Protein AF-0000000066231057 (afdb_homodimer)

Solvent-accessible surface area (backbone atoms only — not comparable to full-atom values): 45075 Å² total; per-residue (Å²): 86,48,48,79,75,48,74,67,59,62,43,92,60,71,58,84,85,43,80,40,69,29,34,30,50,35,42,26,47,15,17,44,42,79,74,46,93,27,30,51,27,29,28,34,52,33,35,45,25,47,51,37,48,48,47,49,50,50,53,35,42,45,72,58,59,36,41,58,32,39,67,56,50,64,40,57,40,66,50,30,53,50,60,56,44,53,73,70,64,45,74,36,55,42,64,40,55,48,94,85,63,46,56,30,24,43,30,67,67,56,70,54,58,53,45,52,56,44,46,71,71,46,55,45,48,85,67,48,72,40,38,44,25,31,74,43,63,27,27,34,49,54,89,75,49,43,58,50,56,68,35,36,23,55,43,40,30,32,42,33,38,37,40,14,74,36,68,73,54,32,50,53,54,50,50,41,50,53,53,34,50,43,38,41,37,42,64,57,69,38,74,51,44,63,16,41,36,72,41,68,91,80,35,50,87,42,28,33,33,25,28,34,75,32,86,84,25,84,41,43,37,39,30,35,50,66,64,79,69,58,83,69,69,59,91,77,65,60,74,87,52,88,58,59,68,61,51,47,66,62,58,69,52,58,37,20,25,59,87,56,57,50,68,68,58,48,63,70,74,32,56,77,92,36,58,40,78,53,30,12,35,74,45,29,38,38,35,37,27,50,40,60,60,22,59,54,61,62,24,42,24,32,38,96,85,67,48,72,41,51,30,14,32,32,42,37,39,34,36,51,45,31,42,59,35,52,48,35,64,72,24,52,59,97,61,29,36,36,45,42,73,73,37,30,68,29,55,33,32,40,40,44,54,44,64,84,38,64,70,44,47,49,52,51,48,52,50,51,52,52,28,45,75,44,71,34,48,43,38,33,40,72,44,84,63,54,50,69,57,51,53,49,52,46,39,31,64,10,35,36,29,34,39,44,39,34,66,72,37,49,75,72,54,28,30,36,39,35,35,55,82,79,64,47,71,46,77,39,36,64,66,55,52,43,52,71,63,23,54,70,122,85,48,49,79,74,48,75,66,60,62,41,92,62,69,59,85,87,44,80,41,68,28,32,29,49,35,42,25,48,15,17,44,43,80,74,47,94,26,30,50,28,28,28,34,52,34,36,45,25,49,51,37,47,48,48,47,50,49,53,34,41,44,71,58,60,36,42,59,33,39,68,55,49,65,39,57,40,65,52,30,54,50,60,57,45,52,73,71,63,45,72,36,54,41,64,40,56,50,94,85,64,46,56,31,25,42,30,68,68,56,69,53,59,54,46,52,56,43,47,71,70,46,55,45,49,83,68,47,71,40,37,43,26,32,73,41,61,26,28,34,50,54,90,74,48,44,58,50,57,68,35,36,23,52,46,39,31,33,42,33,38,37,40,14,74,37,67,73,54,30,51,53,55,50,48,41,50,53,53,33,48,44,36,39,36,42,64,57,68,37,72,50,44,61,15,42,36,72,40,68,92,80,35,51,88,43,28,34,33,25,29,34,74,33,85,84,24,86,40,42,37,39,30,33,52,68,62,79,69,57,82,70,70,59,91,78,64,59,74,86,51,87,56,60,68,61,51,47,67,62,59,68,52,58,36,20,24,60,87,57,56,49,67,68,57,47,62,70,74,32,57,78,92,37,58,40,77,52,31,12,35,75,44,28,38,39,36,38,27,50,40,59,58,21,58,55,60,62,24,42,24,31,38,98,85,67,48,72,40,52,29,13,33,32,43,37,38,36,37,50,47,31,41,60,37,51,49,34,64,71,23,55,59,97,62,30,36,36,44,42,74,71,38,30,69,29,55,32,30,39,39,45,54,43,64,85,38,65,69,44,48,49,52,52,49,52,50,50,52,52,29,43,74,44,69,36,49,43,38,33,40,72,45,84,63,54,50,70,57,52,51,48,50,45,38,31,63,11,35,36,30,33,38,42,38,33,67,72,38,48,75,71,54,28,29,37,39,35,34,56,80,79,64,49,72,45,76,39,36,64,66,55,52,43,53,70,64,24,53,70,122

Sequence (882 aa):
MRLTRYFLPILKETPKEAEIASHRLMLRAGMLRQEAAGIYAWLPLGFRVLKKIERIVREEQNRAGAIELLMPTLQLADLWRESGRYDAYGPEMLRIADRHKRELLYGPTNEEMITEIFRSYVKSYRNLPLNLYHIQWKFRDEQRPRFGVMRGREFLMKDAYSFDLDEAAARLSYNKMFVAYLRTFARMGLKAIPMRAETGPIGGDLSHEFIVLAETGESGVFCNKDVLDLPVPGEDVDYDSDLTPIIKQWTELYAATEDVHDAARYETEVPAEKRVNTRGIEVGQIFYFGTKYSDSMKALVVGPDGVEKPVHSGSYGVGVSRLVGAIIEACHDENGIKWPEAVAPFTVAILNLKQGASDTDAACEKLYRALTANGVDVLYDDTDQRPGGKFATADLIGIPWQILIGPKGLAEGKVEIKCRADGSRELMSPEDALARFGAKAMRLTRYFLPILKETPKEAEIASHRLMLRAGMLRQEAAGIYAWLPLGFRVLKKIERIVREEQNRAGAIELLMPTLQLADLWRESGRYDAYGPEMLRIADRHKRELLYGPTNEEMITEIFRSYVKSYRNLPLNLYHIQWKFRDEQRPRFGVMRGREFLMKDAYSFDLDEAAARLSYNKMFVAYLRTFARMGLKAIPMRAETGPIGGDLSHEFIVLAETGESGVFCNKDVLDLPVPGEDVDYDSDLTPIIKQWTELYAATEDVHDAARYETEVPAEKRVNTRGIEVGQIFYFGTKYSDSMKALVVGPDGVEKPVHSGSYGVGVSRLVGAIIEACHDENGIKWPEAVAPFTVAILNLKQGASDTDAACEKLYRALTANGVDVLYDDTDQRPGGKFATADLIGIPWQILIGPKGLAEGKVEIKCRADGSRELMSPEDALARFGAKA

pLDDT: mean 96.29, std 4.96, range [37.44, 98.94]

Structure (mmCIF, N/CA/C/O backbone):
data_AF-0000000066231057-model_v1
#
loop_
_entity.id
_entity.type
_entity.pdbx_description
1 polymer 'Proline--tRNA ligase'
#
loop_
_atom_site.group_PDB
_atom_site.id
_atom_site.type_symbol
_atom_site.label_atom_id
_atom_site.label_alt_id
_atom_site.label_comp_id
_atom_site.label_asym_id
_atom_site.label_entity_id
_atom_site.label_seq_id
_atom_site.pdbx_PDB_ins_code
_atom_site.Cartn_x
_atom_site.Cartn_y
_atom_site.Cartn_z
_atom_site.occupancy
_atom_site.B_iso_or_equiv
_atom_site.auth_seq_id
_atom_site.auth_comp_id
_atom_site.auth_asym_id
_atom_site.auth_atom_id
_atom_site.pdbx_PDB_model_num
ATOM 1 N N . MET A 1 1 ? -4.672 7.598 18.766 1 94.12 1 MET A N 1
ATOM 2 C CA . MET A 1 1 ? -4.75 8.875 18.047 1 94.12 1 MET A CA 1
ATOM 3 C C . MET A 1 1 ? -5.676 9.844 18.781 1 94.12 1 MET A C 1
ATOM 5 O O . MET A 1 1 ? -6.742 9.453 19.25 1 94.12 1 MET A O 1
ATOM 9 N N . ARG A 1 2 ? -5.219 11.055 18.922 1 96.31 2 ARG A N 1
ATOM 10 C CA . ARG A 1 2 ? -6.066 12.102 19.469 1 96.31 2 ARG A CA 1
ATOM 11 C C . ARG A 1 2 ? -6.879 12.789 18.375 1 96.31 2 ARG A C 1
ATOM 13 O O . ARG A 1 2 ? -6.348 13.133 17.328 1 96.31 2 ARG A O 1
ATOM 20 N N . LEU A 1 3 ? -8.148 13.008 18.672 1 96.62 3 LEU A N 1
ATOM 21 C CA . LEU A 1 3 ? -9.031 13.57 17.656 1 96.62 3 LEU A CA 1
ATOM 22 C C . LEU A 1 3 ? -8.633 15.008 17.328 1 96.62 3 LEU A C 1
ATOM 24 O O . LEU A 1 3 ? -8.719 15.438 16.172 1 96.62 3 LEU A O 1
ATOM 28 N N . THR A 1 4 ? -8.148 15.773 18.312 1 94.38 4 THR A N 1
ATOM 29 C CA . THR A 1 4 ? -7.754 17.156 18.094 1 94.38 4 THR A CA 1
ATOM 30 C C . THR A 1 4 ? -6.547 17.234 17.156 1 94.38 4 THR A C 1
ATOM 32 O O . THR A 1 4 ? -6.258 18.297 16.594 1 94.38 4 THR A O 1
ATOM 35 N N . ARG A 1 5 ? -5.848 16.109 17.047 1 93.19 5 ARG A N 1
ATOM 36 C CA . ARG A 1 5 ? -4.656 16.078 16.203 1 93.19 5 ARG A CA 1
ATOM 37 C C . ARG A 1 5 ? -4.922 15.297 14.914 1 93.19 5 ARG A C 1
ATOM 39 O O . ARG A 1 5 ? -4.016 15.102 14.102 1 93.19 5 ARG A O 1
ATOM 46 N N . TYR A 1 6 ? -6.047 14.82 14.773 1 96.12 6 TYR A N 1
ATOM 47 C CA . TYR A 1 6 ? -6.426 14.016 13.617 1 96.12 6 TYR A CA 1
ATOM 48 C C . TYR A 1 6 ? -7.156 14.867 12.586 1 96.12 6 TYR A C 1
ATOM 50 O O . TYR A 1 6 ? -7.707 15.922 12.914 1 96.12 6 TYR A O 1
ATOM 58 N N . PHE A 1 7 ? -7.031 14.609 11.289 1 97.94 7 PHE A N 1
ATOM 59 C CA . PHE A 1 7 ? -7.797 15.25 10.227 1 97.94 7 PHE A CA 1
ATOM 60 C C . PHE A 1 7 ? -9.047 14.445 9.906 1 97.94 7 PHE A C 1
ATOM 62 O O . PHE A 1 7 ? -8.992 13.484 9.133 1 97.94 7 PHE A O 1
ATOM 69 N N . LEU A 1 8 ? -10.156 14.828 10.484 1 97.5 8 LEU A N 1
ATOM 70 C CA . LEU A 1 8 ? -11.445 14.156 10.336 1 97.5 8 LEU A CA 1
ATOM 71 C C . LEU A 1 8 ? -12.547 15.156 9.992 1 97.5 8 LEU A C 1
ATOM 73 O O . LEU A 1 8 ? -13.289 15.602 10.867 1 97.5 8 LEU A O 1
ATOM 77 N N . PRO A 1 9 ? -12.688 15.438 8.711 1 96.62 9 PRO A N 1
ATOM 78 C CA . PRO A 1 9 ? -13.68 16.438 8.305 1 96.62 9 PRO A CA 1
ATOM 79 C C . PRO A 1 9 ? -15.094 15.852 8.203 1 96.62 9 PRO A C 1
ATOM 81 O O . PRO A 1 9 ? -15.547 15.508 7.105 1 96.62 9 PRO A O 1
ATOM 84 N N . ILE A 1 10 ? -15.812 15.922 9.258 1 95.31 10 ILE A N 1
ATOM 85 C CA . ILE A 1 10 ? -17.188 15.445 9.32 1 95.31 10 ILE A CA 1
ATOM 86 C C . ILE A 1 10 ? -18.125 16.469 8.68 1 95.31 10 ILE A C 1
ATOM 88 O O . ILE A 1 10 ? -17.953 17.672 8.883 1 95.31 10 ILE A O 1
ATOM 92 N N . LEU A 1 11 ? -18.984 15.961 7.895 1 93.44 11 LEU A N 1
ATOM 93 C CA . LEU A 1 11 ? -20 16.844 7.312 1 93.44 11 LEU A CA 1
ATOM 94 C C . LEU A 1 11 ? -21.297 16.781 8.102 1 93.44 11 LEU A C 1
ATOM 96 O O . LEU A 1 11 ? -21.75 15.703 8.469 1 93.44 11 LEU A O 1
ATOM 100 N N . LYS A 1 12 ? -21.906 17.844 8.336 1 86.88 12 LYS A N 1
ATOM 101 C CA . LYS A 1 12 ? -23.156 17.922 9.07 1 86.88 12 LYS A CA 1
ATOM 102 C C . LYS A 1 12 ? -24.328 17.484 8.195 1 86.88 12 LYS A C 1
ATOM 104 O O . LYS A 1 12 ? -25.25 16.812 8.664 1 86.88 12 LYS A O 1
ATOM 109 N N . GLU A 1 13 ? -24.203 17.906 6.945 1 88.88 13 GLU A N 1
ATOM 110 C CA . GLU A 1 13 ? -25.281 17.594 6.008 1 88.88 13 GLU A CA 1
ATOM 111 C C . GLU A 1 13 ? -24.812 16.594 4.945 1 88.88 13 GLU A C 1
ATOM 113 O O . GLU A 1 13 ? -23.641 16.578 4.586 1 88.88 13 GLU A O 1
ATOM 118 N N . THR A 1 14 ? -25.75 15.828 4.559 1 86.44 14 THR A N 1
ATOM 119 C CA . THR A 1 14 ? -25.469 14.891 3.479 1 86.44 14 THR A CA 1
ATOM 120 C C . THR A 1 14 ? -25.391 15.617 2.139 1 86.44 14 THR A C 1
ATOM 122 O O . THR A 1 14 ? -26.328 16.312 1.747 1 86.44 14 THR A O 1
ATOM 125 N N . PRO A 1 15 ? -24.297 15.383 1.483 1 86.81 15 PRO A N 1
ATOM 126 C CA . PRO A 1 15 ? -24.219 16.016 0.163 1 86.81 15 PRO A CA 1
ATOM 127 C C . PRO A 1 15 ? -25.297 15.516 -0.793 1 86.81 15 PRO A C 1
ATOM 129 O O . PRO A 1 15 ? -25.594 14.32 -0.826 1 86.81 15 PRO A O 1
ATOM 132 N N . LYS A 1 16 ? -25.859 16.344 -1.611 1 85.25 16 LYS A N 1
ATOM 133 C CA . LYS A 1 16 ? -27 16.062 -2.482 1 85.25 16 LYS A CA 1
ATOM 134 C C . LYS A 1 16 ? -26.609 15.078 -3.586 1 85.25 16 LYS A C 1
ATOM 136 O O . LYS A 1 16 ? -27.469 14.336 -4.082 1 85.25 16 LYS A O 1
ATOM 141 N N . GLU A 1 17 ? -25.391 15.039 -3.92 1 83.5 17 GLU A N 1
ATOM 142 C CA . GLU A 1 17 ? -24.938 14.211 -5.039 1 83.5 17 GLU A CA 1
ATOM 143 C C . GLU A 1 17 ? -24.859 12.742 -4.637 1 83.5 17 GLU A C 1
ATOM 145 O O . GLU A 1 17 ? -24.75 11.867 -5.496 1 83.5 17 GLU A O 1
ATOM 150 N N . ALA A 1 18 ? -24.875 12.445 -3.355 1 89.38 18 ALA A N 1
ATOM 151 C CA . ALA A 1 18 ? -24.734 11.07 -2.885 1 89.38 18 ALA A CA 1
ATOM 152 C C . ALA A 1 18 ? -26.078 10.359 -2.848 1 89.38 18 ALA A C 1
ATOM 154 O O . ALA A 1 18 ? -26.953 10.719 -2.057 1 89.38 18 ALA A O 1
ATOM 155 N N . GLU A 1 19 ? -26.188 9.273 -3.6 1 88 19 GLU A N 1
ATOM 156 C CA . GLU A 1 19 ? -27.484 8.648 -3.82 1 88 19 GLU A CA 1
ATOM 157 C C . GLU A 1 19 ? -27.672 7.434 -2.912 1 88 19 GLU A C 1
ATOM 159 O O . GLU A 1 19 ? -28.797 7.152 -2.467 1 88 19 GLU A O 1
ATOM 164 N N . ILE A 1 20 ? -26.656 6.738 -2.646 1 93.94 20 ILE A N 1
ATOM 165 C CA . ILE A 1 20 ? -26.812 5.504 -1.884 1 93.94 20 ILE A CA 1
ATOM 166 C C . ILE A 1 20 ? -26.203 5.68 -0.493 1 93.94 20 ILE A C 1
ATOM 168 O O . ILE A 1 20 ? -25.438 6.613 -0.257 1 93.94 20 ILE A O 1
ATOM 172 N N . ALA A 1 21 ? -26.516 4.789 0.409 1 95.44 21 ALA A N 1
ATOM 173 C CA . ALA A 1 21 ? -26.141 4.91 1.817 1 95.44 21 ALA A CA 1
ATOM 174 C C . ALA A 1 21 ? -24.625 4.941 1.988 1 95.44 21 ALA A C 1
ATOM 176 O O . ALA A 1 21 ? -24.094 5.766 2.736 1 95.44 21 ALA A O 1
ATOM 177 N N . SER A 1 22 ? -23.938 4.07 1.328 1 96.88 22 SER A N 1
ATOM 178 C CA . SER A 1 22 ? -22.5 4.004 1.472 1 96.88 22 SER A CA 1
ATOM 179 C C . SER A 1 22 ? -21.828 5.312 1.051 1 96.88 22 SER A C 1
ATOM 181 O O . SER A 1 22 ? -20.984 5.844 1.771 1 96.88 22 SER A O 1
ATOM 183 N N . HIS A 1 23 ? -22.203 5.793 -0.088 1 97 23 HIS A N 1
ATOM 184 C CA . HIS A 1 23 ? -21.641 7.039 -0.593 1 97 23 HIS A CA 1
ATOM 185 C C . HIS A 1 23 ? -21.938 8.195 0.358 1 97 23 HIS A C 1
ATOM 187 O O . HIS A 1 23 ? -21.031 8.969 0.687 1 97 23 HIS A O 1
ATOM 193 N N . ARG A 1 24 ? -23.156 8.312 0.842 1 96.94 24 ARG A N 1
ATOM 194 C CA . ARG A 1 24 ? -23.547 9.359 1.778 1 96.94 24 ARG A CA 1
ATOM 195 C C . ARG A 1 24 ? -22.734 9.289 3.061 1 96.94 24 ARG A C 1
ATOM 197 O O . ARG A 1 24 ? -22.188 10.297 3.508 1 96.94 24 ARG A O 1
ATOM 204 N N . LEU A 1 25 ? -22.703 8.148 3.594 1 97.88 25 LEU A N 1
ATOM 205 C CA . LEU A 1 25 ? -22.047 7.973 4.887 1 97.88 25 LEU A CA 1
ATOM 206 C C . LEU A 1 25 ? -20.531 8.18 4.762 1 97.88 25 LEU A C 1
ATOM 208 O O . LEU A 1 25 ? -19.906 8.734 5.668 1 97.88 25 LEU A O 1
ATOM 212 N N . MET A 1 26 ? -19.938 7.734 3.693 1 98.12 26 MET A N 1
ATOM 213 C CA . MET A 1 26 ? -18.5 7.926 3.508 1 98.12 26 MET A CA 1
ATOM 214 C C . MET A 1 26 ? -18.172 9.406 3.4 1 98.12 26 MET A C 1
ATOM 216 O O . MET A 1 26 ? -17.125 9.852 3.904 1 98.12 26 MET A O 1
ATOM 220 N N . LEU A 1 27 ? -19 10.148 2.719 1 97.31 27 LEU A N 1
ATOM 221 C CA . LEU A 1 27 ? -18.781 11.586 2.635 1 97.31 27 LEU A CA 1
ATOM 222 C C . LEU A 1 27 ? -19.016 12.25 3.99 1 97.31 27 LEU A C 1
ATOM 224 O O . LEU A 1 27 ? -18.172 13.031 4.453 1 97.31 27 LEU A O 1
ATOM 228 N N . ARG A 1 28 ? -20.078 11.938 4.688 1 97.19 28 ARG A N 1
ATOM 229 C CA . ARG A 1 28 ? -20.438 12.539 5.965 1 97.19 28 ARG A CA 1
ATOM 230 C C . ARG A 1 28 ? -19.391 12.227 7.031 1 97.19 28 ARG A C 1
ATOM 232 O O . ARG A 1 28 ? -19.094 13.07 7.875 1 97.19 28 ARG A O 1
ATOM 239 N N . ALA A 1 29 ? -18.906 11.023 6.957 1 97.88 29 ALA A N 1
ATOM 240 C CA . ALA A 1 29 ? -17.953 10.57 7.973 1 97.88 29 ALA A CA 1
ATOM 241 C C . ALA A 1 29 ? -16.547 11.055 7.664 1 97.88 29 ALA A C 1
ATOM 243 O O . ALA A 1 29 ? -15.594 10.719 8.383 1 97.88 29 ALA A O 1
ATOM 244 N N . GLY A 1 30 ? -16.375 11.805 6.609 1 97.69 30 GLY A N 1
ATOM 245 C CA . GLY A 1 30 ? -15.055 12.312 6.27 1 97.69 30 GLY A CA 1
ATOM 246 C C . GLY A 1 30 ? -14.102 11.227 5.801 1 97.69 30 GLY A C 1
ATOM 247 O O . GLY A 1 30 ? -12.906 11.258 6.113 1 97.69 30 GLY A O 1
ATOM 248 N N . MET A 1 31 ? -14.602 10.25 5.035 1 98.38 31 MET A N 1
ATOM 249 C CA . MET A 1 31 ? -13.773 9.141 4.574 1 98.38 31 MET A CA 1
ATOM 250 C C . MET A 1 31 ? -13.211 9.422 3.182 1 98.38 31 MET A C 1
ATOM 252 O O . MET A 1 31 ? -12.172 8.883 2.807 1 98.38 31 MET A O 1
ATOM 256 N N . LEU A 1 32 ? -13.953 10.273 2.406 1 97.12 32 LEU A N 1
ATOM 257 C CA . LEU A 1 32 ? -13.625 10.5 1.004 1 97.12 32 LEU A CA 1
ATOM 258 C C . LEU A 1 32 ? -13.867 11.953 0.618 1 97.12 32 LEU A C 1
ATOM 260 O O . LEU A 1 32 ? -14.68 12.641 1.241 1 97.12 32 LEU A O 1
ATOM 264 N N . ARG A 1 33 ? -13.172 12.281 -0.368 1 96.94 33 ARG A N 1
ATOM 265 C CA . ARG A 1 33 ? -13.461 13.516 -1.088 1 96.94 33 ARG A CA 1
ATOM 266 C C . ARG A 1 33 ? -13.406 13.297 -2.596 1 96.94 33 ARG A C 1
ATOM 268 O O . ARG A 1 33 ? -12.445 12.719 -3.111 1 96.94 33 ARG A O 1
ATOM 275 N N . GLN A 1 34 ? -14.414 13.711 -3.287 1 96.12 34 GLN A N 1
ATOM 276 C CA . GLN A 1 34 ? -14.406 13.586 -4.742 1 96.12 34 GLN A CA 1
ATOM 277 C C . GLN A 1 34 ? -13.492 14.633 -5.375 1 96.12 34 GLN A C 1
ATOM 279 O O . GLN A 1 34 ? -13.641 15.828 -5.129 1 96.12 34 GLN A O 1
ATOM 284 N N . GLU A 1 35 ? -12.531 14.219 -6.125 1 96.88 35 GLU A N 1
ATOM 285 C CA . GLU A 1 35 ? -11.586 15.117 -6.785 1 96.88 35 GLU A CA 1
ATOM 286 C C . GLU A 1 35 ? -11.984 15.359 -8.242 1 96.88 35 GLU A C 1
ATOM 288 O O . GLU A 1 35 ? -11.703 16.422 -8.797 1 96.88 35 GLU A O 1
ATOM 293 N N . ALA A 1 36 ? -12.516 14.383 -8.859 1 95.81 36 ALA A N 1
ATOM 294 C CA . ALA A 1 36 ? -13.109 14.383 -10.188 1 95.81 36 ALA A CA 1
ATOM 295 C C . ALA A 1 36 ? -14.203 13.32 -10.305 1 95.81 36 ALA A C 1
ATOM 297 O O . ALA A 1 36 ? -14.367 12.492 -9.406 1 95.81 36 ALA A O 1
ATOM 298 N N . ALA A 1 37 ? -14.992 13.398 -11.359 1 95.06 37 ALA A N 1
ATOM 299 C CA . ALA A 1 37 ? -16.031 12.383 -11.555 1 95.06 37 ALA A CA 1
ATOM 300 C C . ALA A 1 37 ? -15.438 10.977 -11.508 1 95.06 37 ALA A C 1
ATOM 302 O O . ALA A 1 37 ? -14.594 10.625 -12.336 1 95.06 37 ALA A O 1
ATOM 303 N N . GLY A 1 38 ? -15.82 10.211 -10.523 1 96.25 38 GLY A N 1
ATOM 304 C CA . GLY A 1 38 ? -15.391 8.828 -10.391 1 96.25 38 GLY A CA 1
ATOM 305 C C . GLY A 1 38 ? -14 8.695 -9.812 1 96.25 38 GLY A C 1
ATOM 306 O O . GLY A 1 38 ? -13.445 7.59 -9.766 1 96.25 38 GLY A O 1
ATOM 307 N N . ILE A 1 39 ? -13.336 9.758 -9.414 1 97.88 39 ILE A N 1
ATOM 308 C CA . ILE A 1 39 ? -11.984 9.766 -8.852 1 97.88 39 ILE A CA 1
ATOM 309 C C . ILE A 1 39 ? -12.008 10.414 -7.469 1 97.88 39 ILE A C 1
ATOM 311 O O . ILE A 1 39 ? -12.477 11.547 -7.316 1 97.88 39 ILE A O 1
ATOM 315 N N . TYR A 1 40 ? -11.477 9.703 -6.461 1 98.12 40 TYR A N 1
ATOM 316 C CA . TYR A 1 40 ? -11.641 10.148 -5.078 1 98.12 40 TYR A CA 1
ATOM 317 C C . TYR A 1 40 ? -10.305 10.148 -4.344 1 98.12 40 TYR A C 1
ATOM 319 O O . TYR A 1 40 ? -9.461 9.289 -4.586 1 98.12 40 TYR A O 1
ATOM 327 N N . ALA A 1 41 ? -10.141 11.102 -3.488 1 98.62 41 ALA A N 1
ATOM 328 C CA . ALA A 1 41 ? -9.117 11.016 -2.443 1 98.62 41 ALA A CA 1
ATOM 329 C C . ALA A 1 41 ? -9.656 10.281 -1.216 1 98.62 41 ALA A C 1
ATOM 331 O O . ALA A 1 41 ? -10.797 10.492 -0.809 1 98.62 41 ALA A O 1
ATOM 332 N N . TRP A 1 42 ? -8.914 9.375 -0.736 1 98.88 42 TRP A N 1
ATOM 333 C CA . TRP A 1 42 ? -9.211 8.734 0.543 1 98.88 42 TRP A CA 1
ATOM 334 C C . TRP A 1 42 ? -8.664 9.562 1.702 1 98.88 42 TRP A C 1
ATOM 336 O O . TRP A 1 42 ? -7.453 9.695 1.864 1 98.88 42 TRP A O 1
ATOM 346 N N . LEU A 1 43 ? -9.57 10.117 2.457 1 98.81 43 LEU A N 1
ATOM 347 C CA . LEU A 1 43 ? -9.141 10.844 3.646 1 98.81 43 LEU A CA 1
ATOM 348 C C . LEU A 1 43 ? -8.727 9.883 4.754 1 98.81 43 LEU A C 1
ATOM 350 O O . LEU A 1 43 ? -8.828 8.664 4.598 1 98.81 43 LEU A O 1
ATOM 354 N N . PRO A 1 44 ? -8.148 10.406 5.848 1 98.75 44 PRO A N 1
ATOM 355 C CA . PRO A 1 44 ? -7.434 9.539 6.785 1 98.75 44 PRO A CA 1
ATOM 356 C C . PRO A 1 44 ? -8.305 8.398 7.309 1 98.75 44 PRO A C 1
ATOM 358 O O . PRO A 1 44 ? -7.855 7.25 7.355 1 98.75 44 PRO A O 1
ATOM 361 N N . LEU A 1 45 ? -9.539 8.664 7.676 1 98.75 45 LEU A N 1
ATOM 362 C CA . LEU A 1 45 ? -10.406 7.621 8.219 1 98.75 45 LEU A CA 1
ATOM 363 C C . LEU A 1 45 ? -10.68 6.543 7.18 1 98.75 45 LEU A C 1
ATOM 365 O O . LEU A 1 45 ? -10.562 5.348 7.469 1 98.75 45 LEU A O 1
ATOM 369 N N . GLY A 1 46 ? -11.109 7.012 5.992 1 98.81 46 GLY A N 1
ATOM 370 C CA . GLY A 1 46 ? -11.383 6.062 4.926 1 98.81 46 GLY A CA 1
ATOM 371 C C . GLY A 1 46 ? -10.164 5.242 4.535 1 98.81 46 GLY A C 1
ATOM 372 O O . GLY A 1 46 ? -10.281 4.051 4.246 1 98.81 46 GLY A O 1
ATOM 373 N N . PHE A 1 47 ? -9.039 5.891 4.547 1 98.88 47 PHE A N 1
ATOM 374 C CA . PHE A 1 47 ? -7.797 5.223 4.176 1 98.88 47 PHE A CA 1
ATOM 375 C C . PHE A 1 47 ? -7.461 4.109 5.164 1 98.88 47 PHE A C 1
ATOM 377 O O . PHE A 1 47 ? -6.961 3.053 4.77 1 98.88 47 PHE A O 1
ATOM 384 N N . ARG A 1 48 ? -7.68 4.273 6.422 1 98.56 48 ARG A N 1
ATOM 385 C CA . ARG A 1 48 ? -7.445 3.242 7.426 1 98.56 48 ARG A CA 1
ATOM 386 C C . ARG A 1 48 ? -8.258 1.986 7.121 1 98.56 48 ARG A C 1
ATOM 388 O O . ARG A 1 48 ? -7.73 0.872 7.195 1 98.56 48 ARG A O 1
ATOM 395 N N . VAL A 1 49 ? -9.523 2.201 6.793 1 98.81 49 VAL A N 1
ATOM 396 C CA . VAL A 1 49 ? -10.391 1.073 6.484 1 98.81 49 VAL A CA 1
ATOM 397 C C . VAL A 1 49 ? -9.906 0.372 5.219 1 98.81 49 VAL A C 1
ATOM 399 O O . VAL A 1 49 ? -9.812 -0.856 5.18 1 98.81 49 VAL A O 1
ATOM 402 N N . LEU A 1 50 ? -9.578 1.16 4.207 1 98.88 50 LEU A N 1
ATOM 403 C CA . LEU A 1 50 ? -9.078 0.616 2.951 1 98.88 50 LEU A CA 1
ATOM 404 C C . LEU A 1 50 ? -7.867 -0.278 3.195 1 98.88 50 LEU A C 1
ATOM 406 O O . LEU A 1 50 ? -7.777 -1.377 2.643 1 98.88 50 LEU A O 1
ATOM 410 N N . LYS A 1 51 ? -6.98 0.184 4.008 1 98.62 51 LYS A N 1
ATOM 411 C CA . LYS A 1 51 ? -5.742 -0.55 4.27 1 98.62 51 LYS A CA 1
ATOM 412 C C . LYS A 1 51 ? -6.02 -1.843 5.031 1 98.62 51 LYS A C 1
ATOM 414 O O . LYS A 1 51 ? -5.336 -2.848 4.828 1 98.62 51 LYS A O 1
ATOM 419 N N . LYS A 1 52 ? -6.98 -1.836 5.934 1 98.62 52 LYS A N 1
ATOM 420 C CA . LYS A 1 52 ? -7.336 -3.055 6.656 1 98.62 52 LYS A CA 1
ATOM 421 C C . LYS A 1 52 ? -7.934 -4.098 5.711 1 98.62 52 LYS A C 1
ATOM 423 O O . LYS A 1 52 ? -7.641 -5.289 5.828 1 98.62 52 LYS A O 1
ATOM 428 N N . ILE A 1 53 ? -8.766 -3.625 4.805 1 98.88 53 ILE A N 1
ATOM 429 C CA . ILE A 1 53 ? -9.328 -4.52 3.803 1 98.88 53 ILE A CA 1
ATOM 430 C C . ILE A 1 53 ? -8.211 -5.086 2.93 1 98.88 53 ILE A C 1
ATOM 432 O O . ILE A 1 53 ? -8.156 -6.293 2.688 1 98.88 53 ILE A O 1
ATOM 436 N N . GLU A 1 54 ? -7.355 -4.223 2.455 1 98.88 54 GLU A N 1
ATOM 437 C CA . GLU A 1 54 ? -6.203 -4.645 1.662 1 98.88 54 GLU A CA 1
ATOM 438 C C . GLU A 1 54 ? -5.402 -5.723 2.385 1 98.88 54 GLU A C 1
ATOM 440 O O . GLU A 1 54 ? -4.996 -6.715 1.773 1 98.88 54 GLU A O 1
ATOM 445 N N . ARG A 1 55 ? -5.176 -5.555 3.65 1 98.5 55 ARG A N 1
ATOM 446 C CA . ARG A 1 55 ? -4.41 -6.496 4.457 1 98.5 55 ARG A CA 1
ATOM 447 C C . ARG A 1 55 ? -5.086 -7.863 4.496 1 98.5 55 ARG A C 1
ATOM 449 O O . ARG A 1 55 ? -4.426 -8.891 4.332 1 98.5 55 ARG A O 1
ATOM 456 N N . ILE A 1 56 ? -6.348 -7.852 4.723 1 98.69 56 ILE A N 1
ATOM 457 C CA . ILE A 1 56 ? -7.086 -9.102 4.797 1 98.69 56 ILE A CA 1
ATOM 458 C C . ILE A 1 56 ? -7.004 -9.836 3.459 1 98.69 56 ILE A C 1
ATOM 460 O O . ILE A 1 56 ? -6.742 -11.039 3.416 1 98.69 56 ILE A O 1
ATOM 464 N N . VAL A 1 57 ? -7.207 -9.102 2.361 1 98.88 57 VAL A N 1
ATOM 465 C CA . VAL A 1 57 ? -7.121 -9.688 1.028 1 98.88 57 VAL A CA 1
ATOM 466 C C . VAL A 1 57 ? -5.742 -10.312 0.829 1 98.88 57 VAL A C 1
ATOM 468 O O . VAL A 1 57 ? -5.633 -11.461 0.401 1 98.88 57 VAL A O 1
ATOM 471 N N . ARG A 1 58 ? -4.711 -9.617 1.16 1 98.69 58 ARG A N 1
ATOM 472 C CA . ARG A 1 58 ? -3.338 -10.086 1.005 1 98.69 58 ARG A CA 1
ATOM 473 C C . ARG A 1 58 ? -3.094 -11.352 1.816 1 98.69 58 ARG A C 1
ATOM 475 O O . ARG A 1 58 ? -2.551 -12.336 1.301 1 98.69 58 ARG A O 1
ATOM 482 N N . GLU A 1 59 ? -3.498 -11.297 3.07 1 97.94 59 GLU A N 1
ATOM 483 C CA . GLU A 1 59 ? -3.256 -12.43 3.957 1 97.94 59 GLU A CA 1
ATOM 484 C C . GLU A 1 59 ? -3.941 -13.695 3.441 1 97.94 59 GLU A C 1
ATOM 486 O O . GLU A 1 59 ? -3.352 -14.773 3.451 1 97.94 59 GLU A O 1
ATOM 491 N N . GLU A 1 60 ? -5.156 -13.547 2.939 1 98.5 60 GLU A N 1
ATOM 492 C CA . GLU A 1 60 ? -5.895 -14.711 2.463 1 98.5 60 GLU A CA 1
ATOM 493 C C . GLU A 1 60 ? -5.324 -15.227 1.144 1 98.5 60 GLU A C 1
ATOM 495 O O . GLU A 1 60 ? -5.305 -16.438 0.896 1 98.5 60 GLU A O 1
ATOM 500 N N . GLN A 1 61 ? -4.879 -14.344 0.244 1 98.62 61 GLN A N 1
ATOM 501 C CA . GLN A 1 61 ? -4.223 -14.773 -0.985 1 98.62 61 GLN A CA 1
ATOM 502 C C . GLN A 1 61 ? -2.934 -15.539 -0.681 1 98.62 61 GLN A C 1
ATOM 504 O O . GLN A 1 61 ? -2.676 -16.594 -1.265 1 98.62 61 GLN A O 1
ATOM 509 N N . ASN A 1 62 ? -2.16 -14.984 0.263 1 97.12 62 ASN A N 1
ATOM 510 C CA . ASN A 1 62 ? -0.909 -15.625 0.649 1 97.12 62 ASN A CA 1
ATOM 511 C C . ASN A 1 62 ? -1.153 -17 1.251 1 97.12 62 ASN A C 1
ATOM 513 O O . ASN A 1 62 ? -0.431 -17.953 0.947 1 97.12 62 ASN A O 1
ATOM 517 N N . ARG A 1 63 ? -2.146 -17.109 2.082 1 96.31 63 ARG A N 1
ATOM 518 C CA . ARG A 1 63 ? -2.477 -18.375 2.715 1 96.31 63 ARG A CA 1
ATOM 519 C C . ARG A 1 63 ? -2.844 -19.422 1.672 1 96.31 63 ARG A C 1
ATOM 521 O O . ARG A 1 63 ? -2.555 -20.609 1.849 1 96.31 63 ARG A O 1
ATOM 528 N N . ALA A 1 64 ? -3.441 -18.984 0.598 1 97.56 64 ALA A N 1
ATOM 529 C CA . ALA A 1 64 ? -3.873 -19.891 -0.461 1 97.56 64 ALA A CA 1
ATOM 530 C C . ALA A 1 64 ? -2.709 -20.25 -1.381 1 97.56 64 ALA A C 1
ATOM 532 O O . ALA A 1 64 ? -2.871 -21.047 -2.318 1 97.56 64 ALA A O 1
ATOM 533 N N . GLY A 1 65 ? -1.595 -19.688 -1.148 1 96.38 65 GLY A N 1
ATOM 534 C CA . GLY A 1 65 ? -0.394 -20.062 -1.877 1 96.38 65 GLY A CA 1
ATOM 535 C C . GLY A 1 65 ? -0.077 -19.141 -3.029 1 96.38 65 GLY A C 1
ATOM 536 O O . GLY A 1 65 ? 0.859 -19.375 -3.793 1 96.38 65 GLY A O 1
ATOM 537 N N . ALA A 1 66 ? -0.864 -18.047 -3.225 1 98.31 66 ALA A N 1
ATOM 538 C CA . ALA A 1 66 ? -0.549 -17.062 -4.254 1 98.31 66 ALA A CA 1
ATOM 539 C C . ALA A 1 66 ? 0.631 -16.188 -3.838 1 98.31 66 ALA A C 1
ATOM 541 O O . ALA A 1 66 ? 0.877 -15.992 -2.645 1 98.31 66 ALA A O 1
ATOM 542 N N . ILE A 1 67 ? 1.415 -15.711 -4.801 1 98.62 67 ILE A N 1
ATOM 543 C CA . ILE A 1 67 ? 2.621 -14.93 -4.559 1 98.62 67 ILE A CA 1
ATOM 544 C C . ILE A 1 67 ? 2.414 -13.5 -5.043 1 98.62 67 ILE A C 1
ATOM 546 O O . ILE A 1 67 ? 1.994 -13.273 -6.184 1 98.62 67 ILE A O 1
ATOM 550 N N . GLU A 1 68 ? 2.703 -12.578 -4.172 1 98.81 68 GLU A N 1
ATOM 551 C CA . GLU A 1 68 ? 2.439 -11.172 -4.469 1 98.81 68 GLU A CA 1
ATOM 552 C C . GLU A 1 68 ? 3.598 -10.547 -5.234 1 98.81 68 GLU A C 1
ATOM 554 O O . GLU A 1 68 ? 4.766 -10.789 -4.922 1 98.81 68 GLU A O 1
ATOM 559 N N . LEU A 1 69 ? 3.363 -9.883 -6.273 1 98.88 69 LEU A N 1
ATOM 560 C CA . LEU A 1 69 ? 4.223 -8.945 -6.988 1 98.88 69 LEU A CA 1
ATOM 561 C C . LEU A 1 69 ? 3.502 -7.625 -7.238 1 98.88 69 LEU A C 1
ATOM 563 O O . LEU A 1 69 ? 2.451 -7.363 -6.645 1 98.88 69 LEU A O 1
ATOM 567 N N . LEU A 1 70 ? 4.047 -6.676 -7.98 1 98.94 70 LEU A N 1
ATOM 568 C CA . LEU A 1 70 ? 3.375 -5.414 -8.258 1 98.94 70 LEU A CA 1
ATOM 569 C C . LEU A 1 70 ? 3.682 -4.938 -9.68 1 98.94 70 LEU A C 1
ATOM 571 O O . LEU A 1 70 ? 4.828 -4.605 -9.992 1 98.94 70 LEU A O 1
ATOM 575 N N . MET A 1 71 ? 2.707 -4.98 -10.469 1 98.88 71 MET A N 1
ATOM 576 C CA . MET A 1 71 ? 2.828 -4.473 -11.836 1 98.88 71 MET A CA 1
ATOM 577 C C . MET A 1 71 ? 2.514 -2.98 -11.891 1 98.88 71 MET A C 1
ATOM 579 O O . MET A 1 71 ? 1.743 -2.473 -11.07 1 98.88 71 MET A O 1
ATOM 583 N N . PRO A 1 72 ? 3.139 -2.229 -12.766 1 98.56 72 PRO A N 1
ATOM 584 C CA . PRO A 1 72 ? 2.887 -0.788 -12.852 1 98.56 72 PRO A CA 1
ATOM 585 C C . PRO A 1 72 ? 1.462 -0.465 -13.297 1 98.56 72 PRO A C 1
ATOM 587 O O . PRO A 1 72 ? 0.753 -1.343 -13.797 1 98.56 72 PRO A O 1
ATOM 590 N N . THR A 1 73 ? 1.036 0.786 -13.039 1 98.62 73 THR A N 1
ATOM 591 C CA . THR A 1 73 ? -0.301 1.219 -13.43 1 98.62 73 THR A CA 1
ATOM 592 C C . THR A 1 73 ? -0.397 1.382 -14.945 1 98.62 73 THR A C 1
ATOM 594 O O . THR A 1 73 ? -1.433 1.082 -15.547 1 98.62 73 THR A O 1
ATOM 597 N N . LEU A 1 74 ? 0.708 1.854 -15.523 1 98.5 74 LEU A N 1
ATOM 598 C CA . LEU A 1 74 ? 0.696 2.086 -16.969 1 98.5 74 LEU A CA 1
ATOM 599 C C . LEU A 1 74 ? 1.236 0.873 -17.719 1 98.5 74 LEU A C 1
ATOM 601 O O . LEU A 1 74 ? 2.197 0.24 -17.266 1 98.5 74 LEU A O 1
ATOM 605 N N . GLN A 1 75 ? 0.615 0.509 -18.781 1 98.31 75 GLN A N 1
ATOM 606 C CA . GLN A 1 75 ? 0.962 -0.643 -19.609 1 98.31 75 GLN A CA 1
ATOM 607 C C . GLN A 1 75 ? 1.208 -0.229 -21.062 1 98.31 75 GLN A C 1
ATOM 609 O O . GLN A 1 75 ? 0.631 0.75 -21.531 1 98.31 75 GLN A O 1
ATOM 614 N N . LEU A 1 76 ? 2.021 -0.962 -21.719 1 97.75 76 LEU A N 1
ATOM 615 C CA . LEU A 1 76 ? 2.221 -0.744 -23.156 1 97.75 76 LEU A CA 1
ATOM 616 C C . LEU A 1 76 ? 1.01 -1.217 -23.953 1 97.75 76 LEU A C 1
ATOM 618 O O . LEU A 1 76 ? 0.504 -2.318 -23.719 1 97.75 76 LEU A O 1
ATOM 622 N N . ALA A 1 77 ? 0.6 -0.419 -24.891 1 98.12 77 ALA A N 1
ATOM 623 C CA . ALA A 1 77 ? -0.512 -0.782 -25.766 1 98.12 77 ALA A CA 1
ATOM 624 C C . ALA A 1 77 ? -0.188 -2.035 -26.562 1 98.12 77 ALA A C 1
ATOM 626 O O . ALA A 1 77 ? -1.075 -2.842 -26.859 1 98.12 77 ALA A O 1
ATOM 627 N N . ASP A 1 78 ? 1.044 -2.248 -26.922 1 97.62 78 ASP A N 1
ATOM 628 C CA . ASP A 1 78 ? 1.474 -3.348 -27.781 1 97.62 78 ASP A CA 1
ATOM 629 C C . ASP A 1 78 ? 1.146 -4.699 -27.141 1 97.62 78 ASP A C 1
ATOM 631 O O . ASP A 1 78 ? 0.847 -5.664 -27.859 1 97.62 78 ASP A O 1
ATOM 635 N N . LEU A 1 79 ? 1.256 -4.781 -25.875 1 97.31 79 LEU A N 1
ATOM 636 C CA . LEU A 1 79 ? 0.901 -6.02 -25.188 1 97.31 79 LEU A CA 1
ATOM 637 C C . LEU A 1 79 ? -0.575 -6.348 -25.391 1 97.31 79 LEU A C 1
ATOM 639 O O . LEU A 1 79 ? -0.938 -7.512 -25.578 1 97.31 79 LEU A O 1
ATOM 643 N N . TRP A 1 80 ? -1.383 -5.391 -25.391 1 97.38 80 TRP A N 1
ATOM 644 C CA . TRP A 1 80 ? -2.824 -5.57 -25.547 1 97.38 80 TRP A CA 1
ATOM 645 C C . TRP A 1 80 ? -3.186 -5.863 -27 1 97.38 80 TRP A C 1
ATOM 647 O O . TRP A 1 80 ? -4.18 -6.539 -27.266 1 97.38 80 TRP A O 1
ATOM 657 N N . ARG A 1 81 ? -2.424 -5.305 -27.938 1 98 81 ARG A N 1
ATOM 658 C CA . ARG A 1 81 ? -2.604 -5.664 -29.328 1 98 81 ARG A CA 1
ATOM 659 C C . ARG A 1 81 ? -2.258 -7.133 -29.578 1 98 81 ARG A C 1
ATOM 661 O O . ARG A 1 81 ? -2.918 -7.812 -30.359 1 98 81 ARG A O 1
ATOM 668 N N . GLU A 1 82 ? -1.249 -7.582 -28.844 1 97.44 82 GLU A N 1
ATOM 669 C CA . GLU A 1 82 ? -0.84 -8.977 -28.969 1 97.44 82 GLU A CA 1
ATOM 670 C C . GLU A 1 82 ? -1.961 -9.922 -28.531 1 97.44 82 GLU A C 1
ATOM 672 O O . GLU A 1 82 ? -2.164 -10.977 -29.141 1 97.44 82 GLU A O 1
ATOM 677 N N . SER A 1 83 ? -2.682 -9.617 -27.484 1 95.62 83 SER A N 1
ATOM 678 C CA . SER A 1 83 ? -3.764 -10.461 -26.984 1 95.62 83 SER A CA 1
ATOM 679 C C . SER A 1 83 ? -5.031 -10.281 -27.812 1 95.62 83 SER A C 1
ATOM 681 O O . SER A 1 83 ? -5.957 -11.086 -27.719 1 95.62 83 SER A O 1
ATOM 683 N N . GLY A 1 84 ? -5.125 -9.156 -28.578 1 95.31 84 GLY A N 1
ATOM 684 C CA . GLY A 1 84 ? -6.305 -8.836 -29.359 1 95.31 84 GLY A CA 1
ATOM 685 C C . GLY A 1 84 ? -7.324 -8.016 -28.609 1 95.31 84 GLY A C 1
ATOM 686 O O . GLY A 1 84 ? -8.391 -7.699 -29.125 1 95.31 84 GLY A O 1
ATOM 687 N N . ARG A 1 85 ? -7.004 -7.52 -27.406 1 95 85 ARG A N 1
ATOM 688 C CA . ARG A 1 85 ? -8.016 -6.895 -26.562 1 95 85 ARG A CA 1
ATOM 689 C C . ARG A 1 85 ? -7.93 -5.371 -26.641 1 95 85 ARG A C 1
ATOM 691 O O . ARG A 1 85 ? -8.812 -4.672 -26.141 1 95 85 ARG A O 1
ATOM 698 N N . TYR A 1 86 ? -6.898 -4.793 -27.281 1 96.38 86 TYR A N 1
ATOM 699 C CA . TYR A 1 86 ? -6.707 -3.346 -27.281 1 96.38 86 TYR A CA 1
ATOM 700 C C . TYR A 1 86 ? -7.922 -2.631 -27.844 1 96.38 86 TYR A C 1
ATOM 702 O O . TYR A 1 86 ? -8.5 -1.759 -27.203 1 96.38 86 TYR A O 1
ATOM 710 N N . ASP A 1 87 ? -8.32 -3.037 -29.016 1 95.5 87 ASP A N 1
ATOM 711 C CA . ASP A 1 87 ? -9.484 -2.428 -29.641 1 95.5 87 ASP A CA 1
ATOM 712 C C . ASP A 1 87 ? -10.781 -3.021 -29.094 1 95.5 87 ASP A C 1
ATOM 714 O O . ASP A 1 87 ? -11.766 -2.307 -28.891 1 95.5 87 ASP A O 1
ATOM 718 N N . ALA A 1 88 ? -10.75 -4.273 -28.766 1 94 88 ALA A N 1
ATOM 719 C CA . ALA A 1 88 ? -11.93 -5 -28.328 1 94 88 ALA A CA 1
ATOM 720 C C . ALA A 1 88 ? -12.438 -4.453 -26.984 1 94 88 ALA A C 1
ATOM 722 O O . ALA A 1 88 ? -13.633 -4.5 -26.703 1 94 88 ALA A O 1
ATOM 723 N N . TYR A 1 89 ? -11.555 -3.941 -26.203 1 93.31 89 TYR A N 1
ATOM 724 C CA . TYR A 1 89 ? -11.93 -3.469 -24.875 1 93.31 89 TYR A CA 1
ATOM 725 C C . TYR A 1 89 ? -12.828 -2.244 -24.969 1 93.31 89 TYR A C 1
ATOM 727 O O . TYR A 1 89 ? -13.648 -2 -24.078 1 93.31 89 TYR A O 1
ATOM 735 N N . GLY A 1 90 ? -12.664 -1.397 -26.016 1 93.75 90 GLY A N 1
ATOM 736 C CA . GLY A 1 90 ? -13.594 -0.308 -26.266 1 93.75 90 GLY A CA 1
ATOM 737 C C . GLY A 1 90 ? -13.219 0.975 -25.547 1 93.75 90 GLY A C 1
ATOM 738 O O . GLY A 1 90 ? -12.062 1.16 -25.156 1 93.75 90 GLY A O 1
ATOM 739 N N . PRO A 1 91 ? -14.117 1.886 -25.344 1 94.44 91 PRO A N 1
ATOM 740 C CA . PRO A 1 91 ? -13.844 3.252 -24.891 1 94.44 91 PRO A CA 1
ATOM 741 C C . PRO A 1 91 ? -13.547 3.328 -23.391 1 94.44 91 PRO A C 1
ATOM 743 O O . PRO A 1 91 ? -13.094 4.363 -22.891 1 94.44 91 PRO A O 1
ATOM 746 N N . GLU A 1 92 ? -13.758 2.289 -22.688 1 95.56 92 GLU A N 1
ATOM 747 C CA . GLU A 1 92 ? -13.523 2.287 -21.25 1 95.56 92 GLU A CA 1
ATOM 748 C C . GLU A 1 92 ? -12.039 2.217 -20.938 1 95.56 92 GLU A C 1
ATOM 750 O O . GLU A 1 92 ? -11.625 2.459 -19.797 1 95.56 92 GLU A O 1
ATOM 755 N N . MET A 1 93 ? -11.289 1.867 -21.953 1 97 93 MET A N 1
ATOM 756 C CA . MET A 1 93 ? -9.844 1.891 -21.781 1 97 93 MET A CA 1
ATOM 757 C C . MET A 1 93 ? -9.312 3.318 -21.844 1 97 93 MET A C 1
ATOM 759 O O . MET A 1 93 ? -9.594 4.059 -22.781 1 97 93 MET A O 1
ATOM 763 N N . LEU A 1 94 ? -8.547 3.744 -20.812 1 98.19 94 LEU A N 1
ATOM 764 C CA . LEU A 1 94 ? -7.898 5.051 -20.875 1 98.19 94 LEU A CA 1
ATOM 765 C C . LEU A 1 94 ? -6.598 4.98 -21.656 1 98.19 94 LEU A C 1
ATOM 767 O O . LEU A 1 94 ? -5.566 4.559 -21.125 1 98.19 94 LEU A O 1
ATOM 771 N N . ARG A 1 95 ? -6.637 5.324 -22.859 1 97.56 95 ARG A N 1
ATOM 772 C CA . ARG A 1 95 ? -5.484 5.32 -23.75 1 97.56 95 ARG A CA 1
ATOM 773 C C . ARG A 1 95 ? -4.648 6.582 -23.578 1 97.56 95 ARG A C 1
ATOM 775 O O . ARG A 1 95 ? -5.191 7.676 -23.391 1 97.56 95 ARG A O 1
ATOM 782 N N . ILE A 1 96 ? -3.361 6.441 -23.594 1 97.62 96 ILE A N 1
ATOM 783 C CA . ILE A 1 96 ? -2.426 7.52 -23.281 1 97.62 96 ILE A CA 1
ATOM 784 C C . ILE A 1 96 ? -1.305 7.531 -24.328 1 97.62 96 ILE A C 1
ATOM 786 O O . ILE A 1 96 ? -0.901 6.48 -24.828 1 97.62 96 ILE A O 1
ATOM 790 N N . ALA A 1 97 ? -0.855 8.664 -24.672 1 96.31 97 ALA A N 1
ATOM 791 C CA . ALA A 1 97 ? 0.363 8.828 -25.453 1 96.31 97 ALA A CA 1
ATOM 792 C C . ALA A 1 97 ? 1.417 9.609 -24.672 1 96.31 97 ALA A C 1
ATOM 794 O O . ALA A 1 97 ? 1.131 10.68 -24.141 1 96.31 97 ALA A O 1
ATOM 795 N N . ASP A 1 98 ? 2.58 9.047 -24.609 1 95.31 98 ASP A N 1
ATOM 796 C CA . ASP A 1 98 ? 3.623 9.758 -23.875 1 95.31 98 ASP A CA 1
ATOM 797 C C . ASP A 1 98 ? 4.312 10.789 -24.766 1 95.31 98 ASP A C 1
ATOM 799 O O . ASP A 1 98 ? 3.877 11.039 -25.891 1 95.31 98 ASP A O 1
ATOM 803 N N . ARG A 1 99 ? 5.391 11.453 -24.203 1 93.94 99 ARG A N 1
ATOM 804 C CA . ARG A 1 99 ? 6.008 12.578 -24.891 1 93.94 99 ARG A CA 1
ATOM 805 C C . ARG A 1 99 ? 6.676 12.125 -26.188 1 93.94 99 ARG A C 1
ATOM 807 O O . ARG A 1 99 ? 6.945 12.945 -27.078 1 93.94 99 ARG A O 1
ATOM 814 N N . HIS A 1 100 ? 6.973 10.859 -26.344 1 94.44 100 HIS A N 1
ATOM 815 C CA . HIS A 1 100 ? 7.559 10.297 -27.562 1 94.44 100 HIS A CA 1
ATOM 816 C C . HIS A 1 100 ? 6.484 9.695 -28.453 1 94.44 100 HIS A C 1
ATOM 818 O O . HIS A 1 100 ? 6.801 8.984 -29.422 1 94.44 100 HIS A O 1
ATOM 824 N N . LYS A 1 101 ? 5.301 9.82 -28.078 1 94.06 101 LYS A N 1
ATOM 825 C CA . LYS A 1 101 ? 4.133 9.359 -28.812 1 94.06 101 LYS A CA 1
ATOM 826 C C . LYS A 1 101 ? 3.99 7.844 -28.734 1 94.06 101 LYS A C 1
ATOM 828 O O . LYS A 1 101 ? 3.398 7.227 -29.625 1 94.06 101 LYS A O 1
ATOM 833 N N . ARG A 1 102 ? 4.617 7.32 -27.797 1 95.19 102 ARG A N 1
ATOM 834 C CA . ARG A 1 102 ? 4.379 5.902 -27.516 1 95.19 102 ARG A CA 1
ATOM 835 C C . ARG A 1 102 ? 3.01 5.691 -26.891 1 95.19 102 ARG A C 1
ATOM 837 O O . ARG A 1 102 ? 2.586 6.477 -26.031 1 95.19 102 ARG A O 1
ATOM 844 N N . GLU A 1 103 ? 2.355 4.637 -27.359 1 97.38 103 GLU A N 1
ATOM 845 C CA . GLU A 1 103 ? 1.002 4.379 -26.875 1 97.38 103 GLU A CA 1
ATOM 846 C C . GLU A 1 103 ? 1.02 3.531 -25.609 1 97.38 103 GLU A C 1
ATOM 848 O O . GLU A 1 103 ? 1.545 2.416 -25.609 1 97.38 103 GLU A O 1
ATOM 853 N N . LEU A 1 104 ? 0.451 4.098 -24.594 1 98.06 104 LEU A N 1
ATOM 854 C CA . LEU A 1 104 ? 0.268 3.461 -23.297 1 98.06 104 LEU A CA 1
ATOM 855 C C . LEU A 1 104 ? -1.207 3.42 -22.906 1 98.06 104 LEU A C 1
ATOM 857 O O . LEU A 1 104 ? -2.057 3.943 -23.641 1 98.06 104 LEU A O 1
ATOM 861 N N . LEU A 1 105 ? -1.509 2.771 -21.938 1 98.5 105 LEU A N 1
ATOM 862 C CA . LEU A 1 105 ? -2.824 2.822 -21.297 1 98.5 105 LEU A CA 1
ATOM 863 C C . LEU A 1 105 ? -2.705 2.711 -19.781 1 98.5 105 LEU A C 1
ATOM 865 O O . LEU A 1 105 ? -1.696 2.221 -19.266 1 98.5 105 LEU A O 1
ATOM 869 N N . TYR A 1 106 ? -3.611 3.357 -19.062 1 98.56 106 TYR A N 1
ATOM 870 C CA . TYR A 1 106 ? -3.791 3.033 -17.656 1 98.56 106 TYR A CA 1
ATOM 871 C C . TYR A 1 106 ? -4.566 1.733 -17.484 1 98.56 106 TYR A C 1
ATOM 873 O O . TYR A 1 106 ? -5.746 1.656 -17.844 1 98.56 106 TYR A O 1
ATOM 881 N N . GLY A 1 107 ? -3.953 0.682 -16.922 1 97.44 107 GLY A N 1
ATOM 882 C CA . GLY A 1 107 ? -4.441 -0.687 -16.984 1 97.44 107 GLY A CA 1
ATOM 883 C C . GLY A 1 107 ? -5.773 -0.876 -16.281 1 97.44 107 GLY A C 1
ATOM 884 O O . GLY A 1 107 ? -5.895 -0.605 -15.086 1 97.44 107 GLY A O 1
ATOM 885 N N . PRO A 1 108 ? -6.836 -1.285 -17.031 1 97.25 108 PRO A N 1
ATOM 886 C CA . PRO A 1 108 ? -8.086 -1.677 -16.391 1 97.25 108 PRO A CA 1
ATOM 887 C C . PRO A 1 108 ? -8.016 -3.07 -15.766 1 97.25 108 PRO A C 1
ATOM 889 O O . PRO A 1 108 ? -8.852 -3.418 -14.922 1 97.25 108 PRO A O 1
ATOM 892 N N . THR A 1 109 ? -7.199 -3.914 -16.234 1 96.44 109 THR A N 1
ATOM 893 C CA . THR A 1 109 ? -6.82 -5.254 -15.789 1 96.44 109 THR A CA 1
ATOM 894 C C . THR A 1 109 ? -5.395 -5.578 -16.234 1 96.44 109 THR A C 1
ATOM 896 O O . THR A 1 109 ? -4.734 -4.762 -16.875 1 96.44 109 THR A O 1
ATOM 899 N N . ASN A 1 110 ? -4.852 -6.738 -15.891 1 97.81 110 ASN A N 1
ATOM 900 C CA . ASN A 1 110 ? -3.426 -6.93 -16.141 1 97.81 110 ASN A CA 1
ATOM 901 C C . ASN A 1 110 ? -3.137 -8.312 -16.719 1 97.81 110 ASN A C 1
ATOM 903 O O . ASN A 1 110 ? -2.025 -8.828 -16.578 1 97.81 110 ASN A O 1
ATOM 907 N N . GLU A 1 111 ? -4.098 -8.977 -17.375 1 97.31 111 GLU A N 1
ATOM 908 C CA . GLU A 1 111 ? -3.867 -10.305 -17.938 1 97.31 111 GLU A CA 1
ATOM 909 C C . GLU A 1 111 ? -2.664 -10.312 -18.875 1 97.31 111 GLU A C 1
ATOM 911 O O . GLU A 1 111 ? -1.839 -11.227 -18.828 1 97.31 111 GLU A O 1
ATOM 916 N N . GLU A 1 112 ? -2.572 -9.289 -19.766 1 97.81 112 GLU A N 1
ATOM 917 C CA . GLU A 1 112 ? -1.511 -9.227 -20.766 1 97.81 112 GLU A CA 1
ATOM 918 C C . GLU A 1 112 ? -0.141 -9.086 -20.109 1 97.81 112 GLU A C 1
ATOM 920 O O . GLU A 1 112 ? 0.803 -9.797 -20.484 1 97.81 112 GLU A O 1
ATOM 925 N N . MET A 1 113 ? -0.048 -8.188 -19.141 1 98.5 113 MET A N 1
ATOM 926 C CA . MET A 1 113 ? 1.249 -7.914 -18.531 1 98.5 113 MET A CA 1
ATOM 927 C C . MET A 1 113 ? 1.73 -9.109 -17.703 1 98.5 113 MET A C 1
ATOM 929 O O . MET A 1 113 ? 2.91 -9.461 -17.75 1 98.5 113 MET A O 1
ATOM 933 N N . ILE A 1 114 ? 0.855 -9.742 -16.922 1 98.62 114 ILE A N 1
ATOM 934 C CA . ILE A 1 114 ? 1.255 -10.883 -16.109 1 98.62 114 ILE A CA 1
ATOM 935 C C . ILE A 1 114 ? 1.654 -12.047 -17 1 98.62 114 ILE A C 1
ATOM 937 O O . ILE A 1 114 ? 2.551 -12.828 -16.656 1 98.62 114 ILE A O 1
ATOM 941 N N . THR A 1 115 ? 0.948 -12.234 -18.125 1 98.62 115 THR A N 1
ATOM 942 C CA . THR A 1 115 ? 1.317 -13.273 -19.078 1 98.62 115 THR A CA 1
ATOM 943 C C . THR A 1 115 ? 2.713 -13.023 -19.641 1 98.62 115 THR A C 1
ATOM 945 O O . THR A 1 115 ? 3.508 -13.953 -19.781 1 98.62 115 THR A O 1
ATOM 948 N N . GLU A 1 116 ? 2.977 -11.773 -19.969 1 98.56 116 GLU A N 1
ATOM 949 C CA . GLU A 1 116 ? 4.309 -11.406 -20.438 1 98.56 116 GLU A CA 1
ATOM 950 C C . GLU A 1 116 ? 5.371 -11.727 -19.391 1 98.56 116 GLU A C 1
ATOM 952 O O . GLU A 1 116 ? 6.457 -12.195 -19.734 1 98.56 116 GLU A O 1
ATOM 957 N N . ILE A 1 117 ? 5.148 -11.383 -18.141 1 98.62 117 ILE A N 1
ATOM 958 C CA . ILE A 1 117 ? 6.074 -11.68 -17.047 1 98.62 117 ILE A CA 1
ATOM 959 C C . ILE A 1 117 ? 6.277 -13.188 -16.953 1 98.62 117 ILE A C 1
ATOM 961 O O . ILE A 1 117 ? 7.414 -13.664 -16.891 1 98.62 117 ILE A O 1
ATOM 965 N N . PHE A 1 118 ? 5.223 -13.922 -16.969 1 98.56 118 PHE A N 1
ATOM 966 C CA . PHE A 1 118 ? 5.281 -15.375 -16.875 1 98.56 118 PHE A CA 1
ATOM 967 C C . PHE A 1 118 ? 6.129 -15.969 -17.984 1 98.56 118 PHE A C 1
ATOM 969 O O . PHE A 1 118 ? 7.086 -16.703 -17.734 1 98.56 118 PHE A O 1
ATOM 976 N N . ARG A 1 119 ? 5.766 -15.625 -19.219 1 98.38 119 ARG A N 1
ATOM 977 C CA . ARG A 1 119 ? 6.402 -16.266 -20.359 1 98.38 119 ARG A CA 1
ATOM 978 C C . ARG A 1 119 ? 7.879 -15.891 -20.453 1 98.38 119 ARG A C 1
ATOM 980 O O . ARG A 1 119 ? 8.664 -16.578 -21.109 1 98.38 119 ARG A O 1
ATOM 987 N N . SER A 1 120 ? 8.25 -14.82 -19.828 1 97.25 120 SER A N 1
ATOM 988 C CA . SER A 1 120 ? 9.641 -14.375 -19.859 1 97.25 120 SER A CA 1
ATOM 989 C C . SER A 1 120 ? 10.523 -15.25 -18.969 1 97.25 120 SER A C 1
ATOM 991 O O . SER A 1 120 ? 11.727 -15.375 -19.219 1 97.25 120 SER A O 1
ATOM 993 N N . TYR A 1 121 ? 9.922 -15.906 -17.953 1 97 121 TYR A N 1
ATOM 994 C CA . TYR A 1 121 ? 10.781 -16.516 -16.953 1 97 121 TYR A CA 1
ATOM 995 C C . TYR A 1 121 ? 10.469 -18 -16.797 1 97 121 TYR A C 1
ATOM 997 O O . TYR A 1 121 ? 11.312 -18.781 -16.344 1 97 121 TYR A O 1
ATOM 1005 N N . VAL A 1 122 ? 9.281 -18.422 -17.156 1 97.44 122 VAL A N 1
ATOM 1006 C CA . VAL A 1 122 ? 8.859 -19.797 -16.906 1 97.44 122 VAL A CA 1
ATOM 1007 C C . VAL A 1 122 ? 8.836 -20.578 -18.219 1 97.44 122 VAL A C 1
ATOM 1009 O O . VAL A 1 122 ? 8.07 -20.266 -19.125 1 97.44 122 VAL A O 1
ATOM 1012 N N . LYS A 1 123 ? 9.664 -21.672 -18.266 1 97.12 123 LYS A N 1
ATOM 1013 C CA . LYS A 1 123 ? 9.797 -22.406 -19.531 1 97.12 123 LYS A CA 1
ATOM 1014 C C . LYS A 1 123 ? 9.461 -23.875 -19.344 1 97.12 123 LYS A C 1
ATOM 1016 O O . LYS A 1 123 ? 9.25 -24.594 -20.312 1 97.12 123 LYS A O 1
ATOM 1021 N N . SER A 1 124 ? 9.305 -24.297 -18.109 1 96.69 124 SER A N 1
ATOM 1022 C CA . SER A 1 124 ? 9.109 -25.703 -17.844 1 96.69 124 SER A CA 1
ATOM 1023 C C . SER A 1 124 ? 7.855 -25.938 -17 1 96.69 124 SER A C 1
ATOM 1025 O O . SER A 1 124 ? 7.559 -25.156 -16.094 1 96.69 124 SER A O 1
ATOM 1027 N N . TYR A 1 125 ? 7.23 -27.125 -17.266 1 96.44 125 TYR A N 1
ATOM 1028 C CA . TYR A 1 125 ? 6.051 -27.516 -16.5 1 96.44 125 TYR A CA 1
ATOM 1029 C C . TYR A 1 125 ? 6.402 -27.719 -15.023 1 96.44 125 TYR A C 1
ATOM 1031 O O . TYR A 1 125 ? 5.523 -27.688 -14.156 1 96.44 125 TYR A O 1
ATOM 1039 N N . ARG A 1 126 ? 7.648 -27.891 -14.672 1 94.06 126 ARG A N 1
ATOM 1040 C CA . ARG A 1 126 ? 8.102 -28.156 -13.312 1 94.06 126 ARG A CA 1
ATOM 1041 C C . ARG A 1 126 ? 7.895 -26.938 -12.414 1 94.06 126 ARG A C 1
ATOM 1043 O O . ARG A 1 126 ? 7.883 -27.062 -11.188 1 94.06 126 ARG A O 1
ATOM 1050 N N . ASN A 1 127 ? 7.758 -25.828 -13.039 1 95.5 127 ASN A N 1
ATOM 1051 C CA . ASN A 1 127 ? 7.547 -24.609 -12.289 1 95.5 127 ASN A CA 1
ATOM 1052 C C . ASN A 1 127 ? 6.062 -24.344 -12.031 1 95.5 127 ASN A C 1
ATOM 1054 O O . ASN A 1 127 ? 5.699 -23.344 -11.43 1 95.5 127 ASN A O 1
ATOM 1058 N N . LEU A 1 128 ? 5.195 -25.25 -12.461 1 97.19 128 LEU A N 1
ATOM 1059 C CA . LEU A 1 128 ? 3.75 -25.109 -12.32 1 97.19 128 LEU A CA 1
ATOM 1060 C C . LEU A 1 128 ? 3.221 -26.016 -11.211 1 97.19 128 LEU A C 1
ATOM 1062 O O . LEU A 1 128 ? 3.834 -27.031 -10.898 1 97.19 128 LEU A O 1
ATOM 1066 N N . PRO A 1 129 ? 2.039 -25.656 -10.625 1 97.5 129 PRO A N 1
ATOM 1067 C CA . PRO A 1 129 ? 1.241 -24.438 -10.852 1 97.5 129 PRO A CA 1
ATOM 1068 C C . PRO A 1 129 ? 1.872 -23.203 -10.227 1 97.5 129 PRO A C 1
ATOM 1070 O O . PRO A 1 129 ? 2.668 -23.312 -9.289 1 97.5 129 PRO A O 1
ATOM 1073 N N . LEU A 1 130 ? 1.587 -22.094 -10.844 1 98.25 130 LEU A N 1
ATOM 1074 C CA . LEU A 1 130 ? 1.989 -20.781 -10.328 1 98.25 130 LEU A CA 1
ATOM 1075 C C . LEU A 1 130 ? 0.788 -19.844 -10.219 1 98.25 130 LEU A C 1
ATOM 1077 O O . LEU A 1 130 ? -0.074 -19.828 -11.102 1 98.25 130 LEU A O 1
ATOM 1081 N N . ASN A 1 131 ? 0.609 -19.172 -9.133 1 98.62 131 ASN A N 1
ATOM 1082 C CA . ASN A 1 131 ? -0.406 -18.141 -8.93 1 98.62 131 ASN A CA 1
ATOM 1083 C C . ASN A 1 131 ? 0.211 -16.844 -8.438 1 98.62 131 ASN A C 1
ATOM 1085 O O . ASN A 1 131 ? 0.69 -16.766 -7.301 1 98.62 131 ASN A O 1
ATOM 1089 N N . LEU A 1 132 ? 0.219 -15.812 -9.281 1 98.81 132 LEU A N 1
ATOM 1090 C CA . LEU A 1 132 ? 0.776 -14.5 -8.984 1 98.81 132 LEU A CA 1
ATOM 1091 C C . LEU A 1 132 ? -0.33 -13.461 -8.844 1 98.81 132 LEU A C 1
ATOM 1093 O O . LEU A 1 132 ? -1.314 -13.492 -9.586 1 98.81 132 LEU A O 1
ATOM 1097 N N . TYR A 1 133 ? -0.145 -12.562 -7.906 1 98.88 133 TYR A N 1
ATOM 1098 C CA . TYR A 1 133 ? -1.189 -11.555 -7.77 1 98.88 133 TYR A CA 1
ATOM 1099 C C . TYR A 1 133 ? -0.596 -10.203 -7.387 1 98.88 133 TYR A C 1
ATOM 1101 O O . TYR A 1 133 ? 0.572 -10.125 -7 1 98.88 133 TYR A O 1
ATOM 1109 N N . HIS A 1 134 ? -1.321 -9.172 -7.547 1 98.88 134 HIS A N 1
ATOM 1110 C CA . HIS A 1 134 ? -0.952 -7.855 -7.039 1 98.88 134 HIS A CA 1
ATOM 1111 C C . HIS A 1 134 ? -2.184 -7.066 -6.609 1 98.88 134 HIS A C 1
ATOM 1113 O O . HIS A 1 134 ? -3.312 -7.441 -6.938 1 98.88 134 HIS A O 1
ATOM 1119 N N . ILE A 1 135 ? -2.055 -6.152 -5.812 1 98.88 135 ILE A N 1
ATOM 1120 C CA . ILE A 1 135 ? -3.037 -5.129 -5.461 1 98.88 135 ILE A CA 1
ATOM 1121 C C . ILE A 1 135 ? -2.596 -3.777 -6.016 1 98.88 135 ILE A C 1
ATOM 1123 O O . ILE A 1 135 ? -1.566 -3.236 -5.605 1 98.88 135 ILE A O 1
ATOM 1127 N N . GLN A 1 136 ? -3.338 -3.248 -6.961 1 98.69 136 GLN A N 1
ATOM 1128 C CA . GLN A 1 136 ? -2.904 -2.059 -7.688 1 98.69 136 GLN A CA 1
ATOM 1129 C C . GLN A 1 136 ? -4.098 -1.24 -8.172 1 98.69 136 GLN A C 1
ATOM 1131 O O . GLN A 1 136 ? -5.203 -1.769 -8.305 1 98.69 136 GLN A O 1
ATOM 1136 N N . TRP A 1 137 ? -3.898 0.014 -8.273 1 98.62 137 TRP A N 1
ATOM 1137 C CA . TRP A 1 137 ? -4.898 0.903 -8.852 1 98.62 137 TRP A CA 1
ATOM 1138 C C . TRP A 1 137 ? -5.148 0.565 -10.32 1 98.62 137 TRP A C 1
ATOM 1140 O O . TRP A 1 137 ? -4.211 0.269 -11.062 1 98.62 137 TRP A O 1
ATOM 1150 N N . LYS A 1 138 ? -6.371 0.531 -10.656 1 98.62 138 LYS A N 1
ATOM 1151 C CA . LYS A 1 138 ? -6.855 0.339 -12.023 1 98.62 138 LYS A CA 1
ATOM 1152 C C . LYS A 1 138 ? -7.68 1.538 -12.484 1 98.62 138 LYS A C 1
ATOM 1154 O O . LYS A 1 138 ? -8.094 2.367 -11.672 1 98.62 138 LYS A O 1
ATOM 1159 N N . PHE A 1 139 ? -7.789 1.627 -13.727 1 98.56 139 PHE A N 1
ATOM 1160 C CA . PHE A 1 139 ? -8.602 2.717 -14.258 1 98.56 139 PHE A CA 1
ATOM 1161 C C . PHE A 1 139 ? -9.531 2.217 -15.352 1 98.56 139 PHE A C 1
ATOM 1163 O O . PHE A 1 139 ? -9.109 1.474 -16.25 1 98.56 139 PHE A O 1
ATOM 1170 N N . ARG A 1 140 ? -10.734 2.441 -15.281 1 98.06 140 ARG A N 1
ATOM 1171 C CA . ARG A 1 140 ? -11.75 2.264 -16.312 1 98.06 140 ARG A CA 1
ATOM 1172 C C . ARG A 1 140 ? -12.5 3.566 -16.578 1 98.06 140 ARG A C 1
ATOM 1174 O O . ARG A 1 140 ? -13.094 4.141 -15.664 1 98.06 140 ARG A O 1
ATOM 1181 N N . ASP A 1 141 ? -12.422 4.012 -17.75 1 97.44 141 ASP A N 1
ATOM 1182 C CA . ASP A 1 141 ? -13.016 5.297 -18.094 1 97.44 141 ASP A CA 1
ATOM 1183 C C . ASP A 1 141 ? -14.539 5.188 -18.203 1 97.44 141 ASP A C 1
ATOM 1185 O O . ASP A 1 141 ? -15.117 5.469 -19.25 1 97.44 141 ASP A O 1
ATOM 1189 N N . GLU A 1 142 ? -15.133 4.969 -17.062 1 95.56 142 GLU A N 1
ATOM 1190 C CA . GLU A 1 142 ? -16.578 4.805 -16.922 1 95.56 142 GLU A CA 1
ATOM 1191 C C . GLU A 1 142 ? -17.328 6.023 -17.469 1 95.56 142 GLU A C 1
ATOM 1193 O O . GLU A 1 142 ? -16.984 7.16 -17.156 1 95.56 142 GLU A O 1
ATOM 1198 N N . GLN A 1 143 ? -18.344 5.73 -18.297 1 95.06 143 GLN A N 1
ATOM 1199 C CA . GLN A 1 143 ? -19.078 6.809 -18.938 1 95.06 143 GLN A CA 1
ATOM 1200 C C . GLN A 1 143 ? -19.859 7.629 -17.906 1 95.06 143 GLN A C 1
ATOM 1202 O O . GLN A 1 143 ? -19.906 8.859 -18 1 95.06 143 GLN A O 1
ATOM 1207 N N . ARG A 1 144 ? -20.547 6.961 -16.969 1 94.12 144 ARG A N 1
ATOM 1208 C CA . ARG A 1 144 ? -21.359 7.602 -15.93 1 94.12 144 ARG A CA 1
ATOM 1209 C C . ARG A 1 144 ? -21 7.082 -14.547 1 94.12 144 ARG A C 1
ATOM 1211 O O . ARG A 1 144 ? -21.781 6.387 -13.906 1 94.12 144 ARG A O 1
ATOM 1218 N N . PRO A 1 145 ? -19.797 7.539 -14.078 1 95.06 145 PRO A N 1
ATOM 1219 C CA . PRO A 1 145 ? -19.469 7.125 -12.711 1 95.06 145 PRO A CA 1
ATOM 1220 C C . PRO A 1 145 ? -20.516 7.562 -11.703 1 95.06 145 PRO A C 1
ATOM 1222 O O . PRO A 1 145 ? -21.047 8.68 -11.789 1 95.06 145 PRO A O 1
ATOM 1225 N N . ARG A 1 146 ? -20.875 6.672 -10.789 1 92.81 146 ARG A N 1
ATOM 1226 C CA . ARG A 1 146 ? -21.922 6.941 -9.812 1 92.81 146 ARG A CA 1
ATOM 1227 C C . ARG A 1 146 ? -21.734 6.098 -8.555 1 92.81 146 ARG A C 1
ATOM 1229 O O . ARG A 1 146 ? -20.844 5.25 -8.5 1 92.81 146 ARG A O 1
ATOM 1236 N N . PHE A 1 147 ? -22.422 6.457 -7.461 1 93.06 147 PHE A N 1
ATOM 1237 C CA . PHE A 1 147 ? -22.516 5.676 -6.234 1 93.06 147 PHE A CA 1
ATOM 1238 C C . PHE A 1 147 ? -21.172 5.629 -5.508 1 93.06 147 PHE A C 1
ATOM 1240 O O . PHE A 1 147 ? -20.844 4.625 -4.879 1 93.06 147 PHE A O 1
ATOM 1247 N N . GLY A 1 148 ? -20.391 6.645 -5.648 1 94.56 148 GLY A N 1
ATOM 1248 C CA . GLY A 1 148 ? -19.141 6.719 -4.914 1 94.56 148 GLY A CA 1
ATOM 1249 C C . GLY A 1 148 ? -18.109 5.707 -5.383 1 94.56 148 GLY A C 1
ATOM 1250 O O . GLY A 1 148 ? -17.797 5.629 -6.574 1 94.56 148 GLY A O 1
ATOM 1251 N N . VAL A 1 149 ? -17.688 4.855 -4.488 1 96.06 149 VAL A N 1
ATOM 1252 C CA . VAL A 1 149 ? -16.594 3.938 -4.789 1 96.06 149 VAL A CA 1
ATOM 1253 C C . VAL A 1 149 ? -17.141 2.652 -5.398 1 96.06 149 VAL A C 1
ATOM 1255 O O . VAL A 1 149 ? -16.391 1.749 -5.758 1 96.06 149 VAL A O 1
ATOM 1258 N N . MET A 1 150 ? -18.453 2.566 -5.555 1 95.56 150 MET A N 1
ATOM 1259 C CA . MET A 1 150 ? -19.078 1.388 -6.152 1 95.56 150 MET A CA 1
ATOM 1260 C C . MET A 1 150 ? -18.812 1.337 -7.652 1 95.56 150 MET A C 1
ATOM 1262 O O . MET A 1 150 ? -18.609 0.261 -8.219 1 95.56 150 MET A O 1
ATOM 1266 N N . ARG A 1 151 ? -18.891 2.461 -8.195 1 94.56 151 ARG A N 1
ATOM 1267 C CA . ARG A 1 151 ? -18.672 2.594 -9.633 1 94.56 151 ARG A CA 1
ATOM 1268 C C . ARG A 1 151 ? -17.844 3.832 -9.953 1 94.56 151 ARG A C 1
ATOM 1270 O O . ARG A 1 151 ? -18.344 4.785 -10.547 1 94.56 151 ARG A O 1
ATOM 1277 N N . GLY A 1 152 ? -16.594 3.773 -9.625 1 96.19 152 GLY A N 1
ATOM 1278 C CA . GLY A 1 152 ? -15.641 4.828 -9.914 1 96.19 152 GLY A CA 1
ATOM 1279 C C . GLY A 1 152 ? -14.812 4.562 -11.156 1 96.19 152 GLY A C 1
ATOM 1280 O O . GLY A 1 152 ? -15 3.545 -11.828 1 96.19 152 GLY A O 1
ATOM 1281 N N . ARG A 1 153 ? -13.992 5.523 -11.508 1 98.31 153 ARG A N 1
ATOM 1282 C CA . ARG A 1 153 ? -13.102 5.359 -12.648 1 98.31 153 ARG A CA 1
ATOM 1283 C C . ARG A 1 153 ? -11.734 4.852 -12.211 1 98.31 153 ARG A C 1
ATOM 1285 O O . ARG A 1 153 ? -11.133 4 -12.875 1 98.31 153 ARG A O 1
ATOM 1292 N N . GLU A 1 154 ? -11.18 5.445 -11.148 1 98.56 154 GLU A N 1
ATOM 1293 C CA . GLU A 1 154 ? -9.961 4.949 -10.516 1 98.56 154 GLU A CA 1
ATOM 1294 C C . GLU A 1 154 ? -10.281 4.156 -9.25 1 98.56 154 GLU A C 1
ATOM 1296 O O . GLU A 1 154 ? -10.93 4.672 -8.336 1 98.56 154 GLU A O 1
ATOM 1301 N N . PHE A 1 155 ? -9.898 2.877 -9.203 1 98.69 155 PHE A N 1
ATOM 1302 C CA . PHE A 1 155 ? -10.258 2.016 -8.086 1 98.69 155 PHE A CA 1
ATOM 1303 C C . PHE A 1 155 ? -9.141 1.031 -7.773 1 98.69 155 PHE A C 1
ATOM 1305 O O . PHE A 1 155 ? -8.328 0.711 -8.641 1 98.69 155 PHE A O 1
ATOM 1312 N N . LEU A 1 156 ? -9.031 0.639 -6.547 1 98.81 156 LEU A N 1
ATOM 1313 C CA . LEU A 1 156 ? -8.031 -0.324 -6.09 1 98.81 156 LEU A CA 1
ATOM 1314 C C . LEU A 1 156 ? -8.555 -1.751 -6.215 1 98.81 156 LEU A C 1
ATOM 1316 O O . LEU A 1 156 ? -9.656 -2.055 -5.754 1 98.81 156 LEU A O 1
ATOM 1320 N N . MET A 1 157 ? -7.773 -2.58 -6.871 1 98.75 157 MET A N 1
ATOM 1321 C CA . MET A 1 157 ? -8.203 -3.951 -7.133 1 98.75 157 MET A CA 1
ATOM 1322 C C . MET A 1 157 ? -7.078 -4.938 -6.848 1 98.75 157 MET A C 1
ATOM 1324 O O . MET A 1 157 ? -5.902 -4.621 -7.051 1 98.75 157 MET A O 1
ATOM 1328 N N . LYS A 1 158 ? -7.434 -6.074 -6.285 1 98.94 158 LYS A N 1
ATOM 1329 C CA . LYS A 1 158 ? -6.547 -7.234 -6.293 1 98.94 158 LYS A CA 1
ATOM 1330 C C . LYS A 1 158 ? -6.871 -8.164 -7.461 1 98.94 158 LYS A C 1
ATOM 1332 O O . LYS A 1 158 ? -8.016 -8.578 -7.629 1 98.94 158 LYS A O 1
ATOM 1337 N N . ASP A 1 159 ? -5.863 -8.461 -8.227 1 98.44 159 ASP A N 1
ATOM 1338 C CA . ASP A 1 159 ? -5.98 -9.453 -9.289 1 98.44 159 ASP A CA 1
ATOM 1339 C C . ASP A 1 159 ? -4.934 -10.555 -9.125 1 98.44 159 ASP A C 1
ATOM 1341 O O . ASP A 1 159 ? -3.748 -10.273 -8.945 1 98.44 159 ASP A O 1
ATOM 1345 N N . ALA A 1 160 ? -5.414 -11.742 -9.188 1 98.75 160 ALA A N 1
ATOM 1346 C CA . ALA A 1 160 ? -4.535 -12.906 -9.211 1 98.75 160 ALA A CA 1
ATOM 1347 C C . ALA A 1 160 ? -4.641 -13.648 -10.539 1 98.75 160 ALA A C 1
ATOM 1349 O O . ALA A 1 160 ? -5.664 -13.57 -11.219 1 98.75 160 ALA A O 1
ATOM 1350 N N . TYR A 1 161 ? -3.594 -14.297 -10.891 1 98.69 161 TYR A N 1
ATOM 1351 C CA . TYR A 1 161 ? -3.492 -15.031 -12.148 1 98.69 161 TYR A CA 1
ATOM 1352 C C . TYR A 1 161 ? -2.805 -16.375 -11.938 1 98.69 161 TYR A C 1
ATOM 1354 O O . TYR A 1 161 ? -1.656 -16.422 -11.484 1 98.69 161 TYR A O 1
ATOM 1362 N N . SER A 1 162 ? -3.533 -17.406 -12.289 1 98.62 162 SER A N 1
ATOM 1363 C CA . SER A 1 162 ? -2.93 -18.734 -12.172 1 98.62 162 SER A CA 1
ATOM 1364 C C . SER A 1 162 ? -2.439 -19.234 -13.523 1 98.62 162 SER A C 1
ATOM 1366 O O . SER A 1 162 ? -2.99 -18.875 -14.562 1 98.62 162 SER A O 1
ATOM 1368 N N . PHE A 1 163 ? -1.407 -19.953 -13.547 1 98.81 163 PHE A N 1
ATOM 1369 C CA . PHE A 1 163 ? -0.832 -20.656 -14.695 1 98.81 163 PHE A CA 1
ATOM 1370 C C . PHE A 1 163 ? -0.688 -22.141 -14.398 1 98.81 163 PHE A C 1
ATOM 1372 O O . PHE A 1 163 ? -0.035 -22.531 -13.43 1 98.81 163 PHE A O 1
ATOM 1379 N N . ASP A 1 164 ? -1.285 -22.938 -15.234 1 98.56 164 ASP A N 1
ATOM 1380 C CA . ASP A 1 164 ? -1.354 -24.375 -14.992 1 98.56 164 ASP A CA 1
ATOM 1381 C C . ASP A 1 164 ? -1.09 -25.156 -16.281 1 98.56 164 ASP A C 1
ATOM 1383 O O . ASP A 1 164 ? -1.266 -24.641 -17.375 1 98.56 164 ASP A O 1
ATOM 1387 N N . LEU A 1 165 ? -0.691 -26.406 -16.094 1 98.19 165 LEU A N 1
ATOM 1388 C CA . LEU A 1 165 ? -0.256 -27.234 -17.219 1 98.19 165 LEU A CA 1
ATOM 1389 C C . LEU A 1 165 ? -1.436 -27.594 -18.109 1 98.19 165 LEU A C 1
ATOM 1391 O O . LEU A 1 165 ? -1.293 -27.656 -19.328 1 98.19 165 LEU A O 1
ATOM 1395 N N . ASP A 1 166 ? -2.549 -27.938 -17.516 1 97.44 166 ASP A N 1
ATOM 1396 C CA . ASP A 1 166 ? -3.732 -28.375 -18.25 1 97.44 166 ASP A CA 1
ATOM 1397 C C . ASP A 1 166 ? -5.012 -27.953 -17.531 1 97.44 166 ASP A C 1
ATOM 1399 O O . ASP A 1 166 ? -4.957 -27.266 -16.5 1 97.44 166 ASP A O 1
ATOM 1403 N N . GLU A 1 167 ? -6.105 -28.297 -18.156 1 97.19 167 GLU A N 1
ATOM 1404 C CA . GLU A 1 167 ? -7.398 -27.859 -17.625 1 97.19 167 GLU A CA 1
ATOM 1405 C C . GLU A 1 167 ? -7.637 -28.422 -16.234 1 97.19 167 GLU A C 1
ATOM 1407 O O . GLU A 1 167 ? -8.141 -27.719 -15.352 1 97.19 167 GLU A O 1
ATOM 1412 N N . ALA A 1 168 ? -7.34 -29.688 -16.016 1 97 168 ALA A N 1
ATOM 1413 C CA . ALA A 1 168 ? -7.551 -30.312 -14.711 1 97 168 ALA A CA 1
ATOM 1414 C C . ALA A 1 168 ? -6.793 -29.578 -13.617 1 97 168 ALA A C 1
ATOM 1416 O O . ALA A 1 168 ? -7.344 -29.312 -12.547 1 97 168 ALA A O 1
ATOM 1417 N N . ALA A 1 169 ? -5.543 -29.234 -13.891 1 97.19 169 ALA A N 1
ATOM 1418 C CA . ALA A 1 169 ? -4.727 -28.5 -12.938 1 97.19 169 ALA A CA 1
ATOM 1419 C C . ALA A 1 169 ? -5.281 -27.094 -12.719 1 97.19 169 ALA A C 1
ATOM 1421 O O . ALA A 1 169 ? -5.266 -26.578 -11.602 1 97.19 169 ALA A O 1
ATOM 1422 N N . ALA A 1 170 ? -5.754 -26.484 -13.766 1 97.62 170 ALA A N 1
ATOM 1423 C CA . ALA A 1 170 ? -6.305 -25.125 -13.68 1 97.62 170 ALA A CA 1
ATOM 1424 C C . ALA A 1 170 ? -7.555 -25.109 -12.805 1 97.62 170 ALA A C 1
ATOM 1426 O O . ALA A 1 170 ? -7.805 -24.125 -12.102 1 97.62 170 ALA A O 1
ATOM 1427 N N . ARG A 1 171 ? -8.328 -26.109 -12.852 1 95.75 171 ARG A N 1
ATOM 1428 C CA . ARG A 1 171 ? -9.523 -26.188 -12.023 1 95.75 171 ARG A CA 1
ATOM 1429 C C . ARG A 1 171 ? -9.164 -26.281 -10.547 1 95.75 171 ARG A C 1
ATOM 1431 O O . ARG A 1 171 ? -9.883 -25.766 -9.695 1 95.75 171 ARG A O 1
ATOM 1438 N N . LEU A 1 172 ? -8.047 -26.969 -10.242 1 97.38 172 LEU A N 1
ATOM 1439 C CA . LEU A 1 172 ? -7.574 -27 -8.859 1 97.38 172 LEU A CA 1
ATOM 1440 C C . LEU A 1 172 ? -7.223 -25.594 -8.375 1 97.38 172 LEU A C 1
ATOM 1442 O O . LEU A 1 172 ? -7.562 -25.219 -7.258 1 97.38 172 LEU A O 1
ATOM 1446 N N . SER A 1 173 ? -6.5 -24.828 -9.25 1 98.06 173 SER A N 1
ATOM 1447 C CA . SER A 1 173 ? -6.184 -23.453 -8.914 1 98.06 173 SER A CA 1
ATOM 1448 C C . SER A 1 173 ? -7.453 -22.625 -8.734 1 98.06 173 SER A C 1
ATOM 1450 O O . SER A 1 173 ? -7.539 -21.797 -7.82 1 98.06 173 SER A O 1
ATOM 1452 N N . TYR A 1 174 ? -8.422 -22.828 -9.617 1 98.06 174 TYR A N 1
ATOM 1453 C CA . TYR A 1 174 ? -9.719 -22.156 -9.531 1 98.06 174 TYR A CA 1
ATOM 1454 C C . TYR A 1 174 ? -10.383 -22.438 -8.188 1 98.06 174 TYR A C 1
ATOM 1456 O O . TYR A 1 174 ? -10.891 -21.531 -7.539 1 98.06 174 TYR A O 1
ATOM 1464 N N . ASN A 1 175 ? -10.359 -23.688 -7.781 1 98.12 175 ASN A N 1
ATOM 1465 C CA . ASN A 1 175 ? -10.969 -24.094 -6.523 1 98.12 175 ASN A CA 1
ATOM 1466 C C . ASN A 1 175 ? -10.289 -23.422 -5.328 1 98.12 175 ASN A C 1
ATOM 1468 O O . ASN A 1 175 ? -10.953 -23.031 -4.371 1 98.12 175 ASN A O 1
ATOM 1472 N N . LYS A 1 176 ? -8.961 -23.359 -5.352 1 98.44 176 LYS A N 1
ATOM 1473 C CA . LYS A 1 176 ? -8.227 -22.703 -4.281 1 98.44 176 LYS A CA 1
ATOM 1474 C C . LYS A 1 176 ? -8.688 -21.25 -4.125 1 98.44 176 LYS A C 1
ATOM 1476 O O . LYS A 1 176 ? -8.922 -20.781 -3.008 1 98.44 176 LYS A O 1
ATOM 1481 N N . MET A 1 177 ? -8.805 -20.562 -5.23 1 98.69 177 MET A N 1
ATOM 1482 C CA . MET A 1 177 ? -9.219 -19.172 -5.203 1 98.69 177 MET A CA 1
ATOM 1483 C C . MET A 1 177 ? -10.672 -19.047 -4.754 1 98.69 177 MET A C 1
ATOM 1485 O O . MET A 1 177 ? -11.016 -18.141 -3.994 1 98.69 177 MET A O 1
ATOM 1489 N N . PHE A 1 178 ? -11.523 -19.969 -5.227 1 98.69 178 PHE A N 1
ATOM 1490 C CA . PHE A 1 178 ? -12.922 -20 -4.793 1 98.69 178 PHE A CA 1
ATOM 1491 C C . PHE A 1 178 ? -13.016 -20.031 -3.273 1 98.69 178 PHE A C 1
ATOM 1493 O O . PHE A 1 178 ? -13.695 -19.203 -2.674 1 98.69 178 PHE A O 1
ATOM 1500 N N . VAL A 1 179 ? -12.312 -20.891 -2.68 1 98.69 179 VAL A N 1
ATOM 1501 C CA . VAL A 1 179 ? -12.336 -21.062 -1.231 1 98.69 179 VAL A CA 1
ATOM 1502 C C . VAL A 1 179 ? -11.719 -19.844 -0.549 1 98.69 179 VAL A C 1
ATOM 1504 O O . VAL A 1 179 ? -12.25 -19.344 0.447 1 98.69 179 VAL A O 1
ATOM 1507 N N . ALA A 1 180 ? -10.594 -19.375 -1.078 1 98.62 180 ALA A N 1
ATOM 1508 C CA . ALA A 1 180 ? -9.93 -18.203 -0.521 1 98.62 180 ALA A CA 1
ATOM 1509 C C . ALA A 1 180 ? -10.867 -16.984 -0.509 1 98.62 180 ALA A C 1
ATOM 1511 O O . ALA A 1 180 ? -10.836 -16.188 0.422 1 98.62 180 ALA A O 1
ATOM 1512 N N . TYR A 1 181 ? -11.648 -16.859 -1.568 1 98.75 181 TYR A N 1
ATOM 1513 C CA . TYR A 1 181 ? -12.57 -15.727 -1.655 1 98.75 181 TYR A CA 1
ATOM 1514 C C . TYR A 1 181 ? -13.664 -15.828 -0.598 1 98.75 181 TYR A C 1
ATOM 1516 O O . TYR A 1 181 ? -13.984 -14.836 0.069 1 98.75 181 TYR A O 1
ATOM 1524 N N . LEU A 1 182 ? -14.203 -17.031 -0.417 1 98.56 182 LEU A N 1
ATOM 1525 C CA . LEU A 1 182 ? -15.195 -17.234 0.639 1 98.56 182 LEU A CA 1
ATOM 1526 C C . LEU A 1 182 ? -14.648 -16.766 1.985 1 98.56 182 LEU A C 1
ATOM 1528 O O . LEU A 1 182 ? -15.312 -16.016 2.705 1 98.56 182 LEU A O 1
ATOM 1532 N N . ARG A 1 183 ? -13.469 -17.141 2.258 1 98.19 183 ARG A N 1
ATOM 1533 C CA . ARG A 1 183 ? -12.844 -16.797 3.535 1 98.19 183 ARG A CA 1
ATOM 1534 C C . ARG A 1 183 ? -12.562 -15.305 3.629 1 98.19 183 ARG A C 1
ATOM 1536 O O . ARG A 1 183 ? -12.758 -14.695 4.684 1 98.19 183 ARG A O 1
ATOM 1543 N N . THR A 1 184 ? -12.07 -14.758 2.553 1 98.56 184 THR A N 1
ATOM 1544 C CA . THR A 1 184 ? -11.703 -13.344 2.518 1 98.56 184 THR A CA 1
ATOM 1545 C C . THR A 1 184 ? -12.883 -12.469 2.92 1 98.56 184 THR A C 1
ATOM 1547 O O . THR A 1 184 ? -12.766 -11.633 3.814 1 98.56 184 THR A O 1
ATOM 1550 N N . PHE A 1 185 ? -14 -12.711 2.316 1 98.62 185 PHE A N 1
ATOM 1551 C CA . PHE A 1 185 ? -15.164 -11.867 2.568 1 98.62 185 PHE A CA 1
ATOM 1552 C C . PHE A 1 185 ? -15.742 -12.148 3.949 1 98.62 185 PHE A C 1
ATOM 1554 O O . PHE A 1 185 ? -16.188 -11.227 4.641 1 98.62 185 PHE A O 1
ATOM 1561 N N . ALA A 1 186 ? -15.695 -13.359 4.363 1 97.94 186 ALA A N 1
ATOM 1562 C CA . ALA A 1 186 ? -16.172 -13.711 5.699 1 97.94 186 ALA A CA 1
ATOM 1563 C C . ALA A 1 186 ? -15.383 -12.984 6.777 1 97.94 186 ALA A C 1
ATOM 1565 O O . ALA A 1 186 ? -15.945 -12.523 7.773 1 97.94 186 ALA A O 1
ATOM 1566 N N . ARG A 1 187 ? -14.102 -12.898 6.633 1 98 187 ARG A N 1
ATOM 1567 C CA . ARG A 1 187 ? -13.234 -12.227 7.598 1 98 187 ARG A CA 1
ATOM 1568 C C . ARG A 1 187 ? -13.578 -10.742 7.707 1 98 187 ARG A C 1
ATOM 1570 O O . ARG A 1 187 ? -13.227 -10.094 8.695 1 98 187 ARG A O 1
ATOM 1577 N N . MET A 1 188 ? -14.227 -10.203 6.719 1 98.06 188 MET A N 1
ATOM 1578 C CA . MET A 1 188 ? -14.609 -8.797 6.719 1 98.06 188 MET A CA 1
ATOM 1579 C C . MET A 1 188 ? -16.047 -8.625 7.219 1 98.06 188 MET A C 1
ATOM 1581 O O . MET A 1 188 ? -16.594 -7.527 7.148 1 98.06 188 MET A O 1
ATOM 1585 N N . GLY A 1 189 ? -16.656 -9.711 7.633 1 95.88 189 GLY A N 1
ATOM 1586 C CA . GLY A 1 189 ? -18.016 -9.656 8.148 1 95.88 189 GLY A CA 1
ATOM 1587 C C . GLY A 1 189 ? -19.062 -9.75 7.062 1 95.88 189 GLY A C 1
ATOM 1588 O O . GLY A 1 189 ? -20.219 -9.391 7.281 1 95.88 189 GLY A O 1
ATOM 1589 N N . LEU A 1 190 ? -18.672 -10.203 5.867 1 96.5 190 LEU A N 1
ATOM 1590 C CA . LEU A 1 190 ? -19.594 -10.32 4.742 1 96.5 190 LEU A CA 1
ATOM 1591 C C . LEU A 1 190 ? -19.812 -11.773 4.359 1 96.5 190 LEU A C 1
ATOM 1593 O O . LEU A 1 190 ? -18.891 -12.586 4.438 1 96.5 190 LEU A O 1
ATOM 1597 N N . LYS A 1 191 ? -21 -12.047 4.059 1 94.06 191 LYS A N 1
ATOM 1598 C CA . LYS A 1 191 ? -21.281 -13.312 3.393 1 94.06 191 LYS A CA 1
ATOM 1599 C C . LYS A 1 191 ? -21.453 -13.117 1.891 1 94.06 191 LYS A C 1
ATOM 1601 O O . LYS A 1 191 ? -22.531 -12.719 1.439 1 94.06 191 LYS A O 1
ATOM 1606 N N . ALA A 1 192 ? -20.453 -13.406 1.147 1 96.75 192 ALA A N 1
ATOM 1607 C CA . ALA A 1 192 ? -20.516 -13.305 -0.309 1 96.75 192 ALA A CA 1
ATOM 1608 C C . ALA A 1 192 ? -20.891 -14.648 -0.933 1 96.75 192 ALA A C 1
ATOM 1610 O O . ALA A 1 192 ? -20.281 -15.672 -0.625 1 96.75 192 ALA A O 1
ATOM 1611 N N . ILE A 1 193 ? -21.828 -14.633 -1.771 1 97.5 193 ILE A N 1
ATOM 1612 C CA . ILE A 1 193 ? -22.344 -15.844 -2.387 1 97.5 193 ILE A CA 1
ATOM 1613 C C . ILE A 1 193 ? -21.766 -16.016 -3.785 1 97.5 193 ILE A C 1
ATOM 1615 O O . ILE A 1 193 ? -21.953 -15.148 -4.648 1 97.5 193 ILE A O 1
ATOM 1619 N N . PRO A 1 194 ? -21 -17.125 -3.947 1 98.19 194 PRO A N 1
ATOM 1620 C CA . PRO A 1 194 ? -20.562 -17.391 -5.316 1 98.19 194 PRO A CA 1
ATOM 1621 C C . PRO A 1 194 ? -21.719 -17.734 -6.254 1 98.19 194 PRO A C 1
ATOM 1623 O O . PRO A 1 194 ? -22.484 -18.656 -5.969 1 98.19 194 PRO A O 1
ATOM 1626 N N . MET A 1 195 ? -21.828 -17.016 -7.34 1 97.75 195 MET A N 1
ATOM 1627 C CA . MET A 1 195 ? -22.891 -17.219 -8.32 1 97.75 195 MET A CA 1
ATOM 1628 C C . MET A 1 195 ? -22.312 -17.469 -9.711 1 97.75 195 MET A C 1
ATOM 1630 O O . MET A 1 195 ? -21.375 -16.781 -10.117 1 97.75 195 MET A O 1
ATOM 1634 N N . ARG A 1 196 ? -22.906 -18.469 -10.367 1 97.06 196 ARG A N 1
ATOM 1635 C CA . ARG A 1 196 ? -22.547 -18.609 -11.773 1 97.06 196 ARG A CA 1
ATOM 1636 C C . ARG A 1 196 ? -22.766 -17.312 -12.531 1 97.06 196 ARG A C 1
ATOM 1638 O O . ARG A 1 196 ? -23.781 -16.641 -12.352 1 97.06 196 ARG A O 1
ATOM 1645 N N . ALA A 1 197 ? -21.781 -16.953 -13.281 1 95.88 197 ALA A N 1
ATOM 1646 C CA . ALA A 1 197 ? -21.844 -15.664 -13.969 1 95.88 197 ALA A CA 1
ATOM 1647 C C . ALA A 1 197 ? -21.234 -15.766 -15.367 1 95.88 197 ALA A C 1
ATOM 1649 O O . ALA A 1 197 ? -20.594 -16.766 -15.703 1 95.88 197 ALA A O 1
ATOM 1650 N N . GLU A 1 198 ? -21.484 -14.766 -16.109 1 91.5 198 GLU A N 1
ATOM 1651 C CA . GLU A 1 198 ? -20.891 -14.695 -17.438 1 91.5 198 GLU A CA 1
ATOM 1652 C C . GLU A 1 198 ? -19.406 -14.398 -17.375 1 91.5 198 GLU A C 1
ATOM 1654 O O . GLU A 1 198 ? -18.922 -13.781 -16.422 1 91.5 198 GLU A O 1
ATOM 1659 N N . THR A 1 199 ? -18.688 -14.898 -18.359 1 85.88 199 THR A N 1
ATOM 1660 C CA . THR A 1 199 ? -17.25 -14.664 -18.391 1 85.88 199 THR A CA 1
ATOM 1661 C C . THR A 1 199 ? -16.938 -13.336 -19.078 1 85.88 199 THR A C 1
ATOM 1663 O O . THR A 1 199 ? -15.859 -12.766 -18.859 1 85.88 199 THR A O 1
ATOM 1666 N N . GLY A 1 200 ? -17.797 -12.805 -19.828 1 77 200 GLY A N 1
ATOM 1667 C CA . GLY A 1 200 ? -17.594 -11.516 -20.469 1 77 200 GLY A CA 1
ATOM 1668 C C . GLY A 1 200 ? -16.359 -11.461 -21.344 1 77 200 GLY A C 1
ATOM 1669 O O . GLY A 1 200 ? -15.984 -12.461 -21.969 1 77 200 GLY A O 1
ATOM 1670 N N . PRO A 1 201 ? -15.695 -10.242 -21.422 1 73.19 201 PRO A N 1
ATOM 1671 C CA . PRO A 1 201 ? -14.555 -10.023 -22.297 1 73.19 201 PRO A CA 1
ATOM 1672 C C . PRO A 1 201 ? -13.297 -10.75 -21.844 1 73.19 201 PRO A C 1
ATOM 1674 O O . PRO A 1 201 ? -12.344 -10.906 -22.609 1 73.19 201 PRO A O 1
ATOM 1677 N N . ILE A 1 202 ? -13.234 -11.133 -20.625 1 75.44 202 ILE A N 1
ATOM 1678 C CA . ILE A 1 202 ? -12.086 -11.859 -20.125 1 75.44 202 ILE A CA 1
ATOM 1679 C C . ILE A 1 202 ? -11.984 -13.219 -20.812 1 75.44 202 ILE A C 1
ATOM 1681 O O . ILE A 1 202 ? -10.891 -13.688 -21.125 1 75.44 202 ILE A O 1
ATOM 1685 N N . GLY A 1 203 ? -13.148 -13.812 -21.062 1 72.38 203 GLY A N 1
ATOM 1686 C CA . GLY A 1 203 ? -13.195 -15.07 -21.797 1 72.38 203 GLY A CA 1
ATOM 1687 C C . GLY A 1 203 ? -13.266 -16.281 -20.891 1 72.38 203 GLY A C 1
ATOM 1688 O O . GLY A 1 203 ? -13.18 -16.156 -19.656 1 72.38 203 GLY A O 1
ATOM 1689 N N . GLY A 1 204 ? -13.539 -17.453 -21.516 1 81.12 204 GLY A N 1
ATOM 1690 C CA . GLY A 1 204 ? -13.617 -18.719 -20.812 1 81.12 204 GLY A CA 1
ATOM 1691 C C . GLY A 1 204 ? -15.039 -19.219 -20.625 1 81.12 204 GLY A C 1
ATOM 1692 O O . GLY A 1 204 ? -15.977 -18.672 -21.203 1 81.12 204 GLY A O 1
ATOM 1693 N N . ASP A 1 205 ? -15.094 -20.375 -19.938 1 85.56 205 ASP A N 1
ATOM 1694 C CA . ASP A 1 205 ? -16.422 -20.969 -19.844 1 85.56 205 ASP A CA 1
ATOM 1695 C C . ASP A 1 205 ? -16.797 -21.234 -18.391 1 85.56 205 ASP A C 1
ATOM 1697 O O . ASP A 1 205 ? -17.812 -21.875 -18.109 1 85.56 205 ASP A O 1
ATOM 1701 N N . LEU A 1 206 ? -15.977 -20.719 -17.5 1 93 206 LEU A N 1
ATOM 1702 C CA . LEU A 1 206 ? -16.25 -20.906 -16.078 1 93 206 LEU A CA 1
ATOM 1703 C C . LEU A 1 206 ? -15.984 -19.625 -15.297 1 93 206 LEU A C 1
ATOM 1705 O O . LEU A 1 206 ? -14.867 -19.109 -15.32 1 93 206 LEU A O 1
ATOM 1709 N N . SER A 1 207 ? -17 -19.141 -14.656 1 96.81 207 SER A N 1
ATOM 1710 C CA . SER A 1 207 ? -16.875 -17.922 -13.867 1 96.81 207 SER A CA 1
ATOM 1711 C C . SER A 1 207 ? -17.875 -17.906 -12.711 1 96.81 207 SER A C 1
ATOM 1713 O O . SER A 1 207 ? -19 -18.391 -12.852 1 96.81 207 SER A O 1
ATOM 1715 N N . HIS A 1 208 ? -17.453 -17.438 -11.57 1 97.94 208 HIS A N 1
ATOM 1716 C CA . HIS A 1 208 ? -18.328 -17.156 -10.438 1 97.94 208 HIS A CA 1
ATOM 1717 C C . HIS A 1 208 ? -18.156 -15.719 -9.961 1 97.94 208 HIS A C 1
ATOM 1719 O O . HIS A 1 208 ? -17.031 -15.266 -9.742 1 97.94 208 HIS A O 1
ATOM 1725 N N . GLU A 1 209 ? -19.234 -15.008 -9.812 1 97.88 209 GLU A N 1
ATOM 1726 C CA . GLU A 1 209 ? -19.25 -13.727 -9.109 1 97.88 209 GLU A CA 1
ATOM 1727 C C . GLU A 1 209 ? -19.578 -13.914 -7.633 1 97.88 209 GLU A C 1
ATOM 1729 O O . GLU A 1 209 ? -20.438 -14.727 -7.277 1 97.88 209 GLU A O 1
ATOM 1734 N N . PHE A 1 210 ? -18.844 -13.297 -6.832 1 98.44 210 PHE A N 1
ATOM 1735 C CA . PHE A 1 210 ? -19.141 -13.266 -5.41 1 98.44 210 PHE A CA 1
ATOM 1736 C C . PHE A 1 210 ? -19.984 -12.031 -5.07 1 98.44 210 PHE A C 1
ATOM 1738 O O . PHE A 1 210 ? -19.516 -10.906 -5.203 1 98.44 210 PHE A O 1
ATOM 1745 N N . ILE A 1 211 ? -21.172 -12.32 -4.566 1 97.88 211 ILE A N 1
ATOM 1746 C CA . ILE A 1 211 ? -22.156 -11.242 -4.445 1 97.88 211 ILE A CA 1
ATOM 1747 C C . ILE A 1 211 ? -22.609 -11.117 -2.992 1 97.88 211 ILE A C 1
ATOM 1749 O O . ILE A 1 211 ? -22.938 -12.125 -2.355 1 97.88 211 ILE A O 1
ATOM 1753 N N . VAL A 1 212 ? -22.578 -9.945 -2.506 1 96.81 212 VAL A N 1
ATOM 1754 C CA . VAL A 1 212 ? -23.203 -9.594 -1.236 1 96.81 212 VAL A CA 1
ATOM 1755 C C . VAL A 1 212 ? -24.609 -9.039 -1.488 1 96.81 212 VAL A C 1
ATOM 1757 O O . VAL A 1 212 ? -24.766 -8.039 -2.201 1 96.81 212 VAL A O 1
ATOM 1760 N N . LEU A 1 213 ? -25.578 -9.656 -0.927 1 94.12 213 LEU A N 1
ATOM 1761 C CA . LEU A 1 213 ? -26.953 -9.227 -1.18 1 94.12 213 LEU A CA 1
ATOM 1762 C C . LEU A 1 213 ? -27.203 -7.84 -0.601 1 94.12 213 LEU A C 1
ATOM 1764 O O . LEU A 1 213 ? -26.906 -7.586 0.567 1 94.12 213 LEU A O 1
ATOM 1768 N N . ALA A 1 214 ? -27.625 -6.969 -1.406 1 91.19 214 ALA A N 1
ATOM 1769 C CA . ALA A 1 214 ? -27.984 -5.59 -1.067 1 91.19 214 ALA A CA 1
ATOM 1770 C C . ALA A 1 214 ? -28.938 -4.996 -2.098 1 91.19 214 ALA A C 1
ATOM 1772 O O . ALA A 1 214 ? -28.75 -5.172 -3.305 1 91.19 214 ALA A O 1
ATOM 1773 N N . GLU A 1 215 ? -29.859 -4.25 -1.635 1 87.31 215 GLU A N 1
ATOM 1774 C CA . GLU A 1 215 ? -30.875 -3.672 -2.521 1 87.31 215 GLU A CA 1
ATOM 1775 C C . GLU A 1 215 ? -30.234 -2.697 -3.512 1 87.31 215 GLU A C 1
ATOM 1777 O O . GLU A 1 215 ? -30.719 -2.551 -4.637 1 87.31 215 GLU A O 1
ATOM 1782 N N . THR A 1 216 ? -29.188 -2.148 -3.135 1 85.62 216 THR A N 1
ATOM 1783 C CA . THR A 1 216 ? -28.531 -1.144 -3.961 1 85.62 216 THR A CA 1
ATOM 1784 C C . THR A 1 216 ? -27.594 -1.802 -4.961 1 85.62 216 THR A C 1
ATOM 1786 O O . THR A 1 216 ? -26.969 -1.12 -5.781 1 85.62 216 THR A O 1
ATOM 1789 N N . GLY A 1 217 ? -27.484 -3.051 -4.871 1 90.81 217 GLY A N 1
ATOM 1790 C CA . GLY A 1 217 ? -26.578 -3.752 -5.77 1 90.81 217 GLY A CA 1
ATOM 1791 C C . GLY A 1 217 ? -27.016 -3.703 -7.219 1 90.81 217 GLY A C 1
ATOM 1792 O O . GLY A 1 217 ? -28.203 -3.729 -7.512 1 90.81 217 GLY A O 1
ATOM 1793 N N . GLU A 1 218 ? -26.031 -3.732 -8.094 1 89.88 218 GLU A N 1
ATOM 1794 C CA . GLU A 1 218 ? -26.328 -3.609 -9.523 1 89.88 218 GLU A CA 1
ATOM 1795 C C . GLU A 1 218 ? -26.516 -4.977 -10.164 1 89.88 218 GLU A C 1
ATOM 1797 O O . GLU A 1 218 ? -27.016 -5.074 -11.289 1 89.88 218 GLU A O 1
ATOM 1802 N N . SER A 1 219 ? -26.172 -6.027 -9.5 1 93.38 219 SER A N 1
ATOM 1803 C CA . SER A 1 219 ? -26.297 -7.367 -10.07 1 93.38 219 SER A CA 1
ATOM 1804 C C . SER A 1 219 ? -27.625 -8 -9.695 1 93.38 219 SER A C 1
ATOM 1806 O O . SER A 1 219 ? -28 -8.039 -8.516 1 93.38 219 SER A O 1
ATOM 1808 N N . GLY A 1 220 ? -28.344 -8.445 -10.703 1 96.12 220 GLY A N 1
ATOM 1809 C CA . GLY A 1 220 ? -29.5 -9.289 -10.422 1 96.12 220 GLY A CA 1
ATOM 1810 C C . GLY A 1 220 ? -29.125 -10.703 -10.039 1 96.12 220 GLY A C 1
ATOM 1811 O O . GLY A 1 220 ? -28.234 -11.297 -10.648 1 96.12 220 GLY A O 1
ATOM 1812 N N . VAL A 1 221 ? -29.797 -11.25 -9.016 1 96.5 221 VAL A N 1
ATOM 1813 C CA . VAL A 1 221 ? -29.375 -12.539 -8.492 1 96.5 221 VAL A CA 1
ATOM 1814 C C . VAL A 1 221 ? -30.578 -13.469 -8.344 1 96.5 221 VAL A C 1
ATOM 1816 O O . VAL A 1 221 ? -31.656 -13.023 -7.961 1 96.5 221 VAL A O 1
ATOM 1819 N N . PHE A 1 222 ? -30.438 -14.695 -8.695 1 97.94 222 PHE A N 1
ATOM 1820 C CA . PHE A 1 222 ? -31.375 -15.789 -8.477 1 97.94 222 PHE A CA 1
ATOM 1821 C C . PHE A 1 222 ? -30.703 -16.938 -7.738 1 97.94 222 PHE A C 1
ATOM 1823 O O . PHE A 1 222 ? -29.719 -17.516 -8.219 1 97.94 222 PHE A O 1
ATOM 1830 N N . CYS A 1 223 ? -31.25 -17.25 -6.578 1 97.38 223 CYS A N 1
ATOM 1831 C CA . CYS A 1 223 ? -30.594 -18.344 -5.891 1 97.38 223 CYS A CA 1
ATOM 1832 C C . CYS A 1 223 ? -31.578 -19.094 -4.988 1 97.38 223 CYS A C 1
ATOM 1834 O O . CYS A 1 223 ? -32.688 -18.625 -4.754 1 97.38 223 CYS A O 1
ATOM 1836 N N . ASN A 1 224 ? -31.219 -20.328 -4.691 1 97.88 224 ASN A N 1
ATOM 1837 C CA . ASN A 1 224 ? -31.828 -21.062 -3.59 1 97.88 224 ASN A CA 1
ATOM 1838 C C . ASN A 1 224 ? -31.453 -20.453 -2.238 1 97.88 224 ASN A C 1
ATOM 1840 O O . ASN A 1 224 ? -30.281 -20.297 -1.926 1 97.88 224 ASN A O 1
ATOM 1844 N N . LYS A 1 225 ? -32.438 -20.172 -1.435 1 96.69 225 LYS A N 1
ATOM 1845 C CA . LYS A 1 225 ? -32.25 -19.5 -0.153 1 96.69 225 LYS A CA 1
ATOM 1846 C C . LYS A 1 225 ? -31.281 -20.266 0.732 1 96.69 225 LYS A C 1
ATOM 1848 O O . LYS A 1 225 ? -30.578 -19.672 1.55 1 96.69 225 LYS A O 1
ATOM 1853 N N . ASP A 1 226 ? -31.156 -21.516 0.554 1 97.12 226 ASP A N 1
ATOM 1854 C CA . ASP A 1 226 ? -30.312 -22.375 1.396 1 97.12 226 ASP A CA 1
ATOM 1855 C C . ASP A 1 226 ? -28.844 -22.031 1.209 1 97.12 226 ASP A C 1
ATOM 1857 O O . ASP A 1 226 ? -28.016 -22.359 2.066 1 97.12 226 ASP A O 1
ATOM 1861 N N . VAL A 1 227 ? -28.5 -21.438 0.095 1 96.75 227 VAL A N 1
ATOM 1862 C CA . VAL A 1 227 ? -27.109 -21.062 -0.15 1 96.75 227 VAL A CA 1
ATOM 1863 C C . VAL A 1 227 ? -26.656 -20.062 0.902 1 96.75 227 VAL A C 1
ATOM 1865 O O . VAL A 1 227 ? -25.5 -20.047 1.294 1 96.75 227 VAL A O 1
ATOM 1868 N N . LEU A 1 228 ? -27.547 -19.25 1.402 1 95 228 LEU A N 1
ATOM 1869 C CA . LEU A 1 228 ? -27.266 -18.156 2.336 1 95 228 LEU A CA 1
ATOM 1870 C C . LEU A 1 228 ? -26.828 -18.719 3.691 1 95 228 LEU A C 1
ATOM 1872 O O . LEU A 1 228 ? -26.219 -18 4.492 1 95 228 LEU A O 1
ATOM 1876 N N . ASP A 1 229 ? -27.109 -19.969 3.912 1 95.38 229 ASP A N 1
ATOM 1877 C CA . ASP A 1 229 ? -26.844 -20.562 5.223 1 95.38 229 ASP A CA 1
ATOM 1878 C C . ASP A 1 229 ? -25.656 -21.516 5.172 1 95.38 229 ASP A C 1
ATOM 1880 O O . ASP A 1 229 ? -25.312 -22.141 6.18 1 95.38 229 ASP A O 1
ATOM 1884 N N . LEU A 1 230 ? -25.078 -21.609 4.004 1 97.12 230 LEU A N 1
ATOM 1885 C CA . LEU A 1 230 ? -23.938 -22.531 3.881 1 97.12 230 LEU A CA 1
ATOM 1886 C C . LEU A 1 230 ? -22.766 -22.047 4.727 1 97.12 230 LEU A C 1
ATOM 1888 O O . LEU A 1 230 ? -22.516 -20.844 4.82 1 97.12 230 LEU A O 1
ATOM 1892 N N . PRO A 1 231 ? -22.062 -22.938 5.344 1 96.31 231 PRO A N 1
ATOM 1893 C CA . PRO A 1 231 ? -20.922 -22.547 6.191 1 96.31 231 PRO A CA 1
ATOM 1894 C C . PRO A 1 231 ? -19.703 -22.109 5.383 1 96.31 231 PRO A C 1
ATOM 1896 O O . PRO A 1 231 ? -19.375 -22.734 4.367 1 96.31 231 PRO A O 1
ATOM 1899 N N . VAL A 1 232 ? -19.031 -21.109 5.828 1 96.75 232 VAL A N 1
ATOM 1900 C CA . VAL A 1 232 ? -17.781 -20.672 5.238 1 96.75 232 VAL A CA 1
ATOM 1901 C C . VAL A 1 232 ? -16.641 -21.531 5.758 1 96.75 232 VAL A C 1
ATOM 1903 O O . VAL A 1 232 ? -16.609 -21.891 6.938 1 96.75 232 VAL A O 1
ATOM 1906 N N . PRO A 1 233 ? -15.695 -21.828 4.859 1 96.19 233 PRO A N 1
ATOM 1907 C CA . PRO A 1 233 ? -14.547 -22.609 5.34 1 96.19 233 PRO A CA 1
ATOM 1908 C C . PRO A 1 233 ? -13.789 -21.906 6.469 1 96.19 233 PRO A C 1
ATOM 1910 O O . PRO A 1 233 ? -13.641 -20.688 6.449 1 96.19 233 PRO A O 1
ATOM 1913 N N . GLY A 1 234 ? -13.258 -22.703 7.359 1 94.5 234 GLY A N 1
ATOM 1914 C CA . GLY A 1 234 ? -12.57 -22.156 8.516 1 94.5 234 GLY A CA 1
ATOM 1915 C C . GLY A 1 234 ? -11.125 -21.781 8.234 1 94.5 234 GLY A C 1
ATOM 1916 O O . GLY A 1 234 ? -10.641 -21.969 7.117 1 94.5 234 GLY A O 1
ATOM 1917 N N . GLU A 1 235 ? -10.516 -21.234 9.227 1 91.69 235 GLU A N 1
ATOM 1918 C CA . GLU A 1 235 ? -9.125 -20.797 9.109 1 91.69 235 GLU A CA 1
ATOM 1919 C C . GLU A 1 235 ? -8.188 -21.984 8.93 1 91.69 235 GLU A C 1
ATOM 1921 O O . GLU A 1 235 ? -7.066 -21.828 8.445 1 91.69 235 GLU A O 1
ATOM 1926 N N . ASP A 1 236 ? -8.617 -23.078 9.234 1 92.69 236 ASP A N 1
ATOM 1927 C CA . ASP A 1 236 ? -7.777 -24.266 9.227 1 92.69 236 ASP A CA 1
ATOM 1928 C C . ASP A 1 236 ? -7.859 -24.984 7.879 1 92.69 236 ASP A C 1
ATOM 1930 O O . ASP A 1 236 ? -7.32 -26.094 7.723 1 92.69 236 ASP A O 1
ATOM 1934 N N . VAL A 1 237 ? -8.477 -24.391 6.969 1 95.56 237 VAL A N 1
ATOM 1935 C CA . VAL A 1 237 ? -8.602 -25.016 5.656 1 95.56 237 VAL A CA 1
ATOM 1936 C C . VAL A 1 237 ? -7.215 -25.344 5.098 1 95.56 237 VAL A C 1
ATOM 1938 O O . VAL A 1 237 ? -6.301 -24.516 5.176 1 95.56 237 VAL A O 1
ATOM 1941 N N . ASP A 1 238 ? -7.055 -26.562 4.66 1 96.19 238 ASP A N 1
ATOM 1942 C CA . ASP A 1 238 ? -5.836 -26.984 3.979 1 96.19 238 ASP A CA 1
ATOM 1943 C C . ASP A 1 238 ? -5.977 -26.859 2.465 1 96.19 238 ASP A C 1
ATOM 1945 O O . ASP A 1 238 ? -6.594 -27.703 1.819 1 96.19 238 ASP A O 1
ATOM 1949 N N . TYR A 1 239 ? -5.32 -25.953 1.87 1 96.62 239 TYR A N 1
ATOM 1950 C CA . TYR A 1 239 ? -5.48 -25.641 0.455 1 96.62 239 TYR A CA 1
ATOM 1951 C C . TYR A 1 239 ? -4.809 -26.688 -0.418 1 96.62 239 TYR A C 1
ATOM 1953 O O . TYR A 1 239 ? -5.031 -26.734 -1.63 1 96.62 239 TYR A O 1
ATOM 1961 N N . ASP A 1 240 ? -4.039 -27.484 0.17 1 93.44 240 ASP A N 1
ATOM 1962 C CA . ASP A 1 240 ? -3.359 -28.531 -0.586 1 93.44 240 ASP A CA 1
ATOM 1963 C C . ASP A 1 240 ? -4.152 -29.844 -0.556 1 93.44 240 ASP A C 1
ATOM 1965 O O . ASP A 1 240 ? -3.801 -30.812 -1.238 1 93.44 240 ASP A O 1
ATOM 1969 N N . SER A 1 241 ? -5.203 -29.812 0.203 1 95.94 241 SER A N 1
ATOM 1970 C CA . SER A 1 241 ? -6.09 -30.969 0.234 1 95.94 241 SER A CA 1
ATOM 1971 C C . SER A 1 241 ? -7.141 -30.891 -0.867 1 95.94 241 SER A C 1
ATOM 1973 O O . SER A 1 241 ? -7.145 -29.953 -1.664 1 95.94 241 SER A O 1
ATOM 1975 N N . ASP A 1 242 ? -7.945 -31.984 -0.941 1 96.81 242 ASP A N 1
ATOM 1976 C CA . ASP A 1 242 ? -9.055 -32 -1.889 1 96.81 242 ASP A CA 1
ATOM 1977 C C . ASP A 1 242 ? -10.148 -31.016 -1.47 1 96.81 242 ASP A C 1
ATOM 1979 O O . ASP A 1 242 ? -10.82 -31.219 -0.455 1 96.81 242 ASP A O 1
ATOM 1983 N N . LEU A 1 243 ? -10.375 -30 -2.273 1 97.81 243 LEU A N 1
ATOM 1984 C CA . LEU A 1 243 ? -11.328 -28.938 -1.938 1 97.81 243 LEU A CA 1
ATOM 1985 C C . LEU A 1 243 ? -12.688 -29.219 -2.584 1 97.81 243 LEU A C 1
ATOM 1987 O O . LEU A 1 243 ? -13.625 -28.438 -2.422 1 97.81 243 LEU A O 1
ATOM 1991 N N . THR A 1 244 ? -12.844 -30.297 -3.295 1 96.38 244 THR A N 1
ATOM 1992 C CA . THR A 1 244 ? -14.031 -30.641 -4.074 1 96.38 244 THR A CA 1
ATOM 1993 C C . THR A 1 244 ? -15.281 -30.641 -3.189 1 96.38 244 THR A C 1
ATOM 1995 O O . THR A 1 244 ? -16.344 -30.156 -3.598 1 96.38 244 THR A O 1
ATOM 1998 N N . PRO A 1 245 ? -15.172 -31.203 -1.969 1 96.81 245 PRO A N 1
ATOM 1999 C CA . PRO A 1 245 ? -16.359 -31.188 -1.126 1 96.81 245 PRO A CA 1
ATOM 2000 C C . PRO A 1 245 ? -16.875 -29.781 -0.834 1 96.81 245 PRO A C 1
ATOM 2002 O O . PRO A 1 245 ? -18.078 -29.547 -0.826 1 96.81 245 PRO A O 1
ATOM 2005 N N . ILE A 1 246 ? -16.016 -28.828 -0.608 1 97.12 246 ILE A N 1
ATOM 2006 C CA . ILE A 1 246 ? -16.406 -27.453 -0.337 1 97.12 246 ILE A CA 1
ATOM 2007 C C . ILE A 1 246 ? -17.016 -26.844 -1.588 1 97.12 246 ILE A C 1
ATOM 2009 O O . ILE A 1 246 ? -18.062 -26.188 -1.515 1 97.12 246 ILE A O 1
ATOM 2013 N N . ILE A 1 247 ? -16.406 -27.094 -2.732 1 97.56 247 ILE A N 1
ATOM 2014 C CA . ILE A 1 247 ? -16.891 -26.547 -3.998 1 97.56 247 ILE A CA 1
ATOM 2015 C C . ILE A 1 247 ? -18.297 -27.062 -4.285 1 97.56 247 ILE A C 1
ATOM 2017 O O . ILE A 1 247 ? -19.203 -26.297 -4.621 1 97.56 247 ILE A O 1
ATOM 2021 N N . LYS A 1 248 ? -18.422 -28.344 -4.141 1 96.88 248 LYS A N 1
ATOM 2022 C CA . LYS A 1 248 ? -19.719 -28.969 -4.402 1 96.88 248 LYS A CA 1
ATOM 2023 C C . LYS A 1 248 ? -20.797 -28.406 -3.486 1 96.88 248 LYS A C 1
ATOM 2025 O O . LYS A 1 248 ? -21.906 -28.125 -3.93 1 96.88 248 LYS A O 1
ATOM 2030 N N . GLN A 1 249 ? -20.469 -28.266 -2.273 1 96.5 249 GLN A N 1
ATOM 2031 C CA . GLN A 1 249 ? -21.406 -27.719 -1.306 1 96.5 249 GLN A CA 1
ATOM 2032 C C . GLN A 1 249 ? -21.922 -26.359 -1.745 1 96.5 249 GLN A C 1
ATOM 2034 O O . GLN A 1 249 ? -23.109 -26.062 -1.642 1 96.5 249 GLN A O 1
ATOM 2039 N N . TRP A 1 250 ? -21.078 -25.531 -2.289 1 97.19 250 TRP A N 1
ATOM 2040 C CA . TRP A 1 250 ? -21.406 -24.141 -2.596 1 97.19 250 TRP A CA 1
ATOM 2041 C C . TRP A 1 250 ? -21.953 -24.016 -4.012 1 97.19 250 TRP A C 1
ATOM 2043 O O . TRP A 1 250 ? -22.547 -23 -4.367 1 97.19 250 TRP A O 1
ATOM 2053 N N . THR A 1 251 ? -21.812 -25.062 -4.844 1 96.19 251 THR A N 1
ATOM 2054 C CA . THR A 1 251 ? -22.203 -24.906 -6.242 1 96.19 251 THR A CA 1
ATOM 2055 C C . THR A 1 251 ? -23.359 -25.828 -6.594 1 96.19 251 THR A C 1
ATOM 2057 O O . THR A 1 251 ? -23.938 -25.719 -7.676 1 96.19 251 THR A O 1
ATOM 2060 N N . GLU A 1 252 ? -23.656 -26.719 -5.699 1 95.5 252 GLU A N 1
ATOM 2061 C CA . GLU A 1 252 ? -24.734 -27.656 -5.961 1 95.5 252 GLU A CA 1
ATOM 2062 C C . GLU A 1 252 ? -26.094 -26.953 -5.984 1 95.5 252 GLU A C 1
ATOM 2064 O O . GLU A 1 252 ? -26.969 -27.297 -6.793 1 95.5 252 GLU A O 1
ATOM 2069 N N . LEU A 1 253 ? -26.266 -26.016 -5.09 1 96.5 253 LEU A N 1
ATOM 2070 C CA . LEU A 1 253 ? -27.516 -25.25 -5.035 1 96.5 253 LEU A CA 1
ATOM 2071 C C . LEU A 1 253 ? -27.547 -24.172 -6.113 1 96.5 253 LEU A C 1
ATOM 2073 O O . LEU A 1 253 ? -26.5 -23.578 -6.434 1 96.5 253 LEU A O 1
ATOM 2077 N N . TYR A 1 254 ? -28.734 -23.953 -6.602 1 97.69 254 TYR A N 1
ATOM 2078 C CA . TYR A 1 254 ? -28.875 -22.984 -7.684 1 97.69 254 TYR A CA 1
ATOM 2079 C C . TYR A 1 254 ? -28.5 -21.594 -7.219 1 97.69 254 TYR A C 1
ATOM 2081 O O . TYR A 1 254 ? -29.062 -21.078 -6.246 1 97.69 254 TYR A O 1
ATOM 2089 N N . ALA A 1 255 ? -27.641 -20.953 -7.824 1 97.88 255 ALA A N 1
ATOM 2090 C CA . ALA A 1 255 ? -27.234 -19.562 -7.648 1 97.88 255 ALA A CA 1
ATOM 2091 C C . ALA A 1 255 ? -26.641 -19 -8.938 1 97.88 255 ALA A C 1
ATOM 2093 O O . ALA A 1 255 ? -25.609 -19.469 -9.414 1 97.88 255 ALA A O 1
ATOM 2094 N N . ALA A 1 256 ? -27.266 -17.984 -9.492 1 97.88 256 ALA A N 1
ATOM 2095 C CA . ALA A 1 256 ? -26.844 -17.438 -10.773 1 97.88 256 ALA A CA 1
ATOM 2096 C C . ALA A 1 256 ? -27.156 -15.953 -10.867 1 97.88 256 ALA A C 1
ATOM 2098 O O . ALA A 1 256 ? -28.141 -15.484 -10.297 1 97.88 256 ALA A O 1
ATOM 2099 N N . THR A 1 257 ? -26.281 -15.25 -11.484 1 97.12 257 THR A N 1
ATOM 2100 C CA . THR A 1 257 ? -26.594 -13.859 -11.82 1 97.12 257 THR A CA 1
ATOM 2101 C C . THR A 1 257 ? -27.609 -13.797 -12.961 1 97.12 257 THR A C 1
ATOM 2103 O O . THR A 1 257 ? -27.859 -14.797 -13.633 1 97.12 257 THR A O 1
ATOM 2106 N N . GLU A 1 258 ? -28.125 -12.633 -13.164 1 96.31 258 GLU A N 1
ATOM 2107 C CA . GLU A 1 258 ? -29.203 -12.43 -14.125 1 96.31 258 GLU A CA 1
ATOM 2108 C C . GLU A 1 258 ? -28.766 -12.789 -15.539 1 96.31 258 GLU A C 1
ATOM 2110 O O . GLU A 1 258 ? -29.562 -13.297 -16.344 1 96.31 258 GLU A O 1
ATOM 2115 N N . ASP A 1 259 ? -27.531 -12.633 -15.812 1 93.38 259 ASP A N 1
ATOM 2116 C CA . ASP A 1 259 ? -27.031 -12.797 -17.172 1 93.38 259 ASP A CA 1
ATOM 2117 C C . ASP A 1 259 ? -26.953 -14.266 -17.562 1 93.38 259 ASP A C 1
ATOM 2119 O O . ASP A 1 259 ? -26.984 -14.609 -18.75 1 93.38 259 ASP A O 1
ATOM 2123 N N . VAL A 1 260 ? -26.938 -15.203 -16.594 1 95.25 260 VAL A N 1
ATOM 2124 C CA . VAL A 1 260 ? -26.828 -16.625 -16.906 1 95.25 260 VAL A CA 1
ATOM 2125 C C . VAL A 1 260 ? -27.969 -17.391 -16.234 1 95.25 260 VAL A C 1
ATOM 2127 O O . VAL A 1 260 ? -27.906 -18.609 -16.078 1 95.25 260 VAL A O 1
ATOM 2130 N N . HIS A 1 261 ? -28.953 -16.656 -15.828 1 96.94 261 HIS A N 1
ATOM 2131 C CA . HIS A 1 261 ? -30.109 -17.25 -15.172 1 96.94 261 HIS A CA 1
ATOM 2132 C C . HIS A 1 261 ? -30.875 -18.156 -16.125 1 96.94 261 HIS A C 1
ATOM 2134 O O . HIS A 1 261 ? -31.156 -17.766 -17.266 1 96.94 261 HIS A O 1
ATOM 2140 N N . ASP A 1 262 ? -31.156 -19.359 -15.695 1 96.69 262 ASP A N 1
ATOM 2141 C CA . ASP A 1 262 ? -32 -20.328 -16.391 1 96.69 262 ASP A CA 1
ATOM 2142 C C . ASP A 1 262 ? -33.312 -20.547 -15.648 1 96.69 262 ASP A C 1
ATOM 2144 O O . ASP A 1 262 ? -33.375 -21.359 -14.727 1 96.69 262 ASP A O 1
ATOM 2148 N N . ALA A 1 263 ? -34.344 -19.938 -16.172 1 96.44 263 ALA A N 1
ATOM 2149 C CA . ALA A 1 263 ? -35.625 -19.938 -15.477 1 96.44 263 ALA A CA 1
ATOM 2150 C C . ALA A 1 263 ? -36.156 -21.359 -15.312 1 96.44 263 ALA A C 1
ATOM 2152 O O . ALA A 1 263 ? -36.719 -21.703 -14.266 1 96.44 263 ALA A O 1
ATOM 2153 N N . ALA A 1 264 ? -36.062 -22.109 -16.312 1 97.06 264 ALA A N 1
ATOM 2154 C CA . ALA A 1 264 ? -36.562 -23.469 -16.266 1 97.06 264 ALA A CA 1
ATOM 2155 C C . ALA A 1 264 ? -35.844 -24.297 -15.211 1 97.06 264 ALA A C 1
ATOM 2157 O O . ALA A 1 264 ? -36.469 -25.016 -14.43 1 97.06 264 ALA A O 1
ATOM 2158 N N . ARG A 1 265 ? -34.562 -24.203 -15.234 1 96.38 265 ARG A N 1
ATOM 2159 C CA . ARG A 1 265 ? -33.781 -24.922 -14.242 1 96.38 265 ARG A CA 1
ATOM 2160 C C . ARG A 1 265 ? -34.094 -24.422 -12.828 1 96.38 265 ARG A C 1
ATOM 2162 O O . ARG A 1 265 ? -34.188 -25.219 -11.898 1 96.38 265 ARG A O 1
ATOM 2169 N N . TYR A 1 266 ? -34.156 -23.125 -12.727 1 97.19 266 TYR A N 1
ATOM 2170 C CA . TYR A 1 266 ? -34.469 -22.5 -11.445 1 97.19 266 TYR A CA 1
ATOM 2171 C C . TYR A 1 266 ? -35.781 -23 -10.883 1 97.19 266 TYR A C 1
ATOM 2173 O O . TYR A 1 266 ? -35.875 -23.375 -9.711 1 97.19 266 TYR A O 1
ATOM 2181 N N . GLU A 1 267 ? -36.812 -23.078 -11.727 1 96.38 267 GLU A N 1
ATOM 2182 C CA . GLU A 1 267 ? -38.125 -23.5 -11.32 1 96.38 267 GLU A CA 1
ATOM 2183 C C . GLU A 1 267 ? -38.156 -24.984 -10.977 1 96.38 267 GLU A C 1
ATOM 2185 O O . GLU A 1 267 ? -38.938 -25.406 -10.109 1 96.38 267 GLU A O 1
ATOM 2190 N N . THR A 1 268 ? -37.375 -25.672 -11.594 1 96.62 268 THR A N 1
ATOM 2191 C CA . THR A 1 268 ? -37.344 -27.109 -11.398 1 96.62 268 THR A CA 1
ATOM 2192 C C . THR A 1 268 ? -36.531 -27.484 -10.164 1 96.62 268 THR A C 1
ATOM 2194 O O . THR A 1 268 ? -36.906 -28.344 -9.383 1 96.62 268 THR A O 1
ATOM 2197 N N . GLU A 1 269 ? -35.406 -26.781 -9.992 1 96.19 269 GLU A N 1
ATOM 2198 C CA . GLU A 1 269 ? -34.438 -27.188 -8.984 1 96.19 269 GLU A CA 1
ATOM 2199 C C . GLU A 1 269 ? -34.719 -26.531 -7.641 1 96.19 269 GLU A C 1
ATOM 2201 O O . GLU A 1 269 ? -34.312 -27.016 -6.59 1 96.19 269 GLU A O 1
ATOM 2206 N N . VAL A 1 270 ? -35.438 -25.453 -7.68 1 97.75 270 VAL A N 1
ATOM 2207 C CA . VAL A 1 270 ? -35.594 -24.703 -6.445 1 97.75 270 VAL A CA 1
ATOM 2208 C C . VAL A 1 270 ? -37.094 -24.641 -6.078 1 97.75 270 VAL A C 1
ATOM 2210 O O . VAL A 1 270 ? -37.906 -24.094 -6.824 1 97.75 270 VAL A O 1
ATOM 2213 N N . PRO A 1 271 ? -37.438 -25.188 -4.934 1 97.5 271 PRO A N 1
ATOM 2214 C CA . PRO A 1 271 ? -38.812 -25.047 -4.473 1 97.5 271 PRO A CA 1
ATOM 2215 C C . PRO A 1 271 ? -39.25 -23.578 -4.387 1 97.5 271 PRO A C 1
ATOM 2217 O O . PRO A 1 271 ? -38.469 -22.719 -4.027 1 97.5 271 PRO A O 1
ATOM 2220 N N . ALA A 1 272 ? -40.5 -23.344 -4.668 1 96.81 272 ALA A N 1
ATOM 2221 C CA . ALA A 1 272 ? -41.031 -22 -4.75 1 96.81 272 ALA A CA 1
ATOM 2222 C C . ALA A 1 272 ? -40.75 -21.219 -3.467 1 96.81 272 ALA A C 1
ATOM 2224 O O . ALA A 1 272 ? -40.438 -20.031 -3.512 1 96.81 272 ALA A O 1
ATOM 2225 N N . GLU A 1 273 ? -40.875 -21.844 -2.328 1 96.81 273 GLU A N 1
ATOM 2226 C CA . GLU A 1 273 ? -40.719 -21.172 -1.037 1 96.81 273 GLU A CA 1
ATOM 2227 C C . GLU A 1 273 ? -39.281 -20.828 -0.75 1 96.81 273 GLU A C 1
ATOM 2229 O O . GLU A 1 273 ? -39 -20.031 0.153 1 96.81 273 GLU A O 1
ATOM 2234 N N . LYS A 1 274 ? -38.344 -21.312 -1.529 1 97.81 274 LYS A N 1
ATOM 2235 C CA . LYS A 1 274 ? -36.906 -21.094 -1.291 1 97.81 274 LYS A CA 1
ATOM 2236 C C . LYS A 1 274 ? -36.312 -20.219 -2.379 1 97.81 274 LYS A C 1
ATOM 2238 O O . LYS A 1 274 ? -35.094 -20.016 -2.406 1 97.81 274 LYS A O 1
ATOM 2243 N N . ARG A 1 275 ? -37.094 -19.781 -3.266 1 97.81 275 ARG A N 1
ATOM 2244 C CA . ARG A 1 275 ? -36.594 -18.969 -4.375 1 97.81 275 ARG A CA 1
ATOM 2245 C C . ARG A 1 275 ? -36.344 -17.531 -3.932 1 97.81 275 ARG A C 1
ATOM 2247 O O . ARG A 1 275 ? -37.188 -16.906 -3.301 1 97.81 275 ARG A O 1
ATOM 2254 N N . VAL A 1 276 ? -35.125 -17.109 -4.16 1 96.69 276 VAL A N 1
ATOM 2255 C CA . VAL A 1 276 ? -34.719 -15.734 -3.869 1 96.69 276 VAL A CA 1
ATOM 2256 C C . VAL A 1 276 ? -34.406 -15.008 -5.172 1 96.69 276 VAL A C 1
ATOM 2258 O O . VAL A 1 276 ? -33.562 -15.469 -5.961 1 96.69 276 VAL A O 1
ATOM 2261 N N . ASN A 1 277 ? -35.062 -14.055 -5.508 1 96.44 277 ASN A N 1
ATOM 2262 C CA . ASN A 1 277 ? -34.812 -13.102 -6.59 1 96.44 277 ASN A CA 1
ATOM 2263 C C . ASN A 1 277 ? -34.594 -11.688 -6.055 1 96.44 277 ASN A C 1
ATOM 2265 O O . ASN A 1 277 ? -35.562 -11.039 -5.602 1 96.44 277 ASN A O 1
ATOM 2269 N N . THR A 1 278 ? -33.406 -11.234 -6.074 1 96.19 278 THR A N 1
ATOM 2270 C CA . THR A 1 278 ? -33.062 -9.953 -5.477 1 96.19 278 THR A CA 1
ATOM 2271 C C . THR A 1 278 ? -31.844 -9.336 -6.172 1 96.19 278 THR A C 1
ATOM 2273 O O . THR A 1 278 ? -31.562 -9.648 -7.332 1 96.19 278 THR A O 1
ATOM 2276 N N . ARG A 1 279 ? -31.219 -8.359 -5.605 1 95.94 279 ARG A N 1
ATOM 2277 C CA . ARG A 1 279 ? -30.031 -7.684 -6.121 1 95.94 279 ARG A CA 1
ATOM 2278 C C . ARG A 1 279 ? -28.859 -7.809 -5.148 1 95.94 279 ARG A C 1
ATOM 2280 O O . ARG A 1 279 ? -29.062 -8.109 -3.971 1 95.94 279 ARG A O 1
ATOM 2287 N N . GLY A 1 280 ? -27.734 -7.586 -5.695 1 96 280 GLY A N 1
ATOM 2288 C CA . GLY A 1 280 ? -26.562 -7.629 -4.844 1 96 280 GLY A CA 1
ATOM 2289 C C . GLY A 1 280 ? -25.375 -6.883 -5.43 1 96 280 GLY A C 1
ATOM 2290 O O . GLY A 1 280 ? -25.453 -6.375 -6.551 1 96 280 GLY A O 1
ATOM 2291 N N . ILE A 1 281 ? -24.344 -6.711 -4.605 1 96.81 281 ILE A N 1
ATOM 2292 C CA . ILE A 1 281 ? -23.094 -6.043 -4.973 1 96.81 281 ILE A CA 1
ATOM 2293 C C . ILE A 1 281 ? -22.031 -7.086 -5.281 1 96.81 281 ILE A C 1
ATOM 2295 O O . ILE A 1 281 ? -21.703 -7.926 -4.438 1 96.81 281 ILE A O 1
ATOM 2299 N N . GLU A 1 282 ? -21.516 -7.082 -6.516 1 97.5 282 GLU A N 1
ATOM 2300 C CA . GLU A 1 282 ? -20.375 -7.934 -6.855 1 97.5 282 GLU A CA 1
ATOM 2301 C C . GLU A 1 282 ? -19.094 -7.441 -6.191 1 97.5 282 GLU A C 1
ATOM 2303 O O . GLU A 1 282 ? -18.625 -6.336 -6.473 1 97.5 282 GLU A O 1
ATOM 2308 N N . VAL A 1 283 ? -18.516 -8.234 -5.375 1 98.12 283 VAL A N 1
ATOM 2309 C CA . VAL A 1 283 ? -17.328 -7.797 -4.645 1 98.12 283 VAL A CA 1
ATOM 2310 C C . VAL A 1 283 ? -16.109 -8.547 -5.152 1 98.12 283 VAL A C 1
ATOM 2312 O O . VAL A 1 283 ? -14.969 -8.195 -4.82 1 98.12 283 VAL A O 1
ATOM 2315 N N . GLY A 1 284 ? -16.266 -9.484 -5.957 1 98.12 284 GLY A N 1
ATOM 2316 C CA . GLY A 1 284 ? -15.211 -10.266 -6.578 1 98.12 284 GLY A CA 1
ATOM 2317 C C . GLY A 1 284 ? -15.711 -11.203 -7.66 1 98.12 284 GLY A C 1
ATOM 2318 O O . GLY A 1 284 ? -16.906 -11.523 -7.711 1 98.12 284 GLY A O 1
ATOM 2319 N N . GLN A 1 285 ? -14.82 -11.609 -8.461 1 97.94 285 GLN A N 1
ATOM 2320 C CA . GLN A 1 285 ? -15.148 -12.562 -9.516 1 97.94 285 GLN A CA 1
ATOM 2321 C C . GLN A 1 285 ? -13.938 -13.398 -9.898 1 97.94 285 GLN A C 1
ATOM 2323 O O . GLN A 1 285 ? -12.805 -12.898 -9.914 1 97.94 285 GLN A O 1
ATOM 2328 N N . ILE A 1 286 ? -14.141 -14.688 -10.156 1 98.12 286 ILE A N 1
ATOM 2329 C CA . ILE A 1 286 ? -13.062 -15.578 -10.562 1 98.12 286 ILE A CA 1
ATOM 2330 C C . ILE A 1 286 ? -13.406 -16.219 -11.906 1 98.12 286 ILE A C 1
ATOM 2332 O O . ILE A 1 286 ? -14.578 -16.5 -12.188 1 98.12 286 ILE A O 1
ATOM 2336 N N . PHE A 1 287 ? -12.352 -16.359 -12.711 1 97.25 287 PHE A N 1
ATOM 2337 C CA . PHE A 1 287 ? -12.508 -16.844 -14.078 1 97.25 287 PHE A CA 1
ATOM 2338 C C . PHE A 1 287 ? -11.516 -17.969 -14.367 1 97.25 287 PHE A C 1
ATOM 2340 O O . PHE A 1 287 ? -10.359 -17.922 -13.93 1 97.25 287 PHE A O 1
ATOM 2347 N N . TYR A 1 288 ? -11.984 -18.969 -15.078 1 97.19 288 TYR A N 1
ATOM 2348 C CA . TYR A 1 288 ? -11.133 -19.859 -15.859 1 97.19 288 TYR A CA 1
ATOM 2349 C C . TYR A 1 288 ? -11.328 -19.625 -17.359 1 97.19 288 TYR A C 1
ATOM 2351 O O . TYR A 1 288 ? -12.445 -19.703 -17.859 1 97.19 288 TYR A O 1
ATOM 2359 N N . PHE A 1 289 ? -10.18 -19.328 -18.094 1 96.06 289 PHE A N 1
ATOM 2360 C CA . PHE A 1 289 ? -10.375 -18.953 -19.484 1 96.06 289 PHE A CA 1
ATOM 2361 C C . PHE A 1 289 ? -9.461 -19.766 -20.406 1 96.06 289 PHE A C 1
ATOM 2363 O O . PHE A 1 289 ? -9.055 -19.297 -21.469 1 96.06 289 PHE A O 1
ATOM 2370 N N . GLY A 1 290 ? -9.109 -20.984 -19.938 1 96.69 290 GLY A N 1
ATOM 2371 C CA . GLY A 1 290 ? -8.328 -21.891 -20.766 1 96.69 290 GLY A CA 1
ATOM 2372 C C . GLY A 1 290 ? -7.004 -21.312 -21.203 1 96.69 290 GLY A C 1
ATOM 2373 O O . GLY A 1 290 ? -6.234 -20.812 -20.391 1 96.69 290 GLY A O 1
ATOM 2374 N N . THR A 1 291 ? -6.77 -21.422 -22.5 1 97.44 291 THR A N 1
ATOM 2375 C CA . THR A 1 291 ? -5.48 -20.984 -23.047 1 97.44 291 THR A CA 1
ATOM 2376 C C . THR A 1 291 ? -5.633 -19.688 -23.828 1 97.44 291 THR A C 1
ATOM 2378 O O . THR A 1 291 ? -4.824 -19.391 -24.719 1 97.44 291 THR A O 1
ATOM 2381 N N . LYS A 1 292 ? -6.652 -18.922 -23.562 1 95.25 292 LYS A N 1
ATOM 2382 C CA . LYS A 1 292 ? -6.98 -17.719 -24.328 1 95.25 292 LYS A CA 1
ATOM 2383 C C . LYS A 1 292 ? -5.77 -16.812 -24.469 1 95.25 292 LYS A C 1
ATOM 2385 O O . LYS A 1 292 ? -5.352 -16.484 -25.578 1 95.25 292 LYS A O 1
ATOM 2390 N N . TYR A 1 293 ? -5.125 -16.422 -23.406 1 96.69 293 TYR A N 1
ATOM 2391 C CA . TYR A 1 293 ? -4.016 -15.469 -23.406 1 96.69 293 TYR A CA 1
ATOM 2392 C C . TYR A 1 293 ? -2.703 -16.172 -23.734 1 96.69 293 TYR A C 1
ATOM 2394 O O . TYR A 1 293 ? -1.86 -15.609 -24.453 1 96.69 293 TYR A O 1
ATOM 2402 N N . SER A 1 294 ? -2.541 -17.375 -23.234 1 97.94 294 SER A N 1
ATOM 2403 C CA . SER A 1 294 ? -1.297 -18.094 -23.5 1 97.94 294 SER A CA 1
ATOM 2404 C C . SER A 1 294 ? -1.164 -18.438 -24.984 1 97.94 294 SER A C 1
ATOM 2406 O O . SER A 1 294 ? -0.059 -18.438 -25.531 1 97.94 294 SER A O 1
ATOM 2408 N N . ASP A 1 295 ? -2.27 -18.75 -25.672 1 97.5 295 ASP A N 1
ATOM 2409 C CA . ASP A 1 295 ? -2.24 -19 -27.109 1 97.5 295 ASP A CA 1
ATOM 2410 C C . ASP A 1 295 ? -1.858 -17.75 -27.891 1 97.5 295 ASP A C 1
ATOM 2412 O O . ASP A 1 295 ? -0.952 -17.781 -28.719 1 97.5 295 ASP A O 1
ATOM 2416 N N . SER A 1 296 ? -2.531 -16.688 -27.625 1 97.06 296 SER A N 1
ATOM 2417 C CA . SER A 1 296 ? -2.336 -15.453 -28.391 1 97.06 296 SER A CA 1
ATOM 2418 C C . SER A 1 296 ? -0.974 -14.828 -28.094 1 97.06 296 SER A C 1
ATOM 2420 O O . SER A 1 296 ? -0.369 -14.203 -28.969 1 97.06 296 SER A O 1
ATOM 2422 N N . MET A 1 297 ? -0.494 -15.016 -26.859 1 98.19 297 MET A N 1
ATOM 2423 C CA . MET A 1 297 ? 0.736 -14.336 -26.453 1 98.19 297 MET A CA 1
ATOM 2424 C C . MET A 1 297 ? 1.896 -15.328 -26.375 1 98.19 297 MET A C 1
ATOM 2426 O O . MET A 1 297 ? 2.994 -14.969 -25.953 1 98.19 297 MET A O 1
ATOM 2430 N N . LYS A 1 298 ? 1.651 -16.531 -26.703 1 98.12 298 LYS A N 1
ATOM 2431 C CA . LYS A 1 298 ? 2.666 -17.578 -26.828 1 98.12 298 LYS A CA 1
ATOM 2432 C C . LYS A 1 298 ? 3.355 -17.828 -25.5 1 98.12 298 LYS A C 1
ATOM 2434 O O . LYS A 1 298 ? 4.586 -17.875 -25.422 1 98.12 298 LYS A O 1
ATOM 2439 N N . ALA A 1 299 ? 2.547 -17.891 -24.484 1 98.56 299 ALA A N 1
ATOM 2440 C CA . ALA A 1 299 ? 3.053 -18.359 -23.203 1 98.56 299 ALA A CA 1
ATOM 2441 C C . ALA A 1 299 ? 3.061 -19.891 -23.141 1 98.56 299 ALA A C 1
ATOM 2443 O O . ALA A 1 299 ? 2.066 -20.5 -22.75 1 98.56 299 ALA A O 1
ATOM 2444 N N . LEU A 1 300 ? 4.223 -20.453 -23.438 1 98.56 300 LEU A N 1
ATOM 2445 C CA . LEU A 1 300 ? 4.367 -21.891 -23.609 1 98.56 300 LEU A CA 1
ATOM 2446 C C . LEU A 1 300 ? 5.344 -22.469 -22.594 1 98.56 300 LEU A C 1
ATOM 2448 O O . LEU A 1 300 ? 6.285 -21.781 -22.172 1 98.56 300 LEU A O 1
ATOM 2452 N N . VAL A 1 301 ? 5.105 -23.688 -22.188 1 98.44 301 VAL A N 1
ATOM 2453 C CA . VAL A 1 301 ? 6.043 -24.406 -21.344 1 98.44 301 VAL A CA 1
ATOM 2454 C C . VAL A 1 301 ? 6.305 -25.797 -21.938 1 98.44 301 VAL A C 1
ATOM 2456 O O . VAL A 1 301 ? 5.445 -26.359 -22.609 1 98.44 301 VAL A O 1
ATOM 2459 N N . VAL A 1 302 ? 7.484 -26.297 -21.703 1 98.25 302 VAL A N 1
ATOM 2460 C CA . VAL A 1 302 ? 7.789 -27.672 -22.078 1 98.25 302 VAL A CA 1
ATOM 2461 C C . VAL A 1 302 ? 7.109 -28.641 -21.109 1 98.25 302 VAL A C 1
ATOM 2463 O O . VAL A 1 302 ? 7.359 -28.594 -19.906 1 98.25 302 VAL A O 1
ATOM 2466 N N . GLY A 1 303 ? 6.246 -29.5 -21.672 1 96.5 303 GLY A N 1
ATOM 2467 C CA . GLY A 1 303 ? 5.535 -30.484 -20.859 1 96.5 303 GLY A CA 1
ATOM 2468 C C . GLY A 1 303 ? 6.379 -31.688 -20.516 1 96.5 303 GLY A C 1
ATOM 2469 O O . GLY A 1 303 ? 7.547 -31.766 -20.891 1 96.5 303 GLY A O 1
ATOM 2470 N N . PRO A 1 304 ? 5.805 -32.594 -19.734 1 96 304 PRO A N 1
ATOM 2471 C CA . PRO A 1 304 ? 6.52 -33.812 -19.375 1 96 304 PRO A CA 1
ATOM 2472 C C . PRO A 1 304 ? 6.926 -34.625 -20.594 1 96 304 PRO A C 1
ATOM 2474 O O . PRO A 1 304 ? 7.887 -35.406 -20.531 1 96 304 PRO A O 1
ATOM 2477 N N . ASP A 1 305 ? 6.246 -34.469 -21.656 1 96 305 ASP A N 1
ATOM 2478 C CA . ASP A 1 305 ? 6.508 -35.219 -22.891 1 96 305 ASP A CA 1
ATOM 2479 C C . ASP A 1 305 ? 7.559 -34.5 -23.75 1 96 305 ASP A C 1
ATOM 2481 O O . ASP A 1 305 ? 7.891 -34.969 -24.844 1 96 305 ASP A O 1
ATOM 2485 N N . GLY A 1 306 ? 8.016 -33.375 -23.266 1 96.44 306 GLY A N 1
ATOM 2486 C CA . GLY A 1 306 ? 9.039 -32.625 -23.984 1 96.44 306 GLY A CA 1
ATOM 2487 C C . GLY A 1 306 ? 8.469 -31.688 -25.031 1 96.44 306 GLY A C 1
ATOM 2488 O O . GLY A 1 306 ? 9.219 -30.969 -25.719 1 96.44 306 GLY A O 1
ATOM 2489 N N . VAL A 1 307 ? 7.184 -31.719 -25.125 1 97.25 307 VAL A N 1
ATOM 2490 C CA . VAL A 1 307 ? 6.543 -30.891 -26.141 1 97.25 307 VAL A CA 1
ATOM 2491 C C . VAL A 1 307 ? 6.082 -29.562 -25.516 1 97.25 307 VAL A C 1
ATOM 2493 O O . VAL A 1 307 ? 5.531 -29.562 -24.422 1 97.25 307 VAL A O 1
ATOM 2496 N N . GLU A 1 308 ? 6.277 -28.5 -26.234 1 97.5 308 GLU A N 1
ATOM 2497 C CA . GLU A 1 308 ? 5.82 -27.188 -25.781 1 97.5 308 GLU A CA 1
ATOM 2498 C C . GLU A 1 308 ? 4.305 -27.047 -25.938 1 97.5 308 GLU A C 1
ATOM 2500 O O . GLU A 1 308 ? 3.738 -27.438 -26.953 1 97.5 308 GLU A O 1
ATOM 2505 N N . LYS A 1 309 ? 3.629 -26.562 -24.969 1 97.69 309 LYS A N 1
ATOM 2506 C CA . LYS A 1 309 ? 2.186 -26.344 -24.984 1 97.69 309 LYS A CA 1
ATOM 2507 C C . LYS A 1 309 ? 1.815 -25.062 -24.234 1 97.69 309 LYS A C 1
ATOM 2509 O O . LYS A 1 309 ? 2.506 -24.656 -23.297 1 97.69 309 LYS A O 1
ATOM 2514 N N . PRO A 1 310 ? 0.752 -24.453 -24.688 1 98.44 310 PRO A N 1
ATOM 2515 C CA . PRO A 1 310 ? 0.278 -23.281 -23.938 1 98.44 310 PRO A CA 1
ATOM 2516 C C . PRO A 1 310 ? -0.246 -23.641 -22.547 1 98.44 310 PRO A C 1
ATOM 2518 O O . PRO A 1 310 ? -0.823 -24.719 -22.359 1 98.44 310 PRO A O 1
ATOM 2521 N N . VAL A 1 311 ? -0.105 -22.766 -21.625 1 98.62 311 VAL A N 1
ATOM 2522 C CA . VAL A 1 311 ? -0.552 -23.016 -20.25 1 98.62 311 VAL A CA 1
ATOM 2523 C C . VAL A 1 311 ? -2.025 -22.625 -20.109 1 98.62 311 VAL A C 1
ATOM 2525 O O . VAL A 1 311 ? -2.529 -21.797 -20.875 1 98.62 311 VAL A O 1
ATOM 2528 N N . HIS A 1 312 ? -2.738 -23.297 -19.25 1 98.25 312 HIS A N 1
ATOM 2529 C CA . HIS A 1 312 ? -4.098 -22.938 -18.844 1 98.25 312 HIS A CA 1
ATOM 2530 C C . HIS A 1 312 ? -4.094 -21.906 -17.719 1 98.25 312 HIS A C 1
ATOM 2532 O O . HIS A 1 312 ? -3.277 -22 -16.797 1 98.25 312 HIS A O 1
ATOM 2538 N N . SER A 1 313 ? -4.992 -20.953 -17.844 1 97.75 313 SER A N 1
ATOM 2539 C CA . SER A 1 313 ? -4.887 -19.844 -16.891 1 97.75 313 SER A CA 1
ATOM 2540 C C . SER A 1 313 ? -6.262 -19.422 -16.391 1 97.75 313 SER A C 1
ATOM 2542 O O . SER A 1 313 ? -7.281 -19.75 -17 1 97.75 313 SER A O 1
ATOM 2544 N N . GLY A 1 314 ? -6.285 -18.828 -15.227 1 97.56 314 GLY A N 1
ATOM 2545 C CA . GLY A 1 314 ? -7.422 -18.141 -14.641 1 97.56 314 GLY A CA 1
ATOM 2546 C C . GLY A 1 314 ? -7.07 -16.766 -14.109 1 97.56 314 GLY A C 1
ATOM 2547 O O . GLY A 1 314 ? -5.895 -16.422 -13.977 1 97.56 314 GLY A O 1
ATOM 2548 N N . SER A 1 315 ? -8.047 -15.93 -13.984 1 97.44 315 SER A N 1
ATOM 2549 C CA . SER A 1 315 ? -7.938 -14.609 -13.367 1 97.44 315 SER A CA 1
ATOM 2550 C C . SER A 1 315 ? -8.93 -14.445 -12.219 1 97.44 315 SER A C 1
ATOM 2552 O O . SER A 1 315 ? -10.039 -14.977 -12.273 1 97.44 315 SER A O 1
ATOM 2554 N N . TYR A 1 316 ? -8.547 -13.828 -11.172 1 98.56 316 TYR A N 1
ATOM 2555 C CA . TYR A 1 316 ? -9.305 -13.742 -9.938 1 98.56 316 TYR A CA 1
ATOM 2556 C C . TYR A 1 316 ? -9.258 -12.328 -9.359 1 98.56 316 TYR A C 1
ATOM 2558 O O . TYR A 1 316 ? -8.211 -11.883 -8.891 1 98.56 316 TYR A O 1
ATOM 2566 N N . GLY A 1 317 ? -10.383 -11.586 -9.375 1 98.38 317 GLY A N 1
ATOM 2567 C CA . GLY A 1 317 ? -10.406 -10.188 -8.984 1 98.38 317 GLY A CA 1
ATOM 2568 C C . GLY A 1 317 ? -11.203 -9.938 -7.715 1 98.38 317 GLY A C 1
ATOM 2569 O O . GLY A 1 317 ? -12.25 -10.547 -7.504 1 98.38 317 GLY A O 1
ATOM 2570 N N . VAL A 1 318 ? -10.727 -9.133 -6.84 1 98.81 318 VAL A N 1
ATOM 2571 C CA . VAL A 1 318 ? -11.414 -8.578 -5.68 1 98.81 318 VAL A CA 1
ATOM 2572 C C . VAL A 1 318 ? -11.414 -7.055 -5.75 1 98.81 318 VAL A C 1
ATOM 2574 O O . VAL A 1 318 ? -10.367 -6.438 -5.949 1 98.81 318 VAL A O 1
ATOM 2577 N N . GLY A 1 319 ? -12.578 -6.445 -5.711 1 98.5 319 GLY A N 1
ATOM 2578 C CA . GLY A 1 319 ? -12.672 -4.992 -5.668 1 98.5 319 GLY A CA 1
ATOM 2579 C C . GLY A 1 319 ? -12.344 -4.418 -4.301 1 98.5 319 GLY A C 1
ATOM 2580 O O . GLY A 1 319 ? -13.25 -4.125 -3.516 1 98.5 319 GLY A O 1
ATOM 2581 N N . VAL A 1 320 ? -11.156 -4.129 -4.023 1 98.88 320 VAL A N 1
ATOM 2582 C CA . VAL A 1 320 ? -10.688 -3.738 -2.697 1 98.88 320 VAL A CA 1
ATOM 2583 C C . VAL A 1 320 ? -11.352 -2.43 -2.277 1 98.88 320 VAL A C 1
ATOM 2585 O O . VAL A 1 320 ? -11.914 -2.336 -1.185 1 98.88 320 VAL A O 1
ATOM 2588 N N . SER A 1 321 ? -11.305 -1.398 -3.09 1 98.75 321 SER A N 1
ATOM 2589 C CA . SER A 1 321 ? -11.93 -0.125 -2.742 1 98.75 321 SER A CA 1
ATOM 2590 C C . SER A 1 321 ? -13.445 -0.244 -2.709 1 98.75 321 SER A C 1
ATOM 2592 O O . SER A 1 321 ? -14.102 0.363 -1.859 1 98.75 321 SER A O 1
ATOM 2594 N N . ARG A 1 322 ? -14.055 -1.023 -3.58 1 97.88 322 ARG A N 1
ATOM 2595 C CA . ARG A 1 322 ? -15.492 -1.238 -3.625 1 97.88 322 ARG A CA 1
ATOM 2596 C C . ARG A 1 322 ? -15.992 -1.881 -2.334 1 97.88 322 ARG A C 1
ATOM 2598 O O . ARG A 1 322 ? -17.109 -1.591 -1.879 1 97.88 322 ARG A O 1
ATOM 2605 N N . LEU A 1 323 ? -15.156 -2.707 -1.745 1 98.62 323 LEU A N 1
ATOM 2606 C CA . LEU A 1 323 ? -15.539 -3.449 -0.548 1 98.62 323 LEU A CA 1
ATOM 2607 C C . LEU A 1 323 ? -15.852 -2.5 0.604 1 98.62 323 LEU A C 1
ATOM 2609 O O . LEU A 1 323 ? -16.688 -2.809 1.461 1 98.62 323 LEU A O 1
ATOM 2613 N N . VAL A 1 324 ? -15.188 -1.336 0.652 1 98.62 324 VAL A N 1
ATOM 2614 C CA . VAL A 1 324 ? -15.484 -0.371 1.706 1 98.62 324 VAL A CA 1
ATOM 2615 C C . VAL A 1 324 ? -16.953 0.041 1.628 1 98.62 324 VAL A C 1
ATOM 2617 O O . VAL A 1 324 ? -17.672 0.01 2.633 1 98.62 324 VAL A O 1
ATOM 2620 N N . GLY A 1 325 ? -17.359 0.404 0.404 1 97.5 325 GLY A N 1
ATOM 2621 C CA . GLY A 1 325 ? -18.766 0.756 0.203 1 97.5 325 GLY A CA 1
ATOM 2622 C C . GLY A 1 325 ? -19.703 -0.403 0.447 1 97.5 325 GLY A C 1
ATOM 2623 O O . GLY A 1 325 ? -20.766 -0.229 1.058 1 97.5 325 GLY A O 1
ATOM 2624 N N . ALA A 1 326 ? -19.328 -1.603 -0.023 1 97.75 326 ALA A N 1
ATOM 2625 C CA . ALA A 1 326 ? -20.172 -2.785 0.117 1 97.75 326 ALA A CA 1
ATOM 2626 C C . ALA A 1 326 ? -20.406 -3.115 1.587 1 97.75 326 ALA A C 1
ATOM 2628 O O . ALA A 1 326 ? -21.531 -3.455 1.978 1 97.75 326 ALA A O 1
ATOM 2629 N N . ILE A 1 327 ? -19.406 -3.023 2.391 1 98.12 327 ILE A N 1
ATOM 2630 C CA . ILE A 1 327 ? -19.531 -3.312 3.814 1 98.12 327 ILE A CA 1
ATOM 2631 C C . ILE A 1 327 ? -20.484 -2.312 4.461 1 98.12 327 ILE A C 1
ATOM 2633 O O . ILE A 1 327 ? -21.344 -2.693 5.266 1 98.12 327 ILE A O 1
ATOM 2637 N N . ILE A 1 328 ? -20.328 -1.059 4.109 1 98 328 ILE A N 1
ATOM 2638 C CA . ILE A 1 328 ? -21.203 -0.029 4.68 1 98 328 ILE A CA 1
ATOM 2639 C C . ILE A 1 328 ? -22.641 -0.283 4.266 1 98 328 ILE A C 1
ATOM 2641 O O . ILE A 1 328 ? -23.562 -0.149 5.078 1 98 328 ILE A O 1
ATOM 2645 N N . GLU A 1 329 ? -22.891 -0.645 2.975 1 96.75 329 GLU A N 1
ATOM 2646 C CA . GLU A 1 329 ? -24.234 -0.966 2.525 1 96.75 329 GLU A CA 1
ATOM 2647 C C . GLU A 1 329 ? -24.844 -2.088 3.359 1 96.75 329 GLU A C 1
ATOM 2649 O O . GLU A 1 329 ? -26.047 -2.088 3.629 1 96.75 329 GLU A O 1
ATOM 2654 N N . ALA A 1 330 ? -24.016 -2.984 3.756 1 94.62 330 ALA A N 1
ATOM 2655 C CA . ALA A 1 330 ? -24.484 -4.152 4.496 1 94.62 330 ALA A CA 1
ATOM 2656 C C . ALA A 1 330 ? -24.562 -3.859 5.992 1 94.62 330 ALA A C 1
ATOM 2658 O O . ALA A 1 330 ? -25.297 -4.516 6.727 1 94.62 330 ALA A O 1
ATOM 2659 N N . CYS A 1 331 ? -23.781 -2.863 6.402 1 95.69 331 CYS A N 1
ATOM 2660 C CA . CYS A 1 331 ? -23.609 -2.668 7.84 1 95.69 331 CYS A CA 1
ATOM 2661 C C . CYS A 1 331 ? -23.766 -1.198 8.211 1 95.69 331 CYS A C 1
ATOM 2663 O O . CYS A 1 331 ? -22.766 -0.521 8.492 1 95.69 331 CYS A O 1
ATOM 2665 N N . HIS A 1 332 ? -24.953 -0.678 8.375 1 96.81 332 HIS A N 1
ATOM 2666 C CA . HIS A 1 332 ? -25.203 0.694 8.797 1 96.81 332 HIS A CA 1
ATOM 2667 C C . HIS A 1 332 ? -26.578 0.832 9.438 1 96.81 332 HIS A C 1
ATOM 2669 O O . HIS A 1 332 ? -27.375 -0.108 9.406 1 96.81 332 HIS A O 1
ATOM 2675 N N . ASP A 1 333 ? -26.844 1.828 10.102 1 97 333 ASP A N 1
ATOM 2676 C CA . ASP A 1 333 ? -28.172 2.215 10.594 1 97 333 ASP A CA 1
ATOM 2677 C C . ASP A 1 333 ? -28.375 3.723 10.469 1 97 333 ASP A C 1
ATOM 2679 O O . ASP A 1 333 ? -27.641 4.402 9.75 1 97 333 ASP A O 1
ATOM 2683 N N . GLU A 1 334 ? -29.328 4.227 11.055 1 95.62 334 GLU A N 1
ATOM 2684 C CA . GLU A 1 334 ? -29.703 5.629 10.914 1 95.62 334 GLU A CA 1
ATOM 2685 C C . GLU A 1 334 ? -28.672 6.547 11.547 1 95.62 334 GLU A C 1
ATOM 2687 O O . GLU A 1 334 ? -28.578 7.73 11.211 1 95.62 334 GLU A O 1
ATOM 2692 N N . ASN A 1 335 ? -27.891 5.953 12.445 1 96.69 335 ASN A N 1
ATOM 2693 C CA . ASN A 1 335 ? -26.922 6.781 13.164 1 96.69 335 ASN A CA 1
ATOM 2694 C C . ASN A 1 335 ? -25.562 6.75 12.5 1 96.69 335 ASN A C 1
ATOM 2696 O O . ASN A 1 335 ? -24.672 7.535 12.852 1 96.69 335 ASN A O 1
ATOM 2700 N N . GLY A 1 336 ? -25.344 5.844 11.594 1 97.69 336 GLY A N 1
ATOM 2701 C CA . GLY A 1 336 ? -24.062 5.801 10.922 1 97.69 336 GLY A CA 1
ATOM 2702 C C . GLY A 1 336 ? -23.609 4.391 10.57 1 97.69 336 GLY A C 1
ATOM 2703 O O . GLY A 1 336 ? -24.453 3.516 10.328 1 97.69 336 GLY A O 1
ATOM 2704 N N . ILE A 1 337 ? -22.344 4.242 10.461 1 98.56 337 ILE A N 1
ATOM 2705 C CA . ILE A 1 337 ? -21.734 3 9.992 1 98.56 337 ILE A CA 1
ATOM 2706 C C . ILE A 1 337 ? -21.594 2.02 11.156 1 98.56 337 ILE A C 1
ATOM 2708 O O . ILE A 1 337 ? -21.312 2.424 12.281 1 98.56 337 ILE A O 1
ATOM 2712 N N . LYS A 1 338 ? -21.812 0.785 10.961 1 98.25 338 LYS A N 1
ATOM 2713 C CA . LYS A 1 338 ? -21.562 -0.301 11.906 1 98.25 338 LYS A CA 1
ATOM 2714 C C . LYS A 1 338 ? -20.484 -1.245 11.375 1 98.25 338 LYS A C 1
ATOM 2716 O O . LYS A 1 338 ? -20.797 -2.318 10.852 1 98.25 338 LYS A O 1
ATOM 2721 N N . TRP A 1 339 ? -19.266 -0.941 11.578 1 98.56 339 TRP A N 1
ATOM 2722 C CA . TRP A 1 339 ? -18.156 -1.705 11.016 1 98.56 339 TRP A CA 1
ATOM 2723 C C . TRP A 1 339 ? -18.031 -3.062 11.703 1 98.56 339 TRP A C 1
ATOM 2725 O O . TRP A 1 339 ? -18.094 -3.156 12.93 1 98.56 339 TRP A O 1
ATOM 2735 N N . PRO A 1 340 ? -17.828 -4.141 10.859 1 98.12 340 PRO A N 1
ATOM 2736 C CA . PRO A 1 340 ? -17.188 -5.305 11.484 1 98.12 340 PRO A CA 1
ATOM 2737 C C . PRO A 1 340 ? -15.836 -4.969 12.117 1 98.12 340 PRO A C 1
ATOM 2739 O O . PRO A 1 340 ? -15.078 -4.16 11.578 1 98.12 340 PRO A O 1
ATOM 2742 N N . GLU A 1 341 ? -15.531 -5.562 13.203 1 97.25 341 GLU A N 1
ATOM 2743 C CA . GLU A 1 341 ? -14.344 -5.203 13.977 1 97.25 341 GLU A CA 1
ATOM 2744 C C . GLU A 1 341 ? -13.078 -5.348 13.141 1 97.25 341 GLU A C 1
ATOM 2746 O O . GLU A 1 341 ? -12.164 -4.527 13.25 1 97.25 341 GLU A O 1
ATOM 2751 N N . ALA A 1 342 ? -13.031 -6.309 12.273 1 97.62 342 ALA A N 1
ATOM 2752 C CA . ALA A 1 342 ? -11.82 -6.652 11.531 1 97.62 342 ALA A CA 1
ATOM 2753 C C . ALA A 1 342 ? -11.414 -5.527 10.586 1 97.62 342 ALA A C 1
ATOM 2755 O O . ALA A 1 342 ? -10.258 -5.438 10.18 1 97.62 342 ALA A O 1
ATOM 2756 N N . VAL A 1 343 ? -12.352 -4.621 10.227 1 98.44 343 VAL A N 1
ATOM 2757 C CA . VAL A 1 343 ? -12.023 -3.625 9.211 1 98.44 343 VAL A CA 1
ATOM 2758 C C . VAL A 1 343 ? -12.328 -2.225 9.742 1 98.44 343 VAL A C 1
ATOM 2760 O O . VAL A 1 343 ? -12.211 -1.238 9.008 1 98.44 343 VAL A O 1
ATOM 2763 N N . ALA A 1 344 ? -12.719 -2.125 11.016 1 98.62 344 ALA A N 1
ATOM 2764 C CA . ALA A 1 344 ? -13.047 -0.826 11.602 1 98.62 344 ALA A CA 1
ATOM 2765 C C . ALA A 1 344 ? -11.828 0.095 11.609 1 98.62 344 ALA A C 1
ATOM 2767 O O . ALA A 1 344 ? -10.703 -0.361 11.805 1 98.62 344 ALA A O 1
ATOM 2768 N N . PRO A 1 345 ? -12.07 1.418 11.43 1 98.38 345 PRO A N 1
ATOM 2769 C CA . PRO A 1 345 ? -10.922 2.326 11.406 1 98.38 345 PRO A CA 1
ATOM 2770 C C . PRO A 1 345 ? -10.172 2.373 12.734 1 98.38 345 PRO A C 1
ATOM 2772 O O . PRO A 1 345 ? -8.961 2.588 12.758 1 98.38 345 PRO A O 1
ATOM 2775 N N . PHE A 1 346 ? -10.844 2.234 13.836 1 98.31 346 PHE A N 1
ATOM 2776 C CA . PHE A 1 346 ? -10.32 2.094 15.195 1 98.31 346 PHE A CA 1
ATOM 2777 C C . PHE A 1 346 ? -11.047 0.983 15.945 1 98.31 346 PHE A C 1
ATOM 2779 O O . PHE A 1 346 ? -12.195 0.662 15.625 1 98.31 346 PHE A O 1
ATOM 2786 N N . THR A 1 347 ? -10.328 0.454 16.891 1 97.5 347 THR A N 1
ATOM 2787 C CA . THR A 1 347 ? -10.938 -0.586 17.703 1 97.5 347 THR A CA 1
ATOM 2788 C C . THR A 1 347 ? -11.812 0.027 18.797 1 97.5 347 THR A C 1
ATOM 2790 O O . THR A 1 347 ? -12.93 -0.441 19.047 1 97.5 347 THR A O 1
ATOM 2793 N N . VAL A 1 348 ? -11.266 1.074 19.391 1 98.25 348 VAL A N 1
ATOM 2794 C CA . VAL A 1 348 ? -11.914 1.674 20.562 1 98.25 348 VAL A CA 1
ATOM 2795 C C . VAL A 1 348 ? -11.867 3.195 20.438 1 98.25 348 VAL A C 1
ATOM 2797 O O . VAL A 1 348 ? -10.859 3.764 20.031 1 98.25 348 VAL A O 1
ATOM 2800 N N . ALA A 1 349 ? -12.977 3.783 20.781 1 98.62 349 ALA A N 1
ATOM 2801 C CA . ALA A 1 349 ? -13 5.23 20.984 1 98.62 349 ALA A CA 1
ATOM 2802 C C . ALA A 1 349 ? -13.117 5.574 22.469 1 98.62 349 ALA A C 1
ATOM 2804 O O . ALA A 1 349 ? -13.945 5.004 23.188 1 98.62 349 ALA A O 1
ATOM 2805 N N . ILE A 1 350 ? -12.258 6.422 22.953 1 98.81 350 ILE A N 1
ATOM 2806 C CA . ILE A 1 350 ? -12.398 7 24.281 1 98.81 350 ILE A CA 1
ATOM 2807 C C . ILE A 1 350 ? -13.047 8.375 24.188 1 98.81 350 ILE A C 1
ATOM 2809 O O . ILE A 1 350 ? -12.523 9.273 23.516 1 98.81 350 ILE A O 1
ATOM 2813 N N . LEU A 1 351 ? -14.195 8.516 24.828 1 98.81 351 LEU A N 1
ATOM 2814 C CA . LEU A 1 351 ? -14.922 9.789 24.812 1 98.81 351 LEU A CA 1
ATOM 2815 C C . LEU A 1 351 ? -14.82 10.477 26.172 1 98.81 351 LEU A C 1
ATOM 2817 O O . LEU A 1 351 ? -15.375 9.992 27.172 1 98.81 351 LEU A O 1
ATOM 2821 N N . ASN A 1 352 ? -14.102 11.547 26.234 1 98.75 352 ASN A N 1
ATOM 2822 C CA . ASN A 1 352 ? -14.047 12.391 27.422 1 98.75 352 ASN A CA 1
ATOM 2823 C C . ASN A 1 352 ? -15.305 13.25 27.562 1 98.75 352 ASN A C 1
ATOM 2825 O O . ASN A 1 352 ? -15.469 14.227 26.828 1 98.75 352 ASN A O 1
ATOM 2829 N N . LEU A 1 353 ? -16.156 13.016 28.547 1 98.25 353 LEU A N 1
ATOM 2830 C CA . LEU A 1 353 ? -17.469 13.625 28.609 1 98.25 353 LEU A CA 1
ATOM 2831 C C . LEU A 1 353 ? -17.422 14.961 29.359 1 98.25 353 LEU A C 1
ATOM 2833 O O . LEU A 1 353 ? -18.422 15.672 29.438 1 98.25 353 LEU A O 1
ATOM 2837 N N . LYS A 1 354 ? -16.266 15.242 29.922 1 97.75 354 LYS A N 1
ATOM 2838 C CA . LYS A 1 354 ? -16.078 16.547 30.562 1 97.75 354 LYS A CA 1
ATOM 2839 C C . LYS A 1 354 ? -14.641 17.031 30.391 1 97.75 354 LYS A C 1
ATOM 2841 O O . LYS A 1 354 ? -13.875 17.094 31.344 1 97.75 354 LYS A O 1
ATOM 2846 N N . GLN A 1 355 ? -14.328 17.469 29.234 1 96.44 355 GLN A N 1
ATOM 2847 C CA . GLN A 1 355 ? -12.992 17.953 28.906 1 96.44 355 GLN A CA 1
ATOM 2848 C C . GLN A 1 355 ? -12.609 19.125 29.812 1 96.44 355 GLN A C 1
ATOM 2850 O O . GLN A 1 355 ? -13.406 20.047 30.031 1 96.44 355 GLN A O 1
ATOM 2855 N N . GLY A 1 356 ? -11.461 19.141 30.312 1 95.81 356 GLY A N 1
ATOM 2856 C CA . GLY A 1 356 ? -11.008 20.188 31.203 1 95.81 356 GLY A CA 1
ATOM 2857 C C . GLY A 1 356 ? -11.078 19.797 32.656 1 95.81 356 GLY A C 1
ATOM 2858 O O . GLY A 1 356 ? -10.445 20.422 33.531 1 95.81 356 GLY A O 1
ATOM 2859 N N . ALA A 1 357 ? -11.945 18.828 33 1 96.5 357 ALA A N 1
ATOM 2860 C CA . ALA A 1 357 ? -11.977 18.312 34.344 1 96.5 357 ALA A CA 1
ATOM 2861 C C . ALA A 1 357 ? -10.758 17.438 34.625 1 96.5 357 ALA A C 1
ATOM 2863 O O . ALA A 1 357 ? -10.562 16.406 34 1 96.5 357 ALA A O 1
ATOM 2864 N N . SER A 1 358 ? -10.008 17.781 35.594 1 96.62 358 SER A N 1
ATOM 2865 C CA . SER A 1 358 ? -8.703 17.188 35.844 1 96.62 358 SER A CA 1
ATOM 2866 C C . SER A 1 358 ? -8.797 15.68 36 1 96.62 358 SER A C 1
ATOM 2868 O O . SER A 1 358 ? -8.016 14.93 35.406 1 96.62 358 SER A O 1
ATOM 2870 N N . ASP A 1 359 ? -9.742 15.25 36.781 1 96.62 359 ASP A N 1
ATOM 2871 C CA . ASP A 1 359 ? -9.867 13.82 37.062 1 96.62 359 ASP A CA 1
ATOM 2872 C C . ASP A 1 359 ? -10.266 13.055 35.781 1 96.62 359 ASP A C 1
ATOM 2874 O O . ASP A 1 359 ? -9.742 11.977 35.531 1 96.62 359 ASP A O 1
ATOM 2878 N N . THR A 1 360 ? -11.18 13.625 35.094 1 97.75 360 THR A N 1
ATOM 2879 C CA . THR A 1 360 ? -11.648 12.984 33.875 1 97.75 360 THR A CA 1
ATOM 2880 C C . THR A 1 360 ? -10.539 12.953 32.844 1 97.75 360 THR A C 1
ATOM 2882 O O . THR A 1 360 ? -10.305 11.914 32.188 1 97.75 360 THR A O 1
ATOM 2885 N N . ASP A 1 361 ? -9.859 14.078 32.656 1 98.19 361 ASP A N 1
ATOM 2886 C CA . ASP A 1 361 ? -8.734 14.148 31.734 1 98.19 361 ASP A CA 1
ATOM 2887 C C . ASP A 1 361 ? -7.664 13.117 32.062 1 98.19 361 ASP A C 1
ATOM 2889 O O . ASP A 1 361 ? -7.152 12.43 31.188 1 98.19 361 ASP A O 1
ATOM 2893 N N . ALA A 1 362 ? -7.371 12.992 33.281 1 98.06 362 ALA A N 1
ATOM 2894 C CA . ALA A 1 362 ? -6.328 12.078 33.75 1 98.06 362 ALA A CA 1
ATOM 2895 C C . ALA A 1 362 ? -6.723 10.625 33.5 1 98.06 362 ALA A C 1
ATOM 2897 O O . ALA A 1 362 ? -5.891 9.82 33.094 1 98.06 362 ALA A O 1
ATOM 2898 N N . ALA A 1 363 ? -7.949 10.344 33.812 1 98 363 ALA A N 1
ATOM 2899 C CA . ALA A 1 363 ? -8.43 8.984 33.594 1 98 363 ALA A CA 1
ATOM 2900 C C . ALA A 1 363 ? -8.398 8.625 32.094 1 98 363 ALA A C 1
ATOM 2902 O O . ALA A 1 363 ? -7.98 7.52 31.734 1 98 363 ALA A O 1
ATOM 2903 N N . CYS A 1 364 ? -8.867 9.508 31.25 1 98.5 364 CYS A N 1
ATOM 2904 C CA . CYS A 1 364 ? -8.844 9.289 29.797 1 98.5 364 CYS A CA 1
ATOM 2905 C C . CYS A 1 364 ? -7.422 9.086 29.297 1 98.5 364 CYS A C 1
ATOM 2907 O O . CYS A 1 364 ? -7.152 8.156 28.531 1 98.5 364 CYS A O 1
ATOM 2909 N N . GLU A 1 365 ? -6.508 9.898 29.766 1 98.12 365 GLU A N 1
ATOM 2910 C CA . GLU A 1 365 ? -5.113 9.836 29.344 1 98.12 365 GLU A CA 1
ATOM 2911 C C . GLU A 1 365 ? -4.473 8.516 29.766 1 98.12 365 GLU A C 1
ATOM 2913 O O . GLU A 1 365 ? -3.742 7.898 28.984 1 98.12 365 GLU A O 1
ATOM 2918 N N . LYS A 1 366 ? -4.738 8.156 30.953 1 97.81 366 LYS A N 1
ATOM 2919 C CA . LYS A 1 366 ? -4.188 6.906 31.484 1 97.81 366 LYS A CA 1
ATOM 2920 C C . LYS A 1 366 ? -4.652 5.711 30.656 1 97.81 366 LYS A C 1
ATOM 2922 O O . LYS A 1 366 ? -3.848 4.863 30.266 1 97.81 366 LYS A O 1
ATOM 2927 N N . LEU A 1 367 ? -5.895 5.668 30.406 1 97.94 367 LEU A N 1
ATOM 2928 C CA . LEU A 1 367 ? -6.453 4.566 29.641 1 97.94 367 LEU A CA 1
ATOM 2929 C C . LEU A 1 367 ? -5.938 4.594 28.203 1 97.94 367 LEU A C 1
ATOM 2931 O O . LEU A 1 367 ? -5.602 3.553 27.641 1 97.94 367 LEU A O 1
ATOM 2935 N N . TYR A 1 368 ? -5.91 5.777 27.594 1 98 368 TYR A N 1
ATOM 2936 C CA . TYR A 1 368 ? -5.418 5.953 26.234 1 98 368 TYR A CA 1
ATOM 2937 C C . TYR A 1 368 ? -3.994 5.43 26.094 1 98 368 TYR A C 1
ATOM 2939 O O . TYR A 1 368 ? -3.695 4.652 25.188 1 98 368 TYR A O 1
ATOM 2947 N N . ARG A 1 369 ? -3.137 5.789 27 1 97 369 ARG A N 1
ATOM 2948 C CA . ARG A 1 369 ? -1.735 5.383 26.969 1 97 369 ARG A CA 1
ATOM 2949 C C . ARG A 1 369 ? -1.595 3.879 27.156 1 97 369 ARG A C 1
ATOM 2951 O O . ARG A 1 369 ? -0.801 3.229 26.484 1 97 369 ARG A O 1
ATOM 2958 N N . ALA A 1 370 ? -2.348 3.352 28.094 1 97.25 370 ALA A N 1
ATOM 2959 C CA . ALA A 1 370 ? -2.264 1.927 28.406 1 97.25 370 ALA A CA 1
ATOM 2960 C C . ALA A 1 370 ? -2.74 1.077 27.234 1 97.25 370 ALA A C 1
ATOM 2962 O O . ALA A 1 370 ? -2.084 0.104 26.844 1 97.25 370 ALA A O 1
ATOM 2963 N N . LEU A 1 371 ? -3.869 1.476 26.672 1 97.69 371 LEU A N 1
ATOM 2964 C CA . LEU A 1 371 ? -4.406 0.724 25.547 1 97.69 371 LEU A CA 1
ATOM 2965 C C . LEU A 1 371 ? -3.473 0.815 24.344 1 97.69 371 LEU A C 1
ATOM 2967 O O . LEU A 1 371 ? -3.225 -0.187 23.672 1 97.69 371 LEU A O 1
ATOM 2971 N N . THR A 1 372 ? -2.992 1.989 24.094 1 95.69 372 THR A N 1
ATOM 2972 C CA . THR A 1 372 ? -2.072 2.193 22.984 1 95.69 372 THR A CA 1
ATOM 2973 C C . THR A 1 372 ? -0.807 1.358 23.172 1 95.69 372 THR 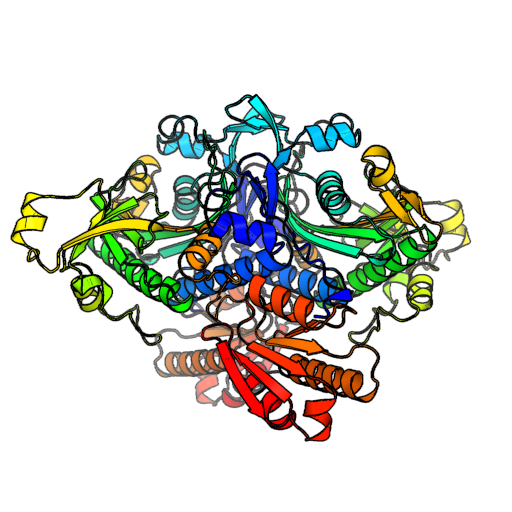A C 1
ATOM 2975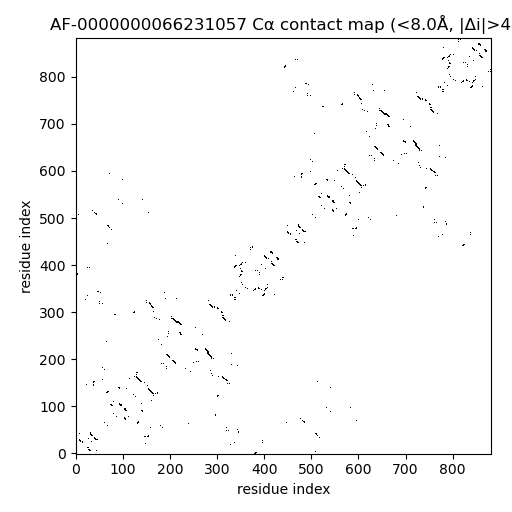 O O . THR A 1 372 ? -0.314 0.75 22.219 1 95.69 372 THR A O 1
ATOM 2978 N N . ALA A 1 373 ? -0.274 1.307 24.359 1 93.69 373 ALA A N 1
ATOM 2979 C CA . ALA A 1 373 ? 0.925 0.532 24.672 1 93.69 373 ALA A CA 1
ATOM 2980 C C . ALA A 1 373 ? 0.688 -0.959 24.438 1 93.69 373 ALA A C 1
ATOM 2982 O O . ALA A 1 373 ? 1.622 -1.703 24.141 1 93.69 373 ALA A O 1
ATOM 2983 N N . ASN A 1 374 ? -0.559 -1.312 24.609 1 94.5 374 ASN A N 1
ATOM 2984 C CA . ASN A 1 374 ? -0.918 -2.711 24.391 1 94.5 374 ASN A CA 1
ATOM 2985 C C . ASN A 1 374 ? -1.248 -2.99 22.938 1 94.5 374 ASN A C 1
ATOM 2987 O O . ASN A 1 374 ? -1.771 -4.059 22.609 1 94.5 374 ASN A O 1
ATOM 2991 N N . GLY A 1 375 ? -1.053 -2.061 22.094 1 92.81 375 GLY A N 1
ATOM 2992 C CA . GLY A 1 375 ? -1.198 -2.262 20.656 1 92.81 375 GLY A CA 1
ATOM 2993 C C . GLY A 1 375 ? -2.623 -2.078 20.172 1 92.81 375 GLY A C 1
ATOM 2994 O O . GLY A 1 375 ? -2.951 -2.449 19.047 1 92.81 375 GLY A O 1
ATOM 2995 N N . VAL A 1 376 ? -3.518 -1.513 21 1 96.31 376 VAL A N 1
ATOM 2996 C CA . VAL A 1 376 ? -4.902 -1.283 20.609 1 96.31 376 VAL A CA 1
ATOM 2997 C C . VAL A 1 376 ? -4.996 -0.018 19.75 1 96.31 376 VAL A C 1
ATOM 2999 O O . VAL A 1 376 ? -4.34 0.985 20.047 1 96.31 376 VAL A O 1
ATOM 3002 N N . ASP A 1 377 ? -5.719 -0.071 18.688 1 96.31 377 ASP A N 1
ATOM 3003 C CA . ASP A 1 377 ? -5.973 1.093 17.844 1 96.31 377 ASP A CA 1
ATOM 3004 C C . ASP A 1 377 ? -7.051 1.987 18.453 1 96.31 377 ASP A C 1
ATOM 3006 O O . ASP A 1 377 ? -8.242 1.74 18.281 1 96.31 377 ASP A O 1
ATOM 3010 N N . VAL A 1 378 ? -6.641 3.084 19.078 1 98 378 VAL A N 1
ATOM 3011 C CA . VAL A 1 378 ? -7.547 3.881 19.891 1 98 378 VAL A CA 1
ATOM 3012 C C . VAL A 1 378 ? -7.699 5.273 19.297 1 98 378 VAL A C 1
ATOM 3014 O O . VAL A 1 378 ? -6.719 5.871 18.844 1 98 378 VAL A O 1
ATOM 3017 N N . LEU A 1 379 ? -8.914 5.734 19.188 1 98.44 379 LEU A N 1
ATOM 3018 C CA . LEU A 1 379 ? -9.203 7.141 18.938 1 98.44 379 LEU A CA 1
ATOM 3019 C C . LEU A 1 379 ? -9.688 7.832 20.219 1 98.44 379 LEU A C 1
ATOM 3021 O O . LEU A 1 379 ? -10.695 7.438 20.797 1 98.44 379 LEU A O 1
ATOM 3025 N N . TYR A 1 380 ? -8.969 8.836 20.703 1 98.62 380 TYR A N 1
ATOM 3026 C CA . TYR A 1 380 ? -9.328 9.602 21.891 1 98.62 380 TYR A CA 1
ATOM 3027 C C . TYR A 1 380 ? -9.977 10.93 21.516 1 98.62 380 TYR A C 1
ATOM 3029 O O . TYR A 1 380 ? -9.305 11.82 20.984 1 98.62 380 TYR A O 1
ATOM 3037 N N . ASP A 1 381 ? -11.281 11.039 21.766 1 98.56 381 ASP A N 1
ATOM 3038 C CA . ASP A 1 381 ? -11.953 12.312 21.547 1 98.56 381 ASP A CA 1
ATOM 3039 C C . ASP A 1 381 ? -11.656 13.289 22.688 1 98.56 381 ASP A C 1
ATOM 3041 O O . ASP A 1 381 ? -12.414 13.359 23.656 1 98.56 381 ASP A O 1
ATOM 3045 N N . ASP A 1 382 ? -10.656 14.016 22.484 1 97.62 382 ASP A N 1
ATOM 3046 C CA . ASP A 1 382 ? -10.211 15.008 23.453 1 97.62 382 ASP A CA 1
ATOM 3047 C C . ASP A 1 382 ? -10.68 16.406 23.062 1 97.62 382 ASP A C 1
ATOM 3049 O O . ASP A 1 382 ? -10.078 17.406 23.469 1 97.62 382 ASP A O 1
ATOM 3053 N N . THR A 1 383 ? -11.719 16.484 22.219 1 96.56 383 THR A N 1
ATOM 3054 C CA . THR A 1 383 ? -12.242 17.781 21.812 1 96.56 383 THR A CA 1
ATOM 3055 C C . THR A 1 383 ? -13.109 18.391 22.906 1 96.56 383 THR A C 1
ATOM 3057 O O . THR A 1 383 ? -13.438 17.734 23.891 1 96.56 383 THR A O 1
ATOM 3060 N N . ASP A 1 384 ? -13.5 19.625 22.719 1 94.94 384 ASP A N 1
ATOM 3061 C CA . ASP A 1 384 ? -14.344 20.312 23.688 1 94.94 384 ASP A CA 1
ATOM 3062 C C . ASP A 1 384 ? -15.82 20.188 23.312 1 94.94 384 ASP A C 1
ATOM 3064 O O . ASP A 1 384 ? -16.656 20.891 23.875 1 94.94 384 ASP A O 1
ATOM 3068 N N . GLN A 1 385 ? -16.109 19.344 22.422 1 95.25 385 GLN A N 1
ATOM 3069 C CA . GLN A 1 385 ? -17.5 19.141 22.047 1 95.25 385 GLN A CA 1
ATOM 3070 C C . GLN A 1 385 ? -18.312 18.609 23.219 1 95.25 385 GLN A C 1
ATOM 3072 O O . GLN A 1 385 ? -17.797 17.906 24.078 1 95.25 385 GLN A O 1
ATOM 3077 N N . ARG A 1 386 ? -19.625 18.906 23.203 1 96.44 386 ARG A N 1
ATOM 3078 C CA . ARG A 1 386 ? -20.531 18.375 24.203 1 96.44 386 ARG A CA 1
ATOM 3079 C C . ARG A 1 386 ? -20.703 16.859 24.047 1 96.44 386 ARG A C 1
ATOM 3081 O O . ARG A 1 386 ? -20.5 16.328 22.953 1 96.44 386 ARG A O 1
ATOM 3088 N N . PRO A 1 387 ? -21.062 16.172 25.062 1 97.06 387 PRO A N 1
ATOM 3089 C CA . PRO A 1 387 ? -21.172 14.711 25.016 1 97.06 387 PRO A CA 1
ATOM 3090 C C . PRO A 1 387 ? -22.047 14.227 23.859 1 97.06 387 PRO A C 1
ATOM 3092 O O . PRO A 1 387 ? -21.688 13.281 23.156 1 97.06 387 PRO A O 1
ATOM 3095 N N . GLY A 1 388 ? -23.188 14.891 23.703 1 96.94 388 GLY A N 1
ATOM 3096 C CA . GLY A 1 388 ? -24.078 14.5 22.625 1 96.94 388 GLY A CA 1
ATOM 3097 C C . GLY A 1 388 ? -23.391 14.5 21.266 1 96.94 388 GLY A C 1
ATOM 3098 O O . GLY A 1 388 ? -23.594 13.586 20.453 1 96.94 388 GLY A O 1
ATOM 3099 N N . GLY A 1 389 ? -22.641 15.578 21 1 96.81 389 GLY A N 1
ATOM 3100 C CA . GLY A 1 389 ? -21.875 15.656 19.766 1 96.81 389 GLY A CA 1
ATOM 3101 C C . GLY A 1 389 ? -20.844 14.562 19.625 1 96.81 389 GLY A C 1
ATOM 3102 O O . GLY A 1 389 ? -20.641 14.016 18.531 1 96.81 389 GLY A O 1
ATOM 3103 N N . LYS A 1 390 ? -20.188 14.219 20.75 1 97.81 390 LYS A N 1
ATOM 3104 C CA . LYS A 1 390 ? -19.188 13.156 20.75 1 97.81 390 LYS A CA 1
ATOM 3105 C C . LYS A 1 390 ? -19.812 11.805 20.438 1 97.81 390 LYS A C 1
ATOM 3107 O O . LYS A 1 390 ? -19.25 11.016 19.672 1 97.81 390 LYS A O 1
ATOM 3112 N N . PHE A 1 391 ? -21 11.555 21.031 1 97.31 391 PHE A N 1
ATOM 3113 C CA . PHE A 1 391 ? -21.719 10.312 20.766 1 97.31 391 PHE A CA 1
ATOM 3114 C C . PHE A 1 391 ? -22.094 10.211 19.281 1 97.31 391 PHE A C 1
ATOM 3116 O O . PHE A 1 391 ? -21.891 9.164 18.656 1 97.31 391 PHE A O 1
ATOM 3123 N N . ALA A 1 392 ? -22.578 11.281 18.766 1 96.94 392 ALA A N 1
ATOM 3124 C CA . ALA A 1 392 ? -23.031 11.312 17.375 1 96.94 392 ALA A CA 1
ATOM 3125 C C . ALA A 1 392 ? -21.859 11.031 16.422 1 96.94 392 ALA A C 1
ATOM 3127 O O . ALA A 1 392 ? -22 10.258 15.469 1 96.94 392 ALA A O 1
ATOM 3128 N N . THR A 1 393 ? -20.75 11.664 16.688 1 97.44 393 THR A N 1
ATOM 3129 C CA . THR A 1 393 ? -19.562 11.469 15.844 1 97.44 393 THR A CA 1
ATOM 3130 C C . THR A 1 393 ? -19.078 10.023 15.922 1 97.44 393 THR A C 1
ATOM 3132 O O . THR A 1 393 ? -18.828 9.398 14.891 1 97.44 393 THR A O 1
ATOM 3135 N N . ALA A 1 394 ? -18.969 9.469 17.094 1 98.06 394 ALA A N 1
ATOM 3136 C CA . ALA A 1 394 ? -18.484 8.102 17.281 1 98.06 394 ALA A CA 1
ATOM 3137 C C . ALA A 1 394 ? -19.406 7.102 16.594 1 98.06 394 ALA A C 1
ATOM 3139 O O . ALA A 1 394 ? -18.938 6.125 16 1 98.06 394 ALA A O 1
ATOM 3140 N N . ASP A 1 395 ? -20.703 7.352 16.688 1 97.88 395 ASP A N 1
ATOM 3141 C CA . ASP A 1 395 ? -21.672 6.48 16.016 1 97.88 395 ASP A CA 1
ATOM 3142 C C . ASP A 1 395 ? -21.578 6.621 14.5 1 97.88 395 ASP A C 1
ATOM 3144 O O . ASP A 1 395 ? -21.641 5.625 13.781 1 97.88 395 ASP A O 1
ATOM 3148 N N . LEU A 1 396 ? -21.469 7.82 14.07 1 98.06 396 LEU A N 1
ATOM 3149 C CA . LEU A 1 396 ? -21.391 8.078 12.633 1 98.06 396 LEU A CA 1
ATOM 3150 C C . LEU A 1 396 ? -20.203 7.355 12.008 1 98.06 396 LEU A C 1
ATOM 3152 O O . LEU A 1 396 ? -20.359 6.668 11 1 98.06 396 LEU A O 1
ATOM 3156 N N . ILE A 1 397 ? -18.984 7.465 12.656 1 98.38 397 ILE A N 1
ATOM 3157 C CA . ILE A 1 397 ? -17.797 6.902 12.039 1 98.38 397 ILE A CA 1
ATOM 3158 C C . ILE A 1 397 ? -17.672 5.418 12.391 1 98.38 397 ILE A C 1
ATOM 3160 O O . ILE A 1 397 ? -16.828 4.711 11.844 1 98.38 397 ILE A O 1
ATOM 3164 N N . GLY A 1 398 ? -18.5 4.957 13.266 1 98.25 398 GLY A N 1
ATOM 3165 C CA . GLY A 1 398 ? -18.781 3.537 13.422 1 98.25 398 GLY A CA 1
ATOM 3166 C C . GLY A 1 398 ? -17.734 2.803 14.227 1 98.25 398 GLY A C 1
ATOM 3167 O O . GLY A 1 398 ? -17.422 1.641 13.945 1 98.25 398 GLY A O 1
ATOM 3168 N N . ILE A 1 399 ? -17.109 3.334 15.219 1 98.06 399 ILE A N 1
ATOM 3169 C CA . ILE A 1 399 ? -16.109 2.645 16.047 1 98.06 399 ILE A CA 1
ATOM 3170 C C . ILE A 1 399 ? -16.797 1.56 16.875 1 98.06 399 ILE A C 1
ATOM 3172 O O . ILE A 1 399 ? -17.75 1.838 17.609 1 98.06 399 ILE A O 1
ATOM 3176 N N . PRO A 1 400 ? -16.359 0.355 16.797 1 98.38 400 PRO A N 1
ATOM 3177 C CA . PRO A 1 400 ? -17.094 -0.775 17.375 1 98.38 400 PRO A CA 1
ATOM 3178 C C . PRO A 1 400 ? -17.297 -0.639 18.875 1 98.38 400 PRO A C 1
ATOM 3180 O O . PRO A 1 400 ? -18.391 -0.93 19.391 1 98.38 400 PRO A O 1
ATOM 3183 N N . TRP A 1 401 ? -16.25 -0.133 19.578 1 98.62 401 TRP A N 1
ATOM 3184 C CA . TRP A 1 401 ? -16.312 -0.016 21.031 1 98.62 401 TRP A CA 1
ATOM 3185 C C . TRP A 1 401 ? -16.047 1.419 21.469 1 98.62 401 TRP A C 1
ATOM 3187 O O . TRP A 1 401 ? -15.094 2.055 21 1 98.62 401 TRP A O 1
ATOM 3197 N N . GLN A 1 402 ? -16.891 1.874 22.359 1 98.69 402 GLN A N 1
ATOM 3198 C CA . GLN A 1 402 ? -16.781 3.234 22.875 1 98.69 402 GLN A CA 1
ATOM 3199 C C . GLN A 1 402 ? -16.688 3.236 24.391 1 98.69 402 GLN A C 1
ATOM 3201 O O . GLN A 1 402 ? -17.5 2.598 25.078 1 98.69 402 GLN A O 1
ATOM 3206 N N . ILE A 1 403 ? -15.719 3.85 24.891 1 98.75 403 ILE A N 1
ATOM 3207 C CA . ILE A 1 403 ? -15.562 4.012 26.328 1 98.75 403 ILE A CA 1
ATOM 3208 C C . ILE A 1 403 ? -15.93 5.438 26.734 1 98.75 403 ILE A C 1
ATOM 3210 O O . ILE A 1 403 ? -15.219 6.387 26.391 1 98.75 403 ILE A O 1
ATOM 3214 N N . LEU A 1 404 ? -17.016 5.559 27.469 1 98.62 404 LEU A N 1
ATOM 3215 C CA . LEU A 1 404 ? -17.484 6.852 27.953 1 98.62 404 LEU A CA 1
ATOM 3216 C C . LEU A 1 404 ? -16.984 7.133 29.359 1 98.62 404 LEU A C 1
ATOM 3218 O O . LEU A 1 404 ? -17.266 6.363 30.281 1 98.62 404 LEU A O 1
ATOM 3222 N N . ILE A 1 405 ? -16.281 8.188 29.484 1 98.69 405 ILE A N 1
ATOM 3223 C CA . ILE A 1 405 ? -15.688 8.523 30.781 1 98.69 405 ILE A CA 1
ATOM 3224 C C . ILE A 1 405 ? -16.172 9.898 31.234 1 98.69 405 ILE A C 1
ATOM 3226 O O . ILE A 1 405 ? -15.891 10.906 30.562 1 98.69 405 ILE A O 1
ATOM 3230 N N . GLY A 1 406 ? -16.906 9.945 32.281 1 97.69 406 GLY A N 1
ATOM 3231 C CA . GLY A 1 406 ? -17.406 11.18 32.875 1 97.69 406 GLY A CA 1
ATOM 3232 C C . GLY A 1 406 ? -17.203 11.25 34.375 1 97.69 406 GLY A C 1
ATOM 3233 O O . GLY A 1 406 ? -16.844 10.258 35 1 97.69 406 GLY A O 1
ATOM 3234 N N . PRO A 1 407 ? -17.422 12.43 34.906 1 97.06 407 PRO A N 1
ATOM 3235 C CA . PRO A 1 407 ? -17.188 12.641 36.312 1 97.06 407 PRO A CA 1
ATOM 3236 C C . PRO A 1 407 ? -18.062 11.734 37.188 1 97.06 407 PRO A C 1
ATOM 3238 O O . PRO A 1 407 ? -17.578 11.203 38.219 1 97.06 407 PRO A O 1
ATOM 3241 N N . LYS A 1 408 ? -19.234 11.547 36.875 1 96.19 408 LYS A N 1
ATOM 3242 C CA . LYS A 1 408 ? -20.172 10.75 37.688 1 96.19 408 LYS A CA 1
ATOM 3243 C C . LYS A 1 408 ? -19.719 9.297 37.75 1 96.19 408 LYS A C 1
ATOM 3245 O O . LYS A 1 408 ? -19.672 8.703 38.812 1 96.19 408 LYS A O 1
ATOM 3250 N N . GLY A 1 409 ? -19.391 8.75 36.594 1 96.25 409 GLY A N 1
ATOM 3251 C CA . GLY A 1 409 ? -18.906 7.375 36.562 1 96.25 409 GLY A CA 1
ATOM 3252 C C . GLY A 1 409 ? -17.594 7.188 37.281 1 96.25 409 GLY A C 1
ATOM 3253 O O . GLY A 1 409 ? -17.422 6.211 38.031 1 96.25 409 GLY A O 1
ATOM 3254 N N . LEU A 1 410 ? -16.734 8.094 37.188 1 96.56 410 LEU A N 1
ATOM 3255 C CA . LEU A 1 410 ? -15.422 8.016 37.812 1 96.56 410 LEU A CA 1
ATOM 3256 C C . LEU A 1 410 ? -15.539 8.062 39.344 1 96.56 410 LEU A C 1
ATOM 3258 O O . LEU A 1 410 ? -14.773 7.406 40.062 1 96.56 410 LEU A O 1
ATOM 3262 N N . ALA A 1 411 ? -16.438 8.898 39.75 1 96.44 411 ALA A N 1
ATOM 3263 C CA . ALA A 1 411 ? -16.656 8.984 41.188 1 96.44 411 ALA A CA 1
ATOM 3264 C C . ALA A 1 411 ? -17.047 7.625 41.781 1 96.44 411 ALA A C 1
ATOM 3266 O O . ALA A 1 411 ? -16.75 7.324 42.938 1 96.44 411 ALA A O 1
ATOM 3267 N N . GLU A 1 412 ? -17.656 6.793 40.969 1 97.19 412 GLU A N 1
ATOM 3268 C CA . GLU A 1 412 ? -18.062 5.449 41.375 1 97.19 412 GLU A CA 1
ATOM 3269 C C . GLU A 1 412 ? -17.031 4.41 40.938 1 97.19 412 GLU A C 1
ATOM 3271 O O . GLU A 1 412 ? -17.266 3.205 41.062 1 97.19 412 GLU A O 1
ATOM 3276 N N . GLY A 1 413 ? -15.984 4.855 40.375 1 96.94 413 GLY A N 1
ATOM 3277 C CA . GLY A 1 413 ? -14.93 3.965 39.938 1 96.94 413 GLY A CA 1
ATOM 3278 C C . GLY A 1 413 ? -15.305 3.186 38.688 1 96.94 413 GLY A C 1
ATOM 3279 O O . GLY A 1 413 ? -14.828 2.066 38.5 1 96.94 413 GLY A O 1
ATOM 3280 N N . LYS A 1 414 ? -16.156 3.811 37.906 1 98 414 LYS A N 1
ATOM 3281 C CA . LYS A 1 414 ? -16.672 3.068 36.75 1 98 414 LYS A CA 1
ATOM 3282 C C . LYS A 1 414 ? -16.547 3.891 35.469 1 98 414 LYS A C 1
ATOM 3284 O O . LYS A 1 414 ? -16.5 5.121 35.5 1 98 414 LYS A O 1
ATOM 3289 N N . VAL A 1 415 ? -16.469 3.197 34.375 1 98.38 415 VAL A N 1
ATOM 3290 C CA . VAL A 1 415 ? -16.625 3.742 33.031 1 98.38 415 VAL A CA 1
ATOM 3291 C C . VAL A 1 415 ? -17.719 2.977 32.281 1 98.38 415 VAL A C 1
ATOM 3293 O O . VAL A 1 415 ? -18.047 1.851 32.656 1 98.38 415 VAL A O 1
ATOM 3296 N N . GLU A 1 416 ? -18.25 3.605 31.312 1 98.56 416 GLU A N 1
ATOM 3297 C CA . GLU A 1 416 ? -19.297 2.959 30.531 1 98.56 416 GLU A CA 1
ATOM 3298 C C . GLU A 1 416 ? -18.766 2.496 29.172 1 98.56 416 GLU A C 1
ATOM 3300 O O . GLU A 1 416 ? -18.094 3.254 28.469 1 98.56 416 GLU A O 1
ATOM 3305 N N . ILE A 1 417 ? -19.031 1.216 28.844 1 98.69 417 ILE A N 1
ATOM 3306 C CA . ILE A 1 417 ? -18.656 0.658 27.547 1 98.69 417 ILE A CA 1
ATOM 3307 C C . ILE A 1 417 ? -19.906 0.524 26.672 1 98.69 417 ILE A C 1
ATOM 3309 O O . ILE A 1 417 ? -20.906 -0.054 27.109 1 98.69 417 ILE A O 1
ATOM 3313 N N . LYS A 1 418 ? -19.844 1.066 25.516 1 98.5 418 LYS A N 1
ATOM 3314 C CA . LYS A 1 418 ? -20.922 0.924 24.547 1 98.5 418 LYS A CA 1
ATOM 3315 C C . LYS A 1 418 ? -20.469 0.133 23.328 1 98.5 418 LYS A C 1
ATOM 3317 O O . LYS A 1 418 ? -19.375 0.363 22.797 1 98.5 418 LYS A O 1
ATOM 3322 N N . CYS A 1 419 ? -21.266 -0.805 22.922 1 98.38 419 CYS A N 1
ATOM 3323 C CA . CYS A 1 419 ? -21.062 -1.548 21.688 1 98.38 419 CYS A CA 1
ATOM 3324 C C . CYS A 1 419 ? -21.844 -0.926 20.531 1 98.38 419 CYS A C 1
ATOM 3326 O O . CYS A 1 419 ? -23.062 -0.853 20.594 1 98.38 419 CYS A O 1
ATOM 3328 N N . ARG A 1 420 ? -21.234 -0.495 19.484 1 98.31 420 ARG A N 1
ATOM 3329 C CA . ARG A 1 420 ? -21.859 0.192 18.359 1 98.31 420 ARG A CA 1
ATOM 3330 C C . ARG A 1 420 ? -22.797 -0.746 17.594 1 98.31 420 ARG A C 1
ATOM 3332 O O . ARG A 1 420 ? -23.844 -0.322 17.109 1 98.31 420 ARG A O 1
ATOM 3339 N N . ALA A 1 421 ? -22.453 -1.989 17.547 1 96.62 421 ALA A N 1
ATOM 3340 C CA . ALA A 1 421 ? -23.156 -2.965 16.719 1 96.62 421 ALA A CA 1
ATOM 3341 C C . ALA A 1 421 ? -24.594 -3.146 17.203 1 96.62 421 ALA A C 1
ATOM 3343 O O . ALA A 1 421 ? -25.516 -3.232 16.391 1 96.62 421 ALA A O 1
ATOM 3344 N N . ASP A 1 422 ? -24.781 -3.145 18.578 1 95.94 422 ASP A N 1
ATOM 3345 C CA . ASP A 1 422 ? -26.125 -3.441 19.078 1 95.94 422 ASP A CA 1
ATOM 3346 C C . ASP A 1 422 ? -26.578 -2.387 20.078 1 95.94 422 ASP A C 1
ATOM 3348 O O . ASP A 1 422 ? -27.703 -2.461 20.594 1 95.94 422 ASP A O 1
ATOM 3352 N N . GLY A 1 423 ? -25.719 -1.458 20.375 1 96.06 423 GLY A N 1
ATOM 3353 C CA . GLY A 1 423 ? -26.109 -0.356 21.25 1 96.06 423 GLY A CA 1
ATOM 3354 C C . GLY A 1 423 ? -26.047 -0.715 22.719 1 96.06 423 GLY A C 1
ATOM 3355 O O . GLY A 1 423 ? -26.312 0.13 23.578 1 96.06 423 GLY A O 1
ATOM 3356 N N . SER A 1 424 ? -25.609 -1.924 23.016 1 97.81 424 SER A N 1
ATOM 3357 C CA . SER A 1 424 ? -25.547 -2.352 24.406 1 97.81 424 SER A CA 1
ATOM 3358 C C . SER A 1 424 ? -24.531 -1.54 25.188 1 97.81 424 SER A C 1
ATOM 3360 O O . SER A 1 424 ? -23.547 -1.063 24.625 1 97.81 424 SER A O 1
ATOM 3362 N N . ARG A 1 425 ? -24.797 -1.417 26.484 1 97.75 425 ARG A N 1
ATOM 3363 C CA . ARG A 1 425 ? -23.938 -0.65 27.391 1 97.75 425 ARG A CA 1
ATOM 3364 C C . ARG A 1 425 ? -23.672 -1.428 28.672 1 97.75 425 ARG A C 1
ATOM 3366 O O . ARG A 1 425 ? -24.516 -2.199 29.125 1 97.75 425 ARG A O 1
ATOM 3373 N N . GLU A 1 426 ? -22.516 -1.23 29.156 1 97.75 426 GLU A N 1
ATOM 3374 C CA . GLU A 1 426 ? -22.141 -1.881 30.406 1 97.75 426 GLU A CA 1
ATOM 3375 C C . GLU A 1 426 ? -21.172 -1.012 31.203 1 97.75 426 GLU A C 1
ATOM 3377 O O . GLU A 1 426 ? -20.344 -0.308 30.641 1 97.75 426 GLU A O 1
ATOM 3382 N N . LEU A 1 427 ? -21.328 -1.04 32.531 1 98.12 427 LEU A N 1
ATOM 3383 C CA . LEU A 1 427 ? -20.406 -0.347 33.406 1 98.12 427 LEU A CA 1
ATOM 3384 C C . LEU A 1 427 ? -19.328 -1.292 33.938 1 98.12 427 LEU A C 1
ATOM 3386 O O . LEU A 1 427 ? -19.609 -2.457 34.219 1 98.12 427 LEU A O 1
ATOM 3390 N N . MET A 1 428 ? -18.094 -0.787 33.969 1 98.12 428 MET A N 1
ATOM 3391 C CA . MET A 1 428 ? -17 -1.564 34.562 1 98.12 428 MET A CA 1
ATOM 3392 C C . MET A 1 428 ? -15.875 -0.651 35.031 1 98.12 428 MET A C 1
ATOM 3394 O O . MET A 1 428 ? -15.914 0.559 34.812 1 98.12 428 MET A O 1
ATOM 3398 N N . SER A 1 429 ? -14.969 -1.212 35.75 1 97.81 429 SER A N 1
ATOM 3399 C CA . SER A 1 429 ? -13.828 -0.416 36.188 1 97.81 429 SER A CA 1
ATOM 3400 C C . SER A 1 429 ? -12.898 -0.092 35.031 1 97.81 429 SER A C 1
ATOM 3402 O O . SER A 1 429 ? -12.875 -0.802 34.031 1 97.81 429 SER A O 1
ATOM 3404 N N . PRO A 1 430 ? -12.172 0.973 35.125 1 96.81 430 PRO A N 1
ATOM 3405 C CA . PRO A 1 430 ? -11.164 1.26 34.125 1 96.81 430 PRO A CA 1
ATOM 3406 C C . PRO A 1 430 ? -10.18 0.105 33.906 1 96.81 430 PRO A C 1
ATOM 3408 O O . PRO A 1 430 ? -9.75 -0.154 32.781 1 96.81 430 PRO A O 1
ATOM 3411 N N . GLU A 1 431 ? -9.844 -0.585 34.938 1 96.31 431 GLU A N 1
ATOM 3412 C CA . GLU A 1 431 ? -8.93 -1.721 34.844 1 96.31 431 GLU A CA 1
ATOM 3413 C C . GLU A 1 431 ? -9.531 -2.869 34.062 1 96.31 431 GLU A C 1
ATOM 3415 O O . GLU A 1 431 ? -8.844 -3.518 33.281 1 96.31 431 GLU A O 1
ATOM 3420 N N . ASP A 1 432 ? -10.805 -3.092 34.312 1 97.12 432 ASP A N 1
ATOM 3421 C CA . ASP A 1 432 ? -11.5 -4.137 33.562 1 97.12 432 ASP A CA 1
ATOM 3422 C C . ASP A 1 432 ? -11.594 -3.781 32.094 1 97.12 432 ASP A C 1
ATOM 3424 O O . ASP A 1 432 ? -11.492 -4.656 31.234 1 97.12 432 ASP A O 1
ATOM 3428 N N . ALA A 1 433 ? -11.836 -2.506 31.844 1 97.25 433 ALA A N 1
ATOM 3429 C CA . ALA A 1 433 ? -11.875 -2.043 30.453 1 97.25 433 ALA A CA 1
ATOM 3430 C C . ALA A 1 433 ? -10.531 -2.279 29.766 1 97.25 433 ALA A C 1
ATOM 3432 O O . ALA A 1 433 ? -10.492 -2.752 28.625 1 97.25 433 ALA A O 1
ATOM 3433 N N . LEU A 1 434 ? -9.438 -1.979 30.438 1 96.56 434 LEU A N 1
ATOM 3434 C CA . LEU A 1 434 ? -8.094 -2.207 29.906 1 96.56 434 LEU A CA 1
ATOM 3435 C C . LEU A 1 434 ? -7.867 -3.689 29.641 1 96.56 434 LEU A C 1
ATOM 3437 O O . LEU A 1 434 ? -7.285 -4.055 28.609 1 96.56 434 LEU A O 1
ATOM 3441 N N . ALA A 1 435 ? -8.297 -4.512 30.5 1 96.06 435 ALA A N 1
ATOM 3442 C CA . ALA A 1 435 ? -8.141 -5.957 30.344 1 96.06 435 ALA A CA 1
ATOM 3443 C C . ALA A 1 435 ? -8.945 -6.469 29.156 1 96.06 435 ALA A C 1
ATOM 3445 O O . ALA A 1 435 ? -8.492 -7.355 28.422 1 96.06 435 ALA A O 1
ATOM 3446 N N . ARG A 1 436 ? -10.102 -5.934 29.078 1 95.62 436 ARG A N 1
ATOM 3447 C CA . ARG A 1 436 ? -11.008 -6.371 28.016 1 95.62 436 ARG A CA 1
ATOM 3448 C C . ARG A 1 436 ? -10.422 -6.066 26.641 1 95.62 436 ARG A C 1
ATOM 3450 O O . ARG A 1 436 ? -10.492 -6.898 25.734 1 95.62 436 ARG A O 1
ATOM 3457 N N . PHE A 1 437 ? -9.82 -4.902 26.422 1 95.25 437 PHE A N 1
ATOM 3458 C CA . PHE A 1 437 ? -9.422 -4.465 25.094 1 95.25 437 PHE A CA 1
ATOM 3459 C C . PHE A 1 437 ? -7.91 -4.578 24.906 1 95.25 437 PHE A C 1
ATOM 3461 O O . PHE A 1 437 ? -7.406 -4.539 23.781 1 95.25 437 PHE A O 1
ATOM 3468 N N . GLY A 1 438 ? -7.129 -4.551 26.031 1 85.44 438 GLY A N 1
ATOM 3469 C CA . GLY A 1 438 ? -5.676 -4.574 25.953 1 85.44 438 GLY A CA 1
ATOM 3470 C C . GLY A 1 438 ? -5.109 -5.973 25.781 1 85.44 438 GLY A C 1
ATOM 3471 O O . GLY A 1 438 ? -3.928 -6.133 25.484 1 85.44 438 GLY A O 1
ATOM 3472 N N . ALA A 1 439 ? -5.742 -6.969 26.391 1 64.81 439 ALA A N 1
ATOM 3473 C CA . ALA A 1 439 ? -5.18 -8.312 26.312 1 64.81 439 ALA A CA 1
ATOM 3474 C C . ALA A 1 439 ? -4.969 -8.734 24.859 1 64.81 439 ALA A C 1
ATOM 3476 O O . ALA A 1 439 ? -5.836 -8.516 24 1 64.81 439 ALA A O 1
ATOM 3477 N N . LYS A 1 440 ? -3.617 -8.469 24.5 1 54.41 440 LYS A N 1
ATOM 3478 C CA . LYS A 1 440 ? -3.232 -8.992 23.188 1 54.41 440 LYS A CA 1
ATOM 3479 C C . LYS A 1 440 ? -3.979 -10.281 22.875 1 54.41 440 LYS A C 1
ATOM 3481 O O . LYS A 1 440 ? -3.969 -11.227 23.672 1 54.41 440 LYS A O 1
ATOM 3486 N N . ALA A 1 441 ? -5.02 -10.141 21.984 1 37.44 441 ALA A N 1
ATOM 3487 C CA . ALA A 1 441 ? -5.414 -11.484 21.562 1 37.44 441 ALA A CA 1
ATOM 3488 C C . ALA A 1 441 ? -4.199 -12.312 21.172 1 37.44 441 ALA A C 1
ATOM 3490 O O . ALA A 1 441 ? -3.24 -11.789 20.594 1 37.44 441 ALA A O 1
ATOM 3491 N N . MET B 1 1 ? 8.68 -19.078 3.785 1 94.19 1 MET B N 1
ATOM 3492 C CA . MET B 1 1 ? 8.438 -19.312 2.367 1 94.19 1 MET B CA 1
ATOM 3493 C C . MET B 1 1 ? 9.391 -20.359 1.815 1 94.19 1 MET B C 1
ATOM 3495 O O . MET B 1 1 ? 10.578 -20.359 2.135 1 94.19 1 MET B O 1
ATOM 3499 N N . ARG B 1 2 ? 8.844 -21.281 1.08 1 96.38 2 ARG B N 1
ATOM 3500 C CA . ARG B 1 2 ? 9.672 -22.281 0.397 1 96.38 2 ARG B CA 1
ATOM 3501 C C . ARG B 1 2 ? 10.094 -21.781 -0.981 1 96.38 2 ARG B C 1
ATOM 3503 O O . ARG B 1 2 ? 9.273 -21.25 -1.736 1 96.38 2 ARG B O 1
ATOM 3510 N N . LEU B 1 3 ? 11.359 -21.984 -1.3 1 96.69 3 LEU B N 1
ATOM 3511 C CA . LEU B 1 3 ? 11.883 -21.453 -2.555 1 96.69 3 LEU B CA 1
ATOM 3512 C C . LEU B 1 3 ? 11.25 -22.156 -3.748 1 96.69 3 LEU B C 1
ATOM 3514 O O . LEU B 1 3 ? 10.992 -21.531 -4.781 1 96.69 3 LEU B O 1
ATOM 3518 N N . THR B 1 4 ? 10.938 -23.453 -3.629 1 94.38 4 THR B N 1
ATOM 3519 C CA . THR B 1 4 ? 10.336 -24.203 -4.719 1 94.38 4 THR B CA 1
ATOM 3520 C C . THR B 1 4 ? 8.93 -23.688 -5.027 1 94.38 4 THR B C 1
ATOM 3522 O O . THR B 1 4 ? 8.391 -23.969 -6.098 1 94.38 4 THR B O 1
ATOM 3525 N N . ARG B 1 5 ? 8.367 -22.984 -4.059 1 93.25 5 ARG B N 1
ATOM 3526 C CA . ARG B 1 5 ? 7.02 -22.453 -4.227 1 93.25 5 ARG B CA 1
ATOM 3527 C C . ARG B 1 5 ? 7.039 -20.953 -4.465 1 93.25 5 ARG B C 1
ATOM 3529 O O . ARG B 1 5 ? 5.988 -20.328 -4.586 1 93.25 5 ARG B O 1
ATOM 3536 N N . TYR B 1 6 ? 8.141 -20.406 -4.461 1 96.19 6 TYR B N 1
ATOM 3537 C CA . TYR B 1 6 ? 8.305 -18.953 -4.629 1 96.19 6 TYR B CA 1
ATOM 3538 C C . TYR B 1 6 ? 8.641 -18.609 -6.074 1 96.19 6 TYR B C 1
ATOM 3540 O O . TYR B 1 6 ? 9.117 -19.469 -6.828 1 96.19 6 TYR B O 1
ATOM 3548 N N . PHE B 1 7 ? 8.234 -17.484 -6.605 1 97.94 7 PHE B N 1
ATOM 3549 C CA . PHE B 1 7 ? 8.617 -16.984 -7.914 1 97.94 7 PHE B CA 1
ATOM 3550 C C . PHE B 1 7 ? 9.836 -16.062 -7.809 1 97.94 7 PHE B C 1
ATOM 3552 O O . PHE B 1 7 ? 9.711 -14.875 -7.516 1 97.94 7 PHE B O 1
ATOM 3559 N N . LEU B 1 8 ? 11 -16.609 -8.047 1 97.44 8 LEU B N 1
ATOM 3560 C CA . LEU B 1 8 ? 12.281 -15.93 -7.945 1 97.44 8 LEU B CA 1
ATOM 3561 C C . LEU B 1 8 ? 13.117 -16.156 -9.195 1 97.44 8 LEU B C 1
ATOM 3563 O O . LEU B 1 8 ? 13.992 -17.031 -9.219 1 97.44 8 LEU B O 1
ATOM 3567 N N . PRO B 1 9 ? 12.898 -15.328 -10.211 1 96.56 9 PRO B N 1
ATOM 3568 C CA . PRO B 1 9 ? 13.625 -15.523 -11.461 1 96.56 9 PRO B CA 1
ATOM 3569 C C . PRO B 1 9 ? 15.023 -14.906 -11.438 1 96.56 9 PRO B C 1
ATOM 3571 O O . PRO B 1 9 ? 15.227 -13.797 -11.938 1 96.56 9 PRO B O 1
ATOM 3574 N N . ILE B 1 10 ? 15.977 -15.672 -11.039 1 95.19 10 ILE B N 1
ATOM 3575 C CA . ILE B 1 10 ? 17.375 -15.25 -10.984 1 95.19 10 ILE B CA 1
ATOM 3576 C C . ILE B 1 10 ? 17.984 -15.305 -12.383 1 95.19 10 ILE B C 1
ATOM 3578 O O . ILE B 1 10 ? 17.734 -16.234 -13.141 1 95.19 10 ILE B O 1
ATOM 3582 N N . LEU B 1 11 ? 18.672 -14.266 -12.672 1 93.31 11 LEU B N 1
ATOM 3583 C CA . LEU B 1 11 ? 19.391 -14.258 -13.953 1 93.31 11 LEU B CA 1
ATOM 3584 C C . LEU B 1 11 ? 20.844 -14.664 -13.766 1 93.31 11 LEU B C 1
ATOM 3586 O O . LEU B 1 11 ? 21.5 -14.203 -12.828 1 93.31 11 LEU B O 1
ATOM 3590 N N . LYS B 1 12 ? 21.359 -15.438 -14.578 1 86.81 12 LYS B N 1
ATOM 3591 C CA . LYS B 1 12 ? 22.75 -15.891 -14.523 1 86.81 12 LYS B CA 1
ATOM 3592 C C . LYS B 1 12 ? 23.703 -14.797 -15 1 86.81 12 LYS B C 1
ATOM 3594 O O . LYS B 1 12 ? 24.781 -14.625 -14.438 1 86.81 12 LYS B O 1
ATOM 3599 N N . GLU B 1 13 ? 23.203 -14.125 -16.031 1 88.94 13 GLU B N 1
ATOM 3600 C CA . GLU B 1 13 ? 24.031 -13.078 -16.609 1 88.94 13 GLU B CA 1
ATOM 3601 C C . GLU B 1 13 ? 23.438 -11.695 -16.359 1 88.94 13 GLU B C 1
ATOM 3603 O O . GLU B 1 13 ? 22.219 -11.555 -16.266 1 88.94 13 GLU B O 1
ATOM 3608 N N . THR B 1 14 ? 24.312 -10.773 -16.234 1 86.38 14 THR B N 1
ATOM 3609 C CA . THR B 1 14 ? 23.875 -9.391 -16.078 1 86.38 14 THR B CA 1
ATOM 3610 C C . THR B 1 14 ? 23.375 -8.836 -17.406 1 86.38 14 THR B C 1
ATOM 3612 O O . THR B 1 14 ? 24.109 -8.859 -18.406 1 86.38 14 THR B O 1
ATOM 3615 N N . PRO B 1 15 ? 22.188 -8.336 -17.359 1 86.94 15 PRO B N 1
ATOM 3616 C CA . PRO B 1 15 ? 21.719 -7.727 -18.609 1 86.94 15 PRO B CA 1
ATOM 3617 C C . PRO B 1 15 ? 22.578 -6.547 -19.062 1 86.94 15 PRO B C 1
ATOM 3619 O O . PRO B 1 15 ? 22.984 -5.73 -18.234 1 86.94 15 PRO B O 1
ATOM 3622 N N . LYS B 1 16 ? 22.844 -6.359 -20.312 1 85.44 16 LYS B N 1
ATOM 3623 C CA . LYS B 1 16 ? 23.75 -5.375 -20.906 1 85.44 16 LYS B CA 1
ATOM 3624 C C . LYS B 1 16 ? 23.219 -3.957 -20.703 1 85.44 16 LYS B C 1
ATOM 3626 O O . LYS B 1 16 ? 24 -3.004 -20.625 1 85.44 16 LYS B O 1
ATOM 3631 N N . GLU B 1 17 ? 21.938 -3.844 -20.562 1 83.56 17 GLU B N 1
ATOM 3632 C CA . GLU B 1 17 ? 21.328 -2.52 -20.484 1 83.56 17 GLU B CA 1
ATOM 3633 C C . GLU B 1 17 ? 21.516 -1.913 -19.094 1 83.56 17 GLU B C 1
ATOM 3635 O O . GLU B 1 17 ? 21.312 -0.714 -18.891 1 83.56 17 GLU B O 1
ATOM 3640 N N . ALA B 1 18 ? 21.891 -2.707 -18.109 1 89.5 18 ALA B N 1
ATOM 3641 C CA . ALA B 1 18 ? 22.047 -2.221 -16.75 1 89.5 18 ALA B CA 1
ATOM 3642 C C . ALA B 1 18 ? 23.438 -1.639 -16.516 1 89.5 18 ALA B C 1
ATOM 3644 O O . ALA B 1 18 ? 24.438 -2.365 -16.547 1 89.5 18 ALA B O 1
ATOM 3645 N N . GLU B 1 19 ? 23.484 -0.364 -16.141 1 88.06 19 GLU B N 1
ATOM 3646 C CA . GLU B 1 19 ? 24.766 0.355 -16.125 1 88.06 19 GLU B CA 1
ATOM 3647 C C . GLU B 1 19 ? 25.312 0.45 -14.703 1 88.06 19 GLU B C 1
ATOM 3649 O O . GLU B 1 19 ? 26.531 0.414 -14.508 1 88.06 19 GLU B O 1
ATOM 3654 N N . ILE B 1 20 ? 24.484 0.562 -13.758 1 93.94 20 ILE B N 1
ATOM 3655 C CA . ILE B 1 20 ? 24.969 0.776 -12.398 1 93.94 20 ILE B CA 1
ATOM 3656 C C . ILE B 1 20 ? 24.719 -0.473 -11.555 1 93.94 20 ILE B C 1
ATOM 3658 O O . ILE B 1 20 ? 23.922 -1.337 -11.938 1 93.94 20 ILE B O 1
ATOM 3662 N N . ALA B 1 21 ? 25.359 -0.561 -10.43 1 95.44 21 ALA B N 1
ATOM 3663 C CA . ALA B 1 21 ? 25.344 -1.759 -9.594 1 95.44 21 ALA B CA 1
ATOM 3664 C C . ALA B 1 21 ? 23.922 -2.096 -9.133 1 95.44 21 ALA B C 1
ATOM 3666 O O . ALA B 1 21 ? 23.516 -3.256 -9.195 1 95.44 21 ALA B O 1
ATOM 3667 N N . SER B 1 22 ? 23.203 -1.127 -8.688 1 96.94 22 SER B N 1
ATOM 3668 C CA . SER B 1 22 ? 21.859 -1.37 -8.188 1 96.94 22 SER B CA 1
ATOM 3669 C C . SER B 1 22 ? 20.953 -1.957 -9.266 1 96.94 22 SER B C 1
ATOM 3671 O O . SER B 1 22 ? 20.266 -2.951 -9.039 1 96.94 22 SER B O 1
ATOM 3673 N N . HIS B 1 23 ? 20.984 -1.338 -10.398 1 97 23 HIS B N 1
ATOM 3674 C CA . HIS B 1 23 ? 20.156 -1.809 -11.508 1 97 23 HIS B CA 1
ATOM 3675 C C . HIS B 1 23 ? 20.531 -3.232 -11.906 1 97 23 HIS B C 1
ATOM 3677 O O . HIS B 1 23 ? 19.656 -4.086 -12.078 1 97 23 HIS B O 1
ATOM 3683 N N . ARG B 1 24 ? 21.812 -3.525 -12.016 1 96.94 24 ARG B N 1
ATOM 3684 C CA . ARG B 1 24 ? 22.312 -4.855 -12.367 1 96.94 24 ARG B CA 1
ATOM 3685 C C . ARG B 1 24 ? 21.859 -5.895 -11.344 1 96.94 24 ARG B C 1
ATOM 3687 O O . ARG B 1 24 ? 21.312 -6.941 -11.711 1 96.94 24 ARG B O 1
ATOM 3694 N N . LEU B 1 25 ? 22.094 -5.59 -10.156 1 97.88 25 LEU B N 1
ATOM 3695 C CA . LEU B 1 25 ? 21.812 -6.547 -9.094 1 97.88 25 LEU B CA 1
ATOM 3696 C C . LEU B 1 25 ? 20.312 -6.773 -8.945 1 97.88 25 LEU B C 1
ATOM 3698 O O . LEU B 1 25 ? 19.875 -7.891 -8.672 1 97.88 25 LEU B O 1
ATOM 3702 N N . MET B 1 26 ? 19.516 -5.746 -9.086 1 98.12 26 MET B N 1
ATOM 3703 C CA . MET B 1 26 ? 18.078 -5.902 -8.984 1 98.12 26 MET B CA 1
ATOM 3704 C C . MET B 1 26 ? 17.547 -6.801 -10.094 1 98.12 26 MET B C 1
ATOM 3706 O O . MET B 1 26 ? 16.625 -7.594 -9.875 1 98.12 26 MET B O 1
ATOM 3710 N N . LEU B 1 27 ? 18.094 -6.637 -11.281 1 97.25 27 LEU B N 1
ATOM 3711 C CA . LEU B 1 27 ? 17.688 -7.512 -12.375 1 97.25 27 LEU B CA 1
ATOM 3712 C C . LEU B 1 27 ? 18.172 -8.938 -12.141 1 97.25 27 LEU B C 1
ATOM 3714 O O . LEU B 1 27 ? 17.391 -9.891 -12.25 1 97.25 27 LEU B O 1
ATOM 3718 N N . ARG B 1 28 ? 19.406 -9.141 -11.75 1 97.19 28 ARG B N 1
ATOM 3719 C CA . ARG B 1 28 ? 20 -10.453 -11.547 1 97.19 28 ARG B CA 1
ATOM 3720 C C . ARG B 1 28 ? 19.297 -11.203 -10.414 1 97.19 28 ARG B C 1
ATOM 3722 O O . ARG B 1 28 ? 19.125 -12.422 -10.484 1 97.19 28 ARG B O 1
ATOM 3729 N N . ALA B 1 29 ? 18.953 -10.453 -9.414 1 97.88 29 ALA B N 1
ATOM 3730 C CA . ALA B 1 29 ? 18.359 -11.055 -8.227 1 97.88 29 ALA B CA 1
ATOM 3731 C C . ALA B 1 29 ? 16.859 -11.297 -8.422 1 97.88 29 ALA B C 1
ATOM 3733 O O . ALA B 1 29 ? 16.172 -11.758 -7.512 1 97.88 29 ALA B O 1
ATOM 3734 N N . GLY B 1 30 ? 16.344 -10.984 -9.586 1 97.69 30 GLY B N 1
ATOM 3735 C CA . GLY B 1 30 ? 14.93 -11.203 -9.844 1 97.69 30 GLY B CA 1
ATOM 3736 C C . GLY B 1 30 ? 14.031 -10.281 -9.047 1 97.69 30 GLY B C 1
ATOM 3737 O O . GLY B 1 30 ? 12.961 -10.688 -8.586 1 97.69 30 GLY B O 1
ATOM 3738 N N . MET B 1 31 ? 14.422 -9.008 -8.883 1 98.31 31 MET B N 1
ATOM 3739 C CA . MET B 1 31 ? 13.648 -8.055 -8.094 1 98.31 31 MET B CA 1
ATOM 3740 C C . MET B 1 31 ? 12.727 -7.234 -8.984 1 98.31 31 MET B C 1
ATOM 3742 O O . MET B 1 31 ? 11.703 -6.727 -8.523 1 98.31 31 MET B O 1
ATOM 3746 N N . LEU B 1 32 ? 13.141 -7.09 -10.281 1 97.12 32 LEU B N 1
ATOM 3747 C CA . LEU B 1 32 ? 12.445 -6.195 -11.203 1 97.12 32 LEU B CA 1
ATOM 3748 C C . LEU B 1 32 ? 12.391 -6.785 -12.602 1 97.12 32 LEU B C 1
ATOM 3750 O O . LEU B 1 32 ? 13.25 -7.594 -12.977 1 97.12 32 LEU B O 1
ATOM 3754 N N . ARG B 1 33 ? 11.438 -6.32 -13.258 1 96.88 33 ARG B N 1
ATOM 3755 C CA . ARG B 1 33 ? 11.375 -6.512 -14.703 1 96.88 33 ARG B CA 1
ATOM 3756 C C . ARG B 1 33 ? 10.969 -5.223 -15.414 1 96.88 33 ARG B C 1
ATOM 3758 O O . ARG B 1 33 ? 9.992 -4.582 -15.023 1 96.88 33 ARG B O 1
ATOM 3765 N N . GLN B 1 34 ? 11.703 -4.836 -16.391 1 96.12 34 GLN B N 1
ATOM 3766 C CA . GLN B 1 34 ? 11.344 -3.645 -17.156 1 96.12 34 GLN B CA 1
ATOM 3767 C C . GLN B 1 34 ? 10.172 -3.93 -18.094 1 96.12 34 GLN B C 1
ATOM 3769 O O . GLN B 1 34 ? 10.234 -4.855 -18.906 1 96.12 34 GLN B O 1
ATOM 3774 N N . GLU B 1 35 ? 9.109 -3.203 -17.969 1 96.88 35 GLU B N 1
ATOM 3775 C CA . GLU B 1 35 ? 7.93 -3.379 -18.812 1 96.88 35 GLU B CA 1
ATOM 3776 C C . GLU B 1 35 ? 7.906 -2.369 -19.953 1 96.88 35 GLU B C 1
ATOM 3778 O O . GLU B 1 35 ? 7.355 -2.643 -21.016 1 96.88 35 GLU B O 1
ATOM 3783 N N . ALA B 1 36 ? 8.383 -1.216 -19.719 1 95.88 36 ALA B N 1
ATOM 3784 C CA . ALA B 1 36 ? 8.617 -0.121 -20.656 1 95.88 36 ALA B CA 1
ATOM 3785 C C . ALA B 1 36 ? 9.766 0.767 -20.188 1 95.88 36 ALA B C 1
ATOM 3787 O O . ALA B 1 36 ? 10.258 0.624 -19.062 1 95.88 36 ALA B O 1
ATOM 3788 N N . ALA B 1 37 ? 10.25 1.627 -21.062 1 95.12 37 ALA B N 1
ATOM 3789 C CA . ALA B 1 37 ? 11.312 2.547 -20.672 1 95.12 37 ALA B CA 1
ATOM 3790 C C . ALA B 1 37 ? 10.93 3.322 -19.406 1 95.12 37 ALA B C 1
ATOM 3792 O O . ALA B 1 37 ? 9.953 4.078 -19.406 1 95.12 37 ALA B O 1
ATOM 3793 N N . GLY B 1 38 ? 11.648 3.09 -18.344 1 96.31 38 GLY B N 1
ATOM 3794 C CA . GLY B 1 38 ? 11.438 3.805 -17.094 1 96.31 38 GLY B CA 1
ATOM 3795 C C . GLY B 1 38 ? 10.266 3.279 -16.297 1 96.31 38 GLY B C 1
ATOM 3796 O O . GLY B 1 38 ? 9.883 3.867 -15.281 1 96.31 38 GLY B O 1
ATOM 3797 N N . ILE B 1 39 ? 9.594 2.221 -16.703 1 97.88 39 ILE B N 1
ATOM 3798 C CA . ILE B 1 39 ? 8.445 1.624 -16.031 1 97.88 39 ILE B CA 1
ATOM 3799 C C . ILE B 1 39 ? 8.734 0.158 -15.719 1 97.88 39 ILE B C 1
ATOM 3801 O O . ILE B 1 39 ? 9.086 -0.616 -16.609 1 97.88 39 ILE B O 1
ATOM 3805 N N . TYR B 1 40 ? 8.57 -0.233 -14.445 1 98.12 40 TYR B N 1
ATOM 3806 C CA . TYR B 1 40 ? 9.023 -1.549 -14.016 1 98.12 40 TYR B CA 1
ATOM 3807 C C . TYR B 1 40 ? 7.934 -2.277 -13.242 1 98.12 40 TYR B C 1
ATOM 3809 O O . TYR B 1 40 ? 7.164 -1.654 -12.508 1 98.12 40 TYR B O 1
ATOM 3817 N N . ALA B 1 41 ? 7.875 -3.555 -13.414 1 98.62 41 ALA B N 1
ATOM 3818 C CA . ALA B 1 41 ? 7.176 -4.43 -12.477 1 98.62 41 ALA B CA 1
ATOM 3819 C C . ALA B 1 41 ? 8.094 -4.84 -11.328 1 98.62 41 ALA B C 1
ATOM 3821 O O . ALA B 1 41 ? 9.266 -5.148 -11.539 1 98.62 41 ALA B O 1
ATOM 3822 N N . TRP B 1 42 ? 7.613 -4.727 -10.156 1 98.88 42 TRP B N 1
ATOM 3823 C CA . TRP B 1 42 ? 8.305 -5.273 -9 1 98.88 42 TRP B CA 1
ATOM 3824 C C . TRP B 1 42 ? 7.977 -6.75 -8.812 1 98.88 42 TRP B C 1
ATOM 3826 O O . TRP B 1 42 ? 6.832 -7.102 -8.508 1 98.88 42 TRP B O 1
ATOM 3836 N N . LEU B 1 43 ? 8.969 -7.566 -9.008 1 98.81 43 LEU B N 1
ATOM 3837 C CA . LEU B 1 43 ? 8.766 -8.992 -8.766 1 98.81 43 LEU B CA 1
ATOM 3838 C C . LEU B 1 43 ? 8.766 -9.289 -7.266 1 98.81 43 LEU B C 1
ATOM 3840 O O . LEU B 1 43 ? 8.977 -8.383 -6.453 1 98.81 43 LEU B O 1
ATOM 3844 N N . PRO B 1 44 ? 8.422 -10.523 -6.875 1 98.75 44 PRO B N 1
ATOM 3845 C CA . PRO B 1 44 ? 8.086 -10.781 -5.473 1 98.75 44 PRO B CA 1
ATOM 3846 C C . PRO B 1 44 ? 9.188 -10.359 -4.512 1 98.75 44 PRO B C 1
ATOM 3848 O O . PRO B 1 44 ? 8.914 -9.727 -3.488 1 98.75 44 PRO B O 1
ATOM 3851 N N . LEU B 1 45 ? 10.438 -10.656 -4.809 1 98.75 45 LEU B N 1
ATOM 3852 C CA . LEU B 1 45 ? 11.539 -10.305 -3.908 1 98.75 45 LEU B CA 1
ATOM 3853 C C . LEU B 1 45 ? 11.664 -8.797 -3.768 1 98.75 45 LEU B C 1
ATOM 3855 O O . LEU B 1 45 ? 11.773 -8.281 -2.652 1 98.75 45 LEU B O 1
ATOM 3859 N N . GLY B 1 46 ? 11.727 -8.133 -4.938 1 98.81 46 GLY B N 1
ATOM 3860 C CA . GLY B 1 46 ? 11.828 -6.68 -4.91 1 98.81 46 GLY B CA 1
ATOM 3861 C C . GLY B 1 46 ? 10.664 -6.016 -4.203 1 98.81 46 GLY B C 1
ATOM 3862 O O . GLY B 1 46 ? 10.844 -5.027 -3.488 1 98.81 46 GLY B O 1
ATOM 3863 N N . PHE B 1 47 ? 9.5 -6.57 -4.406 1 98.88 47 PHE B N 1
ATOM 3864 C CA . PHE B 1 47 ? 8.297 -6.016 -3.803 1 98.88 47 PHE B CA 1
ATOM 3865 C C . PHE B 1 47 ? 8.359 -6.113 -2.283 1 98.88 47 PHE B C 1
ATOM 3867 O O . PHE B 1 47 ? 7.914 -5.211 -1.576 1 98.88 47 PHE B O 1
ATOM 3874 N N . ARG B 1 48 ? 8.875 -7.16 -1.723 1 98.56 48 ARG B N 1
ATOM 3875 C CA . ARG B 1 48 ? 9.023 -7.309 -0.28 1 98.56 48 ARG B CA 1
ATOM 3876 C C . ARG B 1 48 ? 9.883 -6.184 0.3 1 98.56 48 ARG B C 1
ATOM 3878 O O . ARG B 1 48 ? 9.531 -5.605 1.332 1 98.56 48 ARG B O 1
ATOM 3885 N N . VAL B 1 49 ? 10.984 -5.91 -0.38 1 98.81 49 VAL B N 1
ATOM 3886 C CA . VAL B 1 49 ? 11.883 -4.859 0.082 1 98.81 49 VAL B CA 1
ATOM 3887 C C . VAL B 1 49 ? 11.18 -3.506 -0.002 1 98.81 49 VAL B C 1
ATOM 3889 O O . VAL B 1 49 ? 11.234 -2.713 0.941 1 98.81 49 VAL B O 1
ATOM 3892 N N . LEU B 1 50 ? 10.516 -3.266 -1.123 1 98.88 50 LEU B N 1
ATOM 3893 C CA . LEU B 1 50 ? 9.773 -2.023 -1.319 1 98.88 50 LEU B CA 1
ATOM 3894 C C . LEU B 1 50 ? 8.781 -1.793 -0.185 1 98.88 50 LEU B C 1
ATOM 3896 O O . LEU B 1 50 ? 8.695 -0.688 0.354 1 98.88 50 LEU B O 1
ATOM 3900 N N . LYS B 1 51 ? 8.086 -2.814 0.17 1 98.62 51 LYS B N 1
ATOM 3901 C CA . LYS B 1 51 ? 7.059 -2.703 1.199 1 98.62 51 LYS B CA 1
ATOM 3902 C C . LYS B 1 51 ? 7.676 -2.438 2.568 1 98.62 51 LYS B C 1
ATOM 3904 O O . LYS B 1 51 ? 7.09 -1.734 3.395 1 98.62 51 LYS B O 1
ATOM 3909 N N . LYS B 1 52 ? 8.82 -3.014 2.857 1 98.62 52 LYS B N 1
ATOM 3910 C CA . LYS B 1 52 ? 9.492 -2.754 4.125 1 98.62 52 LYS B CA 1
ATOM 3911 C C . LYS B 1 52 ? 9.953 -1.302 4.219 1 98.62 52 LYS B C 1
ATOM 3913 O O . LYS B 1 52 ? 9.844 -0.677 5.273 1 98.62 52 LYS B O 1
ATOM 3918 N N . ILE B 1 53 ? 10.469 -0.806 3.113 1 98.88 53 ILE B N 1
ATOM 3919 C CA . ILE B 1 53 ? 10.867 0.597 3.062 1 98.88 53 ILE B CA 1
ATOM 3920 C C . ILE B 1 53 ? 9.641 1.488 3.262 1 98.88 53 ILE B C 1
ATOM 3922 O O . ILE B 1 53 ? 9.672 2.43 4.059 1 98.88 53 ILE B O 1
ATOM 3926 N N . GLU B 1 54 ? 8.594 1.195 2.541 1 98.88 54 GLU B N 1
ATOM 3927 C CA . GLU B 1 54 ? 7.336 1.928 2.686 1 98.88 54 GLU B CA 1
ATOM 3928 C C . GLU B 1 54 ? 6.883 1.96 4.141 1 98.88 54 GLU B C 1
ATOM 3930 O O . GLU B 1 54 ? 6.457 3.004 4.641 1 98.88 54 GLU B O 1
ATOM 3935 N N . ARG B 1 55 ? 6.961 0.868 4.816 1 98.5 55 ARG B N 1
ATOM 3936 C CA . ARG B 1 55 ? 6.543 0.749 6.211 1 98.5 55 ARG B CA 1
ATOM 3937 C C . ARG B 1 55 ? 7.371 1.663 7.109 1 98.5 55 ARG B C 1
ATOM 3939 O O . ARG B 1 55 ? 6.82 2.355 7.969 1 98.5 55 ARG B O 1
ATOM 3946 N N . ILE B 1 56 ? 8.641 1.634 6.914 1 98.69 56 ILE B N 1
ATOM 3947 C CA . ILE B 1 56 ? 9.523 2.459 7.734 1 98.69 56 ILE B CA 1
ATOM 3948 C C . ILE B 1 56 ? 9.188 3.934 7.523 1 98.69 56 ILE B C 1
ATOM 3950 O O . ILE B 1 56 ? 9.078 4.695 8.484 1 98.69 56 ILE B O 1
ATOM 3954 N N . VAL B 1 57 ? 9.016 4.332 6.258 1 98.88 57 VAL B N 1
ATOM 3955 C CA . VAL B 1 57 ? 8.664 5.711 5.938 1 98.88 57 VAL B CA 1
ATOM 3956 C C . VAL B 1 57 ? 7.367 6.094 6.652 1 98.88 57 VAL B C 1
ATOM 3958 O O . VAL B 1 57 ? 7.293 7.133 7.309 1 98.88 57 VAL B O 1
ATOM 3961 N N . ARG B 1 58 ? 6.379 5.281 6.586 1 98.69 58 ARG B N 1
ATOM 3962 C CA . ARG B 1 58 ? 5.078 5.523 7.195 1 98.69 58 ARG B CA 1
ATOM 3963 C C . ARG B 1 58 ? 5.203 5.672 8.711 1 98.69 58 ARG B C 1
ATOM 3965 O O . ARG B 1 58 ? 4.672 6.621 9.289 1 98.69 58 ARG B O 1
ATOM 3972 N N . GLU B 1 59 ? 5.902 4.73 9.305 1 97.94 59 GLU B N 1
ATOM 3973 C CA . GLU B 1 59 ? 6.035 4.738 10.758 1 97.94 59 GLU B CA 1
ATOM 3974 C C . GLU B 1 59 ? 6.719 6.012 11.242 1 97.94 59 GLU B C 1
ATOM 3976 O O . GLU B 1 59 ? 6.289 6.613 12.227 1 97.94 59 GLU B O 1
ATOM 3981 N N . GLU B 1 60 ? 7.742 6.449 10.531 1 98.5 60 GLU B N 1
ATOM 3982 C CA . GLU B 1 60 ? 8.469 7.637 10.953 1 98.5 60 GLU B CA 1
ATOM 3983 C C . GLU B 1 60 ? 7.656 8.906 10.711 1 98.5 60 GLU B C 1
ATOM 3985 O O . GLU B 1 60 ? 7.723 9.852 11.492 1 98.5 60 GLU B O 1
ATOM 3990 N N . GLN B 1 61 ? 6.895 8.984 9.617 1 98.62 61 GLN B N 1
ATOM 3991 C CA . GLN B 1 61 ? 6.004 10.117 9.391 1 98.62 61 GLN B CA 1
ATOM 3992 C C . GLN B 1 61 ? 4.938 10.203 10.477 1 98.62 61 GLN B C 1
ATOM 3994 O O . GLN B 1 61 ? 4.668 11.289 11 1 98.62 61 GLN B O 1
ATOM 3999 N N . ASN B 1 62 ? 4.371 9.039 10.797 1 97.12 62 ASN B N 1
ATOM 4000 C CA . ASN B 1 62 ? 3.346 9 11.836 1 97.12 62 ASN B CA 1
ATOM 4001 C C . ASN B 1 62 ? 3.898 9.438 13.188 1 97.12 62 ASN B C 1
ATOM 4003 O O . ASN B 1 62 ? 3.244 10.18 13.922 1 97.12 62 ASN B O 1
ATOM 4007 N N . ARG B 1 63 ? 5.062 8.984 13.5 1 96.31 63 ARG B N 1
ATOM 4008 C CA . ARG B 1 63 ? 5.695 9.344 14.766 1 96.31 63 ARG B CA 1
ATOM 4009 C C . ARG B 1 63 ? 5.91 10.852 14.867 1 96.31 63 ARG B C 1
ATOM 4011 O O . ARG B 1 63 ? 5.824 11.43 15.953 1 96.31 63 ARG B O 1
ATOM 4018 N N . ALA B 1 64 ? 6.16 11.461 13.742 1 97.5 64 ALA B N 1
ATOM 4019 C CA . ALA B 1 64 ? 6.418 12.898 13.703 1 97.5 64 ALA B CA 1
ATOM 4020 C C . ALA B 1 64 ? 5.113 13.688 13.727 1 97.5 64 ALA B C 1
ATOM 4022 O O . ALA B 1 64 ? 5.125 14.922 13.734 1 97.5 64 ALA B O 1
ATOM 4023 N N . GLY B 1 65 ? 4.035 13.023 13.719 1 96.38 65 GLY B N 1
ATOM 4024 C CA . GLY B 1 65 ? 2.744 13.672 13.883 1 96.38 65 GLY B CA 1
ATOM 4025 C C . GLY B 1 65 ? 2.035 13.93 12.562 1 96.38 65 GLY B C 1
ATOM 4026 O O . GLY B 1 65 ? 0.969 14.547 12.531 1 96.38 65 GLY B O 1
ATOM 4027 N N . ALA B 1 66 ? 2.609 13.492 11.414 1 98.31 66 ALA B N 1
ATOM 4028 C CA . ALA B 1 66 ? 1.928 13.617 10.125 1 98.31 66 ALA B CA 1
ATOM 4029 C C . ALA B 1 66 ? 0.797 12.602 10.008 1 98.31 66 ALA B C 1
ATOM 4031 O O . ALA B 1 66 ? 0.843 11.531 10.625 1 98.31 66 ALA B O 1
ATOM 4032 N N . ILE B 1 67 ? -0.26 12.945 9.273 1 98.62 67 ILE B N 1
ATOM 4033 C CA . ILE B 1 67 ? -1.451 12.117 9.125 1 98.62 67 ILE B CA 1
ATOM 4034 C C . ILE B 1 67 ? -1.552 11.609 7.688 1 98.62 67 ILE B C 1
ATOM 4036 O O . ILE B 1 67 ? -1.468 12.398 6.738 1 98.62 67 ILE B O 1
ATOM 4040 N N . GLU B 1 68 ? -1.727 10.328 7.566 1 98.81 68 GLU B N 1
ATOM 4041 C CA . GLU B 1 68 ? -1.72 9.711 6.246 1 98.81 68 GLU B CA 1
ATOM 4042 C C . GLU B 1 68 ? -3.104 9.758 5.605 1 98.81 68 GLU B C 1
ATOM 4044 O O . GLU B 1 68 ? -4.113 9.523 6.277 1 98.81 68 GLU B O 1
ATOM 4049 N N . LEU B 1 69 ? -3.221 10.164 4.434 1 98.88 69 LEU B N 1
ATOM 4050 C CA . LEU B 1 69 ? -4.34 10.016 3.512 1 98.88 69 LEU B CA 1
ATOM 4051 C C . LEU B 1 69 ? -3.873 9.461 2.172 1 98.88 69 LEU B C 1
ATOM 4053 O O . LEU B 1 69 ? -2.746 8.977 2.057 1 98.88 69 LEU B O 1
ATOM 4057 N N . LEU B 1 70 ? -4.703 9.359 1.143 1 98.94 70 LEU B N 1
ATOM 4058 C CA . LEU B 1 70 ? -4.285 8.867 -0.162 1 98.94 70 LEU B CA 1
ATOM 4059 C C . LEU B 1 70 ? -4.996 9.609 -1.284 1 98.94 70 LEU B C 1
ATOM 4061 O O . LEU B 1 70 ? -6.215 9.5 -1.437 1 98.94 70 LEU B O 1
ATOM 4065 N N . MET B 1 71 ? -4.25 10.367 -1.971 1 98.88 71 MET B N 1
ATOM 4066 C CA . MET B 1 71 ? -4.777 11.078 -3.135 1 98.88 71 MET B CA 1
ATOM 4067 C C . MET B 1 71 ? -4.672 10.219 -4.391 1 98.88 71 MET B C 1
ATOM 4069 O O . MET B 1 71 ? -3.787 9.367 -4.488 1 98.88 71 MET B O 1
ATOM 4073 N N . PRO B 1 72 ? -5.594 10.336 -5.32 1 98.56 72 PRO B N 1
ATOM 4074 C CA . PRO B 1 72 ? -5.551 9.531 -6.543 1 98.56 72 PRO B CA 1
ATOM 4075 C C . PRO B 1 72 ? -4.336 9.844 -7.414 1 98.56 72 PRO B C 1
ATOM 4077 O O . PRO B 1 72 ? -3.674 10.867 -7.215 1 98.56 72 PRO B O 1
ATOM 4080 N N . THR B 1 73 ? -4.012 8.914 -8.328 1 98.62 73 THR B N 1
ATOM 4081 C CA . THR B 1 73 ? -2.881 9.102 -9.234 1 98.62 73 THR B CA 1
ATOM 4082 C C . THR B 1 73 ? -3.191 10.172 -10.273 1 98.62 73 THR B C 1
ATOM 4084 O O . THR B 1 73 ? -2.314 10.953 -10.648 1 98.62 73 THR B O 1
ATOM 4087 N N . LEU B 1 74 ? -4.449 10.18 -10.703 1 98.5 74 LEU B N 1
ATOM 4088 C CA . LEU B 1 74 ? -4.832 11.141 -11.734 1 98.5 74 LEU B CA 1
ATOM 4089 C C . LEU B 1 74 ? -5.395 12.414 -11.109 1 98.5 74 LEU B C 1
ATOM 4091 O O . LEU B 1 74 ? -6.125 12.352 -10.117 1 98.5 74 LEU B O 1
ATOM 4095 N N . GLN B 1 75 ? -5.02 13.539 -11.617 1 98.31 75 GLN B N 1
ATOM 4096 C CA . GLN B 1 75 ? -5.418 14.852 -11.133 1 98.31 75 GLN B CA 1
ATOM 4097 C C . GLN B 1 75 ? -6.07 15.672 -12.242 1 98.31 75 GLN B C 1
ATOM 4099 O O . GLN B 1 75 ? -5.754 15.5 -13.414 1 98.31 75 GLN B O 1
ATOM 4104 N N . LEU B 1 76 ? -6.938 16.547 -11.867 1 97.75 76 LEU B N 1
ATOM 4105 C CA . LEU B 1 76 ? -7.516 17.469 -12.828 1 97.75 76 LEU B CA 1
ATOM 4106 C C . LEU B 1 76 ? -6.496 18.531 -13.242 1 97.75 76 LEU B C 1
ATOM 4108 O O . LEU B 1 76 ? -5.824 19.125 -12.391 1 97.75 76 LEU B O 1
ATOM 4112 N N . ALA B 1 77 ? -6.434 18.797 -14.508 1 98.12 77 ALA B N 1
ATOM 4113 C CA . ALA B 1 77 ? -5.543 19.828 -15.031 1 98.12 77 ALA B CA 1
ATOM 4114 C C . ALA B 1 77 ? -5.902 21.203 -14.469 1 98.12 77 ALA B C 1
ATOM 4116 O O . ALA B 1 77 ? -5.027 22.047 -14.242 1 98.12 77 ALA B O 1
ATOM 4117 N N . ASP B 1 78 ? -7.145 21.453 -14.203 1 97.62 78 ASP B N 1
ATOM 4118 C CA . ASP B 1 78 ? -7.641 22.75 -13.758 1 97.62 78 ASP B CA 1
ATOM 4119 C C . ASP B 1 78 ? -7.008 23.156 -12.43 1 97.62 78 ASP B C 1
ATOM 4121 O O . ASP B 1 78 ? -6.777 24.344 -12.18 1 97.62 78 ASP B O 1
ATOM 4125 N N . LEU B 1 79 ? -6.785 22.203 -11.594 1 97.31 79 LEU B N 1
ATOM 4126 C CA . LEU B 1 79 ? -6.121 22.5 -10.328 1 97.31 79 LEU B CA 1
ATOM 4127 C C . LEU B 1 79 ? -4.715 23.047 -10.562 1 97.31 79 LEU B C 1
ATOM 4129 O O . LEU B 1 79 ? -4.273 23.953 -9.867 1 97.31 79 LEU B O 1
ATOM 4133 N N . TRP B 1 80 ? -4.055 22.547 -11.5 1 97.38 80 TRP B N 1
ATOM 4134 C CA . TRP B 1 80 ? -2.688 22.953 -11.812 1 97.38 80 TRP B CA 1
ATOM 4135 C C . TRP B 1 80 ? -2.672 24.297 -12.531 1 97.38 80 TRP B C 1
ATOM 4137 O O . TRP B 1 80 ? -1.706 25.062 -12.43 1 97.38 80 TRP B O 1
ATOM 4147 N N . ARG B 1 81 ? -3.705 24.578 -13.32 1 98 81 ARG B N 1
ATOM 4148 C CA . ARG B 1 81 ? -3.844 25.906 -13.914 1 98 81 ARG B CA 1
ATOM 4149 C C . ARG B 1 81 ? -4.055 26.969 -12.844 1 98 81 ARG B C 1
ATOM 4151 O O . ARG B 1 81 ? -3.539 28.078 -12.953 1 98 81 ARG B O 1
ATOM 4158 N N . GLU B 1 82 ? -4.785 26.578 -11.82 1 97.5 82 GLU B N 1
ATOM 4159 C CA . GLU B 1 82 ? -5.035 27.484 -10.711 1 97.5 82 GLU B CA 1
ATOM 4160 C C . GLU B 1 82 ? -3.734 27.891 -10.016 1 97.5 82 GLU B C 1
ATOM 4162 O O . GLU B 1 82 ? -3.566 29.031 -9.609 1 97.5 82 GLU B O 1
ATOM 4167 N N . SER B 1 83 ? -2.814 26.984 -9.812 1 95.62 83 SER B N 1
ATOM 4168 C CA . SER B 1 83 ? -1.546 27.266 -9.148 1 95.62 83 SER B CA 1
ATOM 4169 C C . SER B 1 83 ? -0.562 27.938 -10.094 1 95.62 83 SER B C 1
ATOM 4171 O O . SER B 1 83 ? 0.449 28.5 -9.656 1 95.62 83 SER B O 1
ATOM 4173 N N . GLY B 1 84 ? -0.802 27.844 -11.43 1 95.44 84 GLY B N 1
ATOM 4174 C CA . GLY B 1 84 ? 0.093 28.391 -12.43 1 95.44 84 GLY B CA 1
ATOM 4175 C C . GLY B 1 84 ? 1.164 27.406 -12.875 1 95.44 84 GLY B C 1
ATOM 4176 O O . GLY B 1 84 ? 2.018 27.75 -13.703 1 95.44 84 GLY B O 1
ATOM 4177 N N . ARG B 1 85 ? 1.088 26.125 -12.477 1 95.06 85 ARG B N 1
ATOM 4178 C CA . ARG B 1 85 ? 2.195 25.219 -12.711 1 95.06 85 ARG B CA 1
ATOM 4179 C C . ARG B 1 85 ? 1.91 24.312 -13.898 1 95.06 85 ARG B C 1
ATOM 4181 O O . ARG B 1 85 ? 2.797 23.594 -14.367 1 95.06 85 ARG B O 1
ATOM 4188 N N . TYR B 1 86 ? 0.684 24.312 -14.461 1 96.5 86 TYR B N 1
ATOM 4189 C CA . TYR B 1 86 ? 0.324 23.359 -15.516 1 96.5 86 TYR B CA 1
ATOM 4190 C C . TYR B 1 86 ? 1.259 23.5 -16.719 1 96.5 86 TYR B C 1
ATOM 4192 O O . TYR B 1 86 ? 1.877 22.531 -17.141 1 96.5 86 TYR B O 1
ATOM 4200 N N . ASP B 1 87 ? 1.388 24.719 -17.203 1 95.56 87 ASP B N 1
ATOM 4201 C CA . ASP B 1 87 ? 2.275 24.953 -18.328 1 95.56 87 ASP B CA 1
ATOM 4202 C C . ASP B 1 87 ? 3.729 25.062 -17.875 1 95.56 87 ASP B C 1
ATOM 4204 O O . ASP B 1 87 ? 4.637 24.578 -18.562 1 95.56 87 ASP B O 1
ATOM 4208 N N . ALA B 1 88 ? 3.939 25.594 -16.719 1 94.06 88 ALA B N 1
ATOM 4209 C CA . ALA B 1 88 ? 5.281 25.844 -16.203 1 94.06 88 ALA B CA 1
ATOM 4210 C C . ALA B 1 88 ? 6.035 24.547 -15.969 1 94.06 88 ALA B C 1
ATOM 4212 O O . ALA B 1 88 ? 7.262 24.5 -16.078 1 94.06 88 ALA B O 1
ATOM 4213 N N . TYR B 1 89 ? 5.324 23.5 -15.664 1 93.31 89 TYR B N 1
ATOM 4214 C CA . TYR B 1 89 ? 5.961 22.234 -15.336 1 93.31 89 TYR B CA 1
ATOM 4215 C C . TYR B 1 89 ? 6.656 21.641 -16.562 1 93.31 89 TYR B C 1
ATOM 4217 O O . TYR B 1 89 ? 7.641 20.906 -16.422 1 93.31 89 TYR B O 1
ATOM 4225 N N . GLY B 1 90 ? 6.113 21.891 -17.781 1 93.75 90 GLY B N 1
ATOM 4226 C CA . GLY B 1 90 ? 6.812 21.516 -18.984 1 93.75 90 GLY B CA 1
ATOM 4227 C C . GLY B 1 90 ? 6.477 20.109 -19.453 1 93.75 90 GLY B C 1
ATOM 4228 O O . GLY B 1 90 ? 5.441 19.547 -19.078 1 93.75 90 GLY B O 1
ATOM 4229 N N . PRO B 1 91 ? 7.293 19.469 -20.266 1 94.38 91 PRO B N 1
ATOM 4230 C CA . PRO B 1 91 ? 6.984 18.234 -20.969 1 94.38 91 PRO B CA 1
ATOM 4231 C C . PRO B 1 91 ? 7.059 17 -20.062 1 94.38 91 PRO B C 1
ATOM 4233 O O . PRO B 1 91 ? 6.621 15.914 -20.453 1 94.38 91 PRO B O 1
ATOM 4236 N N . GLU B 1 92 ? 7.574 17.156 -18.922 1 95.56 92 GLU B N 1
ATOM 4237 C CA . GLU B 1 92 ? 7.711 16.016 -18 1 95.56 92 GLU B CA 1
ATOM 4238 C C . GLU B 1 92 ? 6.363 15.641 -17.391 1 95.56 92 GLU B C 1
ATOM 4240 O O . GLU B 1 92 ? 6.223 14.57 -16.797 1 95.56 92 GLU B O 1
ATOM 4245 N N . MET B 1 93 ? 5.434 16.562 -17.531 1 97 93 MET B N 1
ATOM 4246 C CA . MET B 1 93 ? 4.082 16.234 -17.094 1 97 93 MET B CA 1
ATOM 4247 C C . MET B 1 93 ? 3.385 15.312 -18.078 1 97 93 MET B C 1
ATOM 4249 O O . MET B 1 93 ? 3.322 15.609 -19.266 1 97 93 MET B O 1
ATOM 4253 N N . LEU B 1 94 ? 2.861 14.164 -17.609 1 98.19 94 LEU B N 1
ATOM 4254 C CA . LEU B 1 94 ? 2.068 13.297 -18.484 1 98.19 94 LEU B CA 1
ATOM 4255 C C . LEU B 1 94 ? 0.625 13.789 -18.562 1 98.19 94 LEU B C 1
ATOM 4257 O O . LEU B 1 94 ? -0.173 13.523 -17.656 1 98.19 94 LEU B O 1
ATOM 4261 N N . ARG B 1 95 ? 0.316 14.492 -19.562 1 97.56 95 ARG B N 1
ATOM 4262 C CA . ARG B 1 95 ? -1.016 15.039 -19.781 1 97.56 95 ARG B CA 1
ATOM 4263 C C . ARG B 1 95 ? -1.929 14.008 -20.438 1 97.56 95 ARG B C 1
ATOM 4265 O O . ARG B 1 95 ? -1.493 13.25 -21.312 1 97.56 95 ARG B O 1
ATOM 4272 N N . ILE B 1 96 ? -3.146 13.945 -20 1 97.62 96 ILE B N 1
ATOM 4273 C CA . ILE B 1 96 ? -4.102 12.922 -20.422 1 97.62 96 ILE B CA 1
ATOM 4274 C C . ILE B 1 96 ? -5.441 13.57 -20.75 1 97.62 96 ILE B C 1
ATOM 4276 O O . ILE B 1 96 ? -5.824 14.57 -20.141 1 97.62 96 ILE B O 1
ATOM 4280 N N . ALA B 1 97 ? -6.094 13.078 -21.703 1 96.38 97 ALA B N 1
ATOM 4281 C CA . ALA B 1 97 ? -7.484 13.43 -22 1 96.38 97 ALA B CA 1
ATOM 4282 C C . ALA B 1 97 ? -8.398 12.211 -21.859 1 96.38 97 ALA B C 1
ATOM 4284 O O . ALA B 1 97 ? -8.117 11.156 -22.422 1 96.38 97 ALA B O 1
ATOM 4285 N N . ASP B 1 98 ? -9.43 12.367 -21.094 1 95.38 98 ASP B N 1
ATOM 4286 C CA . ASP B 1 98 ? -10.336 11.234 -20.938 1 95.38 98 ASP B CA 1
ATOM 4287 C C . ASP B 1 98 ? -11.344 11.18 -22.078 1 95.38 98 ASP B C 1
ATOM 4289 O O . ASP B 1 98 ? -11.242 11.938 -23.047 1 95.38 98 ASP B O 1
ATOM 4293 N N . ARG B 1 99 ? -12.312 10.211 -22 1 94.06 99 ARG B N 1
ATOM 4294 C CA . ARG B 1 99 ? -13.227 9.953 -23.109 1 94.06 99 ARG B CA 1
ATOM 4295 C C . ARG B 1 99 ? -14.133 11.156 -23.359 1 94.06 99 ARG B C 1
ATOM 4297 O O . ARG B 1 99 ? -14.711 11.289 -24.438 1 94.06 99 ARG B O 1
ATOM 4304 N N . HIS B 1 100 ? -14.305 12.031 -22.406 1 94.56 100 HIS B N 1
ATOM 4305 C CA . HIS B 1 100 ? -15.109 13.242 -22.531 1 94.56 100 HIS B CA 1
ATOM 4306 C C . HIS B 1 100 ? -14.234 14.445 -22.875 1 94.56 100 HIS B C 1
ATOM 4308 O O . HIS B 1 100 ? -14.695 15.586 -22.812 1 94.56 100 HIS B O 1
ATOM 4314 N N . LYS B 1 101 ? -13.008 14.211 -23.047 1 94.19 101 LYS B N 1
ATOM 4315 C CA . LYS B 1 101 ? -12.023 15.219 -23.422 1 94.19 101 LYS B CA 1
ATOM 4316 C C . LYS B 1 101 ? -11.672 16.125 -22.25 1 94.19 101 LYS B C 1
ATOM 4318 O O . LYS B 1 101 ? -11.258 17.266 -22.453 1 94.19 101 LYS B O 1
ATOM 4323 N N . ARG B 1 102 ? -11.969 15.648 -21.125 1 95.19 102 ARG B N 1
ATOM 4324 C CA . ARG B 1 102 ? -11.5 16.359 -19.953 1 95.19 102 ARG B CA 1
ATOM 4325 C C . ARG B 1 102 ? -10 16.172 -19.766 1 95.19 102 ARG B C 1
ATOM 4327 O O . ARG B 1 102 ? -9.477 15.07 -19.969 1 95.19 102 ARG B O 1
ATOM 4334 N N . GLU B 1 103 ? -9.367 17.281 -19.391 1 97.44 103 GLU B N 1
ATOM 4335 C CA . GLU B 1 103 ? -7.91 17.25 -19.25 1 97.44 103 GLU B CA 1
ATOM 4336 C C . GLU B 1 103 ? -7.5 16.797 -17.859 1 97.44 103 GLU B C 1
ATOM 4338 O O . GLU B 1 103 ? -7.871 17.438 -16.859 1 97.44 103 GLU B O 1
ATOM 4343 N N . LEU B 1 104 ? -6.77 15.727 -17.828 1 98.06 104 LEU B N 1
ATOM 4344 C CA . LEU B 1 104 ? -6.188 15.156 -16.625 1 98.06 104 LEU B CA 1
ATOM 4345 C C . LEU B 1 104 ? -4.668 15.07 -16.734 1 98.06 104 LEU B C 1
ATOM 4347 O O . LEU B 1 104 ? -4.105 15.398 -17.781 1 98.06 104 LEU B O 1
ATOM 4351 N N . LEU B 1 105 ? -4.055 14.781 -15.742 1 98.5 105 LEU B N 1
ATOM 4352 C CA . LEU B 1 105 ? -2.639 14.422 -15.742 1 98.5 105 LEU B CA 1
ATOM 4353 C C . LEU B 1 105 ? -2.355 13.32 -14.727 1 98.5 105 LEU B C 1
ATOM 4355 O O . LEU B 1 105 ? -3.133 13.117 -13.797 1 98.5 105 LEU B O 1
ATOM 4359 N N . TYR B 1 106 ? -1.387 12.469 -15.031 1 98.56 106 TYR B N 1
ATOM 4360 C CA . TYR B 1 106 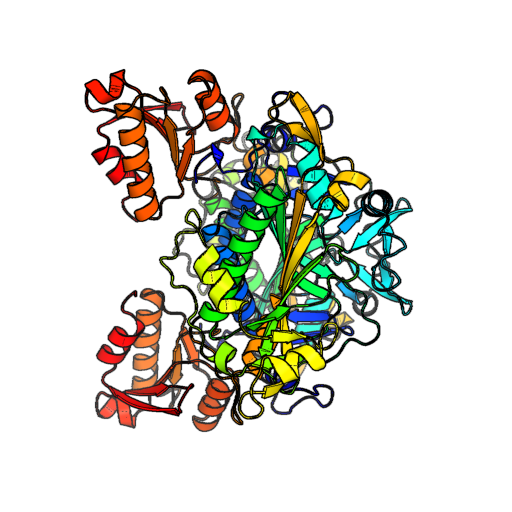? -0.818 11.609 -13.992 1 98.56 106 TYR B CA 1
ATOM 4361 C C . TYR B 1 106 ? 0.127 12.398 -13.094 1 98.56 106 TYR B C 1
ATOM 4363 O O . TYR B 1 106 ? 1.176 12.867 -13.547 1 98.56 106 TYR B O 1
ATOM 4371 N N . GLY B 1 107 ? -0.188 12.562 -11.805 1 97.5 107 GLY B N 1
ATOM 4372 C CA . GLY B 1 107 ? 0.43 13.531 -10.914 1 97.5 107 GLY B CA 1
ATOM 4373 C C . GLY B 1 107 ? 1.909 13.273 -10.688 1 97.5 107 GLY B C 1
ATOM 4374 O O . GLY B 1 107 ? 2.297 12.203 -10.227 1 97.5 107 GLY B O 1
ATOM 4375 N N . PRO B 1 108 ? 2.785 14.234 -11.086 1 97.25 108 PRO B N 1
ATOM 4376 C CA . PRO B 1 108 ? 4.199 14.133 -10.719 1 97.25 108 PRO B CA 1
ATOM 4377 C C . PRO B 1 108 ? 4.461 14.531 -9.266 1 97.25 108 PRO B C 1
ATOM 4379 O O . PRO B 1 108 ? 5.516 14.203 -8.711 1 97.25 108 PRO B O 1
ATOM 4382 N N . THR B 1 109 ? 3.656 15.32 -8.688 1 96.44 109 THR B N 1
ATOM 4383 C CA . THR B 1 109 ? 3.564 15.781 -7.309 1 96.44 109 THR B CA 1
ATOM 4384 C C . THR B 1 109 ? 2.127 16.156 -6.957 1 96.44 109 THR B C 1
ATOM 4386 O O . THR B 1 109 ? 1.231 16.047 -7.797 1 96.44 109 THR B O 1
ATOM 4389 N N . ASN B 1 110 ? 1.835 16.562 -5.727 1 97.88 110 ASN B N 1
ATOM 4390 C CA . ASN B 1 110 ? 0.429 16.703 -5.363 1 97.88 110 ASN B CA 1
ATOM 4391 C C . ASN B 1 110 ? 0.18 17.969 -4.57 1 97.88 110 ASN B C 1
ATOM 4393 O O . ASN B 1 110 ? -0.788 18.062 -3.811 1 97.88 110 ASN B O 1
ATOM 4397 N N . GLU B 1 111 ? 1.021 19.016 -4.695 1 97.38 111 GLU B N 1
ATOM 4398 C CA . GLU B 1 111 ? 0.822 20.25 -3.943 1 97.38 111 GLU B CA 1
ATOM 4399 C C . GLU B 1 111 ? -0.569 20.828 -4.191 1 97.38 111 GLU B C 1
ATOM 4401 O O . GLU B 1 111 ? -1.234 21.281 -3.256 1 97.38 111 GLU B O 1
ATOM 4406 N N . GLU B 1 112 ? -1.019 20.859 -5.488 1 97.88 112 GLU B N 1
ATOM 4407 C CA . GLU B 1 112 ? -2.297 21.469 -5.855 1 97.88 112 GLU B CA 1
ATOM 4408 C C . GLU B 1 112 ? -3.463 20.703 -5.227 1 97.88 112 GLU B C 1
ATOM 4410 O O . GLU B 1 112 ? -4.375 21.312 -4.66 1 97.88 112 GLU B O 1
ATOM 4415 N N . MET B 1 113 ? -3.416 19.375 -5.32 1 98.5 113 MET B N 1
ATOM 4416 C CA . MET B 1 113 ? -4.543 18.578 -4.844 1 98.5 113 MET B CA 1
ATOM 4417 C C . MET B 1 113 ? -4.652 18.641 -3.324 1 98.5 113 MET B C 1
ATOM 4419 O O . MET B 1 113 ? -5.75 18.766 -2.779 1 98.5 113 MET B O 1
ATOM 4423 N N . ILE B 1 114 ? -3.533 18.547 -2.594 1 98.69 114 ILE B N 1
ATOM 4424 C CA . ILE B 1 114 ? -3.568 18.578 -1.136 1 98.69 114 ILE B CA 1
ATOM 4425 C C . ILE B 1 114 ? -4.035 19.953 -0.666 1 98.69 114 ILE B C 1
ATOM 4427 O O . ILE B 1 114 ? -4.715 20.078 0.357 1 98.69 114 ILE B O 1
ATOM 4431 N N . THR B 1 115 ? -3.613 21.031 -1.366 1 98.62 115 THR B N 1
ATOM 4432 C CA . THR B 1 115 ? -4.082 22.375 -1.038 1 98.62 115 THR B CA 1
ATOM 4433 C C . THR B 1 115 ? -5.594 22.469 -1.208 1 98.62 115 THR B C 1
ATOM 4435 O O . THR B 1 115 ? -6.281 23.078 -0.378 1 98.62 115 THR B O 1
ATOM 4438 N N . GLU B 1 116 ? -6.086 21.906 -2.295 1 98.62 116 GLU B N 1
ATOM 4439 C CA . GLU B 1 116 ? -7.527 21.875 -2.518 1 98.62 116 GLU B CA 1
ATOM 4440 C C . GLU B 1 116 ? -8.242 21.141 -1.387 1 98.62 116 GLU B C 1
ATOM 4442 O O . GLU B 1 116 ? -9.312 21.562 -0.948 1 98.62 116 GLU B O 1
ATOM 4447 N N . ILE B 1 117 ? -7.754 19.984 -0.967 1 98.62 117 ILE B N 1
ATOM 4448 C CA . ILE B 1 117 ? -8.328 19.234 0.136 1 98.62 117 ILE B CA 1
ATOM 4449 C C . ILE B 1 117 ? -8.312 20.078 1.408 1 98.62 117 ILE B C 1
ATOM 4451 O O . ILE B 1 117 ? -9.336 20.188 2.096 1 98.62 117 ILE B O 1
ATOM 4455 N N . PHE B 1 118 ? -7.215 20.688 1.688 1 98.5 118 PHE B N 1
ATOM 4456 C CA . PHE B 1 118 ? -7.066 21.516 2.879 1 98.5 118 PHE B CA 1
ATOM 4457 C C . PHE B 1 118 ? -8.094 22.641 2.887 1 98.5 118 PHE B C 1
ATOM 4459 O O . PHE B 1 118 ? -8.852 22.797 3.842 1 98.5 118 PHE B O 1
ATOM 4466 N N . ARG B 1 119 ? -8.102 23.406 1.804 1 98.38 119 ARG B N 1
ATOM 4467 C CA . ARG B 1 119 ? -8.922 24.609 1.791 1 98.38 119 ARG B CA 1
ATOM 4468 C C . ARG B 1 119 ? -10.406 24.266 1.823 1 98.38 119 ARG B C 1
ATOM 4470 O O . ARG B 1 119 ? -11.242 25.109 2.168 1 98.38 119 ARG B O 1
ATOM 4477 N N . SER B 1 120 ? -10.742 23.078 1.454 1 97.25 120 SER B N 1
ATOM 4478 C CA . SER B 1 120 ? -12.133 22.641 1.45 1 97.25 120 SER B CA 1
ATOM 4479 C C . SER B 1 120 ? -12.641 22.406 2.867 1 97.25 120 SER B C 1
ATOM 4481 O O . SER B 1 120 ? -13.844 22.516 3.129 1 97.25 120 SER B O 1
ATOM 4483 N N . TYR B 1 121 ? -11.734 22.109 3.812 1 97 121 TYR B N 1
ATOM 4484 C CA . TYR B 1 121 ? -12.227 21.625 5.094 1 97 121 TYR B CA 1
ATOM 4485 C C . TYR B 1 121 ? -11.703 22.484 6.242 1 97 121 TYR B C 1
ATOM 4487 O O . TYR B 1 121 ? -12.305 22.516 7.316 1 97 121 TYR B O 1
ATOM 4495 N N . VAL B 1 122 ? -10.602 23.156 6.062 1 97.5 122 VAL B N 1
ATOM 4496 C CA . VAL B 1 122 ? -9.961 23.875 7.16 1 97.5 122 VAL B CA 1
ATOM 4497 C C . VAL B 1 122 ? -10.18 25.375 6.98 1 97.5 122 VAL B C 1
ATOM 4499 O O . VAL B 1 122 ? -9.719 25.969 6 1 97.5 122 VAL B O 1
ATOM 4502 N N . LYS B 1 123 ? -10.852 26.016 7.984 1 97.12 123 LYS B N 1
ATOM 4503 C CA . LYS B 1 123 ? -11.211 27.422 7.836 1 97.12 123 LYS B CA 1
ATOM 4504 C C . LYS B 1 123 ? -10.664 28.25 8.992 1 97.12 123 LYS B C 1
ATOM 4506 O O . LYS B 1 123 ? -10.625 29.484 8.914 1 97.12 123 LYS B O 1
ATOM 4511 N N . SER B 1 124 ? -10.156 27.594 9.992 1 96.75 124 SER B N 1
ATOM 4512 C CA . SER B 1 124 ? -9.719 28.297 11.188 1 96.75 124 SER B CA 1
ATOM 4513 C C . SER B 1 124 ? -8.281 27.953 11.547 1 96.75 124 SER B C 1
ATOM 4515 O O . SER B 1 124 ? -7.855 26.812 11.406 1 96.75 124 SER B O 1
ATOM 4517 N N . TYR B 1 125 ? -7.602 28.984 12.141 1 96.44 125 TYR B N 1
ATOM 4518 C CA . TYR B 1 125 ? -6.227 28.781 12.594 1 96.44 125 TYR B CA 1
ATOM 4519 C C . TYR B 1 125 ? -6.168 27.75 13.711 1 96.44 125 TYR B C 1
ATOM 4521 O O . TYR B 1 125 ? -5.109 27.172 13.977 1 96.44 125 TYR B O 1
ATOM 4529 N N . ARG B 1 126 ? -7.258 27.438 14.367 1 94.12 126 ARG B N 1
ATOM 4530 C CA . ARG B 1 126 ? -7.312 26.5 15.492 1 94.12 126 ARG B CA 1
ATOM 4531 C C . ARG B 1 126 ? -7.035 25.078 15.031 1 94.12 126 ARG B C 1
ATOM 4533 O O . ARG B 1 126 ? -6.699 24.203 15.844 1 94.12 126 ARG B O 1
ATOM 4540 N N . ASN B 1 127 ? -7.195 24.875 13.781 1 95.56 127 ASN B N 1
ATOM 4541 C CA . ASN B 1 127 ? -6.949 23.547 13.234 1 95.56 127 ASN B CA 1
ATOM 4542 C C . ASN B 1 127 ? -5.492 23.375 12.82 1 95.56 127 ASN B C 1
ATOM 4544 O O . ASN B 1 127 ? -5.109 22.312 12.312 1 95.56 127 ASN B O 1
ATOM 4548 N N . LEU B 1 128 ? -4.664 24.375 13.031 1 97.19 128 LEU B N 1
ATOM 4549 C CA . LEU B 1 128 ? -3.258 24.344 12.641 1 97.19 128 LEU B CA 1
ATOM 4550 C C . LEU B 1 128 ? -2.357 24.141 13.852 1 97.19 128 LEU B C 1
ATOM 4552 O O . LEU B 1 128 ? -2.736 24.469 14.977 1 97.19 128 LEU B O 1
ATOM 4556 N N . PRO B 1 129 ? -1.121 23.594 13.617 1 97.56 129 PRO B N 1
ATOM 4557 C CA . PRO B 1 129 ? -0.557 23.109 12.359 1 97.56 129 PRO B CA 1
ATOM 4558 C C . PRO B 1 129 ? -1.157 21.766 11.93 1 97.56 129 PRO B C 1
ATOM 4560 O O . PRO B 1 129 ? -1.677 21.016 12.766 1 97.56 129 PRO B O 1
ATOM 4563 N N . LEU B 1 130 ? -1.172 21.562 10.648 1 98.25 130 LEU B N 1
ATOM 4564 C CA . LEU B 1 130 ? -1.59 20.312 10.047 1 98.25 130 LEU B CA 1
ATOM 4565 C C . LEU B 1 130 ? -0.521 19.781 9.094 1 98.25 130 LEU B C 1
ATOM 4567 O O . LEU B 1 130 ? 0.078 20.547 8.336 1 98.25 130 LEU B O 1
ATOM 4571 N N . ASN B 1 131 ? -0.161 18.547 9.172 1 98.69 131 ASN B N 1
ATOM 4572 C CA . ASN B 1 131 ? 0.738 17.875 8.25 1 98.69 131 ASN B CA 1
ATOM 4573 C C . ASN B 1 131 ? 0.112 16.594 7.695 1 98.69 131 ASN B C 1
ATOM 4575 O O . ASN B 1 131 ? -0.068 15.617 8.43 1 98.69 131 ASN B O 1
ATOM 4579 N N . LEU B 1 132 ? -0.24 16.594 6.41 1 98.81 132 LEU B N 1
ATOM 4580 C CA . LEU B 1 132 ? -0.857 15.469 5.723 1 98.81 132 LEU B CA 1
ATOM 4581 C C . LEU B 1 132 ? 0.114 14.836 4.727 1 98.81 132 LEU B C 1
ATOM 4583 O O . LEU B 1 132 ? 0.877 15.547 4.066 1 98.81 132 LEU B O 1
ATOM 4587 N N . TYR B 1 133 ? 0.063 13.539 4.633 1 98.88 133 TYR B N 1
ATOM 4588 C CA . TYR B 1 133 ? 0.975 12.93 3.674 1 98.88 133 TYR B CA 1
ATOM 4589 C C . TYR B 1 133 ? 0.336 11.711 3.014 1 98.88 133 TYR B C 1
ATOM 4591 O O . TYR B 1 133 ? -0.701 11.219 3.469 1 98.88 133 TYR B O 1
ATOM 4599 N N . HIS B 1 134 ? 0.875 11.266 1.945 1 98.88 134 HIS B N 1
ATOM 4600 C CA . HIS B 1 134 ? 0.488 10.008 1.325 1 98.88 134 HIS B CA 1
ATOM 4601 C C . HIS B 1 134 ? 1.685 9.32 0.671 1 98.88 134 HIS B C 1
ATOM 4603 O O . HIS B 1 134 ? 2.736 9.938 0.495 1 98.88 134 HIS B O 1
ATOM 4609 N N . ILE B 1 135 ? 1.645 8.117 0.471 1 98.88 135 ILE B N 1
ATOM 4610 C CA . ILE B 1 135 ? 2.551 7.324 -0.352 1 98.88 135 ILE B CA 1
ATOM 4611 C C . ILE B 1 135 ? 1.822 6.84 -1.603 1 98.88 135 ILE B C 1
ATOM 4613 O O . ILE B 1 135 ? 0.875 6.055 -1.513 1 98.88 135 ILE B O 1
ATOM 4617 N N . GLN B 1 136 ? 2.223 7.332 -2.754 1 98.69 136 GLN B N 1
ATOM 4618 C CA . GLN B 1 136 ? 1.477 7.082 -3.982 1 98.69 136 GLN B CA 1
ATOM 4619 C C . GLN B 1 136 ? 2.4 7.074 -5.195 1 98.69 136 GLN B C 1
ATOM 4621 O O . GLN B 1 136 ? 3.49 7.648 -5.156 1 98.69 136 GLN B O 1
ATOM 4626 N N . TRP B 1 137 ? 2.027 6.34 -6.172 1 98.62 137 TRP B N 1
ATOM 4627 C CA . TRP B 1 137 ? 2.734 6.34 -7.449 1 98.62 137 TRP B CA 1
ATOM 4628 C C . TRP B 1 137 ? 2.643 7.703 -8.125 1 98.62 137 TRP B C 1
ATOM 4630 O O . TRP B 1 137 ? 1.588 8.344 -8.102 1 98.62 137 TRP B O 1
ATOM 4640 N N . LYS B 1 138 ? 3.734 8.141 -8.602 1 98.62 138 LYS B N 1
ATOM 4641 C CA . LYS B 1 138 ? 3.877 9.359 -9.383 1 98.62 138 LYS B CA 1
ATOM 4642 C C . LYS B 1 138 ? 4.402 9.062 -10.781 1 98.62 138 LYS B C 1
ATOM 4644 O O . LYS B 1 138 ? 4.898 7.969 -11.039 1 98.62 138 LYS B O 1
ATOM 4649 N N . PHE B 1 139 ? 4.188 9.977 -11.609 1 98.56 139 PHE B N 1
ATOM 4650 C CA . PHE B 1 139 ? 4.703 9.797 -12.961 1 98.56 139 PHE B CA 1
ATOM 4651 C C . PHE B 1 139 ? 5.375 11.07 -13.461 1 98.56 139 PHE B C 1
ATOM 4653 O O . PHE B 1 139 ? 4.832 12.164 -13.312 1 98.56 139 PHE B O 1
ATOM 4660 N N . ARG B 1 140 ? 6.523 11.016 -13.891 1 98.06 140 ARG B N 1
ATOM 4661 C CA . ARG B 1 140 ? 7.258 12.039 -14.625 1 98.06 140 ARG B CA 1
ATOM 4662 C C . ARG B 1 140 ? 7.754 11.508 -15.961 1 98.06 140 ARG B C 1
ATOM 4664 O O . ARG B 1 140 ? 8.484 10.523 -16.016 1 98.06 140 ARG B O 1
ATOM 4671 N N . ASP B 1 141 ? 7.32 12.117 -16.984 1 97.44 141 ASP B N 1
ATOM 4672 C CA . ASP B 1 141 ? 7.645 11.648 -18.328 1 97.44 141 ASP B CA 1
ATOM 4673 C C . ASP B 1 141 ? 9.086 11.977 -18.688 1 97.44 141 ASP B C 1
ATOM 4675 O O . ASP B 1 141 ? 9.344 12.68 -19.672 1 97.44 141 ASP B O 1
ATOM 4679 N N . GLU B 1 142 ? 9.984 11.312 -18 1 95.56 142 GLU B N 1
ATOM 4680 C CA . GLU B 1 142 ? 11.43 11.484 -18.172 1 95.56 142 GLU B CA 1
ATOM 4681 C C . GLU B 1 142 ? 11.852 11.219 -19.609 1 95.56 142 GLU B C 1
ATOM 4683 O O . GLU B 1 142 ? 11.461 10.211 -20.203 1 95.56 142 GLU B O 1
ATOM 4688 N N . GLN B 1 143 ? 12.656 12.156 -20.141 1 95 143 GLN B N 1
ATOM 4689 C CA . GLN B 1 143 ? 13.078 12.062 -21.531 1 95 143 GLN B CA 1
ATOM 4690 C C . GLN B 1 143 ? 13.977 10.852 -21.75 1 95 143 GLN B C 1
ATOM 4692 O O . GLN B 1 143 ? 13.859 10.156 -22.75 1 95 143 GLN B O 1
ATOM 4697 N N . ARG B 1 144 ? 14.93 10.617 -20.828 1 94.38 144 ARG B N 1
ATOM 4698 C CA . ARG B 1 144 ? 15.891 9.523 -20.906 1 94.38 144 ARG B CA 1
ATOM 4699 C C . ARG B 1 144 ? 15.953 8.75 -19.594 1 94.38 144 ARG B C 1
ATOM 4701 O O . ARG B 1 144 ? 16.969 8.797 -18.891 1 94.38 144 ARG B O 1
ATOM 4708 N N . PRO B 1 145 ? 14.883 7.98 -19.406 1 94.94 145 PRO B N 1
ATOM 4709 C CA . PRO B 1 145 ? 14.977 7.152 -18.203 1 94.94 145 PRO B CA 1
ATOM 4710 C C . PRO B 1 145 ? 16.188 6.227 -18.203 1 94.94 145 PRO B C 1
ATOM 4712 O O . PRO B 1 145 ? 16.531 5.656 -19.234 1 94.94 145 PRO B O 1
ATOM 4715 N N . ARG B 1 146 ? 16.875 6.141 -17.062 1 92.81 146 ARG B N 1
ATOM 4716 C CA . ARG B 1 146 ? 18.094 5.352 -16.953 1 92.81 146 ARG B CA 1
ATOM 4717 C C . ARG B 1 146 ? 18.344 4.895 -15.523 1 92.81 146 ARG B C 1
ATOM 4719 O O . ARG B 1 146 ? 17.609 5.281 -14.617 1 92.81 146 ARG B O 1
ATOM 4726 N N . PHE B 1 147 ? 19.219 3.92 -15.336 1 93.06 147 PHE B N 1
ATOM 4727 C CA . PHE B 1 147 ? 19.734 3.482 -14.039 1 93.06 147 PHE B CA 1
ATOM 4728 C C . PHE B 1 147 ? 18.641 2.789 -13.234 1 93.06 147 PHE B C 1
ATOM 4730 O O . PHE B 1 147 ? 18.594 2.896 -12.008 1 93.06 147 PHE B O 1
ATOM 4737 N N . GLY B 1 148 ? 17.719 2.154 -13.891 1 94.62 148 GLY B N 1
ATOM 4738 C CA . GLY B 1 148 ? 16.688 1.392 -13.188 1 94.62 148 GLY B CA 1
ATOM 4739 C C . GLY B 1 148 ? 15.703 2.264 -12.43 1 94.62 148 GLY B C 1
ATOM 4740 O O . GLY B 1 148 ? 15.117 3.188 -13 1 94.62 148 GLY B O 1
ATOM 4741 N N . VAL B 1 149 ? 15.617 2.066 -11.148 1 96.06 149 VAL B N 1
ATOM 4742 C CA . VAL B 1 149 ? 14.609 2.744 -10.344 1 96.06 149 VAL B CA 1
ATOM 4743 C C . VAL B 1 149 ? 15.141 4.09 -9.867 1 96.06 149 VAL B C 1
ATOM 4745 O O . VAL B 1 149 ? 14.438 4.844 -9.195 1 96.06 149 VAL B O 1
ATOM 4748 N N . MET B 1 150 ? 16.375 4.426 -10.227 1 95.56 150 MET B N 1
ATOM 4749 C CA . MET B 1 150 ? 16.969 5.699 -9.828 1 95.56 150 MET B CA 1
ATOM 4750 C C . MET B 1 150 ? 16.344 6.852 -10.609 1 95.56 150 MET B C 1
ATOM 4752 O O . MET B 1 150 ? 16.125 7.934 -10.062 1 95.56 150 MET B O 1
ATOM 4756 N N . ARG B 1 151 ? 16.141 6.562 -11.805 1 94.56 151 ARG B N 1
ATOM 4757 C CA . ARG B 1 151 ? 15.555 7.555 -12.703 1 94.56 151 ARG B CA 1
ATOM 4758 C C . ARG B 1 151 ? 14.523 6.914 -13.625 1 94.56 151 ARG B C 1
ATOM 4760 O O . ARG B 1 151 ? 14.734 6.832 -14.836 1 94.56 151 ARG B O 1
ATOM 4767 N N . GLY B 1 152 ? 13.422 6.559 -13.078 1 96.12 152 GLY B N 1
ATOM 4768 C CA . GLY B 1 152 ? 12.305 5.996 -13.812 1 96.12 152 GLY B CA 1
ATOM 4769 C C . GLY B 1 152 ? 11.227 7.016 -14.133 1 96.12 152 GLY B C 1
ATOM 4770 O O . GLY B 1 152 ? 11.375 8.195 -13.82 1 96.12 152 GLY B O 1
ATOM 4771 N N . ARG B 1 153 ? 10.219 6.578 -14.844 1 98.31 153 ARG B N 1
ATOM 4772 C CA . ARG B 1 153 ? 9.102 7.453 -15.172 1 98.31 153 ARG B CA 1
ATOM 4773 C C . ARG B 1 153 ? 7.953 7.266 -14.18 1 98.31 153 ARG B C 1
ATOM 4775 O O . ARG B 1 153 ? 7.32 8.234 -13.758 1 98.31 153 ARG B O 1
ATOM 4782 N N . GLU B 1 154 ? 7.625 6.004 -13.867 1 98.56 154 GLU B N 1
ATOM 4783 C CA . GLU B 1 154 ? 6.676 5.68 -12.805 1 98.56 154 GLU B CA 1
ATOM 4784 C C . GLU B 1 154 ? 7.398 5.25 -11.531 1 98.56 154 GLU B C 1
ATOM 4786 O O . GLU B 1 154 ? 8.188 4.301 -11.555 1 98.56 154 GLU B O 1
ATOM 4791 N N . PHE B 1 155 ? 7.203 5.98 -10.43 1 98.69 155 PHE B N 1
ATOM 4792 C CA . PHE B 1 155 ? 7.941 5.711 -9.203 1 98.69 155 PHE B CA 1
ATOM 4793 C C . PHE B 1 155 ? 7.066 5.957 -7.977 1 98.69 155 PHE B C 1
ATOM 4795 O O . PHE B 1 155 ? 6.105 6.727 -8.039 1 98.69 155 PHE B O 1
ATOM 4802 N N . LEU B 1 156 ? 7.316 5.246 -6.922 1 98.81 156 LEU B N 1
ATOM 4803 C CA . LEU B 1 156 ? 6.598 5.379 -5.66 1 98.81 156 LEU B CA 1
ATOM 4804 C C . LEU B 1 156 ? 7.242 6.438 -4.773 1 98.81 156 LEU B C 1
ATOM 4806 O O . LEU B 1 156 ? 8.453 6.406 -4.543 1 98.81 156 LEU B O 1
ATOM 4810 N N . MET B 1 157 ? 6.426 7.379 -4.332 1 98.75 157 MET B N 1
ATOM 4811 C CA . MET B 1 157 ? 6.941 8.492 -3.543 1 98.75 157 MET B CA 1
ATOM 4812 C C . MET B 1 157 ? 6.051 8.766 -2.336 1 98.75 157 MET B C 1
ATOM 4814 O O . MET B 1 157 ? 4.832 8.586 -2.402 1 98.75 157 MET B O 1
ATOM 4818 N N . LYS B 1 158 ? 6.672 9.086 -1.219 1 98.94 158 LYS B N 1
ATOM 4819 C CA . LYS B 1 158 ? 5.961 9.719 -0.108 1 98.94 158 LYS B CA 1
ATOM 4820 C C . LYS B 1 158 ? 6.09 11.234 -0.164 1 98.94 158 LYS B C 1
ATOM 4822 O O . LYS B 1 158 ? 7.199 11.766 -0.232 1 98.94 158 LYS B O 1
ATOM 4827 N N . ASP B 1 159 ? 4.965 11.891 -0.145 1 98.44 159 ASP B N 1
ATOM 4828 C CA . ASP B 1 159 ? 4.926 13.344 -0.044 1 98.44 159 ASP B CA 1
ATOM 4829 C C . ASP B 1 159 ? 4.102 13.797 1.16 1 98.44 159 ASP B C 1
ATOM 4831 O O . ASP B 1 159 ? 2.971 13.336 1.349 1 98.44 159 ASP B O 1
ATOM 4835 N N . ALA B 1 160 ? 4.691 14.641 1.916 1 98.75 160 ALA B N 1
ATOM 4836 C CA . ALA B 1 160 ? 3.986 15.281 3.02 1 98.75 160 ALA B CA 1
ATOM 4837 C C . ALA B 1 160 ? 3.842 16.781 2.775 1 98.75 160 ALA B C 1
ATOM 4839 O O . ALA B 1 160 ? 4.641 17.375 2.049 1 98.75 160 ALA B O 1
ATOM 4840 N N . TYR B 1 161 ? 2.832 17.328 3.33 1 98.69 161 TYR B N 1
ATOM 4841 C CA . TYR B 1 161 ? 2.508 18.75 3.182 1 98.69 161 TYR B CA 1
ATOM 4842 C C . TYR B 1 161 ? 2.066 19.344 4.512 1 98.69 161 TYR B C 1
ATOM 4844 O O . TYR B 1 161 ? 1.088 18.891 5.109 1 98.69 161 TYR B O 1
ATOM 4852 N N . SER B 1 162 ? 2.799 20.359 4.91 1 98.62 162 SER B N 1
ATOM 4853 C CA . SER B 1 162 ? 2.412 21.031 6.145 1 98.62 162 SER B CA 1
ATOM 4854 C C . SER B 1 162 ? 1.658 22.328 5.859 1 98.62 162 SER B C 1
ATOM 4856 O O . SER B 1 162 ? 1.871 22.953 4.824 1 98.62 162 SER B O 1
ATOM 4858 N N . PHE B 1 163 ? 0.757 22.672 6.656 1 98.81 163 PHE B N 1
ATOM 4859 C CA . PHE B 1 163 ? 0 23.922 6.668 1 98.81 163 PHE B CA 1
ATOM 4860 C C . PHE B 1 163 ? 0.119 24.609 8.016 1 98.81 163 PHE B C 1
ATOM 4862 O O . PHE B 1 163 ? -0.214 24.031 9.055 1 98.81 163 PHE B O 1
ATOM 4869 N N . ASP B 1 164 ? 0.572 25.828 7.984 1 98.5 164 ASP B N 1
ATOM 4870 C CA . ASP B 1 164 ? 0.873 26.562 9.211 1 98.5 164 ASP B CA 1
ATOM 4871 C C . ASP B 1 164 ? 0.392 28 9.117 1 98.5 164 ASP B C 1
ATOM 4873 O O . ASP B 1 164 ? 0.219 28.531 8.023 1 98.5 164 ASP B O 1
ATOM 4877 N N . LEU B 1 165 ? 0.213 28.609 10.281 1 98.19 165 LEU B N 1
ATOM 4878 C CA . LEU B 1 165 ? -0.388 29.938 10.352 1 98.19 165 LEU B CA 1
ATOM 4879 C C . LEU B 1 165 ? 0.563 31 9.805 1 98.19 165 LEU B C 1
ATOM 4881 O O . LEU B 1 165 ? 0.127 31.953 9.172 1 98.19 165 LEU B O 1
ATOM 4885 N N . ASP B 1 166 ? 1.822 30.891 10.141 1 97.44 166 ASP B N 1
ATOM 4886 C CA . ASP B 1 166 ? 2.826 31.875 9.734 1 97.44 166 ASP B CA 1
ATOM 4887 C C . ASP B 1 166 ? 4.188 31.203 9.523 1 97.44 166 ASP B C 1
ATOM 4889 O O . ASP B 1 166 ? 4.309 29.984 9.617 1 97.44 166 ASP B O 1
ATOM 4893 N N . GLU B 1 167 ? 5.117 32.031 9.133 1 97.12 167 GLU B N 1
ATOM 4894 C CA . GLU B 1 167 ? 6.441 31.5 8.789 1 97.12 167 GLU B CA 1
ATOM 4895 C C . GLU B 1 167 ? 7.09 30.812 9.992 1 97.12 167 GLU B C 1
ATOM 4897 O O . GLU B 1 167 ? 7.711 29.75 9.844 1 97.12 167 GLU B O 1
ATOM 4902 N N . ALA B 1 168 ? 7.012 31.422 11.164 1 97 168 ALA B N 1
ATOM 4903 C CA . ALA B 1 168 ? 7.621 30.844 12.359 1 97 168 ALA B CA 1
ATOM 4904 C C . ALA B 1 168 ? 7.078 29.438 12.633 1 97 168 ALA B C 1
ATOM 4906 O O . ALA B 1 168 ? 7.84 28.516 12.922 1 97 168 ALA B O 1
ATOM 4907 N N . ALA B 1 169 ? 5.77 29.281 12.523 1 97.19 169 ALA B N 1
ATOM 4908 C CA . ALA B 1 169 ? 5.133 27.984 12.719 1 97.19 169 ALA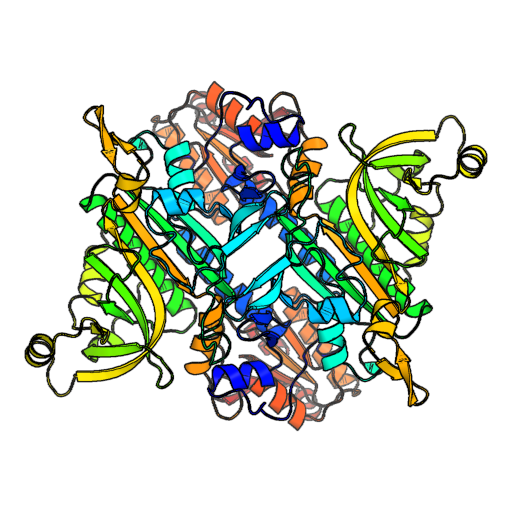 B CA 1
ATOM 4909 C C . ALA B 1 169 ? 5.551 27 11.633 1 97.19 169 ALA B C 1
ATOM 4911 O O . ALA B 1 169 ? 5.75 25.812 11.906 1 97.19 169 ALA B O 1
ATOM 4912 N N . ALA B 1 170 ? 5.668 27.469 10.43 1 97.62 170 ALA B N 1
ATOM 4913 C CA . ALA B 1 170 ? 6.055 26.625 9.305 1 97.62 170 ALA B CA 1
ATOM 4914 C C . ALA B 1 170 ? 7.469 26.078 9.492 1 97.62 170 ALA B C 1
ATOM 4916 O O . ALA B 1 170 ? 7.77 24.953 9.086 1 97.62 170 ALA B O 1
ATOM 4917 N N . ARG B 1 171 ? 8.32 26.859 10.039 1 95.62 171 ARG B N 1
ATOM 4918 C CA . ARG B 1 171 ? 9.688 26.422 10.281 1 95.62 171 ARG B CA 1
ATOM 4919 C C . ARG B 1 171 ? 9.719 25.297 11.312 1 95.62 171 ARG B C 1
ATOM 4921 O O . ARG B 1 171 ? 10.57 24.406 11.242 1 95.62 171 ARG B O 1
ATOM 4928 N N . LEU B 1 172 ? 8.82 25.359 12.312 1 97.38 172 LEU B N 1
ATOM 4929 C CA . LEU B 1 172 ? 8.711 24.266 13.266 1 97.38 172 LEU B CA 1
ATOM 4930 C C . LEU B 1 172 ? 8.328 22.969 12.562 1 97.38 172 LEU B C 1
ATOM 4932 O O . LEU B 1 172 ? 8.891 21.906 12.844 1 97.38 172 LEU B O 1
ATOM 4936 N N . SER B 1 173 ? 7.316 23.062 11.641 1 98.06 173 SER B N 1
ATOM 4937 C CA . SER B 1 173 ? 6.93 21.891 10.852 1 98.06 173 SER B CA 1
ATOM 4938 C C . SER B 1 173 ? 8.094 21.391 10.008 1 98.06 173 SER B C 1
ATOM 4940 O O . SER B 1 173 ? 8.305 20.172 9.891 1 98.06 173 SER B O 1
ATOM 4942 N N . TYR B 1 174 ? 8.828 22.312 9.398 1 98 174 TYR B N 1
ATOM 4943 C CA . TYR B 1 174 ? 10.008 21.984 8.617 1 98 174 TYR B CA 1
ATOM 4944 C C . TYR B 1 174 ? 11.023 21.219 9.453 1 98 174 TYR B C 1
ATOM 4946 O O . TYR B 1 174 ? 11.562 20.203 9 1 98 174 TYR B O 1
ATOM 4954 N N . ASN B 1 175 ? 11.258 21.688 10.656 1 98.12 175 ASN B N 1
ATOM 4955 C CA . ASN B 1 175 ? 12.211 21.047 11.555 1 98.12 175 ASN B CA 1
ATOM 4956 C C . ASN B 1 175 ? 11.781 19.625 11.922 1 98.12 175 ASN B C 1
ATOM 4958 O O . ASN B 1 175 ? 12.609 18.719 12.008 1 98.12 175 ASN B O 1
ATOM 4962 N N . LYS B 1 176 ? 10.492 19.453 12.195 1 98.44 176 LYS B N 1
ATOM 4963 C CA . LYS B 1 176 ? 9.977 18.109 12.5 1 98.44 176 LYS B CA 1
ATOM 4964 C C . LYS B 1 176 ? 10.281 17.141 11.359 1 98.44 176 LYS B C 1
ATOM 4966 O O . LYS B 1 176 ? 10.734 16.016 11.602 1 98.44 176 LYS B O 1
ATOM 4971 N N . MET B 1 177 ? 10.023 17.578 10.156 1 98.69 177 MET B N 1
ATOM 4972 C CA . MET B 1 177 ? 10.258 16.719 8.992 1 98.69 177 MET B CA 1
ATOM 4973 C C . MET B 1 177 ? 11.75 16.469 8.797 1 98.69 177 MET B C 1
ATOM 4975 O O . MET B 1 177 ? 12.156 15.359 8.461 1 98.69 177 MET B O 1
ATOM 4979 N N . PHE B 1 178 ? 12.57 17.531 9.008 1 98.62 178 PHE B N 1
ATOM 4980 C CA . PHE B 1 178 ? 14.023 17.391 8.938 1 98.62 178 PHE B CA 1
ATOM 4981 C C . PHE B 1 178 ? 14.5 16.25 9.828 1 98.62 178 PHE B C 1
ATOM 4983 O O . PHE B 1 178 ? 15.203 15.344 9.367 1 98.62 178 PHE B O 1
ATOM 4990 N N . VAL B 1 179 ? 14.086 16.25 11.016 1 98.69 179 VAL B N 1
ATOM 4991 C CA . VAL B 1 179 ? 14.492 15.25 12 1 98.69 179 VAL B CA 1
ATOM 4992 C C . VAL B 1 179 ? 13.922 13.883 11.625 1 98.69 179 VAL B C 1
ATOM 4994 O O . VAL B 1 179 ? 14.625 12.867 11.695 1 98.69 179 VAL B O 1
ATOM 4997 N N . ALA B 1 180 ? 12.656 13.852 11.227 1 98.62 180 ALA B N 1
ATOM 4998 C CA . ALA B 1 180 ? 12.016 12.602 10.828 1 98.62 180 ALA B CA 1
ATOM 4999 C C . ALA B 1 180 ? 12.766 11.953 9.672 1 98.62 180 ALA B C 1
ATOM 5001 O O . ALA B 1 180 ? 12.875 10.727 9.609 1 98.62 180 ALA B O 1
ATOM 5002 N N . TYR B 1 181 ? 13.234 12.773 8.742 1 98.75 181 TYR B N 1
ATOM 5003 C CA . TYR B 1 181 ? 13.961 12.234 7.59 1 98.75 181 TYR B CA 1
ATOM 5004 C C . TYR B 1 181 ? 15.289 11.625 8.016 1 98.75 181 TYR B C 1
ATOM 5006 O O . TYR B 1 181 ? 15.641 10.531 7.578 1 98.75 181 TYR B O 1
ATOM 5014 N N . LEU B 1 182 ? 16 12.32 8.914 1 98.56 182 LEU B N 1
ATOM 5015 C CA . LEU B 1 182 ? 17.234 11.758 9.438 1 98.56 182 LEU B CA 1
ATOM 5016 C C . LEU B 1 182 ? 17 10.367 10.023 1 98.56 182 LEU B C 1
ATOM 5018 O O . LEU B 1 182 ? 17.734 9.43 9.711 1 98.56 182 LEU B O 1
ATOM 5022 N N . ARG B 1 183 ? 15.984 10.25 10.766 1 98.19 183 ARG B N 1
ATOM 5023 C CA . ARG B 1 183 ? 15.672 8.984 11.422 1 98.19 183 ARG B CA 1
ATOM 5024 C C . ARG B 1 183 ? 15.242 7.934 10.398 1 98.19 183 ARG B C 1
ATOM 5026 O O . ARG B 1 183 ? 15.625 6.766 10.508 1 98.19 183 ARG B O 1
ATOM 5033 N N . THR B 1 184 ? 14.43 8.352 9.477 1 98.56 184 THR B N 1
ATOM 5034 C CA . THR B 1 184 ? 13.898 7.438 8.469 1 98.56 184 THR B CA 1
ATOM 5035 C C . THR B 1 184 ? 15.031 6.727 7.734 1 98.56 184 THR B C 1
ATOM 5037 O O . THR B 1 184 ? 15.047 5.496 7.652 1 98.56 184 THR B O 1
ATOM 5040 N N . PHE B 1 185 ? 15.977 7.477 7.266 1 98.62 185 PHE B N 1
ATOM 5041 C CA . PHE B 1 185 ? 17.047 6.898 6.477 1 98.62 185 PHE B CA 1
ATOM 5042 C C . PHE B 1 185 ? 18 6.09 7.359 1 98.62 185 PHE B C 1
ATOM 5044 O O . PHE B 1 185 ? 18.484 5.031 6.953 1 98.62 185 PHE B O 1
ATOM 5051 N N . ALA B 1 186 ? 18.203 6.535 8.555 1 97.94 186 ALA B N 1
ATOM 5052 C CA . ALA B 1 186 ? 19.047 5.793 9.484 1 97.94 186 ALA B CA 1
ATOM 5053 C C . ALA B 1 186 ? 18.469 4.414 9.773 1 97.94 186 ALA B C 1
ATOM 5055 O O . ALA B 1 186 ? 19.203 3.43 9.867 1 97.94 186 ALA B O 1
ATOM 5056 N N . ARG B 1 187 ? 17.203 4.312 9.953 1 98 187 ARG B N 1
ATOM 5057 C CA . ARG B 1 187 ? 16.531 3.045 10.227 1 98 187 ARG B CA 1
ATOM 5058 C C . ARG B 1 187 ? 16.703 2.066 9.07 1 98 187 ARG B C 1
ATOM 5060 O O . ARG B 1 187 ? 16.547 0.856 9.25 1 98 187 ARG B O 1
ATOM 5067 N N . MET B 1 188 ? 17 2.559 7.91 1 98.06 188 MET B N 1
ATOM 5068 C CA . MET B 1 188 ? 17.203 1.718 6.734 1 98.06 188 MET B CA 1
ATOM 5069 C C . MET B 1 188 ? 18.672 1.399 6.535 1 98.06 188 MET B C 1
ATOM 5071 O O . MET B 1 188 ? 19.062 0.83 5.512 1 98.06 188 MET B O 1
ATOM 5075 N N . GLY B 1 189 ? 19.5 1.849 7.461 1 95.94 189 GLY B N 1
ATOM 5076 C CA . GLY B 1 189 ? 20.938 1.584 7.379 1 95.94 189 GLY B CA 1
ATOM 5077 C C . GLY B 1 189 ? 21.688 2.604 6.539 1 95.94 189 GLY B C 1
ATOM 5078 O O . GLY B 1 189 ? 22.797 2.344 6.09 1 95.94 189 GLY B O 1
ATOM 5079 N N . LEU B 1 190 ? 21.062 3.754 6.27 1 96.56 190 LEU B N 1
ATOM 5080 C CA . LEU B 1 190 ? 21.672 4.797 5.453 1 96.56 190 LEU B CA 1
ATOM 5081 C C . LEU B 1 190 ? 21.969 6.039 6.285 1 96.56 190 LEU B C 1
ATOM 5083 O O . LEU B 1 190 ? 21.203 6.371 7.199 1 96.56 190 LEU B O 1
ATOM 5087 N N . LYS B 1 191 ? 23.047 6.594 6.012 1 94.19 191 LYS B N 1
ATOM 5088 C CA . LYS B 1 191 ? 23.297 7.941 6.52 1 94.19 191 LYS B CA 1
ATOM 5089 C C . LYS B 1 191 ? 23.062 8.992 5.438 1 94.19 191 LYS B C 1
ATOM 5091 O O . LYS B 1 191 ? 23.938 9.227 4.602 1 94.19 191 LYS B O 1
ATOM 5096 N N . ALA B 1 192 ? 21.938 9.594 5.461 1 96.75 192 ALA B N 1
ATOM 5097 C CA . ALA B 1 192 ? 21.609 10.656 4.516 1 96.75 192 ALA B CA 1
ATOM 5098 C C . ALA B 1 192 ? 21.984 12.031 5.078 1 96.75 192 ALA B C 1
ATOM 5100 O O . ALA B 1 192 ? 21.578 12.367 6.199 1 96.75 192 ALA B O 1
ATOM 5101 N N . ILE B 1 193 ? 22.672 12.766 4.34 1 97.5 193 ILE B N 1
ATOM 5102 C CA . ILE B 1 193 ? 23.172 14.062 4.773 1 97.5 193 ILE B CA 1
ATOM 5103 C C . ILE B 1 193 ? 22.281 15.172 4.223 1 97.5 193 ILE B C 1
ATOM 5105 O O . ILE B 1 193 ? 22.141 15.32 3.008 1 97.5 193 ILE B O 1
ATOM 5109 N N . PRO B 1 194 ? 21.641 15.898 5.168 1 98.19 194 PRO B N 1
ATOM 5110 C CA . PRO B 1 194 ? 20.906 17.062 4.672 1 98.19 194 PRO B CA 1
ATOM 5111 C C . PRO B 1 194 ? 21.812 18.141 4.094 1 98.19 194 PRO B C 1
ATOM 5113 O O . PRO B 1 194 ? 22.75 18.594 4.766 1 98.19 194 PRO B O 1
ATOM 5116 N N . MET B 1 195 ? 21.562 18.531 2.869 1 97.75 195 MET B N 1
ATOM 5117 C CA . MET B 1 195 ? 22.359 19.547 2.186 1 97.75 195 MET B CA 1
ATOM 5118 C C . MET B 1 195 ? 21.484 20.688 1.693 1 97.75 195 MET B C 1
ATOM 5120 O O . MET B 1 195 ? 20.391 20.453 1.172 1 97.75 195 MET B O 1
ATOM 5124 N N . ARG B 1 196 ? 22 21.891 1.925 1 97 196 ARG B N 1
ATOM 5125 C CA . ARG B 1 196 ? 21.328 23.016 1.298 1 97 196 ARG B CA 1
ATOM 5126 C C . ARG B 1 196 ? 21.188 22.812 -0.206 1 97 196 ARG B C 1
ATOM 5128 O O . ARG B 1 196 ? 22.125 22.375 -0.868 1 97 196 ARG B O 1
ATOM 5135 N N . ALA B 1 197 ? 20 23.047 -0.673 1 95.88 197 ALA B N 1
ATOM 5136 C CA . ALA B 1 197 ? 19.719 22.766 -2.078 1 95.88 197 ALA B CA 1
ATOM 5137 C C . ALA B 1 197 ? 18.797 23.828 -2.666 1 95.88 197 ALA B C 1
ATOM 5139 O O . ALA B 1 197 ? 18.219 24.641 -1.933 1 95.88 197 ALA B O 1
ATOM 5140 N N . GLU B 1 198 ? 18.734 23.797 -3.938 1 91.56 198 GLU B N 1
ATOM 5141 C CA . GLU B 1 198 ? 17.812 24.703 -4.629 1 91.56 198 GLU B CA 1
ATOM 5142 C C . GLU B 1 198 ? 16.359 24.281 -4.43 1 91.56 198 GLU B C 1
ATOM 5144 O O . GLU B 1 198 ? 16.078 23.094 -4.227 1 91.56 198 GLU B O 1
ATOM 5149 N N . THR B 1 199 ? 15.492 25.266 -4.457 1 86 199 THR B N 1
ATOM 5150 C CA . THR B 1 199 ? 14.07 24.969 -4.285 1 86 199 THR B CA 1
ATOM 5151 C C . THR B 1 199 ? 13.43 24.609 -5.621 1 86 199 THR B C 1
ATOM 5153 O O . THR B 1 199 ? 12.375 23.969 -5.66 1 86 199 THR B O 1
ATOM 5156 N N . GLY B 1 200 ? 13.992 24.953 -6.699 1 77.06 200 GLY B N 1
ATOM 5157 C CA . GLY B 1 200 ? 13.484 24.609 -8.016 1 77.06 200 GLY B CA 1
ATOM 5158 C C . GLY B 1 200 ? 12.062 25.094 -8.242 1 77.06 200 GLY B C 1
ATOM 5159 O O . GLY B 1 200 ? 11.672 26.156 -7.754 1 77.06 200 GLY B O 1
ATOM 5160 N N . PRO B 1 201 ? 11.258 24.297 -9.055 1 73.44 201 PRO B N 1
ATOM 5161 C CA . PRO B 1 201 ? 9.906 24.703 -9.453 1 73.44 201 PRO B CA 1
ATOM 5162 C C . PRO B 1 201 ? 8.914 24.656 -8.297 1 73.44 201 PRO B C 1
ATOM 5164 O O . PRO B 1 201 ? 7.82 25.219 -8.391 1 73.44 201 PRO B O 1
ATOM 5167 N N . ILE B 1 202 ? 9.211 23.953 -7.277 1 75.69 202 ILE B N 1
ATOM 5168 C CA . ILE B 1 202 ? 8.328 23.891 -6.121 1 75.69 202 ILE B CA 1
ATOM 5169 C C . ILE B 1 202 ? 8.227 25.25 -5.461 1 75.69 202 ILE B C 1
ATOM 5171 O O . ILE B 1 202 ? 7.156 25.656 -5.012 1 75.69 202 ILE B O 1
ATOM 5175 N N . GLY B 1 203 ? 9.367 25.969 -5.457 1 72.5 203 GLY B N 1
ATOM 5176 C CA . GLY B 1 203 ? 9.375 27.328 -4.938 1 72.5 203 GLY B CA 1
ATOM 5177 C C . GLY B 1 203 ? 9.812 27.406 -3.488 1 72.5 203 GLY B C 1
ATOM 5178 O O . GLY B 1 203 ? 10.023 26.391 -2.84 1 72.5 203 GLY B O 1
ATOM 5179 N N . GLY B 1 204 ? 10.062 28.672 -3.035 1 81.19 204 GLY B N 1
ATOM 5180 C CA . GLY B 1 204 ? 10.469 28.938 -1.664 1 81.19 204 GLY B CA 1
ATOM 5181 C C . GLY B 1 204 ? 11.945 29.281 -1.533 1 81.19 204 GLY B C 1
ATOM 5182 O O . GLY B 1 204 ? 12.625 29.5 -2.535 1 81.19 204 GLY B O 1
ATOM 5183 N N . ASP B 1 205 ? 12.305 29.484 -0.26 1 85.69 205 ASP B N 1
ATOM 5184 C CA . ASP B 1 205 ? 13.68 29.953 -0.08 1 85.69 205 ASP B CA 1
ATOM 5185 C C . ASP B 1 205 ? 14.445 29.047 0.878 1 85.69 205 ASP B C 1
ATOM 5187 O O . ASP B 1 205 ? 15.578 29.375 1.27 1 85.69 205 ASP B O 1
ATOM 5191 N N . LEU B 1 206 ? 13.82 27.938 1.211 1 92.94 206 LEU B N 1
ATOM 5192 C CA . LEU B 1 206 ? 14.469 27 2.127 1 92.94 206 LEU B CA 1
ATOM 5193 C C . LEU B 1 206 ? 14.258 25.562 1.677 1 92.94 206 LEU B C 1
ATOM 5195 O O . LEU B 1 206 ? 13.117 25.109 1.542 1 92.94 206 LEU B O 1
ATOM 5199 N N . SER B 1 207 ? 15.336 24.891 1.424 1 96.75 207 SER B N 1
ATOM 5200 C CA . SER B 1 207 ? 15.273 23.5 0.981 1 96.75 207 SER B CA 1
ATOM 5201 C C . SER B 1 207 ? 16.516 22.734 1.398 1 96.75 207 SER B C 1
ATOM 5203 O O . SER B 1 207 ? 17.625 23.281 1.406 1 96.75 207 SER B O 1
ATOM 5205 N N . HIS B 1 208 ? 16.344 21.516 1.82 1 97.94 208 HIS B N 1
ATOM 5206 C CA . HIS B 1 208 ? 17.438 20.578 2.047 1 97.94 208 HIS B CA 1
ATOM 5207 C C . HIS B 1 208 ? 17.219 19.281 1.272 1 97.94 208 HIS B C 1
ATOM 5209 O O . HIS B 1 208 ? 16.125 18.688 1.341 1 97.94 208 HIS B O 1
ATOM 5215 N N . GLU B 1 209 ? 18.203 18.844 0.536 1 97.88 209 GLU B N 1
ATOM 5216 C CA . GLU B 1 209 ? 18.234 17.5 -0.031 1 97.88 209 GLU B CA 1
ATOM 5217 C C . GLU B 1 209 ? 18.938 16.531 0.91 1 97.88 209 GLU B C 1
ATOM 5219 O O . GLU B 1 209 ? 19.953 16.875 1.521 1 97.88 209 GLU B O 1
ATOM 5224 N N . PHE B 1 210 ? 18.359 15.445 1.088 1 98.44 210 PHE B N 1
ATOM 5225 C CA . PHE B 1 210 ? 19.016 14.367 1.823 1 98.44 210 PHE B CA 1
ATOM 5226 C C . PHE B 1 210 ? 19.75 13.43 0.872 1 98.44 210 PHE B C 1
ATOM 5228 O O . PHE B 1 210 ? 19.125 12.766 0.043 1 98.44 210 PHE B O 1
ATOM 5235 N N . ILE B 1 211 ? 21.062 13.375 1.092 1 97.94 211 ILE B N 1
ATOM 5236 C CA . ILE B 1 211 ? 21.891 12.719 0.086 1 97.94 211 ILE B CA 1
ATOM 5237 C C . ILE B 1 211 ? 22.688 11.586 0.731 1 97.94 211 ILE B C 1
ATOM 5239 O O . ILE B 1 211 ? 23.297 11.766 1.791 1 97.94 211 ILE B O 1
ATOM 5243 N N . VAL B 1 212 ? 22.641 10.461 0.123 1 96.81 212 VAL B N 1
ATOM 5244 C CA . VAL B 1 212 ? 23.516 9.344 0.438 1 96.81 212 VAL B CA 1
ATOM 5245 C C . VAL B 1 212 ? 24.719 9.352 -0.493 1 96.81 212 VAL B C 1
ATOM 5247 O O . VAL B 1 212 ? 24.578 9.297 -1.716 1 96.81 212 VAL B O 1
ATOM 5250 N N . LEU B 1 213 ? 25.875 9.43 0.073 1 94.31 213 LEU B N 1
ATOM 5251 C CA . LEU B 1 213 ? 27.078 9.523 -0.751 1 94.31 213 LEU B CA 1
ATOM 5252 C C . LEU B 1 213 ? 27.297 8.234 -1.538 1 94.31 213 LEU B C 1
ATOM 5254 O O . LEU B 1 213 ? 27.266 7.145 -0.968 1 94.31 213 LEU B O 1
ATOM 5258 N N . ALA B 1 214 ? 27.406 8.359 -2.793 1 91.38 214 ALA B N 1
ATOM 5259 C CA . ALA B 1 214 ? 27.656 7.27 -3.734 1 91.38 214 ALA B CA 1
ATOM 5260 C C . ALA B 1 214 ? 28.234 7.801 -5.043 1 91.38 214 ALA B C 1
ATOM 5262 O O . ALA B 1 214 ? 27.766 8.812 -5.57 1 91.38 214 ALA B O 1
ATOM 5263 N N . GLU B 1 215 ? 29.156 7.086 -5.578 1 87.56 215 GLU B N 1
ATOM 5264 C CA . GLU B 1 215 ? 29.828 7.52 -6.801 1 87.56 215 GLU B CA 1
ATOM 5265 C C . GLU B 1 215 ? 28.844 7.594 -7.973 1 87.56 215 GLU B C 1
ATOM 5267 O O . GLU B 1 215 ? 29 8.422 -8.867 1 87.56 215 GLU B O 1
ATOM 5272 N N . THR B 1 216 ? 27.859 6.836 -7.898 1 86.06 216 THR B N 1
ATOM 5273 C CA . THR B 1 216 ? 26.906 6.758 -8.992 1 86.06 216 THR B CA 1
ATOM 5274 C C . THR B 1 216 ? 25.812 7.82 -8.836 1 86.06 216 THR B C 1
ATOM 5276 O O . THR B 1 216 ? 24.938 7.945 -9.68 1 86.06 216 THR B O 1
ATOM 5279 N N . GLY B 1 217 ? 25.891 8.523 -7.789 1 90.94 217 GLY B N 1
ATOM 5280 C CA . GLY B 1 217 ? 24.875 9.539 -7.551 1 90.94 217 GLY B CA 1
ATOM 5281 C C . GLY B 1 217 ? 24.922 10.672 -8.562 1 90.94 217 GLY B C 1
ATOM 5282 O O . GLY B 1 217 ? 26 11.062 -9.016 1 90.94 217 GLY B O 1
ATOM 5283 N N . GLU B 1 218 ? 23.781 11.242 -8.82 1 90.12 218 GLU B N 1
ATOM 5284 C CA . GLU B 1 218 ? 23.672 12.297 -9.828 1 90.12 218 GLU B CA 1
ATOM 5285 C C . GLU B 1 218 ? 23.875 13.68 -9.203 1 90.12 218 GLU B C 1
ATOM 5287 O O . GLU B 1 218 ? 24.078 14.664 -9.922 1 90.12 218 GLU B O 1
ATOM 5292 N N . SER B 1 219 ? 23.828 13.789 -7.91 1 93.5 219 SER B N 1
ATOM 5293 C CA . SER B 1 219 ? 23.969 15.086 -7.25 1 93.5 219 SER B CA 1
ATOM 5294 C C . SER B 1 219 ? 25.422 15.352 -6.883 1 93.5 219 SER B C 1
ATOM 5296 O O . SER B 1 219 ? 26.078 14.516 -6.25 1 93.5 219 SER B O 1
ATOM 5298 N N . GLY B 1 220 ? 25.922 16.484 -7.336 1 96.19 220 GLY B N 1
ATOM 5299 C CA . GLY B 1 220 ? 27.203 16.938 -6.812 1 96.19 220 GLY B CA 1
ATOM 5300 C C . GLY B 1 220 ? 27.109 17.516 -5.41 1 96.19 220 GLY B C 1
ATOM 5301 O O . GLY B 1 220 ? 26.172 18.25 -5.094 1 96.19 220 GLY B O 1
ATOM 5302 N N . VAL B 1 221 ? 28.078 17.156 -4.555 1 96.56 221 VAL B N 1
ATOM 5303 C CA . VAL B 1 221 ? 27.953 17.531 -3.154 1 96.56 221 VAL B CA 1
ATOM 5304 C C . VAL B 1 221 ? 29.266 18.141 -2.656 1 96.56 221 VAL B C 1
ATOM 5306 O O . VAL B 1 221 ? 30.344 17.672 -3.029 1 96.56 221 VAL B O 1
ATOM 5309 N N . PHE B 1 222 ? 29.203 19.172 -1.885 1 97.94 222 PHE B N 1
ATOM 5310 C CA . PHE B 1 222 ? 30.281 19.797 -1.155 1 97.94 222 PHE B CA 1
ATOM 5311 C C . PHE B 1 222 ? 29.969 19.875 0.334 1 97.94 222 PHE B C 1
ATOM 5313 O O . PHE B 1 222 ? 28.984 20.484 0.733 1 97.94 222 PHE B O 1
ATOM 5320 N N . CYS B 1 223 ? 30.828 19.234 1.113 1 97.38 223 CYS B N 1
ATOM 5321 C CA . CYS B 1 223 ? 30.5 19.328 2.533 1 97.38 223 CYS B CA 1
ATOM 5322 C C . CYS B 1 223 ? 31.766 19.219 3.387 1 97.38 223 CYS B C 1
ATOM 5324 O O . CYS B 1 223 ? 32.844 18.875 2.885 1 97.38 223 CYS B O 1
ATOM 5326 N N . ASN B 1 224 ? 31.656 19.734 4.598 1 97.81 224 ASN B N 1
ATOM 5327 C CA . ASN B 1 224 ? 32.594 19.438 5.66 1 97.81 224 ASN B CA 1
ATOM 5328 C C . ASN B 1 224 ? 32.531 17.969 6.09 1 97.81 224 ASN B C 1
ATOM 5330 O O . ASN B 1 224 ? 31.438 17.484 6.453 1 97.81 224 ASN B O 1
ATOM 5334 N N . LYS B 1 225 ? 33.625 17.297 6.094 1 96.69 225 LYS B N 1
ATOM 5335 C CA . LYS B 1 225 ? 33.688 15.859 6.387 1 96.69 225 LYS B CA 1
ATOM 5336 C C . LYS B 1 225 ? 33.094 15.555 7.75 1 96.69 225 LYS B C 1
ATOM 5338 O O . LYS B 1 225 ? 32.531 14.469 7.957 1 96.69 225 LYS B O 1
ATOM 5343 N N . ASP B 1 226 ? 33.062 16.469 8.633 1 97.12 226 ASP B N 1
ATOM 5344 C CA . ASP B 1 226 ? 32.594 16.25 9.992 1 97.12 226 ASP B CA 1
ATOM 5345 C C . ASP B 1 226 ? 31.078 16 10 1 97.12 226 ASP B C 1
ATOM 5347 O O . ASP B 1 226 ? 30.531 15.453 10.969 1 97.12 226 ASP B O 1
ATOM 5351 N N . VAL B 1 227 ? 30.391 16.438 8.977 1 96.75 227 VAL B N 1
ATOM 5352 C CA . VAL B 1 227 ? 28.953 16.219 8.891 1 96.75 227 VAL B CA 1
ATOM 5353 C C . VAL B 1 227 ? 28.656 14.719 8.852 1 96.75 227 VAL B C 1
ATOM 5355 O O . VAL B 1 227 ? 27.641 14.266 9.375 1 96.75 227 VAL B O 1
ATOM 5358 N N . LEU B 1 228 ? 29.547 13.938 8.297 1 95 228 LEU B N 1
ATOM 5359 C CA . LEU B 1 228 ? 29.375 12.5 8.102 1 95 228 LEU B CA 1
ATOM 5360 C C . LEU B 1 228 ? 29.359 11.758 9.438 1 95 228 LEU B C 1
ATOM 5362 O O . LEU B 1 228 ? 28.906 10.625 9.516 1 95 228 LEU B O 1
ATOM 5366 N N . ASP B 1 229 ? 29.844 12.422 10.453 1 95.44 229 ASP B N 1
ATOM 5367 C CA . ASP B 1 229 ? 30 11.758 11.75 1 95.44 229 ASP B CA 1
ATOM 5368 C C . ASP B 1 229 ? 28.969 12.258 12.75 1 95.44 229 ASP B C 1
ATOM 5370 O O . ASP B 1 229 ? 28.969 11.852 13.914 1 95.44 229 ASP B O 1
ATOM 5374 N N . LEU B 1 230 ? 28.125 13.141 12.289 1 97.12 230 LEU B N 1
ATOM 5375 C CA . LEU B 1 230 ? 27.109 13.672 13.195 1 97.12 230 LEU B CA 1
ATOM 5376 C C . LEU B 1 230 ? 26.141 12.578 13.625 1 97.12 230 LEU B C 1
ATOM 5378 O O . LEU B 1 230 ? 25.781 11.711 12.828 1 97.12 230 LEU B O 1
ATOM 5382 N N . PRO B 1 231 ? 25.719 12.594 14.859 1 96.31 231 PRO B N 1
ATOM 5383 C CA . PRO B 1 231 ? 24.812 11.555 15.344 1 96.31 231 PRO B CA 1
ATOM 5384 C C . PRO B 1 231 ? 23.375 11.75 14.844 1 96.31 231 PRO B C 1
ATOM 5386 O O . PRO B 1 231 ? 22.891 12.883 14.781 1 96.31 231 PRO B O 1
ATOM 5389 N N . VAL B 1 232 ? 22.734 10.688 14.523 1 96.69 232 VAL B N 1
ATOM 5390 C CA . VAL B 1 232 ? 21.328 10.703 14.148 1 96.69 232 VAL B CA 1
ATOM 5391 C C . VAL B 1 232 ? 20.453 10.719 15.406 1 96.69 232 VAL B C 1
ATOM 5393 O O . VAL B 1 232 ? 20.766 10.039 16.391 1 96.69 232 VAL B O 1
ATOM 5396 N N . PRO B 1 233 ? 19.359 11.477 15.336 1 96.19 233 PRO B N 1
ATOM 5397 C CA . PRO B 1 233 ? 18.469 11.461 16.5 1 96.19 233 PRO B CA 1
ATOM 5398 C C . PRO B 1 233 ? 17.938 10.062 16.812 1 96.19 233 PRO B C 1
ATOM 5400 O O . PRO B 1 233 ? 17.641 9.281 15.906 1 96.19 233 PRO B O 1
ATOM 5403 N N . GLY B 1 234 ? 17.75 9.82 18.078 1 94.44 234 GLY B N 1
ATOM 5404 C CA . GLY B 1 234 ? 17.312 8.5 18.531 1 94.44 234 GLY B CA 1
ATOM 5405 C C . GLY B 1 234 ? 15.82 8.297 18.438 1 94.44 234 GLY B C 1
ATOM 5406 O O . GLY B 1 234 ? 15.086 9.203 18.031 1 94.44 234 GLY B O 1
ATOM 5407 N N . GLU B 1 235 ? 15.422 7.117 18.781 1 91.62 235 GLU B N 1
ATOM 5408 C CA . GLU B 1 235 ? 14.008 6.754 18.734 1 91.62 235 GLU B CA 1
ATOM 5409 C C . GLU B 1 235 ? 13.203 7.531 19.766 1 91.62 235 GLU B C 1
ATOM 5411 O O . GLU B 1 235 ? 11.984 7.664 19.641 1 91.62 235 GLU B O 1
ATOM 5416 N N . ASP B 1 236 ? 13.844 8.047 20.672 1 92.62 236 ASP B N 1
ATOM 5417 C CA . ASP B 1 236 ? 13.172 8.703 21.797 1 92.62 236 ASP B CA 1
ATOM 5418 C C . ASP B 1 236 ? 12.992 10.195 21.531 1 92.62 236 ASP B C 1
ATOM 5420 O O . ASP B 1 236 ? 12.57 10.945 22.422 1 92.62 236 ASP B O 1
ATOM 5424 N N . VAL B 1 237 ? 13.273 10.586 20.375 1 95.44 237 VAL B N 1
ATOM 5425 C CA . VAL B 1 237 ? 13.133 12 20.047 1 95.44 237 VAL B CA 1
ATOM 5426 C C . VAL B 1 237 ? 11.703 12.453 20.328 1 95.44 237 VAL B C 1
ATOM 5428 O O . VAL B 1 237 ? 10.75 11.766 19.969 1 95.44 237 VAL B O 1
ATOM 5431 N N . ASP B 1 238 ? 11.594 13.547 21.031 1 96.12 238 ASP B N 1
ATOM 5432 C CA . ASP B 1 238 ? 10.305 14.188 21.281 1 96.12 238 ASP B CA 1
ATOM 5433 C C . ASP B 1 238 ? 10.031 15.289 20.25 1 96.12 238 ASP B C 1
ATOM 5435 O O . ASP B 1 238 ? 10.555 16.406 20.375 1 96.12 238 ASP B O 1
ATOM 5439 N N . TYR B 1 239 ? 9.141 15.094 19.375 1 96.62 239 TYR B N 1
ATOM 5440 C CA . TYR B 1 239 ? 8.891 15.992 18.266 1 96.62 239 TYR B CA 1
ATOM 5441 C C . TYR B 1 239 ? 8.148 17.25 18.734 1 96.62 239 TYR B C 1
ATOM 5443 O O . TYR B 1 239 ? 8.062 18.234 18 1 96.62 239 TYR B O 1
ATOM 5451 N N . ASP B 1 240 ? 7.66 17.203 19.875 1 93.38 240 ASP B N 1
ATOM 5452 C CA . ASP B 1 240 ? 6.945 18.359 20.422 1 93.38 240 ASP B CA 1
ATOM 5453 C C . ASP B 1 240 ? 7.883 19.266 21.219 1 93.38 240 ASP B C 1
ATOM 5455 O O . ASP B 1 240 ? 7.492 20.344 21.641 1 93.38 240 ASP B O 1
ATOM 5459 N N . SER B 1 241 ? 9.094 18.797 21.375 1 95.94 241 SER B N 1
ATOM 5460 C CA . SER B 1 241 ? 10.094 19.609 22.062 1 95.94 241 SER B CA 1
ATOM 5461 C C . SER B 1 241 ? 10.805 20.531 21.078 1 95.94 241 SER B C 1
ATOM 5463 O O . SER B 1 241 ? 10.484 20.547 19.891 1 95.94 241 SER B O 1
ATOM 5465 N N . ASP B 1 242 ? 11.688 21.375 21.656 1 96.81 242 ASP B N 1
ATOM 5466 C CA . ASP B 1 242 ? 12.508 22.25 20.828 1 96.81 242 ASP B CA 1
ATOM 5467 C C . ASP B 1 242 ? 13.539 21.453 20.031 1 96.81 242 ASP B C 1
ATOM 5469 O O . ASP B 1 242 ? 14.477 20.891 20.625 1 96.81 242 ASP B O 1
ATOM 5473 N N . LEU B 1 243 ? 13.422 21.438 18.719 1 97.81 243 LEU B N 1
ATOM 5474 C CA . LEU B 1 243 ? 14.297 20.641 17.875 1 97.81 243 LEU B CA 1
ATOM 5475 C C . LEU B 1 243 ? 15.461 21.469 17.344 1 97.81 243 LEU B C 1
ATOM 5477 O O . LEU B 1 243 ? 16.312 20.969 16.609 1 97.81 243 LEU B O 1
ATOM 5481 N N . THR B 1 244 ? 15.57 22.734 17.719 1 96.38 244 THR B N 1
ATOM 5482 C CA . THR B 1 244 ? 16.547 23.688 17.203 1 96.38 244 THR B CA 1
ATOM 5483 C C . THR B 1 244 ? 17.969 23.156 17.422 1 96.38 244 THR B C 1
ATOM 5485 O O . THR B 1 244 ? 18.828 23.312 16.531 1 96.38 244 THR B O 1
ATOM 5488 N N . PRO B 1 245 ? 18.25 22.562 18.594 1 96.75 245 PRO B N 1
ATOM 5489 C CA . PRO B 1 245 ? 19.609 22.078 18.781 1 96.75 245 PRO B CA 1
ATOM 5490 C C . PRO B 1 245 ? 20 21.016 17.75 1 96.75 245 PRO B C 1
ATOM 5492 O O . PRO B 1 245 ? 21.141 21.016 17.281 1 96.75 245 PRO B O 1
ATOM 5495 N N . ILE B 1 246 ? 19.109 20.141 17.391 1 97.06 246 ILE B N 1
ATOM 5496 C CA . ILE B 1 246 ? 19.391 19.109 16.391 1 97.06 246 ILE B CA 1
ATOM 5497 C C . ILE B 1 246 ? 19.594 19.75 15.023 1 97.06 246 ILE B C 1
ATOM 5499 O O . ILE B 1 246 ? 20.547 19.422 14.305 1 97.06 246 ILE B O 1
ATOM 5503 N N . ILE B 1 247 ? 18.75 20.703 14.688 1 97.5 247 ILE B N 1
ATOM 5504 C CA . ILE B 1 247 ? 18.828 21.391 13.406 1 97.5 247 ILE B CA 1
ATOM 5505 C C . ILE B 1 247 ? 20.172 22.109 13.281 1 97.5 247 ILE B C 1
ATOM 5507 O O . ILE B 1 247 ? 20.859 22 12.266 1 97.5 247 ILE B O 1
ATOM 5511 N N . LYS B 1 248 ? 20.484 22.828 14.312 1 96.88 248 LYS B N 1
ATOM 5512 C CA . LYS B 1 248 ? 21.734 23.578 14.312 1 96.88 248 LYS B CA 1
ATOM 5513 C C . LYS B 1 248 ? 22.938 22.656 14.148 1 96.88 248 LYS B C 1
ATOM 5515 O O . LYS B 1 248 ? 23.859 22.953 13.391 1 96.88 248 LYS B O 1
ATOM 5520 N N . GLN B 1 249 ? 22.906 21.594 14.836 1 96.5 249 GLN B N 1
ATOM 5521 C CA . GLN B 1 249 ? 24 20.625 14.75 1 96.5 249 GLN B CA 1
ATOM 5522 C C . GLN B 1 249 ? 24.203 20.156 13.312 1 96.5 249 GLN B C 1
ATOM 5524 O O . GLN B 1 249 ? 25.344 20.031 12.859 1 96.5 249 GLN B O 1
ATOM 5529 N N . TRP B 1 250 ? 23.156 19.953 12.586 1 97.12 250 TRP B N 1
ATOM 5530 C CA . TRP B 1 250 ? 23.219 19.359 11.258 1 97.12 250 TRP B CA 1
ATOM 5531 C C . TRP B 1 250 ? 23.375 20.422 10.18 1 97.12 250 TRP B C 1
ATOM 5533 O O . TRP B 1 250 ? 23.719 20.109 9.039 1 97.12 250 TRP B O 1
ATOM 5543 N N . THR B 1 251 ? 23.172 21.703 10.531 1 96.12 251 THR B N 1
ATOM 5544 C CA . THR B 1 251 ? 23.156 22.719 9.477 1 96.12 251 THR B CA 1
ATOM 5545 C C . THR B 1 251 ? 24.297 23.719 9.68 1 96.12 251 THR B C 1
ATOM 5547 O O . THR B 1 251 ? 24.562 24.547 8.805 1 96.12 251 THR B O 1
ATOM 5550 N N . GLU B 1 252 ? 24.922 23.625 10.805 1 95.44 252 GLU B N 1
ATOM 5551 C CA . GLU B 1 252 ? 26 24.562 11.102 1 95.44 252 GLU B CA 1
ATOM 5552 C C . GLU B 1 252 ? 27.219 24.297 10.203 1 95.44 252 GLU B C 1
ATOM 5554 O O . GLU B 1 252 ? 27.891 25.234 9.766 1 95.44 252 GLU B O 1
ATOM 5559 N N . LEU B 1 253 ? 27.484 23.016 9.961 1 96.5 253 LEU B N 1
ATOM 5560 C CA . LEU B 1 253 ? 28.594 22.656 9.102 1 96.5 253 LEU B CA 1
ATOM 5561 C C . LEU B 1 253 ? 28.219 22.797 7.629 1 96.5 253 LEU B C 1
ATOM 5563 O O . LEU B 1 253 ? 27.078 22.547 7.25 1 96.5 253 LEU B O 1
ATOM 5567 N N . TYR B 1 254 ? 29.234 23.172 6.883 1 97.69 254 TYR B N 1
ATOM 5568 C CA . TYR B 1 254 ? 28.969 23.406 5.465 1 97.69 254 TYR B CA 1
ATOM 5569 C C . TYR B 1 254 ? 28.562 22.125 4.762 1 97.69 254 TYR B C 1
ATOM 5571 O O . TYR B 1 254 ? 29.281 21.125 4.805 1 97.69 254 TYR B O 1
ATOM 5579 N N . ALA B 1 255 ? 27.5 22.078 4.137 1 97.88 255 ALA B N 1
ATOM 5580 C CA . ALA B 1 255 ? 26.984 21.031 3.273 1 97.88 255 ALA B CA 1
ATOM 5581 C C . ALA B 1 255 ? 26.016 21.578 2.229 1 97.88 255 ALA B C 1
ATOM 5583 O O . ALA B 1 255 ? 24.969 22.125 2.57 1 97.88 255 ALA B O 1
ATOM 5584 N N . ALA B 1 256 ? 26.359 21.453 0.974 1 97.88 256 ALA B N 1
ATOM 5585 C CA . ALA B 1 256 ? 25.547 22.047 -0.095 1 97.88 256 ALA B CA 1
ATOM 5586 C C . ALA B 1 256 ? 25.641 21.203 -1.371 1 97.88 256 ALA B C 1
ATOM 5588 O O . ALA B 1 256 ? 26.688 20.594 -1.646 1 97.88 256 ALA B O 1
ATOM 5589 N N . THR B 1 257 ? 24.562 21.141 -2.061 1 97.12 257 THR B N 1
ATOM 5590 C CA . THR B 1 257 ? 24.609 20.562 -3.398 1 97.12 257 THR B CA 1
ATOM 5591 C C . THR B 1 257 ? 25.281 21.516 -4.379 1 97.12 257 THR B C 1
ATOM 5593 O O . THR B 1 257 ? 25.484 22.688 -4.074 1 97.12 257 THR B O 1
ATOM 5596 N N . GLU B 1 258 ? 25.594 21 -5.52 1 96.38 258 GLU B N 1
ATOM 5597 C CA . GLU B 1 258 ? 26.359 21.734 -6.516 1 96.38 258 GLU B CA 1
ATOM 5598 C C . GLU B 1 258 ? 25.625 23 -6.965 1 96.38 258 GLU B C 1
ATOM 5600 O O . GLU B 1 258 ? 26.25 24.016 -7.254 1 96.38 258 GLU B O 1
ATOM 5605 N N . ASP B 1 259 ? 24.344 22.953 -6.926 1 93.5 259 ASP B N 1
ATOM 5606 C CA . ASP B 1 259 ? 23.547 24.031 -7.477 1 93.5 259 ASP B CA 1
ATOM 5607 C C . ASP B 1 259 ? 23.562 25.25 -6.559 1 93.5 259 ASP B C 1
ATOM 5609 O O . ASP B 1 259 ? 23.328 26.375 -7.004 1 93.5 259 ASP B O 1
ATOM 5613 N N . VAL B 1 260 ? 23.906 25.094 -5.273 1 95.25 260 VAL B N 1
ATOM 5614 C CA . VAL B 1 260 ? 23.906 26.219 -4.336 1 95.25 260 VAL B CA 1
ATOM 5615 C C . VAL B 1 260 ? 25.266 26.328 -3.646 1 95.25 260 VAL B C 1
ATOM 5617 O O . VAL B 1 260 ? 25.391 26.969 -2.605 1 95.25 260 VAL B O 1
ATOM 5620 N N . HIS B 1 261 ? 26.203 25.672 -4.219 1 96.94 261 HIS B N 1
ATOM 5621 C CA . HIS B 1 261 ? 27.562 25.688 -3.672 1 96.94 261 HIS B CA 1
ATOM 5622 C C . HIS B 1 261 ? 28.156 27.078 -3.738 1 96.94 261 HIS B C 1
ATOM 5624 O O . HIS B 1 261 ? 28.094 27.75 -4.777 1 96.94 261 HIS B O 1
ATOM 5630 N N . ASP B 1 262 ? 28.672 27.547 -2.629 1 96.75 262 ASP B N 1
ATOM 5631 C CA . ASP B 1 262 ? 29.422 28.797 -2.523 1 96.75 262 ASP B CA 1
ATOM 5632 C C . ASP B 1 262 ? 30.906 28.531 -2.248 1 96.75 262 ASP B C 1
ATOM 5634 O O . ASP B 1 262 ? 31.297 28.344 -1.096 1 96.75 262 ASP B O 1
ATOM 5638 N N . ALA B 1 263 ? 31.688 28.672 -3.266 1 96.44 263 ALA B N 1
ATOM 5639 C CA . ALA B 1 263 ? 33.094 28.297 -3.186 1 96.44 263 ALA B CA 1
ATOM 5640 C C . ALA B 1 263 ? 33.812 29.125 -2.135 1 96.44 263 ALA B C 1
ATOM 5642 O O . ALA B 1 263 ? 34.656 28.609 -1.389 1 96.44 263 ALA B O 1
ATOM 5643 N N . ALA B 1 264 ? 33.562 30.344 -2.123 1 97.06 264 ALA B N 1
ATOM 5644 C CA . ALA B 1 264 ? 34.219 31.234 -1.177 1 97.06 264 ALA B CA 1
ATOM 5645 C C . ALA B 1 264 ? 33.906 30.859 0.263 1 97.06 264 ALA B C 1
ATOM 5647 O O . ALA B 1 264 ? 34.781 30.781 1.113 1 97.06 264 ALA B O 1
ATOM 5648 N N . ARG B 1 265 ? 32.656 30.672 0.504 1 96.38 265 ARG B N 1
ATOM 5649 C CA . ARG B 1 265 ? 32.25 30.266 1.835 1 96.38 265 ARG B CA 1
ATOM 5650 C C . ARG B 1 265 ? 32.812 28.906 2.207 1 96.38 265 ARG B C 1
ATOM 5652 O O . ARG B 1 265 ? 33.281 28.703 3.34 1 96.38 265 ARG B O 1
ATOM 5659 N N . TYR B 1 266 ? 32.781 28.031 1.256 1 97.19 266 TYR B N 1
ATOM 5660 C CA . TYR B 1 266 ? 33.312 26.688 1.456 1 97.19 266 TYR B CA 1
ATOM 5661 C C . TYR B 1 266 ? 34.781 26.719 1.834 1 97.19 266 TYR B C 1
ATOM 5663 O O . TYR B 1 266 ? 35.188 26.062 2.789 1 97.19 266 TYR B O 1
ATOM 5671 N N . GLU B 1 267 ? 35.562 27.531 1.145 1 96.38 267 GLU B N 1
ATOM 5672 C CA . GLU B 1 267 ? 37 27.656 1.367 1 96.38 267 GLU B CA 1
ATOM 5673 C C . GLU B 1 267 ? 37.281 28.328 2.699 1 96.38 267 GLU B C 1
ATOM 5675 O O . GLU B 1 267 ? 38.312 28.031 3.342 1 96.38 267 GLU B O 1
ATOM 5680 N N . THR B 1 268 ? 36.438 29.141 3.059 1 96.62 268 THR B N 1
ATOM 5681 C CA . THR B 1 268 ? 36.656 29.906 4.289 1 96.62 268 THR B CA 1
ATOM 5682 C C . THR B 1 268 ? 36.219 29.094 5.504 1 96.62 268 THR B C 1
ATOM 5684 O O . THR B 1 268 ? 36.906 29.078 6.531 1 96.62 268 THR B O 1
ATOM 5687 N N . GLU B 1 269 ? 35.094 28.391 5.355 1 96.19 269 GLU B N 1
ATOM 5688 C CA . GLU B 1 269 ? 34.469 27.75 6.508 1 96.19 269 GLU B CA 1
ATOM 5689 C C . GLU B 1 269 ? 35.031 26.328 6.719 1 96.19 269 GLU B C 1
ATOM 5691 O O . GLU B 1 269 ? 34.938 25.797 7.82 1 96.19 269 GLU B O 1
ATOM 5696 N N . VAL B 1 270 ? 35.562 25.781 5.691 1 97.75 270 VAL B N 1
ATOM 5697 C CA . VAL B 1 270 ? 35.938 24.375 5.793 1 97.75 270 VAL B CA 1
ATOM 5698 C C . VAL B 1 270 ? 37.469 24.234 5.598 1 97.75 270 VAL B C 1
ATOM 5700 O O . VAL B 1 270 ? 37.969 24.562 4.531 1 97.75 270 VAL B O 1
ATOM 5703 N N . PRO B 1 271 ? 38.156 23.75 6.609 1 97.5 271 PRO B N 1
ATOM 5704 C CA . PRO B 1 271 ? 39.562 23.469 6.418 1 97.5 271 PRO B CA 1
ATOM 5705 C C . PRO B 1 271 ? 39.844 22.547 5.238 1 97.5 271 PRO B C 1
ATOM 5707 O O . PRO B 1 271 ? 39.062 21.625 4.988 1 97.5 271 PRO B O 1
ATOM 5710 N N . ALA B 1 272 ? 40.906 22.75 4.578 1 96.81 272 ALA B N 1
ATOM 5711 C CA . ALA B 1 272 ? 41.25 22.016 3.357 1 96.81 272 ALA B CA 1
ATOM 5712 C C . ALA B 1 272 ? 41.219 20.516 3.59 1 96.81 272 ALA B C 1
ATOM 5714 O O . ALA B 1 272 ? 40.75 19.766 2.736 1 96.81 272 ALA B O 1
ATOM 5715 N N . GLU B 1 273 ? 41.688 20.047 4.711 1 96.81 273 GLU B N 1
ATOM 5716 C CA . GLU B 1 273 ? 41.812 18.625 5 1 96.81 273 GLU B CA 1
ATOM 5717 C C . GLU B 1 273 ? 40.438 18 5.27 1 96.81 273 GLU B C 1
ATOM 5719 O O . GLU B 1 273 ? 40.281 16.781 5.277 1 96.81 273 GLU B O 1
ATOM 5724 N N . LYS B 1 274 ? 39.406 18.797 5.414 1 97.81 274 LYS B N 1
ATOM 5725 C CA . LYS B 1 274 ? 38.062 18.297 5.75 1 97.81 274 LYS B CA 1
ATOM 5726 C C . LYS B 1 274 ? 37.094 18.5 4.59 1 97.81 274 LYS B C 1
ATOM 5728 O O . LYS B 1 274 ? 35.906 18.25 4.723 1 97.81 274 LYS B O 1
ATOM 5733 N N . ARG B 1 275 ? 37.594 19 3.523 1 97.75 275 ARG B N 1
ATOM 5734 C CA . ARG B 1 275 ? 36.719 19.281 2.375 1 97.75 275 ARG B CA 1
ATOM 5735 C C . ARG B 1 275 ? 36.406 18 1.609 1 97.75 275 ARG B C 1
ATOM 5737 O O . ARG B 1 275 ? 37.312 17.234 1.28 1 97.75 275 ARG B O 1
ATOM 5744 N N . VAL B 1 276 ? 35.125 17.766 1.454 1 96.75 276 VAL B N 1
ATOM 5745 C CA . VAL B 1 276 ? 34.656 16.625 0.677 1 96.75 276 VAL B CA 1
ATOM 5746 C C . VAL B 1 276 ? 33.938 17.125 -0.569 1 96.75 276 VAL B C 1
ATOM 5748 O O . VAL B 1 276 ? 33 17.938 -0.472 1 96.75 276 VAL B O 1
ATOM 5751 N N . ASN B 1 277 ? 34.375 16.859 -1.669 1 96.5 277 ASN B N 1
ATOM 5752 C CA . ASN B 1 277 ? 33.75 17.062 -2.971 1 96.5 277 ASN B CA 1
ATOM 5753 C C . ASN B 1 277 ? 33.5 15.734 -3.688 1 96.5 277 ASN B C 1
ATOM 5755 O O . ASN B 1 277 ? 34.438 15.094 -4.16 1 96.5 277 ASN B O 1
ATOM 5759 N N . THR B 1 278 ? 32.25 15.32 -3.74 1 96.25 278 THR B N 1
ATOM 5760 C CA . THR B 1 278 ? 31.922 14.008 -4.289 1 96.25 278 THR B CA 1
ATOM 5761 C C . THR B 1 278 ? 30.516 14.008 -4.859 1 96.25 278 THR B C 1
ATOM 5763 O O . THR B 1 278 ? 29.984 15.062 -5.223 1 96.25 278 THR B O 1
ATOM 5766 N N . ARG B 1 279 ? 29.953 12.883 -5.117 1 96 279 ARG B N 1
ATOM 5767 C CA . ARG B 1 279 ? 28.594 12.711 -5.645 1 96 279 ARG B CA 1
ATOM 5768 C C . ARG B 1 279 ? 27.734 11.906 -4.676 1 96 279 ARG B C 1
ATOM 5770 O O . ARG B 1 279 ? 28.266 11.211 -3.803 1 96 279 ARG B O 1
ATOM 5777 N N . GLY B 1 280 ? 26.5 12.055 -4.879 1 96.12 280 GLY B N 1
ATOM 5778 C CA . GLY B 1 280 ? 25.578 11.289 -4.043 1 96.12 280 GLY B CA 1
ATOM 5779 C C . GLY B 1 280 ? 24.203 11.125 -4.66 1 96.12 280 GLY B C 1
ATOM 5780 O O . GLY B 1 280 ? 23.922 11.68 -5.727 1 96.12 280 GLY B O 1
ATOM 5781 N N . ILE B 1 281 ? 23.391 10.258 -4.043 1 96.94 281 ILE B N 1
ATOM 5782 C CA . ILE B 1 281 ? 22.031 9.969 -4.453 1 96.94 281 ILE B CA 1
ATOM 5783 C C . ILE B 1 281 ? 21.047 10.734 -3.564 1 96.94 281 ILE B C 1
ATOM 5785 O O . ILE B 1 281 ? 21.062 10.578 -2.342 1 96.94 281 ILE B O 1
ATOM 5789 N N . GLU B 1 282 ? 20.25 11.609 -4.172 1 97.5 282 GLU B N 1
ATOM 5790 C CA . GLU B 1 282 ? 19.172 12.266 -3.432 1 97.5 282 GLU B CA 1
ATOM 5791 C C . GLU B 1 282 ? 18.062 11.289 -3.09 1 97.5 282 GLU B C 1
ATOM 5793 O O . GLU B 1 282 ? 17.391 10.758 -3.986 1 97.5 282 GLU B O 1
ATOM 5798 N N . VAL B 1 283 ? 17.797 11.094 -1.847 1 98.12 283 VAL B N 1
ATOM 5799 C CA . VAL B 1 283 ? 16.797 10.109 -1.45 1 98.12 283 VAL B CA 1
ATOM 5800 C C . VAL B 1 283 ? 15.578 10.82 -0.862 1 98.12 283 VAL B C 1
ATOM 5802 O O . VAL B 1 283 ? 14.539 10.203 -0.65 1 98.12 283 VAL B O 1
ATOM 5805 N N . GLY B 1 284 ? 15.648 12.055 -0.661 1 98.12 284 GLY B N 1
ATOM 5806 C CA . GLY B 1 284 ? 14.57 12.891 -0.159 1 98.12 284 GLY B CA 1
ATOM 5807 C C . GLY B 1 284 ? 14.898 14.375 -0.213 1 98.12 284 GLY B C 1
ATOM 5808 O O . GLY B 1 284 ? 16.062 14.758 -0.31 1 98.12 284 GLY B O 1
ATOM 5809 N N . GLN B 1 285 ? 13.891 15.133 -0.144 1 97.94 285 GLN B N 1
ATOM 5810 C CA . GLN B 1 285 ? 14.055 16.578 -0.125 1 97.94 285 GLN B CA 1
ATOM 5811 C C . GLN B 1 285 ? 12.898 17.266 0.604 1 97.94 285 GLN B C 1
ATOM 5813 O O . GLN B 1 285 ? 11.75 16.812 0.505 1 97.94 285 GLN B O 1
ATOM 5818 N N . ILE B 1 286 ? 13.188 18.281 1.389 1 98.12 286 ILE B N 1
ATOM 5819 C CA . ILE B 1 286 ? 12.156 19.031 2.102 1 98.12 286 ILE B CA 1
ATOM 5820 C C . ILE B 1 286 ? 12.227 20.5 1.71 1 98.12 286 ILE B C 1
ATOM 5822 O O . ILE B 1 286 ? 13.312 21.031 1.458 1 98.12 286 ILE B O 1
ATOM 5826 N N . PHE B 1 287 ? 11.023 21.094 1.623 1 97.25 287 PHE B N 1
ATOM 5827 C CA . PHE B 1 287 ? 10.891 22.469 1.148 1 97.25 287 PHE B CA 1
ATOM 5828 C C . PHE B 1 287 ? 10 23.281 2.086 1 97.25 287 PHE B C 1
ATOM 5830 O O . PHE B 1 287 ? 9 22.766 2.594 1 97.25 287 PHE B O 1
ATOM 5837 N N . TYR B 1 288 ? 10.391 24.516 2.309 1 97.25 288 TYR B N 1
ATOM 5838 C CA . TYR B 1 288 ? 9.484 25.562 2.746 1 97.25 288 TYR B CA 1
ATOM 5839 C C . TYR B 1 288 ? 9.266 26.594 1.637 1 97.25 288 TYR B C 1
ATOM 5841 O O . TYR B 1 288 ? 10.219 27.156 1.106 1 97.25 288 TYR B O 1
ATOM 5849 N N . PHE B 1 289 ? 7.934 26.828 1.271 1 96.06 289 PHE B N 1
ATOM 5850 C CA . PHE B 1 289 ? 7.719 27.688 0.112 1 96.06 289 PHE B CA 1
ATOM 5851 C C . PHE B 1 289 ? 6.715 28.797 0.431 1 96.06 289 PHE B C 1
ATOM 5853 O O . PHE B 1 289 ? 5.992 29.266 -0.455 1 96.06 289 PHE B O 1
ATOM 5860 N N . GLY B 1 290 ? 6.648 29.156 1.721 1 96.69 290 GLY B N 1
ATOM 5861 C CA . GLY B 1 290 ? 5.801 30.266 2.135 1 96.69 290 GLY B CA 1
ATOM 5862 C C . GLY B 1 290 ? 4.344 30.078 1.761 1 96.69 290 GLY B C 1
ATOM 5863 O O . GLY B 1 290 ? 3.754 29.031 2.055 1 96.69 290 GLY B O 1
ATOM 5864 N N . THR B 1 291 ? 3.799 31.109 1.13 1 97.44 291 THR B N 1
ATOM 5865 C CA . THR B 1 291 ? 2.377 31.094 0.808 1 97.44 291 THR B CA 1
ATOM 5866 C C . THR B 1 291 ? 2.164 30.891 -0.69 1 97.44 291 THR B C 1
ATOM 5868 O O . THR B 1 291 ? 1.129 31.281 -1.232 1 97.44 291 THR B O 1
ATOM 5871 N N . LYS B 1 292 ? 3.121 30.328 -1.378 1 95.25 292 LYS B N 1
ATOM 5872 C CA . LYS B 1 292 ? 3.096 30.203 -2.832 1 95.25 292 LYS B CA 1
ATOM 5873 C C . LYS B 1 292 ? 1.788 29.578 -3.311 1 95.25 292 LYS B C 1
ATOM 5875 O O . LYS B 1 292 ? 1.069 30.172 -4.117 1 95.25 292 LYS B O 1
ATOM 5880 N N . TYR B 1 293 ? 1.39 28.438 -2.803 1 96.75 293 TYR B N 1
ATOM 5881 C CA . TYR B 1 293 ? 0.209 27.703 -3.256 1 96.75 293 TYR B CA 1
ATOM 5882 C C . TYR B 1 293 ? -1.051 28.25 -2.586 1 96.75 293 TYR B C 1
ATOM 5884 O O . TYR B 1 293 ? -2.107 28.328 -3.217 1 96.75 293 TYR B O 1
ATOM 5892 N N . SER B 1 294 ? -0.933 28.594 -1.314 1 97.94 294 SER B N 1
ATOM 5893 C CA . SER B 1 294 ? -2.109 29.094 -0.614 1 97.94 294 SER B CA 1
ATOM 5894 C C . SER B 1 294 ? -2.574 30.438 -1.193 1 97.94 294 SER B C 1
ATOM 5896 O O . SER B 1 294 ? -3.773 30.719 -1.236 1 97.94 294 SER B O 1
ATOM 5898 N N . ASP B 1 295 ? -1.648 31.297 -1.64 1 97.5 295 ASP B N 1
ATOM 5899 C CA . ASP B 1 295 ? -2.012 32.562 -2.277 1 97.5 295 ASP B CA 1
ATOM 5900 C C . ASP B 1 295 ? -2.727 32.312 -3.605 1 97.5 295 ASP B C 1
ATOM 5902 O O . ASP B 1 295 ? -3.805 32.844 -3.844 1 97.5 295 ASP B O 1
ATOM 5906 N N . SER B 1 296 ? -2.15 31.531 -4.449 1 97.06 296 SER B N 1
ATOM 5907 C CA . SER B 1 296 ? -2.68 31.312 -5.789 1 97.06 296 SER B CA 1
ATOM 5908 C C . SER B 1 296 ? -3.986 30.531 -5.746 1 97.06 296 SER B C 1
ATOM 5910 O O . SER B 1 296 ? -4.863 30.734 -6.59 1 97.06 296 SER B O 1
ATOM 5912 N N . MET B 1 297 ? -4.105 29.641 -4.762 1 98.19 297 MET B N 1
ATOM 5913 C CA . MET B 1 297 ? -5.266 28.766 -4.727 1 98.19 297 MET B CA 1
ATOM 5914 C C . MET B 1 297 ? -6.242 29.188 -3.631 1 98.19 297 MET B C 1
ATOM 5916 O O . MET B 1 297 ? -7.227 28.484 -3.369 1 98.19 297 MET B O 1
ATOM 5920 N N . LYS B 1 298 ? -5.945 30.219 -2.963 1 98.12 298 LYS B N 1
ATOM 5921 C CA . LYS B 1 298 ? -6.824 30.844 -1.983 1 98.12 298 LYS B CA 1
ATOM 5922 C C . LYS B 1 298 ? -7.117 29.906 -0.82 1 98.12 298 LYS B C 1
ATOM 5924 O O . LYS B 1 298 ? -8.273 29.719 -0.441 1 98.12 298 LYS B O 1
ATOM 5929 N N . ALA B 1 299 ? -6.082 29.266 -0.383 1 98.56 299 ALA B N 1
ATOM 5930 C CA . ALA B 1 299 ? -6.184 28.516 0.864 1 98.56 299 ALA B CA 1
ATOM 5931 C C . ALA B 1 299 ? -5.988 29.422 2.072 1 98.56 299 ALA B C 1
ATOM 5933 O O . ALA B 1 299 ? -4.859 29.641 2.518 1 98.56 299 ALA B O 1
ATOM 5934 N N . LEU B 1 300 ? -7.105 29.859 2.625 1 98.56 300 LEU B N 1
ATOM 5935 C CA . LEU B 1 300 ? -7.113 30.891 3.662 1 98.56 300 LEU B CA 1
ATOM 5936 C C . LEU B 1 300 ? -7.719 30.359 4.953 1 98.56 300 LEU B C 1
ATOM 5938 O O . LEU B 1 300 ? -8.602 29.5 4.922 1 98.56 300 LEU B O 1
ATOM 5942 N N . VAL B 1 301 ? -7.238 30.844 6.059 1 98.44 301 VAL B N 1
ATOM 5943 C CA . VAL B 1 301 ? -7.832 30.531 7.355 1 98.44 301 VAL B CA 1
ATOM 5944 C C . VAL B 1 301 ? -8.062 31.828 8.133 1 98.44 301 VAL B C 1
ATOM 5946 O O . VAL B 1 301 ? -7.348 32.812 7.938 1 98.44 301 VAL B O 1
ATOM 5949 N N . VAL B 1 302 ? -9.078 31.828 8.953 1 98.31 302 VAL B N 1
ATOM 5950 C CA . VAL B 1 302 ? -9.297 32.938 9.867 1 98.31 302 VAL B CA 1
ATOM 5951 C C . VAL B 1 302 ? -8.281 32.906 11 1 98.31 302 VAL B C 1
ATOM 5953 O O . VAL B 1 302 ? -8.211 31.922 11.742 1 98.31 302 VAL B O 1
ATOM 5956 N N . GLY B 1 303 ? -7.484 33.969 11.125 1 96.5 303 GLY B N 1
ATOM 5957 C CA . GLY B 1 303 ? -6.477 34.062 12.172 1 96.5 303 GLY B CA 1
ATOM 5958 C C . GLY B 1 303 ? -7.051 34.438 13.523 1 96.5 303 GLY B C 1
ATOM 5959 O O . GLY B 1 303 ? -8.258 34.656 13.656 1 96.5 303 GLY B O 1
ATOM 5960 N N . PRO B 1 304 ? -6.195 34.5 14.508 1 96 304 PRO B N 1
ATOM 5961 C CA . PRO B 1 304 ? -6.641 34.906 15.844 1 96 304 PRO B CA 1
ATOM 5962 C C . PRO B 1 304 ? -7.242 36.312 15.867 1 96 304 PRO B C 1
ATOM 5964 O O . PRO B 1 304 ? -8.055 36.625 16.734 1 96 304 PRO B O 1
ATOM 5967 N N . ASP B 1 305 ? -6.898 37.094 14.93 1 96 305 ASP B N 1
ATOM 5968 C CA . ASP B 1 305 ? -7.375 38.469 14.836 1 96 305 ASP B CA 1
ATOM 5969 C C . ASP B 1 305 ? -8.68 38.562 14.055 1 96 305 ASP B C 1
ATOM 5971 O O . ASP B 1 305 ? -9.227 39.656 13.852 1 96 305 ASP B O 1
ATOM 5975 N N . GLY B 1 306 ? -9.133 37.438 13.57 1 96.44 306 GLY B N 1
ATOM 5976 C CA . GLY B 1 306 ? -10.383 37.375 12.836 1 96.44 306 GLY B CA 1
ATOM 5977 C C . GLY B 1 306 ? -10.211 37.656 11.352 1 96.44 306 GLY B C 1
ATOM 5978 O O . GLY B 1 306 ? -11.188 37.656 10.594 1 96.44 306 GLY B O 1
ATOM 5979 N N . VAL B 1 307 ? -9 37.906 11.008 1 97.25 307 VAL B N 1
ATOM 5980 C CA . VAL B 1 307 ? -8.742 38.25 9.617 1 97.25 307 VAL B CA 1
ATOM 5981 C C . VAL B 1 307 ? -8.297 37 8.859 1 97.25 307 VAL B C 1
ATOM 5983 O O . VAL B 1 307 ? -7.496 36.219 9.359 1 97.25 307 VAL B O 1
ATOM 5986 N N . GLU B 1 308 ? -8.789 36.844 7.656 1 97.5 308 GLU B N 1
ATOM 5987 C CA . GLU B 1 308 ? -8.398 35.719 6.805 1 97.5 308 GLU B CA 1
ATOM 5988 C C . GLU B 1 308 ? -6.996 35.938 6.23 1 97.5 308 GLU B C 1
ATOM 5990 O O . GLU B 1 308 ? -6.656 37.031 5.789 1 97.5 308 GLU B O 1
ATOM 5995 N N . LYS B 1 309 ? -6.164 34.969 6.266 1 97.62 309 LYS B N 1
ATOM 5996 C CA . LYS B 1 309 ? -4.812 35.031 5.723 1 97.62 309 LYS B CA 1
ATOM 5997 C C . LYS B 1 309 ? -4.426 33.688 5.082 1 97.62 309 LYS B C 1
ATOM 5999 O O . LYS B 1 309 ? -4.898 32.625 5.504 1 97.62 309 LYS B O 1
ATOM 6004 N N . PRO B 1 310 ? -3.592 33.781 4.078 1 98.44 310 PRO B N 1
ATOM 6005 C CA . PRO B 1 310 ? -3.09 32.531 3.504 1 98.44 310 PRO B CA 1
ATOM 6006 C C . PRO B 1 310 ? -2.191 31.75 4.465 1 98.44 310 PRO B C 1
ATOM 6008 O O . PRO B 1 310 ? -1.465 32.344 5.258 1 98.44 310 PRO B O 1
ATOM 6011 N N . VAL B 1 311 ? -2.197 30.469 4.375 1 98.62 311 VAL B N 1
ATOM 6012 C CA . VAL B 1 311 ? -1.393 29.625 5.254 1 98.62 311 VAL B CA 1
ATOM 6013 C C . VAL B 1 311 ? 0.009 29.469 4.672 1 98.62 311 VAL B C 1
ATOM 6015 O O . VAL B 1 311 ? 0.202 29.578 3.459 1 98.62 311 VAL B O 1
ATOM 6018 N N . HIS B 1 312 ? 0.991 29.297 5.512 1 98.25 312 HIS B N 1
ATOM 6019 C CA . HIS B 1 312 ? 2.35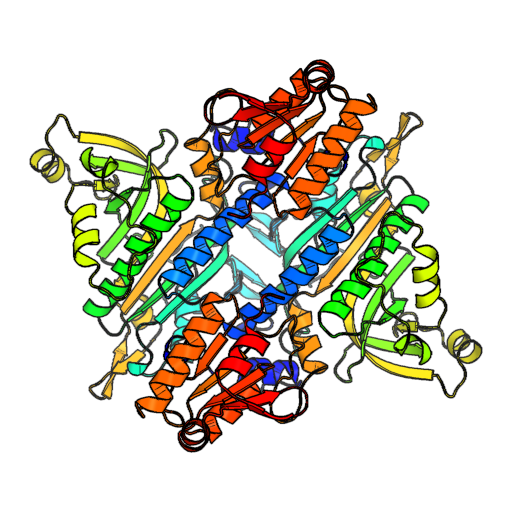2 28.938 5.125 1 98.25 312 HIS B CA 1
ATOM 6020 C C . HIS B 1 312 ? 2.51 27.422 5.016 1 98.25 312 HIS B C 1
ATOM 6022 O O . HIS B 1 312 ? 1.973 26.672 5.836 1 98.25 312 HIS B O 1
ATOM 6028 N N . SER B 1 313 ? 3.221 27.016 3.969 1 97.75 313 SER B N 1
ATOM 6029 C CA . SER B 1 313 ? 3.227 25.578 3.717 1 97.75 313 SER B CA 1
ATOM 6030 C C . SER B 1 313 ? 4.621 25.094 3.336 1 97.75 313 SER B C 1
ATOM 6032 O O . SER B 1 313 ? 5.48 25.891 2.959 1 97.75 313 SER B O 1
ATOM 6034 N N . GLY B 1 314 ? 4.871 23.844 3.562 1 97.56 314 GLY B N 1
ATOM 6035 C CA . GLY B 1 314 ? 6.023 23.094 3.092 1 97.56 314 GLY B CA 1
ATOM 6036 C C . GLY B 1 314 ? 5.652 21.781 2.436 1 97.56 314 GLY B C 1
ATOM 6037 O O . GLY B 1 314 ? 4.516 21.312 2.561 1 97.56 314 GLY B O 1
ATOM 6038 N N . SER B 1 315 ? 6.52 21.266 1.62 1 97.5 315 SER B N 1
ATOM 6039 C CA . SER B 1 315 ? 6.406 19.953 1.003 1 97.5 315 SER B CA 1
ATOM 6040 C C . SER B 1 315 ? 7.629 19.094 1.307 1 97.5 315 SER B C 1
ATOM 6042 O O . SER B 1 315 ? 8.742 19.609 1.394 1 97.5 315 SER B O 1
ATOM 6044 N N . TYR B 1 316 ? 7.453 17.859 1.549 1 98.56 316 TYR B N 1
ATOM 6045 C CA . TYR B 1 316 ? 8.484 16.953 2.023 1 98.56 316 TYR B CA 1
ATOM 6046 C C . TYR B 1 316 ? 8.414 15.609 1.292 1 98.56 316 TYR B C 1
ATOM 6048 O O . TYR B 1 316 ? 7.469 14.844 1.49 1 98.56 316 TYR B O 1
ATOM 6056 N N . GLY B 1 317 ? 9.398 15.281 0.44 1 98.38 317 GLY B N 1
ATOM 6057 C CA . GLY B 1 317 ? 9.352 14.109 -0.41 1 98.38 317 GLY B CA 1
ATOM 6058 C C . GLY B 1 317 ? 10.406 13.07 -0.064 1 98.38 317 GLY B C 1
ATOM 6059 O O . GLY B 1 317 ? 11.539 13.422 0.252 1 98.38 317 GLY B O 1
ATOM 6060 N N . VAL B 1 318 ? 10.062 11.836 -0.037 1 98.81 318 VAL B N 1
ATOM 6061 C CA . VAL B 1 318 ? 10.953 10.688 0.051 1 98.81 318 VAL B CA 1
ATOM 6062 C C . VAL B 1 318 ? 10.742 9.773 -1.157 1 98.81 318 VAL B C 1
ATOM 6064 O O . VAL B 1 318 ? 9.609 9.406 -1.475 1 98.81 318 VAL B O 1
ATOM 6067 N N . GLY B 1 319 ? 11.797 9.508 -1.902 1 98.56 319 GLY B N 1
ATOM 6068 C CA . GLY B 1 319 ? 11.711 8.562 -3.006 1 98.56 319 GLY B CA 1
ATOM 6069 C C . GLY B 1 319 ? 11.68 7.117 -2.555 1 98.56 319 GLY B C 1
ATOM 6070 O O . GLY B 1 319 ? 12.719 6.445 -2.539 1 98.56 319 GLY B O 1
ATOM 6071 N N . VAL B 1 320 ? 10.57 6.57 -2.32 1 98.88 320 VAL B N 1
ATOM 6072 C CA . VAL B 1 320 ? 10.414 5.25 -1.716 1 98.88 320 VAL B CA 1
ATOM 6073 C C . VAL B 1 320 ? 11 4.188 -2.641 1 98.88 320 VAL B C 1
ATOM 6075 O O . VAL B 1 320 ? 11.805 3.357 -2.213 1 98.88 320 VAL B O 1
ATOM 6078 N N . SER B 1 321 ? 10.625 4.148 -3.898 1 98.75 321 SER B N 1
ATOM 6079 C CA . SER B 1 321 ? 11.156 3.156 -4.828 1 98.75 321 SER B CA 1
ATOM 6080 C C . SER B 1 321 ? 12.633 3.393 -5.105 1 98.75 321 SER B C 1
ATOM 6082 O O . SER B 1 321 ? 13.406 2.439 -5.238 1 98.75 321 SER B O 1
ATOM 6084 N N . ARG B 1 322 ? 13.086 4.633 -5.18 1 97.88 322 ARG B N 1
ATOM 6085 C CA . ARG B 1 322 ? 14.484 4.98 -5.41 1 97.88 322 ARG B CA 1
ATOM 6086 C C . ARG B 1 322 ? 15.375 4.457 -4.285 1 97.88 322 ARG B C 1
ATOM 6088 O O . ARG B 1 322 ? 16.516 4.062 -4.52 1 97.88 322 ARG B O 1
ATOM 6095 N N . LEU B 1 323 ? 14.82 4.426 -3.086 1 98.62 323 LEU B N 1
ATOM 6096 C CA . LEU B 1 323 ? 15.586 4.023 -1.908 1 98.62 323 LEU B CA 1
ATOM 6097 C C . LEU B 1 323 ? 16.062 2.578 -2.035 1 98.62 323 LEU B C 1
ATOM 6099 O O . LEU B 1 323 ? 17.109 2.217 -1.505 1 98.62 323 LEU B O 1
ATOM 6103 N N . VAL B 1 324 ? 15.289 1.725 -2.729 1 98.62 324 VAL B N 1
ATOM 6104 C CA . VAL B 1 324 ? 15.727 0.346 -2.92 1 98.62 324 VAL B CA 1
ATOM 6105 C C . VAL B 1 324 ? 17.062 0.324 -3.652 1 98.62 324 VAL B C 1
ATOM 6107 O O . VAL B 1 324 ? 18 -0.339 -3.215 1 98.62 324 VAL B O 1
ATOM 6110 N N . GLY B 1 325 ? 17.109 1.081 -4.758 1 97.56 325 GLY B N 1
ATOM 6111 C CA . GLY B 1 325 ? 18.359 1.182 -5.5 1 97.56 325 GLY B CA 1
ATOM 6112 C C . GLY B 1 325 ? 19.469 1.842 -4.707 1 97.56 325 GLY B C 1
ATOM 6113 O O . GLY B 1 325 ? 20.609 1.395 -4.75 1 97.56 325 GLY B O 1
ATOM 6114 N N . ALA B 1 326 ? 19.125 2.914 -3.965 1 97.81 326 ALA B N 1
ATOM 6115 C CA . ALA B 1 326 ? 20.109 3.658 -3.193 1 97.81 326 ALA B CA 1
ATOM 6116 C C . ALA B 1 326 ? 20.766 2.77 -2.133 1 97.81 326 ALA B C 1
ATOM 6118 O O . ALA B 1 326 ? 21.969 2.824 -1.927 1 97.81 326 ALA B O 1
ATOM 6119 N N . ILE B 1 327 ? 19.984 1.973 -1.476 1 98.12 327 ILE B N 1
ATOM 6120 C CA . ILE B 1 327 ? 20.5 1.078 -0.447 1 98.12 327 ILE B CA 1
ATOM 6121 C C . ILE B 1 327 ? 21.469 0.071 -1.073 1 98.12 327 ILE B C 1
ATOM 6123 O O . ILE B 1 327 ? 22.531 -0.2 -0.523 1 98.12 327 ILE B O 1
ATOM 6127 N N . ILE B 1 328 ? 21.078 -0.464 -2.205 1 98 328 ILE B N 1
ATOM 6128 C CA . ILE B 1 328 ? 21.922 -1.443 -2.877 1 98 328 ILE B CA 1
ATOM 6129 C C . ILE B 1 328 ? 23.234 -0.788 -3.291 1 98 328 ILE B C 1
ATOM 6131 O O . ILE B 1 328 ? 24.312 -1.382 -3.145 1 98 328 ILE B O 1
ATOM 6135 N N . GLU B 1 329 ? 23.188 0.456 -3.842 1 96.81 329 GLU B N 1
ATOM 6136 C CA . GLU B 1 329 ? 24.406 1.172 -4.203 1 96.81 329 GLU B CA 1
ATOM 6137 C C . GLU B 1 329 ? 25.344 1.315 -3.002 1 96.81 329 GLU B C 1
ATOM 6139 O O . GLU B 1 329 ? 26.562 1.258 -3.148 1 96.81 329 GLU B O 1
ATOM 6144 N N . ALA B 1 330 ? 24.75 1.475 -1.87 1 94.69 330 ALA B N 1
ATOM 6145 C CA . ALA B 1 330 ? 25.531 1.701 -0.655 1 94.69 330 ALA B CA 1
ATOM 6146 C C . ALA B 1 330 ? 25.938 0.38 -0.017 1 94.69 330 ALA B C 1
ATOM 6148 O O . ALA B 1 330 ? 26.922 0.327 0.731 1 94.69 330 ALA B O 1
ATOM 6149 N N . CYS B 1 331 ? 25.188 -0.655 -0.348 1 95.75 331 CYS B N 1
ATOM 6150 C CA . CYS B 1 331 ? 25.375 -1.898 0.394 1 95.75 331 CYS B CA 1
ATOM 6151 C C . CYS B 1 331 ? 25.422 -3.094 -0.551 1 95.75 331 CYS B C 1
ATOM 6153 O O . CYS B 1 331 ? 24.469 -3.855 -0.654 1 95.75 331 CYS B O 1
ATOM 6155 N N . HIS B 1 332 ? 26.531 -3.396 -1.157 1 96.81 332 HIS B N 1
ATOM 6156 C CA . HIS B 1 332 ? 26.719 -4.559 -2.02 1 96.81 332 HIS B CA 1
ATOM 6157 C C . HIS B 1 332 ? 28.188 -4.965 -2.098 1 96.81 332 HIS B C 1
ATOM 6159 O O . HIS B 1 332 ? 29.047 -4.258 -1.593 1 96.81 332 HIS B O 1
ATOM 6165 N N . ASP B 1 333 ? 28.484 -6.07 -2.529 1 97 333 ASP B N 1
ATOM 6166 C CA . ASP B 1 333 ? 29.828 -6.531 -2.871 1 97 333 ASP B CA 1
ATOM 6167 C C . ASP B 1 333 ? 29.812 -7.363 -4.152 1 97 333 ASP B C 1
ATOM 6169 O O . ASP B 1 333 ? 28.844 -7.332 -4.91 1 97 333 ASP B O 1
ATOM 6173 N N . GLU B 1 334 ? 30.828 -8.008 -4.43 1 95.56 334 GLU B N 1
ATOM 6174 C CA . GLU B 1 334 ? 30.984 -8.742 -5.684 1 95.56 334 GLU B CA 1
ATOM 6175 C C . GLU B 1 334 ? 30.031 -9.938 -5.75 1 95.56 334 GLU B C 1
ATOM 6177 O O . GLU B 1 334 ? 29.719 -10.43 -6.832 1 95.56 334 GLU B O 1
ATOM 6182 N N . ASN B 1 335 ? 29.578 -10.344 -4.566 1 96.69 335 ASN B N 1
ATOM 6183 C CA . ASN B 1 335 ? 28.75 -11.531 -4.527 1 96.69 335 ASN B CA 1
ATOM 6184 C C . ASN B 1 335 ? 27.266 -11.172 -4.547 1 96.69 335 ASN B C 1
ATOM 6186 O O . ASN B 1 335 ? 26.406 -12.047 -4.723 1 96.69 335 ASN B O 1
ATOM 6190 N N . GLY B 1 336 ? 26.938 -9.938 -4.34 1 97.69 336 GLY B N 1
ATOM 6191 C CA . GLY B 1 336 ? 25.547 -9.555 -4.379 1 97.69 336 GLY B CA 1
ATOM 6192 C C . GLY B 1 336 ? 25.203 -8.445 -3.396 1 97.69 336 GLY B C 1
ATOM 6193 O O . GLY B 1 336 ? 26.047 -7.609 -3.074 1 97.69 336 GLY B O 1
ATOM 6194 N N . ILE B 1 337 ? 23.969 -8.422 -3.027 1 98.56 337 ILE B N 1
ATOM 6195 C CA . ILE B 1 337 ? 23.406 -7.355 -2.201 1 98.56 337 ILE B CA 1
ATOM 6196 C C . ILE B 1 337 ? 23.688 -7.641 -0.728 1 98.56 337 ILE B C 1
ATOM 6198 O O . ILE B 1 337 ? 23.656 -8.797 -0.298 1 98.56 337 ILE B O 1
ATOM 6202 N N . LYS B 1 338 ? 24 -6.691 0.044 1 98.25 338 LYS B N 1
ATOM 6203 C CA . LYS B 1 338 ? 24.125 -6.758 1.497 1 98.25 338 LYS B CA 1
ATOM 6204 C C . LYS B 1 338 ? 23.078 -5.887 2.178 1 98.25 338 LYS B C 1
ATOM 6206 O O . LYS B 1 338 ? 23.375 -4.766 2.602 1 98.25 338 LYS B O 1
ATOM 6211 N N . TRP B 1 339 ? 21.922 -6.398 2.387 1 98.56 339 TRP B N 1
ATOM 6212 C CA . TRP B 1 339 ? 20.812 -5.621 2.922 1 98.56 339 TRP B CA 1
ATOM 6213 C C . TRP B 1 339 ? 21.031 -5.305 4.398 1 98.56 339 TRP B C 1
ATOM 6215 O O . TRP B 1 339 ? 21.406 -6.18 5.176 1 98.56 339 TRP B O 1
ATOM 6225 N N . PRO B 1 340 ? 20.75 -4 4.785 1 98.06 340 PRO B N 1
ATOM 6226 C CA . PRO B 1 340 ? 20.438 -3.822 6.207 1 98.06 340 PRO B CA 1
ATOM 6227 C C . PRO B 1 340 ? 19.266 -4.684 6.668 1 98.06 340 PRO B C 1
ATOM 6229 O O . PRO B 1 340 ? 18.297 -4.871 5.922 1 98.06 340 PRO B O 1
ATOM 6232 N N . GLU B 1 341 ? 19.328 -5.184 7.832 1 97.25 341 GLU B N 1
ATOM 6233 C CA . GLU B 1 341 ? 18.344 -6.148 8.32 1 97.25 341 GLU B CA 1
ATOM 6234 C C . GLU B 1 341 ? 16.922 -5.57 8.258 1 97.25 341 GLU B C 1
ATOM 6236 O O . GLU B 1 341 ? 15.977 -6.281 7.922 1 97.25 341 GLU B O 1
ATOM 6241 N N . ALA B 1 342 ? 16.781 -4.297 8.492 1 97.69 342 ALA B N 1
ATOM 6242 C CA . ALA B 1 342 ? 15.484 -3.658 8.625 1 97.69 342 ALA B CA 1
ATOM 6243 C C . ALA B 1 342 ? 14.719 -3.693 7.309 1 97.69 342 ALA B C 1
ATOM 6245 O O . ALA B 1 342 ? 13.484 -3.586 7.293 1 97.69 342 ALA B O 1
ATOM 6246 N N . VAL B 1 343 ? 15.398 -3.879 6.164 1 98.44 343 VAL B N 1
ATOM 6247 C CA . VAL B 1 343 ? 14.711 -3.768 4.879 1 98.44 343 VAL B CA 1
ATOM 6248 C C . VAL B 1 343 ? 14.961 -5.023 4.047 1 98.44 343 VAL B C 1
ATOM 6250 O O . VAL B 1 343 ? 14.547 -5.102 2.889 1 98.44 343 VAL B O 1
ATOM 6253 N N . ALA B 1 344 ? 15.648 -6.012 4.629 1 98.62 344 ALA B N 1
ATOM 6254 C CA . ALA B 1 344 ? 15.953 -7.238 3.895 1 98.62 344 ALA B CA 1
ATOM 6255 C C . ALA B 1 344 ? 14.672 -7.977 3.506 1 98.62 344 ALA B C 1
ATOM 6257 O O . ALA B 1 344 ? 13.695 -7.977 4.258 1 98.62 344 ALA B O 1
ATOM 6258 N N . PRO B 1 345 ? 14.695 -8.641 2.318 1 98.38 345 PRO B N 1
ATOM 6259 C CA . PRO B 1 345 ? 13.477 -9.336 1.899 1 98.38 345 PRO B CA 1
ATOM 6260 C C . PRO B 1 345 ? 13.094 -10.484 2.836 1 98.38 345 PRO B C 1
ATOM 6262 O O . PRO B 1 345 ? 11.906 -10.789 2.992 1 98.38 345 PRO B O 1
ATOM 6265 N N . PHE B 1 346 ? 14.023 -11.148 3.428 1 98.31 346 PHE B N 1
ATOM 6266 C CA . PHE B 1 346 ? 13.883 -12.164 4.465 1 98.31 346 PHE B CA 1
ATOM 6267 C C . PHE B 1 346 ? 14.906 -11.945 5.574 1 98.31 346 PHE B C 1
ATOM 6269 O O . PHE B 1 346 ? 15.969 -11.367 5.344 1 98.31 346 PHE B O 1
ATOM 6276 N N . THR B 1 347 ? 14.523 -12.43 6.723 1 97.5 347 THR B N 1
ATOM 6277 C CA . THR B 1 347 ? 15.453 -12.32 7.844 1 97.5 347 THR B CA 1
ATOM 6278 C C . THR B 1 347 ? 16.484 -13.438 7.797 1 97.5 347 THR B C 1
ATOM 6280 O O . THR B 1 347 ? 17.672 -13.195 8.023 1 97.5 347 THR B O 1
ATOM 6283 N N . VAL B 1 348 ? 15.992 -14.617 7.488 1 98.19 348 VAL B N 1
ATOM 6284 C CA . VAL B 1 348 ? 16.828 -15.805 7.551 1 98.19 348 VAL B CA 1
ATOM 6285 C C . VAL B 1 348 ? 16.578 -16.688 6.332 1 98.19 348 VAL B C 1
ATOM 6287 O O . VAL B 1 348 ? 15.43 -16.844 5.906 1 98.19 348 VAL B O 1
ATOM 6290 N N . ALA B 1 349 ? 17.656 -17.188 5.801 1 98.62 349 ALA B N 1
ATOM 6291 C CA . ALA B 1 349 ? 17.547 -18.25 4.809 1 98.62 349 ALA B CA 1
ATOM 6292 C C . ALA B 1 349 ? 18 -19.594 5.391 1 98.62 349 ALA B C 1
ATOM 6294 O O . ALA B 1 349 ? 19.031 -19.672 6.039 1 98.62 349 ALA B O 1
ATOM 6295 N N . ILE B 1 350 ? 17.188 -20.594 5.238 1 98.81 350 ILE B N 1
ATOM 6296 C CA . ILE B 1 350 ? 17.594 -21.953 5.547 1 98.81 350 ILE B CA 1
ATOM 6297 C C . ILE B 1 350 ? 18.016 -22.672 4.27 1 98.81 350 ILE B C 1
ATOM 6299 O O . ILE B 1 350 ? 17.234 -22.797 3.324 1 98.81 350 ILE B O 1
ATOM 6303 N N . LEU B 1 351 ? 19.266 -23.109 4.246 1 98.81 351 LEU B N 1
ATOM 6304 C CA . LEU B 1 351 ? 19.797 -23.828 3.088 1 98.81 351 LEU B CA 1
ATOM 6305 C C . LEU B 1 351 ? 19.969 -25.312 3.391 1 98.81 351 LEU B C 1
ATOM 6307 O O . LEU B 1 351 ? 20.812 -25.688 4.203 1 98.81 351 LEU B O 1
ATOM 6311 N N . ASN B 1 352 ? 19.172 -26.125 2.783 1 98.75 352 ASN B N 1
ATOM 6312 C CA . ASN B 1 352 ? 19.312 -27.578 2.857 1 98.75 352 ASN B CA 1
ATOM 6313 C C . ASN B 1 352 ? 20.453 -28.062 1.958 1 98.75 352 ASN B C 1
ATOM 6315 O O . ASN B 1 352 ? 20.297 -28.094 0.735 1 98.75 352 ASN B O 1
ATOM 6319 N N . LEU B 1 353 ? 21.547 -28.562 2.5 1 98.25 353 LEU B N 1
ATOM 6320 C CA . LEU B 1 353 ? 22.75 -28.844 1.737 1 98.25 353 LEU B CA 1
ATOM 6321 C C . LEU B 1 353 ? 22.719 -30.266 1.17 1 98.25 353 LEU B C 1
ATOM 6323 O O . LEU B 1 353 ? 23.609 -30.656 0.41 1 98.25 353 LEU B O 1
ATOM 6327 N N . LYS B 1 354 ? 21.734 -31.016 1.585 1 97.69 354 LYS B N 1
ATOM 6328 C CA . LYS B 1 354 ? 21.547 -32.344 1.013 1 97.69 354 LYS B CA 1
ATOM 6329 C C . LYS B 1 354 ? 20.078 -32.688 0.901 1 97.69 354 LYS B C 1
ATOM 6331 O O . LYS B 1 354 ? 19.578 -33.562 1.624 1 97.69 354 LYS B O 1
ATOM 6336 N N . GLN B 1 355 ? 19.422 -32.125 -0.036 1 96.44 355 GLN B N 1
ATOM 6337 C CA . GLN B 1 355 ? 18 -32.375 -0.267 1 96.44 355 GLN B CA 1
ATOM 6338 C C . GLN B 1 355 ? 17.719 -33.844 -0.529 1 96.44 355 GLN B C 1
ATOM 6340 O O . GLN B 1 355 ? 18.422 -34.5 -1.304 1 96.44 355 GLN B O 1
ATOM 6345 N N . GLY B 1 356 ? 16.734 -34.375 0.036 1 95.75 356 GLY B N 1
ATOM 6346 C CA . GLY B 1 356 ? 16.406 -35.781 -0.121 1 95.75 356 GLY B CA 1
ATOM 6347 C C . GLY B 1 356 ? 16.891 -36.625 1.032 1 95.75 356 GLY B C 1
ATOM 6348 O O . GLY B 1 356 ? 16.438 -37.75 1.207 1 95.75 356 GLY B O 1
ATOM 6349 N N . ALA B 1 357 ? 17.922 -36.156 1.733 1 96.44 357 ALA B N 1
ATOM 6350 C CA . ALA B 1 357 ? 18.359 -36.875 2.93 1 96.44 357 ALA B CA 1
ATOM 6351 C C . ALA B 1 357 ? 17.375 -36.688 4.078 1 96.44 357 ALA B C 1
ATOM 6353 O O . ALA B 1 357 ? 17.156 -35.562 4.535 1 96.44 357 ALA B O 1
ATOM 6354 N N . SER B 1 358 ? 16.859 -37.719 4.578 1 96.62 358 SER B N 1
ATOM 6355 C CA . SER B 1 358 ? 15.742 -37.719 5.52 1 96.62 358 SER B CA 1
ATOM 6356 C C . SER B 1 358 ? 16.062 -36.875 6.75 1 96.62 358 SER B C 1
ATOM 6358 O O . SER B 1 358 ? 15.258 -36.031 7.168 1 96.62 358 SER B O 1
ATOM 6360 N N . ASP B 1 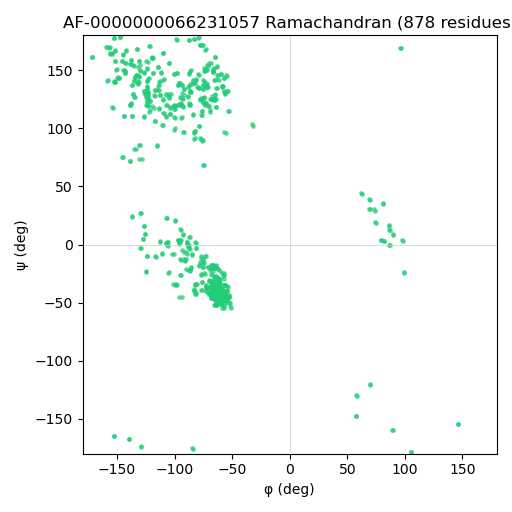359 ? 17.219 -37.094 7.309 1 96.62 359 ASP B N 1
ATOM 6361 C CA . ASP B 1 359 ? 17.578 -36.375 8.531 1 96.62 359 ASP B CA 1
ATOM 6362 C C . ASP B 1 359 ? 17.734 -34.875 8.258 1 96.62 359 ASP B C 1
ATOM 6364 O O . ASP B 1 359 ? 17.297 -34.031 9.062 1 96.62 359 ASP B O 1
ATOM 6368 N N . THR B 1 360 ? 18.359 -34.594 7.18 1 97.75 360 THR B N 1
ATOM 6369 C CA . THR B 1 360 ? 18.578 -33.188 6.824 1 97.75 360 THR B CA 1
ATOM 6370 C C . THR B 1 360 ? 17.25 -32.5 6.512 1 97.75 360 THR B C 1
ATOM 6372 O O . THR B 1 360 ? 17 -31.391 6.984 1 97.75 360 THR B O 1
ATOM 6375 N N . ASP B 1 361 ? 16.422 -33.156 5.727 1 98.19 361 ASP B N 1
ATOM 6376 C CA . ASP B 1 361 ? 15.094 -32.625 5.406 1 98.19 361 ASP B CA 1
ATOM 6377 C C . ASP B 1 361 ? 14.281 -32.375 6.672 1 98.19 361 ASP B C 1
ATOM 6379 O O . ASP B 1 361 ? 13.656 -31.328 6.809 1 98.19 361 ASP B O 1
ATOM 6383 N N . ALA B 1 362 ? 14.32 -33.25 7.562 1 98.06 362 ALA B N 1
ATOM 6384 C CA . ALA B 1 362 ? 13.555 -33.156 8.797 1 98.06 362 ALA B CA 1
ATOM 6385 C C . ALA B 1 362 ? 14.047 -32 9.656 1 98.06 362 ALA B C 1
ATOM 6387 O O . ALA B 1 362 ? 13.242 -31.266 10.242 1 98.06 362 ALA B O 1
ATOM 6388 N N . ALA B 1 363 ? 15.344 -31.906 9.75 1 98 363 ALA B N 1
ATOM 6389 C CA . ALA B 1 363 ? 15.914 -30.828 10.539 1 98 363 ALA B CA 1
ATOM 6390 C C . ALA B 1 363 ? 15.555 -29.469 9.953 1 98 363 ALA B C 1
ATOM 6392 O O . ALA B 1 363 ? 15.195 -28.547 10.688 1 98 363 ALA B O 1
ATOM 6393 N N . CYS B 1 364 ? 15.664 -29.312 8.648 1 98.5 364 CYS B N 1
ATOM 6394 C CA . CYS B 1 364 ? 15.305 -28.078 7.969 1 98.5 364 CYS B CA 1
ATOM 6395 C C . CYS B 1 364 ? 13.836 -27.734 8.188 1 98.5 364 CYS B C 1
ATOM 6397 O O . CYS B 1 364 ? 13.5 -26.594 8.523 1 98.5 364 CYS B O 1
ATOM 6399 N N . GLU B 1 365 ? 12.984 -28.719 8.062 1 98.12 365 GLU B N 1
ATOM 6400 C CA . GLU B 1 365 ? 11.547 -28.531 8.219 1 98.12 365 GLU B CA 1
ATOM 6401 C C . GLU B 1 365 ? 11.195 -28.094 9.641 1 98.12 365 GLU B C 1
ATOM 6403 O O . GLU B 1 365 ? 10.375 -27.188 9.836 1 98.12 365 GLU B O 1
ATOM 6408 N N . LYS B 1 366 ? 11.805 -28.75 10.555 1 97.81 366 LYS B N 1
ATOM 6409 C CA . LYS B 1 366 ? 11.555 -28.422 11.953 1 97.81 366 LYS B CA 1
ATOM 6410 C C . LYS B 1 366 ? 11.938 -26.969 12.258 1 97.81 366 LYS B C 1
ATOM 6412 O O . LYS B 1 366 ? 11.172 -26.25 12.891 1 97.81 366 LYS B O 1
ATOM 6417 N N . LEU B 1 367 ? 13.07 -26.609 11.844 1 97.94 367 LEU B N 1
ATOM 6418 C CA . LEU B 1 367 ? 13.547 -25.25 12.086 1 97.94 367 LEU B CA 1
ATOM 6419 C C . LEU B 1 367 ? 12.68 -24.234 11.344 1 97.94 367 LEU B C 1
ATOM 6421 O O . LEU B 1 367 ? 12.344 -23.188 11.898 1 97.94 367 LEU B O 1
ATOM 6425 N N . TYR B 1 368 ? 12.359 -24.516 10.086 1 98 368 TYR B N 1
ATOM 6426 C CA . TYR B 1 368 ? 11.516 -23.656 9.273 1 98 368 TYR B CA 1
ATOM 6427 C C . TYR B 1 368 ? 10.18 -23.391 9.961 1 98 368 TYR B C 1
ATOM 6429 O O . TYR B 1 368 ? 9.758 -22.234 10.094 1 98 368 TYR B O 1
ATOM 6437 N N . ARG B 1 369 ? 9.547 -24.406 10.43 1 97 369 ARG B N 1
ATOM 6438 C CA . ARG B 1 369 ? 8.242 -24.297 11.078 1 97 369 ARG B CA 1
ATOM 6439 C C . ARG B 1 369 ? 8.344 -23.516 12.383 1 97 369 ARG B C 1
ATOM 6441 O O . ARG B 1 369 ? 7.484 -22.688 12.68 1 97 369 ARG B O 1
ATOM 6448 N N . ALA B 1 370 ? 9.359 -23.812 13.148 1 97.25 370 ALA B N 1
ATOM 6449 C CA . ALA B 1 370 ? 9.531 -23.156 14.445 1 97.25 370 ALA B CA 1
ATOM 6450 C C . ALA B 1 370 ? 9.797 -21.656 14.281 1 97.25 370 ALA B C 1
ATOM 6452 O O . ALA B 1 370 ? 9.188 -20.844 14.969 1 97.25 370 ALA B O 1
ATOM 6453 N N . LEU B 1 371 ? 10.688 -21.344 13.359 1 97.69 371 LEU B N 1
ATOM 6454 C CA . LEU B 1 371 ? 11.008 -19.953 13.133 1 97.69 371 LEU B CA 1
ATOM 6455 C C . LEU B 1 371 ? 9.797 -19.203 12.586 1 97.69 371 LEU B C 1
ATOM 6457 O O . LEU B 1 371 ? 9.508 -18.078 13.016 1 97.69 371 LEU B O 1
ATOM 6461 N N . THR B 1 372 ? 9.133 -19.812 11.664 1 95.69 372 THR B N 1
ATOM 6462 C CA . THR B 1 372 ? 7.941 -19.203 11.078 1 95.69 372 THR B CA 1
ATOM 6463 C C . THR B 1 372 ? 6.875 -18.969 12.141 1 95.69 372 THR B C 1
ATOM 6465 O O . THR B 1 372 ? 6.234 -17.922 12.172 1 95.69 372 THR B O 1
ATOM 6468 N N . ALA B 1 373 ? 6.676 -19.906 13.016 1 93.69 373 ALA B N 1
ATOM 6469 C CA . ALA B 1 373 ? 5.695 -19.797 14.094 1 93.69 373 ALA B CA 1
ATOM 6470 C C . ALA B 1 373 ? 6.047 -18.656 15.047 1 93.69 373 ALA B C 1
ATOM 6472 O O . ALA B 1 373 ? 5.164 -18.062 15.672 1 93.69 373 ALA B O 1
ATOM 6473 N N . ASN B 1 374 ? 7.324 -18.406 15.102 1 94.5 374 ASN B N 1
ATOM 6474 C CA . ASN B 1 374 ? 7.785 -17.312 15.961 1 94.5 374 ASN B CA 1
ATOM 6475 C C . ASN B 1 374 ? 7.766 -15.977 15.227 1 94.5 374 ASN B C 1
ATOM 6477 O O . ASN B 1 374 ? 8.32 -14.984 15.711 1 94.5 374 ASN B O 1
ATOM 6481 N N . GLY B 1 375 ? 7.258 -15.945 14.062 1 92.75 375 GLY B N 1
ATOM 6482 C CA . GLY B 1 375 ? 7.055 -14.703 13.336 1 92.75 375 GLY B CA 1
ATOM 6483 C C . GLY B 1 375 ? 8.273 -14.273 12.539 1 92.75 375 GLY B C 1
ATOM 6484 O O . GLY B 1 375 ? 8.352 -13.133 12.078 1 92.75 375 GLY B O 1
ATOM 6485 N N . VAL B 1 376 ? 9.273 -15.156 12.375 1 96.31 376 VAL B N 1
ATOM 6486 C CA . VAL B 1 376 ? 10.477 -14.828 11.617 1 96.31 376 VAL B CA 1
ATOM 6487 C C . VAL B 1 376 ? 10.195 -14.969 10.117 1 96.31 376 VAL B C 1
ATOM 6489 O O . VAL B 1 376 ? 9.516 -15.906 9.695 1 96.31 376 VAL B O 1
ATOM 6492 N N . ASP B 1 377 ? 10.625 -14.031 9.336 1 96.31 377 ASP B N 1
ATOM 6493 C CA . ASP B 1 377 ? 10.516 -14.094 7.883 1 96.31 377 ASP B CA 1
ATOM 6494 C C . ASP B 1 377 ? 11.594 -15 7.293 1 96.31 377 ASP B C 1
ATOM 6496 O O . ASP B 1 377 ? 12.727 -14.562 7.078 1 96.31 377 ASP B O 1
ATOM 6500 N N . VAL B 1 378 ? 11.219 -16.219 6.93 1 98.06 378 VAL B N 1
ATOM 6501 C CA . VAL B 1 378 ? 12.203 -17.234 6.574 1 98.06 378 VAL B CA 1
ATOM 6502 C C . VAL B 1 378 ? 12.023 -17.641 5.109 1 98.06 378 VAL B C 1
ATOM 6504 O O . VAL B 1 378 ? 10.898 -17.781 4.633 1 98.06 378 VAL B O 1
ATOM 6507 N N . LEU B 1 379 ? 13.109 -17.703 4.387 1 98.44 379 LEU B N 1
ATOM 6508 C CA . LEU B 1 379 ? 13.156 -18.359 3.088 1 98.44 379 LEU B CA 1
ATOM 6509 C C . LEU B 1 379 ? 13.852 -19.703 3.189 1 98.44 379 LEU B C 1
ATOM 6511 O O . LEU B 1 379 ? 15.023 -19.781 3.574 1 98.44 379 LEU B O 1
ATOM 6515 N N . TYR B 1 380 ? 13.172 -20.797 2.9 1 98.69 380 TYR B N 1
ATOM 6516 C CA . TYR B 1 380 ? 13.727 -22.156 2.922 1 98.69 380 TYR B CA 1
ATOM 6517 C C . TYR B 1 380 ? 14.078 -22.625 1.516 1 98.69 380 TYR B C 1
ATOM 6519 O O . TYR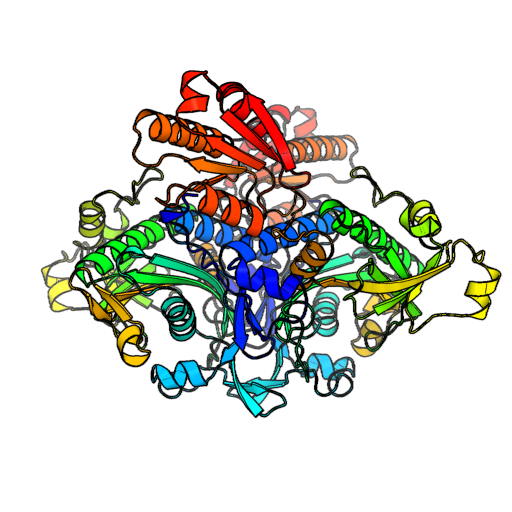 B 1 380 ? 13.188 -22.859 0.693 1 98.69 380 TYR B O 1
ATOM 6527 N N . ASP B 1 381 ? 15.375 -22.719 1.244 1 98.56 381 ASP B N 1
ATOM 6528 C CA . ASP B 1 381 ? 15.82 -23.281 -0.029 1 98.56 381 ASP B CA 1
ATOM 6529 C C . ASP B 1 381 ? 15.703 -24.797 -0.026 1 98.56 381 ASP B C 1
ATOM 6531 O O . ASP B 1 381 ? 16.656 -25.5 0.305 1 98.56 381 ASP B O 1
ATOM 6535 N N . ASP B 1 382 ? 14.602 -25.234 -0.44 1 97.62 382 ASP B N 1
ATOM 6536 C CA . ASP B 1 382 ? 14.305 -26.656 -0.519 1 97.62 382 ASP B CA 1
ATOM 6537 C C . ASP B 1 382 ? 14.477 -27.172 -1.943 1 97.62 382 ASP B C 1
ATOM 6539 O O . ASP B 1 382 ? 13.891 -28.188 -2.314 1 97.62 382 ASP B O 1
ATOM 6543 N N . THR B 1 383 ? 15.242 -26.469 -2.764 1 96.56 383 THR B N 1
ATOM 6544 C CA . THR B 1 383 ? 15.492 -26.906 -4.133 1 96.56 383 THR B CA 1
ATOM 6545 C C . THR B 1 383 ? 16.531 -28.016 -4.168 1 96.56 383 THR B C 1
ATOM 6547 O O . THR B 1 383 ? 17.172 -28.312 -3.156 1 96.56 383 THR B O 1
ATOM 6550 N N . ASP B 1 384 ? 16.719 -28.609 -5.312 1 94.88 384 ASP B N 1
ATOM 6551 C CA . ASP B 1 384 ? 17.688 -29.688 -5.473 1 94.88 384 ASP B CA 1
ATOM 6552 C C . ASP B 1 384 ? 19.016 -29.156 -5.988 1 94.88 384 ASP B C 1
ATOM 6554 O O . ASP B 1 384 ? 19.875 -29.922 -6.414 1 94.88 384 ASP B O 1
ATOM 6558 N N . GLN B 1 385 ? 19.172 -27.906 -5.941 1 95.19 385 GLN B N 1
ATOM 6559 C CA . GLN B 1 385 ? 20.438 -27.312 -6.363 1 95.19 385 GLN B CA 1
ATOM 6560 C C . GLN B 1 385 ? 21.578 -27.781 -5.477 1 95.19 385 GLN B C 1
ATOM 6562 O O . GLN B 1 385 ? 21.391 -28.062 -4.289 1 95.19 385 GLN B O 1
ATOM 6567 N N . ARG B 1 386 ? 22.797 -27.781 -6.055 1 96.38 386 ARG B N 1
ATOM 6568 C CA . ARG B 1 386 ? 23.984 -28.109 -5.281 1 96.38 386 ARG B CA 1
ATOM 6569 C C . ARG B 1 386 ? 24.297 -27 -4.27 1 96.38 386 ARG B C 1
ATOM 6571 O O . ARG B 1 386 ? 23.891 -25.859 -4.453 1 96.38 386 ARG B O 1
ATOM 6578 N N . PRO B 1 387 ? 24.984 -27.312 -3.223 1 97 387 PRO B N 1
ATOM 6579 C CA . PRO B 1 387 ? 25.25 -26.344 -2.162 1 97 387 PRO B CA 1
ATOM 6580 C C . PRO B 1 387 ? 25.859 -25.047 -2.695 1 97 387 PRO B C 1
ATOM 6582 O O . PRO B 1 387 ? 25.453 -23.953 -2.291 1 97 387 PRO B O 1
ATOM 6585 N N . GLY B 1 388 ? 26.844 -25.203 -3.59 1 96.94 388 GLY B N 1
ATOM 6586 C CA . GLY B 1 388 ? 27.469 -24.016 -4.156 1 96.94 388 GLY B CA 1
ATOM 6587 C C . GLY B 1 388 ? 26.453 -23.062 -4.785 1 96.94 388 GLY B C 1
ATOM 6588 O O . GLY B 1 388 ? 26.562 -21.844 -4.609 1 96.94 388 GLY B O 1
ATOM 6589 N N . GLY B 1 389 ? 25.547 -23.625 -5.566 1 96.75 389 GLY B N 1
ATOM 6590 C CA . GLY B 1 389 ? 24.484 -22.812 -6.168 1 96.75 389 GLY B CA 1
ATOM 6591 C C . GLY B 1 389 ? 23.594 -22.156 -5.145 1 96.75 389 GLY B C 1
ATOM 6592 O O . GLY B 1 389 ? 23.188 -21 -5.324 1 96.75 389 GLY B O 1
ATOM 6593 N N . LYS B 1 390 ? 23.281 -22.875 -4.051 1 97.81 390 LYS B N 1
ATOM 6594 C CA . LYS B 1 390 ? 22.453 -22.328 -2.984 1 97.81 390 LYS B CA 1
ATOM 6595 C C . LYS B 1 390 ? 23.141 -21.156 -2.299 1 97.81 390 LYS B C 1
ATOM 6597 O O . LYS B 1 390 ? 22.5 -20.141 -2.004 1 97.81 390 LYS B O 1
ATOM 6602 N N . PHE B 1 391 ? 24.469 -21.297 -2.057 1 97.25 391 PHE B N 1
ATOM 6603 C CA . PHE B 1 391 ? 25.234 -20.234 -1.446 1 97.25 391 PHE B CA 1
ATOM 6604 C C . PHE B 1 391 ? 25.234 -18.984 -2.332 1 97.25 391 PHE B C 1
ATOM 6606 O O . PHE B 1 391 ? 25.016 -17.875 -1.851 1 97.25 391 PHE B O 1
ATOM 6613 N N . ALA B 1 392 ? 25.453 -19.203 -3.588 1 96.94 392 ALA B N 1
ATOM 6614 C CA . ALA B 1 392 ? 25.516 -18.094 -4.539 1 96.94 392 ALA B CA 1
ATOM 6615 C C . ALA B 1 392 ? 24.188 -17.328 -4.594 1 96.94 392 ALA B C 1
ATOM 6617 O O . ALA B 1 392 ? 24.188 -16.094 -4.602 1 96.94 392 ALA B O 1
ATOM 6618 N N . THR B 1 393 ? 23.109 -18.078 -4.637 1 97.5 393 THR B N 1
ATOM 6619 C CA . THR B 1 393 ? 21.781 -17.453 -4.684 1 97.5 393 THR B CA 1
ATOM 6620 C C . THR B 1 393 ? 21.516 -16.656 -3.412 1 97.5 393 THR B C 1
ATOM 6622 O O . THR B 1 393 ? 21.078 -15.508 -3.475 1 97.5 393 THR B O 1
ATOM 6625 N N . ALA B 1 394 ? 21.766 -17.219 -2.266 1 98.06 394 ALA B N 1
ATOM 6626 C CA . ALA B 1 394 ? 21.531 -16.562 -0.983 1 98.06 394 ALA B CA 1
ATOM 6627 C C . ALA B 1 394 ? 22.359 -15.289 -0.856 1 98.06 394 ALA B C 1
ATOM 6629 O O . ALA B 1 394 ? 21.875 -14.273 -0.339 1 98.06 394 ALA B O 1
ATOM 6630 N N . ASP B 1 395 ? 23.594 -15.359 -1.322 1 97.88 395 ASP B N 1
ATOM 6631 C CA . ASP B 1 395 ? 24.469 -14.18 -1.292 1 97.88 395 ASP B CA 1
ATOM 6632 C C . ASP B 1 395 ? 23.984 -13.117 -2.273 1 97.88 395 ASP B C 1
ATOM 6634 O O . ASP B 1 395 ? 23.969 -11.93 -1.951 1 97.88 395 ASP B O 1
ATOM 6638 N N . LEU B 1 396 ? 23.594 -13.562 -3.422 1 98.06 396 LEU B N 1
ATOM 6639 C CA . LEU B 1 396 ? 23.141 -12.633 -4.445 1 98.06 396 LEU B CA 1
ATOM 6640 C C . LEU B 1 396 ? 21.922 -11.844 -3.959 1 98.06 396 LEU B C 1
ATOM 6642 O O . LEU B 1 396 ? 21.891 -10.617 -4.07 1 98.06 396 LEU B O 1
ATOM 6646 N N . ILE B 1 397 ? 20.906 -12.555 -3.354 1 98.38 397 ILE B N 1
ATOM 6647 C CA . ILE B 1 397 ? 19.672 -11.867 -2.984 1 98.38 397 ILE B CA 1
ATOM 6648 C C . ILE B 1 397 ? 19.844 -11.219 -1.613 1 98.38 397 ILE B C 1
ATOM 6650 O O . ILE B 1 397 ? 18.969 -10.453 -1.177 1 98.38 397 ILE B O 1
ATOM 6654 N N . GLY B 1 398 ? 20.906 -11.5 -0.944 1 98.25 398 GLY B N 1
ATOM 6655 C CA . GLY B 1 398 ? 21.391 -10.688 0.16 1 98.25 398 GLY B CA 1
ATOM 6656 C C . GLY B 1 398 ? 20.672 -10.969 1.467 1 98.25 398 GLY B C 1
ATOM 6657 O O . GLY B 1 398 ? 20.453 -10.055 2.268 1 98.25 398 GLY B O 1
ATOM 6658 N N . ILE B 1 399 ? 20.266 -12.141 1.807 1 98 399 ILE B N 1
ATOM 6659 C CA . ILE B 1 399 ? 19.594 -12.453 3.068 1 98 3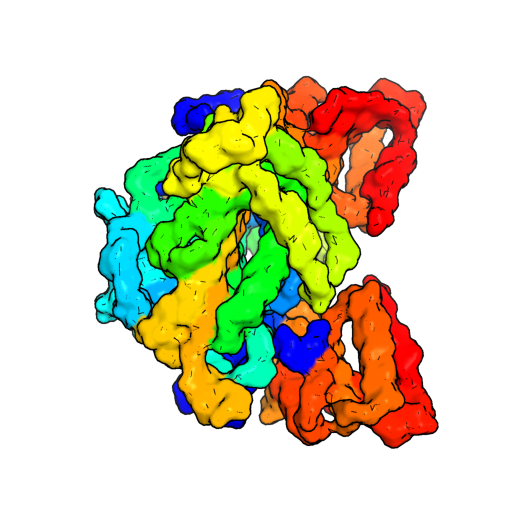99 ILE B CA 1
ATOM 6660 C C . ILE B 1 399 ? 20.594 -12.32 4.219 1 98 399 ILE B C 1
ATOM 6662 O O . ILE B 1 399 ? 21.656 -12.945 4.203 1 98 399 ILE B O 1
ATOM 6666 N N . PRO B 1 400 ? 20.312 -11.555 5.207 1 98.31 400 PRO B N 1
ATOM 6667 C CA . PRO B 1 400 ? 21.297 -11.188 6.227 1 98.31 400 PRO B CA 1
ATOM 6668 C C . PRO B 1 400 ? 21.859 -12.406 6.961 1 98.31 400 PRO B C 1
ATOM 6670 O O . PRO B 1 400 ? 23.062 -12.477 7.203 1 98.31 400 PRO B O 1
ATOM 6673 N N . TRP B 1 401 ? 20.953 -13.383 7.258 1 98.62 401 TRP B N 1
ATOM 6674 C CA . TRP B 1 401 ? 21.375 -14.562 8.008 1 98.62 401 TRP B CA 1
ATOM 6675 C C . TRP B 1 401 ? 21.062 -15.844 7.242 1 98.62 401 TRP B C 1
ATOM 6677 O O . TRP B 1 401 ? 19.953 -16 6.723 1 98.62 401 TRP B O 1
ATOM 6687 N N . GLN B 1 402 ? 22.047 -16.703 7.191 1 98.69 402 GLN B N 1
ATOM 6688 C CA . GLN B 1 402 ? 21.906 -17.969 6.484 1 98.69 402 GLN B CA 1
ATOM 6689 C C . GLN B 1 402 ? 22.203 -19.156 7.402 1 98.69 402 GLN B C 1
ATOM 6691 O O . GLN B 1 402 ? 23.234 -19.172 8.078 1 98.69 402 GLN B O 1
ATOM 6696 N N . ILE B 1 403 ? 21.328 -20.031 7.477 1 98.75 403 ILE B N 1
ATOM 6697 C CA . ILE B 1 403 ? 21.516 -21.25 8.242 1 98.75 403 ILE B CA 1
ATOM 6698 C C . ILE B 1 403 ? 21.797 -22.422 7.293 1 98.75 403 ILE B C 1
ATOM 6700 O O . ILE B 1 403 ? 20.906 -22.844 6.547 1 98.75 403 ILE B O 1
ATOM 6704 N N . LEU B 1 404 ? 23 -22.922 7.363 1 98.62 404 LEU B N 1
ATOM 6705 C CA . LEU B 1 404 ? 23.422 -24.047 6.531 1 98.62 404 LEU B CA 1
ATOM 6706 C C . LEU B 1 404 ? 23.266 -25.359 7.281 1 98.62 404 LEU B C 1
ATOM 6708 O O . LEU B 1 404 ? 23.859 -25.562 8.344 1 98.62 404 LEU B O 1
ATOM 6712 N N . ILE B 1 405 ? 22.484 -26.219 6.734 1 98.69 405 ILE B N 1
ATOM 6713 C CA . ILE B 1 405 ? 22.219 -27.5 7.391 1 98.69 405 ILE B CA 1
ATOM 6714 C C . ILE B 1 405 ? 22.625 -28.641 6.473 1 98.69 405 ILE B C 1
ATOM 6716 O O . ILE B 1 405 ? 22.062 -28.812 5.387 1 98.69 405 ILE B O 1
ATOM 6720 N N . GLY B 1 406 ? 23.594 -29.406 6.867 1 97.62 406 GLY B N 1
ATOM 6721 C CA . GLY B 1 406 ? 24.078 -30.562 6.145 1 97.62 406 GLY B CA 1
ATOM 6722 C C . GLY B 1 406 ? 24.25 -31.781 7.027 1 97.62 406 GLY B C 1
ATOM 6723 O O . GLY B 1 406 ? 24.188 -31.688 8.258 1 97.62 406 GLY B O 1
ATOM 6724 N N . PRO B 1 407 ? 24.453 -32.906 6.375 1 97 407 PRO B N 1
ATOM 6725 C CA . PRO B 1 407 ? 24.562 -34.156 7.121 1 97 407 PRO B CA 1
ATOM 6726 C C . PRO B 1 407 ? 25.734 -34.156 8.109 1 97 407 PRO B C 1
ATOM 6728 O O . PRO B 1 407 ? 25.594 -34.625 9.234 1 97 407 PRO B O 1
ATOM 6731 N N . LYS B 1 408 ? 26.812 -33.625 7.754 1 96.12 408 LYS B N 1
ATOM 6732 C CA . LYS B 1 408 ? 28 -33.625 8.602 1 96.12 408 LYS B CA 1
ATOM 6733 C C . LYS B 1 408 ? 27.766 -32.812 9.875 1 96.12 408 LYS B C 1
ATOM 6735 O O . LYS B 1 408 ? 28.062 -33.281 10.977 1 96.12 408 LYS B O 1
ATOM 6740 N N . GLY B 1 409 ? 27.219 -31.625 9.695 1 96.25 409 GLY B N 1
ATOM 6741 C CA . GLY B 1 409 ? 26.922 -30.797 10.852 1 96.25 409 GLY B CA 1
ATOM 6742 C C . GLY B 1 409 ? 25.875 -31.406 11.758 1 96.25 409 GLY B C 1
ATOM 6743 O O . GLY B 1 409 ? 26 -31.375 12.984 1 96.25 409 GLY B O 1
ATOM 6744 N N . LEU B 1 410 ? 24.891 -32 11.227 1 96.5 410 LEU B N 1
ATOM 6745 C CA . LEU B 1 410 ? 23.797 -32.594 11.992 1 96.5 410 LEU B CA 1
ATOM 6746 C C . LEU B 1 410 ? 24.297 -33.781 12.828 1 96.5 410 LEU B C 1
ATOM 6748 O O . LEU B 1 410 ? 23.812 -34 13.938 1 96.5 410 LEU B O 1
ATOM 6752 N N . ALA B 1 411 ? 25.156 -34.5 12.203 1 96.38 411 ALA B N 1
ATOM 6753 C CA . ALA B 1 411 ? 25.734 -35.625 12.93 1 96.38 411 ALA B CA 1
ATOM 6754 C C . ALA B 1 411 ? 26.406 -35.156 14.211 1 96.38 411 ALA B C 1
ATOM 6756 O O . ALA B 1 411 ? 26.453 -35.906 15.203 1 96.38 411 ALA B O 1
ATOM 6757 N N . GLU B 1 412 ? 26.891 -33.969 14.219 1 97.19 412 GLU B N 1
ATOM 6758 C CA . GLU B 1 412 ? 27.547 -33.375 15.375 1 97.19 412 GLU B CA 1
ATOM 6759 C C . GLU B 1 412 ? 26.578 -32.531 16.188 1 97.19 412 GLU B C 1
ATOM 6761 O O . GLU B 1 412 ? 26.984 -31.828 17.125 1 97.19 412 GLU B O 1
ATOM 6766 N N . GLY B 1 413 ? 25.391 -32.5 15.797 1 96.94 413 GLY B N 1
ATOM 6767 C CA . GLY B 1 413 ? 24.359 -31.719 16.469 1 96.94 413 GLY B CA 1
ATOM 6768 C C . GLY B 1 413 ? 24.5 -30.234 16.234 1 96.94 413 GLY B C 1
ATOM 6769 O O . GLY B 1 413 ? 24.125 -29.422 17.094 1 96.94 413 GLY B O 1
ATOM 6770 N N . LYS B 1 414 ? 25.031 -29.922 15.078 1 98 414 LYS B N 1
ATOM 6771 C CA . LYS B 1 414 ? 25.328 -28.5 14.836 1 98 414 LYS B CA 1
ATOM 6772 C C . LYS B 1 414 ? 24.797 -28.062 13.477 1 98 414 LYS B C 1
ATOM 6774 O O . LYS B 1 414 ? 24.594 -28.875 12.578 1 98 414 LYS B O 1
ATOM 6779 N N . VAL B 1 415 ? 24.5 -26.781 13.383 1 98.38 415 VAL B N 1
ATOM 6780 C CA . VAL B 1 415 ? 24.25 -26.078 12.125 1 98.38 415 VAL B CA 1
ATOM 6781 C C . VAL B 1 415 ? 25.203 -24.891 11.992 1 98.38 415 VAL B C 1
ATOM 6783 O O . VAL B 1 415 ? 25.766 -24.422 12.992 1 98.38 415 VAL B O 1
ATOM 6786 N N . GLU B 1 416 ? 25.406 -24.5 10.812 1 98.56 416 GLU B N 1
ATOM 6787 C CA . GLU B 1 416 ? 26.297 -23.359 10.578 1 98.56 416 GLU B CA 1
ATOM 6788 C C . GLU B 1 416 ? 25.5 -22.094 10.266 1 98.56 416 GLU B C 1
ATOM 6790 O O . GLU B 1 416 ? 24.578 -22.125 9.445 1 98.56 416 GLU B O 1
ATOM 6795 N N . ILE B 1 417 ? 25.828 -21 10.984 1 98.69 417 ILE B N 1
ATOM 6796 C CA . ILE B 1 417 ? 25.203 -19.703 10.742 1 98.69 417 ILE B CA 1
ATOM 6797 C C . ILE B 1 417 ? 26.188 -18.797 10.016 1 98.69 417 ILE B C 1
ATOM 6799 O O . ILE B 1 417 ? 27.328 -18.625 10.453 1 98.69 417 ILE B O 1
ATOM 6803 N N . LYS B 1 418 ? 25.766 -18.266 8.922 1 98.5 418 LYS B N 1
ATOM 6804 C CA . LYS B 1 418 ? 26.578 -17.297 8.18 1 98.5 418 LYS B CA 1
ATOM 6805 C C . LYS B 1 418 ? 25.922 -15.914 8.188 1 98.5 418 LYS B C 1
ATOM 6807 O O . LYS B 1 418 ? 24.719 -15.797 7.977 1 98.5 418 LYS B O 1
ATOM 6812 N N . CYS B 1 419 ? 26.703 -14.922 8.469 1 98.38 419 CYS B N 1
ATOM 6813 C CA . CYS B 1 419 ? 26.281 -13.531 8.367 1 98.38 419 CYS B CA 1
ATOM 6814 C C . CYS B 1 419 ? 26.672 -12.945 7.012 1 98.38 419 CYS B C 1
ATOM 6816 O O . CYS B 1 419 ? 27.844 -12.875 6.672 1 98.38 419 CYS B O 1
ATOM 6818 N N . ARG B 1 420 ? 25.766 -12.477 6.203 1 98.25 420 ARG B N 1
ATOM 6819 C CA . ARG B 1 420 ? 26 -11.977 4.855 1 98.25 420 ARG B CA 1
ATOM 6820 C C . ARG B 1 420 ? 26.828 -10.688 4.887 1 98.25 420 ARG B C 1
ATOM 6822 O O . ARG B 1 420 ? 27.656 -10.445 4.004 1 98.25 420 ARG B O 1
ATOM 6829 N N . ALA B 1 421 ? 26.625 -9.906 5.902 1 96.56 421 ALA B N 1
ATOM 6830 C CA . ALA B 1 421 ? 27.203 -8.57 5.98 1 96.56 421 ALA B CA 1
ATOM 6831 C C . ALA B 1 421 ? 28.734 -8.641 6.035 1 96.56 421 ALA B C 1
ATOM 6833 O O . ALA B 1 421 ? 29.422 -7.852 5.387 1 96.56 421 ALA B O 1
ATOM 6834 N N . ASP B 1 422 ? 29.266 -9.672 6.797 1 95.88 422 ASP B N 1
ATOM 6835 C CA . ASP B 1 422 ? 30.719 -9.695 6.973 1 95.88 422 ASP B CA 1
ATOM 6836 C C . ASP B 1 422 ? 31.281 -11.078 6.648 1 95.88 422 ASP B C 1
ATOM 6838 O O . ASP B 1 422 ? 32.5 -11.289 6.723 1 95.88 422 ASP B O 1
ATOM 6842 N N . GLY B 1 423 ? 30.422 -12 6.332 1 96.06 423 GLY B N 1
ATOM 6843 C CA . GLY B 1 423 ? 30.875 -13.32 5.906 1 96.06 423 GLY B CA 1
ATOM 6844 C C . GLY B 1 423 ? 31.234 -14.227 7.066 1 96.06 423 GLY B C 1
ATOM 6845 O O . GLY B 1 423 ? 31.609 -15.383 6.863 1 96.06 423 GLY B O 1
ATOM 6846 N N . SER B 1 424 ? 31.031 -13.727 8.281 1 97.81 424 SER B N 1
ATOM 6847 C CA . SER B 1 424 ? 31.391 -14.531 9.453 1 97.81 424 SER B CA 1
ATOM 6848 C C . SER B 1 424 ? 30.5 -15.766 9.555 1 97.81 424 SER B C 1
ATOM 6850 O O . SER B 1 424 ? 29.359 -15.758 9.102 1 97.81 424 SER B O 1
ATOM 6852 N N . ARG B 1 425 ? 31.078 -16.797 10.141 1 97.75 425 ARG B N 1
ATOM 6853 C CA . ARG B 1 425 ? 30.391 -18.094 10.305 1 97.75 425 ARG B CA 1
ATOM 6854 C C . ARG B 1 425 ? 30.547 -18.609 11.727 1 97.75 425 ARG B C 1
ATOM 6856 O O . ARG B 1 425 ? 31.578 -18.375 12.375 1 97.75 425 ARG B O 1
ATOM 6863 N N . GLU B 1 426 ? 29.547 -19.25 12.156 1 97.75 426 GLU B N 1
ATOM 6864 C CA . GLU B 1 426 ? 29.578 -19.844 13.492 1 97.75 426 GLU B CA 1
ATOM 6865 C C . GLU B 1 426 ? 28.75 -21.125 13.539 1 97.75 426 GLU B C 1
ATOM 6867 O O . GLU B 1 426 ? 27.719 -21.234 12.875 1 97.75 426 GLU B O 1
ATOM 6872 N N . LEU B 1 427 ? 29.234 -22.094 14.297 1 98.06 427 LEU B N 1
ATOM 6873 C CA . LEU B 1 427 ? 28.5 -23.328 14.531 1 98.06 427 LEU B CA 1
ATOM 6874 C C . LEU B 1 427 ? 27.703 -23.25 15.828 1 98.06 427 LEU B C 1
ATOM 6876 O O . LEU B 1 427 ? 28.172 -22.703 16.828 1 98.06 427 LEU B O 1
ATOM 6880 N N . MET B 1 428 ? 26.469 -23.766 15.789 1 98.12 428 MET B N 1
ATOM 6881 C CA . MET B 1 428 ? 25.656 -23.844 17 1 98.12 428 MET B CA 1
ATOM 6882 C C . MET B 1 428 ? 24.594 -24.922 16.859 1 98.12 428 MET B C 1
ATOM 6884 O O . MET B 1 428 ? 24.422 -25.5 15.797 1 98.12 428 MET B O 1
ATOM 6888 N N . SER B 1 429 ? 23.969 -25.219 17.953 1 97.81 429 SER B N 1
ATOM 6889 C CA . SER B 1 429 ? 22.891 -26.203 17.891 1 97.81 429 SER B CA 1
ATOM 6890 C C . SER B 1 429 ? 21.656 -25.641 17.188 1 97.81 429 SER B C 1
ATOM 6892 O O . SER B 1 429 ? 21.484 -24.422 17.141 1 97.81 429 SER B O 1
ATOM 6894 N N . PRO B 1 430 ? 20.859 -26.484 16.625 1 96.75 430 PRO B N 1
ATOM 6895 C CA . PRO B 1 430 ? 19.594 -26.016 16.062 1 96.75 430 PRO B CA 1
ATOM 6896 C C . PRO B 1 430 ? 18.75 -25.25 17.078 1 96.75 430 PRO B C 1
ATOM 6898 O O . PRO B 1 430 ? 18.078 -24.266 16.719 1 96.75 430 PRO B O 1
ATOM 6901 N N . GLU B 1 431 ? 18.766 -25.625 18.297 1 96.25 431 GLU B N 1
ATOM 6902 C CA . GLU B 1 431 ? 18 -24.969 19.359 1 96.25 431 GLU B CA 1
ATOM 6903 C C . GLU B 1 431 ? 18.531 -23.562 19.609 1 96.25 431 GLU B C 1
ATOM 6905 O O . GLU B 1 431 ? 17.75 -22.625 19.812 1 96.25 431 GLU B O 1
ATOM 6910 N N . ASP B 1 432 ? 19.844 -23.453 19.609 1 97.06 432 ASP B N 1
ATOM 6911 C CA . ASP B 1 432 ? 20.453 -22.141 19.797 1 97.06 432 ASP B CA 1
ATOM 6912 C C . ASP B 1 432 ? 20.125 -21.219 18.625 1 97.06 432 ASP B C 1
ATOM 6914 O O . ASP B 1 432 ? 19.906 -20.016 18.812 1 97.06 432 ASP B O 1
ATOM 6918 N N . ALA B 1 433 ? 20.141 -21.812 17.438 1 97.25 433 ALA B N 1
ATOM 6919 C CA . ALA B 1 433 ? 19.75 -21.031 16.25 1 97.25 433 ALA B CA 1
ATOM 6920 C C . ALA B 1 433 ? 18.328 -20.516 16.375 1 97.25 433 ALA B C 1
ATOM 6922 O O . ALA B 1 433 ? 18.047 -19.359 16.062 1 97.25 433 ALA B O 1
ATOM 6923 N N . LEU B 1 434 ? 17.406 -21.359 16.812 1 96.5 434 LEU B N 1
ATOM 6924 C CA . LEU B 1 434 ? 16.016 -20.969 17.016 1 96.5 434 LEU B CA 1
ATOM 6925 C C . LEU B 1 434 ? 15.906 -19.859 18.062 1 96.5 434 LEU B C 1
ATOM 6927 O O . LEU B 1 434 ? 15.133 -18.922 17.875 1 96.5 434 LEU B O 1
ATOM 6931 N N . ALA B 1 435 ? 16.641 -19.953 19.094 1 96 435 ALA B N 1
ATOM 6932 C CA . ALA B 1 435 ? 16.625 -18.938 20.141 1 96 435 ALA B CA 1
ATOM 6933 C C . ALA B 1 435 ? 17.156 -17.609 19.625 1 96 435 ALA B C 1
ATOM 6935 O O . ALA B 1 435 ? 16.656 -16.547 20 1 96 435 ALA B O 1
ATOM 6936 N N . ARG B 1 436 ? 18.188 -17.734 18.859 1 95.62 436 ARG B N 1
ATOM 6937 C CA . ARG B 1 436 ? 18.828 -16.547 18.344 1 95.62 436 ARG B CA 1
ATOM 6938 C C . ARG B 1 436 ? 17.891 -15.75 17.453 1 95.62 436 ARG B C 1
ATOM 6940 O O . ARG B 1 436 ? 17.828 -14.523 17.531 1 95.62 436 ARG B O 1
ATOM 6947 N N . PHE B 1 437 ? 17.125 -16.406 16.578 1 95.19 437 PHE B N 1
ATOM 6948 C CA . PHE B 1 437 ? 16.344 -15.703 15.555 1 95.19 437 PHE B CA 1
ATOM 6949 C C . PHE B 1 437 ? 14.867 -15.688 15.914 1 95.19 437 PHE B C 1
ATOM 6951 O O . PHE B 1 437 ? 14.094 -14.914 15.352 1 95.19 437 PHE B O 1
ATOM 6958 N N . GLY B 1 438 ? 14.391 -16.641 16.75 1 85.44 438 GLY B N 1
ATOM 6959 C CA . GLY B 1 438 ? 12.984 -16.75 17.094 1 85.44 438 GLY B CA 1
ATOM 6960 C C . GLY B 1 438 ? 12.562 -15.812 18.203 1 85.44 438 GLY B C 1
ATOM 6961 O O . GLY B 1 438 ? 11.367 -15.625 18.438 1 85.44 438 GLY B O 1
ATOM 6962 N N . ALA B 1 439 ? 13.422 -15.57 19.125 1 65.25 439 ALA B N 1
ATOM 6963 C CA . ALA B 1 439 ? 13.023 -14.727 20.266 1 65.25 439 ALA B CA 1
ATOM 6964 C C . ALA B 1 439 ? 12.523 -13.367 19.781 1 65.25 439 ALA B C 1
ATOM 6966 O O . ALA B 1 439 ? 13.133 -12.75 18.906 1 65.25 439 ALA B O 1
ATOM 6967 N N . LYS B 1 440 ? 11.086 -13.461 19.719 1 54.31 440 LYS B N 1
ATOM 6968 C CA . LYS B 1 440 ? 10.453 -12.172 19.453 1 54.31 440 LYS B CA 1
ATOM 6969 C C . LYS B 1 440 ? 11.25 -11.023 20.062 1 54.31 440 LYS B C 1
ATOM 6971 O O . LYS B 1 440 ? 11.547 -11.039 21.266 1 54.31 440 LYS B O 1
ATOM 6976 N N . ALA B 1 441 ? 12 -10.344 19.156 1 37.53 441 ALA B N 1
ATOM 6977 C CA . ALA B 1 441 ? 12.461 -9.125 19.812 1 37.53 441 ALA B CA 1
ATOM 6978 C C . ALA B 1 441 ? 11.32 -8.438 20.547 1 37.53 441 ALA B C 1
ATOM 6980 O O . ALA B 1 441 ? 10.18 -8.438 20.078 1 37.53 441 ALA B O 1
#

Organism: Afipia carboxidovorans (strain ATCC 49405 / DSM 1227 / KCTC 32145 / OM5) (NCBI:txid504832)

Nearest PDB structures (foldseek):
  2i4n-assembly1_B  TM=9.950E-01  e=1.474E-84  Rhodopseudomonas palustris
  8w9i-assembly1_A  TM=8.656E-01  e=3.783E-54  Pseudomonas aeruginosa
  8w9i-assembly1_B  TM=8.440E-01  e=3.996E-53  Pseudomonas aeruginosa
  2j3m-assembly1_B  TM=8.371E-01  e=2.173E-48  Enterococcus faecalis
  2j3m-assembly1_A  TM=8.291E-01  e=1.520E-47  Enterococcus faecalis

InterPro domains:
  IPR002314 Aminoacyl-tRNA synthetase, class II (G/ P/ S/T) [PF00587] (97-329)
  IPR002316 Proline-tRNA ligase, class IIa [PR01046] (68-86)
  IPR002316 Proline-tRNA ligase, class IIa [PR01046] (104-115)
  IPR002316 Proline-tRNA ligase, class IIa [PR01046] (134-142)
  IPR002316 Proline-tRNA ligase, class IIa [PR01046] (144-155)
  IPR004154 Anticodon-binding [PF03129] (348-436)
  IPR004500 Prolyl-tRNA synthetase, class IIa, bacterial-type [TIGR00409] (1-224)
  IPR006195 Aminoacyl-tRNA synthetase, class II [PS50862] (38-340)
  IPR023716 Proline-tRNA ligase, class IIa, type 2 [MF_01570] (1-439)
  IPR023716 Proline-tRNA ligase, class IIa, type 2 [NF008979] (1-437)
  IPR033730 Prokaryote proline-tRNA ligase core domain [cd00779] (17-329)
  IPR036621 Anticodon-binding domain superfamily [G3DSA:3.40.50.800] (334-440)
  IPR044140 Proline--tRNA ligase, anticodon binding domain [cd00861] (345-436)
  IPR045864 Class II Aminoacyl-tRNA synthetase/Biotinyl protein ligase (BPL) and lipoyl protein ligase (LPL) [G3DSA:3.30.930.10] (1-333)
  IPR045864 Class II Aminoacyl-tRNA synthetase/Biotinyl protein ligase (BPL) and lipoyl protein ligase (LPL) [SSF55681] (10-350)
  IPR050062 Proline-tRNA synthetase [PTHR42753] (2-436)

Secondary structure (DSSP, 8-state):
-BGGGS-----SS--TT--SHHHHHHHHTT-EEEEETTEEEE-HHHHHHHHHHHHHHHHHHHHTT-EE-B--SEEEHHHHHHHTHHHHTGGGSEEEE-TT--EEEE-S--HHHHHHHHHHH--BGGG-SEEEEEEEEEE---SS-BTGGGB-SEEEEEEEEEEESSHHHHHHHHHHHHHHHHHHHHHTT--PEEEE---GGG--SEEEEEEEE-TT-SEEEEEEGGGGGPPPP-TT--TTS--HHHHHHHHSS-EEEGGG--HHHHHHHS-GGGEEEEEEEEEEEEEE-TTHHHHHHT-EEE-TTS-EEEPEEEEEEE-HHHHHHHHHHHSEETTEE---GGG-S-SEEEEETTTT-HHHHHHHHHHHHHHHHTT--EEEE-S---HHHHHHHHHHHT-SEEEEE-HHHHHTT-EEEEETTT--EEEE-HHHHHHHHHS--/-BGGGS-----SS--TT--SHHHHHHHHTT-EEEEETTEEEE-HHHHHHHHHHHHHHHHHHHHTT-EE-B--SEEEHHHHHHHTHHHHTGGGSEEEE-TT--EEEE-S--HHHHHHHHHHH--BGGG-SEEEEEEEEEE---SS-BTGGGB-SEEEEEEEEEEESSHHHHHHHHHHHHHHHHHHHHHTT--PEEEE---GGG--SEEEEEEEE-TT-SEEEEEEGGGGGPPPP-TT--TTS--HHHHHHHHSS-EEEGGG--HHHHHHHS-GGGEEEEEEEEEEEEEE-TTHHHHHHT-EEE-TTS-EEEPEEEEEEE-HHHHHHHHHHHSEETTEE---GGG-S-SEEEEETTTT-HHHHHHHHHHHHHHHHTT--EEEE-S---HHHHHHHHHHHT-SEEEEE-HHHHHTT-EEEEETTT--EEEE-HHHHHHHHHS--

Radius of gyration: 28.18 Å; Cα contacts (8 Å, |Δi|>4): 1945; chains: 2; bounding box: 83×76×71 Å

Foldseek 3Di:
DEPVPFDWDADPDFDPQADAQLSRLCVRRRQWDDPDQQDIDGGPQVVLLLVLLVVLLVVLCVLLPAAEDDDDQKAFLVLCVLLVCSVVVDDQWAWDADPVRGIITRAQDCPSPVLVVLLVPAAAQVVDWHKYKYWDWGATNDPHAGNHQLRGGIFIKIKMKTWHAFDVRQVLVLLSLVLSVCVSQVLQVFGWAWAFEDPPPVAADGKTFTWGFFQPAPWKKKWFQVLSVDDRDDPPDDSPDDSVVVVCSRPVTHMHIPVPDDPVCSPVRHPPVRIDIHHTRGFKMKDWHFQSNCVSNVRWYQYPVRDIDGITMMMIMGRSSNVSSRQQSVAADPLAGAGDCSSQSFQEEEEQQAAPPPVSVVLLVVLVVLQVVLVGGYYYHNDRDHPVVVVSSCLHSHHQKYWYTDDVQVVVQWIKIAGSRPGDIDIDHSVVVCVVRRPPD/DEPVPFDWDADPDFDPQADAQLSRLCVRRRQWDDPDQQDIDGGPQVVLLLVLLVVLLVVLCVLLPAAEDDDDQKAFLVLCVLLVCSVVVDDQWAWDADPVRGIITRAQDCPSPVLVVLLVPAAAQVVDWHKYKYWDWGATNDPHAGNHQLRGGIFIKIKMKTWHAFDVRQVLVLLSLVLSVCVSQVLQVFGWAWAFEDPPPVAADGKTFTWGFFQPAPWKKKWFQVLSVDDRDDPPDDSPDDSVVVVCSRPVTHMHIPVPDDPVCSPVRHPPVRIDIHHTRGFKMKDWHFQSNCVSNVRWYQYPVRDIDGITMMMIMGRSSNVSSRQQSVAADPLAGAGDCSSQSFQEEEEQQAAPPPVSVVLLVVLVVLQVVLVGGYYYHNDRDHPVVVVSSCLHSHHQKYWYTYDVQVVVQWIKIAGSRPRDIDIDHSVVVCVVRRPPD